Protein AF-0000000087532680 (afdb_homodimer)

Nearest PDB structures (foldseek):
  4xc7-assembly1_B  TM=7.697E-01  e=3.958E-23  Cupriavidus metallidurans CH34
  4xc7-assembly1_A  TM=7.937E-01  e=1.768E-22  Cupriavidus metallidurans CH34
  4xc6-assembly1_A  TM=7.905E-01  e=1.170E-22  Cupriavidus metallidurans CH34
  4xc8-assembly1_B  TM=7.622E-01  e=3.120E-22  Cupriavidus metallidurans CH34
  4xc8-assembly1_A  TM=7.630E-01  e=3.643E-22  Cupriavidus metallidurans CH34

Radius of gyration: 33.27 Å; Cα contacts (8 Å, |Δi|>4): 2710; chains: 2; bounding box: 94×98×77 Å

Foldseek 3Di:
DVVVVVVCVVVVVVVPDDDDDPVVVQVVVCVVVVRDGQQNVWDADLLRDTAGPDFDPVLFDPPQVPDADCFPLRLLEVHNAFPPPFLAFEEAEAFAAALLVLLVVFVVLVVVPGQAYEFAEAPLPPPPPPPLLRTGYYAWALVSLLSNCPPPQQLRGAYEAEDDAQQLLVCLSNLLSLVVHPNSQNHRYAAEYEVLLNCQAPQFGLFAPLVSLVQVLLVLVVCVVSVHFHAHYEQELQLLVLLFADLLLSLLLSLLSLLVSQVSNVVVPDDLLNSLSNYAYEYEFFQDQLLSLLSLSLSSNLQLVSSVVVPDDRSSSRHQYEYEHHPQLADQFPLVVLLVRLLRRQLSCSLSRHRYYYGDFSNSVQHRHDPVSSVSRSVSNVCCCPPVVRRPDGNVVPPPRNSSSSSVVSSVSSVVVNVVCVVCVTSLSCQLVCVSVVNSVVSRVVLLQCPLLPVPDNDCAQFP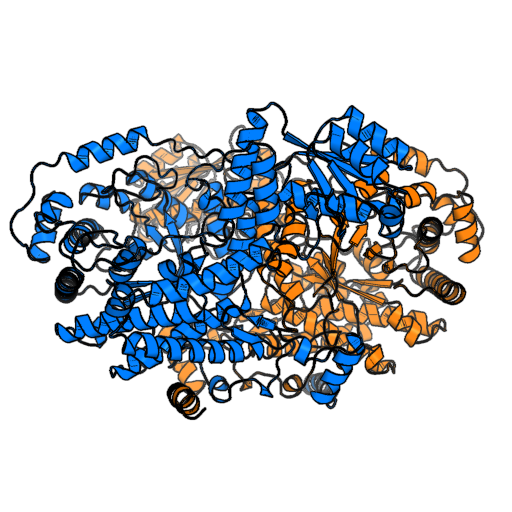NDLPIDRDDSDDPCVVVVVVVSVVQVPPPQADADDDRSVVSSVVSNVIDTSRNSCHPSSPRPDYRGGDHRHGDHSRVLLVLQLVLVVVVCVVVVAQEEEEEEEADCVFFVVLSVQVVRLQVSSVHHYDYYYDHHLVVRLVVLQVVLAAYEYTGHPVVVVVQDPVSLCSNCVSHVAYEYADDDDDPSHPYYHYSRDRSSVVNVVVCVSVVGDRPDD/DVVVVVVCVVVVVVPPDDDDDPVVVQVVVCVVVVRDGQQNVWDADLLRDTAGPDFDPVLFDPPQVPDADCFPLRLLEVHNAFPPPFLAFEEAEAFAAALLVLLVVFVVLVVVPGQAYEFAEFPLPPPPVPPLLRTGYYAWALVSLLSNCPPPQQLRGAYEAEDLAQQLLVCLSNLLSLVVHPNSQNHRYAAEYEVLLNCQAPQFGLFAPLVSLVQVLLVLVVCVVSVHFHAHYEQELQLLVLLFDDLLLSLLLSLLSLLVSQVSNVVVPDDLLNSLSNYAYEYEFFQDQLLSLLSLSLSSNLQLVSSVVVPDDRSSSRHQYEYEHHPQLADQFPLVVLLVRLLRRQLSCSLSRHRYYYGDFSNSVQHRHDPVSSVSRSVSNVCCCPVVVRRPDRNVCRPPSNSSSSSVVSSVSSVVVNVVCVVCVTSLSCQLVCVSVVNSVVSRVVLLQCPLLPVPDNDCAQFPNDLPTDRDDSDDPCVVVVVVVSVVQVPPPQADADDDRSVVSSVVSNVIDTSRNSCHPSSDRDDYRGGPHRHGDHSRVLLVLQLVLVVVVCVVVVAQEEEEEEEADCVFFVVLSVQVVRLQVSSVHHYDYDYDRHLVVRLVVLQVVLAAYEYTGHPVVVVVDDPVSLCSSCVSHVAYEYADDDDDPSHPYYDYSRDRSSVVNVVVCVSVVGDRPDD

Secondary structure (DSSP, 8-state):
--TTHHHHHHHHHHS-SPPPPHHHHHHHHHHHTTT--GGGG-EE-TTS-EE-SB--GGGS-SGGGG--TTSTT-TT-SSSS--SS-SSEEEEEP--SSHHHHHHHHHHHHHTT-SEEEE-B--TTS--SS-TT--SB---SHHHHHHHHTT--TTTSEEEEE--S-HHHHHHHHHHHHHTSTTGGG--SEEEB-HHHHHHHHS--SS-HHHHHHHHHHHHHHHHHHT-----EEEE-HHHHHTT--HHHHHHHHHHHHHHHHHHHHHTT--HHHHHHTEEEEEEE-S-HHHHHHHHHHHHHHHHHHHHHTT--GGGG---EEEEE-STT--SSSTTHHHHHHHHHHHHHHHTT-SEEE---TTTTTSSPPHHHHHHHHHHHHIIIIIS-TTSSBTTTTT-HHHHHHHHHHHHHHHHHHHHHHHTTSHHHHHHHTHHHHHHHHHHHHHHHHHHTTSS--BTTTBS--TTPPP-----TTHHHHHHHHHHHHT------S---HHHHHHHHHTT--HHHHHGGG--TTSS----------TTHHHHHHHHHHHHHHHHHT--EEEEEEES-HHHHHHHHHHHHHHHHTTT-EEEEEEESSHHHHHHHHHHH-S-EEEE--HHHHHH--HHHHHHHHHHHSSEEEES----TT--EEE-TTS-HHHHHHHHHHHTTPPP---/--TTHHHHHHHHTTS-S-PPPHHHHHHHHHHHTTT--GGGG-EE-TTS-EE-SB--GGGS-SGGGG--TTSTT-TT-SSSS--SS-SSEEEEEP--SSHHHHHHHHHHHHHTT-SEEEE-B--TTS--SS-TT--SB---SHHHHHHHHTT--TTTSEEEEE--S-HHHHHHHHHHHHHTSTTGGG--SEEEB-HHHHHHHHS--SS-HHHHHHHHHHHHHHHHHHT-----EEEE-HHHHHHT--HHHHHHHHHHHHHHHHHHHHHTT--HHHHHHTEEEEEEE-S-HHHHHHHHHHHHHHHHHHHHHTT--GGGG---EEEEE-STT--SSSTTHHHHHHHHHHHHHHHTT-SEEE---TTTTTSSPPHHHHHHHHHHHHIIIIIS-TTSSBTTTTT-HHHHHHHHHHHHHHHHHHHHHHHTTSHHHHHHHTHHHHHHHHHHHHHHHHHHTTSS--BTTTBS--TTPPP-----TTHHHHHHHHHHHHT------S---HHHHHHHHHTT--HHHHHGGG--TTSS----------TTHHHHHHHHHHHHHHHHHT--EEEEEEES-HHHHHHHHHHHHHHHHTTT-EEEEEEESSHHHHHHHHHHH-S-EEEE--HHHHHH--HHHHHHHHHHHSSEEEES----TT--EEE-TTS-HHHHHHHHHHHTTPPP---

Sequence (1358 aa):
MADNENHRQALSDICVFPAPSLEEWEEAVKKTLKGKTAAELHHVSEEGLDIKPLYTNKDRPAGLNTMLSGDFPYTRGSRAFQNQKKPWEIVQRTFERLPEKVNEEMKEGMKKGQDGSDIGINRGFQRQEKAVSATGVCVSSTQEASAVLEGIDVGKYTIALHAEGPVLPFFSIWISALRQNEGWKQFKGSITVDPLSELAETGSLATSLDTAMDQTVEILKWQDQEEMDFPVIRVSSETWHNNGADMAQELAALTASGVYYVNELLDRGVSLQKVLRSLVFHMPAGGRYFPEMAKLRAARLLWANAAKAFGAANEECRIELRGSTSKRTKTVYDPFNNMLRGSIEGFAAAAGGVDVLHIAPFDEVIQKPSSFASRIARNTQIILQEEAHIGKTMDAPGGSFYVETLTEELAEKAWTLFQEIEKEGGIASALASGFIQKQTEASREVRLKQIEERKKGIIGVNMYPNDKEKTISAGYDDEKEINKYNDQMHNSSKRRKEAVSFKEAVQLAEQGFSLWEIAGSDLSENEGLQVTAMPLVRDAERFENLRTEIEAYSAEKESLSLLVLGIGPLASCKPRMDFAAGFLKTGGYSIITIQADTIQEAEKSAEEHNIPVVLCGSDEQYKLLKEENLQAIKKNAGTLMLAGEDSRDIIDLCLNKKKNVYQSLAWLREKMGGKAYADMADNENHRQALSDICVFPAPSLEEWEEAVKKTLKGKTAAELHHVSEEGLDIKPLYTNKDRPAGLNTMLSGDFPYTRGSRAFQNQKKPWEIVQRTFERLPEKVNEEMKEGMKKGQDGSDIGINRGFQRQEKAVSATGVCVSSTQEASAVLEGIDVGKYTIALHAEGPVLPFFSIWISALRQNEGWKQFKGSITVDPLSELAETGSLATSLDTAMDQTVEILKWQDQEEMDFPVIRVSSETWHNNGADMAQELAALTASGVYYVNELLDRGVSLQKVLRSLVFHMPAGGRYFPEMAKLRAARLLWANAAKAFGAANEECRIELRGSTSKRTKTVYDPFNNMLRGSIEGFAAAAGGVDVLHIAPFDEVIQKPSSFASRIARNTQIILQEEAHIGKTMDAPGGSFYVETLTEELAEKAWTLFQEIEKEGGIASALASGFIQKQTEASREVRLKQIEERKKGIIGVNMYPNDKEKTISAGYDDEKEINKYNDQMHNSSKRRKEAVSFKEAVQLAEQGFSLWEIAGSDLSENEGLQVTAMPLVRDAERFENLRTEIEAYSAEKESLSLLVLGIGPLASCKPRMDFAAGFLKTGGYSIITIQADTIQEAEKSAEEHNIPVVLCGSDEQYKLLKEENLQAIKKNAGTLMLAGEDSRDIIDLCLNKKKNVYQSLAWLREKMGGKAYAD

Solvent-accessible surface area (backbone atoms only — not comparable to full-atom values): 69012 Å² total; per-residue (Å²): 116,72,74,61,52,55,57,51,42,56,54,52,61,60,50,65,55,85,46,72,52,71,67,55,45,37,49,48,27,14,62,73,50,75,65,44,46,54,75,70,53,40,42,70,45,93,74,66,45,81,40,55,37,64,62,42,63,86,59,34,60,77,60,62,63,46,61,46,39,39,30,72,50,21,51,53,18,56,41,54,51,59,58,93,81,45,51,48,39,42,30,43,69,45,53,42,50,44,37,62,53,34,24,49,52,47,52,54,41,43,75,64,70,32,43,29,33,29,52,33,60,29,59,67,78,60,78,64,83,73,58,79,65,70,42,10,26,57,68,49,31,21,68,45,41,30,43,36,47,58,93,54,55,39,46,74,30,36,42,36,37,59,58,74,67,58,60,61,31,53,51,18,20,49,50,40,20,38,67,72,39,95,34,41,88,48,48,61,31,32,54,20,38,37,68,67,50,44,26,39,38,66,13,44,37,50,47,35,71,67,55,46,49,53,47,48,50,46,48,54,52,48,27,60,74,69,68,50,86,54,26,45,32,42,42,53,24,46,47,46,44,23,37,28,28,41,69,31,54,24,46,13,51,34,48,35,49,46,50,48,54,47,51,57,41,43,76,70,67,47,54,67,70,60,50,52,59,23,45,33,35,35,42,55,22,51,58,37,43,64,61,39,22,18,49,48,21,19,46,36,35,51,42,17,52,56,40,38,73,77,64,46,53,66,84,59,33,54,64,54,38,32,31,30,39,43,71,29,79,43,42,70,56,59,30,71,55,28,49,54,49,34,48,48,10,44,46,23,35,54,61,29,51,32,46,30,40,26,48,59,31,37,43,45,84,56,23,67,57,46,74,66,32,45,48,50,25,53,46,50,55,49,40,39,43,52,50,31,41,56,50,62,37,47,40,48,62,46,58,6,17,43,41,48,31,48,18,50,54,43,37,51,52,9,49,54,49,28,50,52,32,48,73,53,65,24,51,71,43,19,39,55,73,36,53,52,58,50,55,22,48,53,46,29,51,54,51,49,50,33,37,32,37,54,76,38,45,43,78,26,43,76,33,71,43,62,89,79,68,73,81,77,78,66,70,75,91,54,57,70,62,49,50,57,53,50,54,61,62,68,62,61,80,64,62,34,76,68,92,69,54,59,73,54,39,26,52,42,14,67,72,60,44,36,36,61,26,61,39,24,63,60,63,44,76,73,81,38,76,61,34,76,53,37,50,78,49,43,74,46,48,67,54,51,52,48,20,52,40,41,44,55,46,28,67,71,66,76,59,55,53,36,35,40,39,21,39,32,56,61,88,61,8,42,66,42,39,52,48,47,48,54,57,44,38,34,38,49,48,43,77,44,80,46,77,17,71,40,73,68,50,39,37,51,51,31,53,73,66,48,35,33,34,32,41,10,38,39,76,71,50,56,70,68,56,46,69,68,54,52,48,57,28,28,68,41,16,76,41,30,30,32,40,42,86,75,88,57,78,81,50,73,43,61,48,50,81,83,40,47,51,52,61,52,47,52,50,49,37,48,73,71,66,46,70,78,71,78,131,117,73,73,61,53,56,57,51,41,57,54,52,61,60,50,65,55,86,48,70,50,70,67,54,45,38,50,48,28,15,62,73,51,75,65,43,45,53,75,69,52,39,42,71,44,93,74,66,44,83,39,54,37,65,62,43,64,86,59,33,60,76,60,62,64,47,60,44,40,40,30,72,50,22,48,53,18,55,41,56,52,59,59,94,81,45,52,47,40,41,30,41,68,47,52,42,50,45,36,63,53,34,24,49,52,48,54,54,41,43,75,64,71,33,43,28,32,29,52,33,61,30,60,66,78,60,77,63,84,74,58,79,67,70,42,11,26,58,67,49,31,20,68,44,39,31,44,36,47,58,93,54,56,38,46,76,30,35,41,35,39,59,56,78,63,59,59,60,30,53,50,18,21,48,50,39,20,39,68,72,39,95,33,41,88,47,48,59,31,32,54,21,37,34,66,68,48,44,25,39,37,64,13,45,36,51,47,34,70,65,56,47,52,53,47,47,51,46,51,53,52,48,27,60,74,68,69,50,86,52,26,46,34,42,42,53,24,47,48,45,45,22,36,28,28,40,68,30,54,25,47,13,51,33,47,35,47,46,50,50,54,46,52,58,40,43,77,70,68,47,53,68,69,59,48,52,60,24,46,34,35,35,41,56,21,50,59,37,42,63,62,40,22,17,49,48,22,20,47,35,35,52,42,18,54,55,39,39,73,77,65,48,52,66,84,60,33,55,63,57,38,32,30,30,39,45,70,28,80,44,45,71,56,58,29,72,55,29,48,54,49,36,49,48,10,43,46,23,36,55,59,29,51,30,48,29,40,25,48,59,31,37,42,47,83,57,24,68,57,47,73,65,33,46,48,52,26,53,46,50,54,48,39,40,44,53,50,31,43,55,51,62,38,47,40,50,61,47,57,6,16,43,41,47,29,48,18,50,52,42,35,51,52,9,49,54,50,29,51,53,33,47,73,54,64,24,49,71,42,20,39,55,72,36,54,53,58,52,54,22,47,53,48,28,50,54,52,49,50,32,38,34,37,55,76,38,46,44,78,26,44,75,33,73,44,64,90,80,68,73,80,75,78,68,69,75,91,55,56,70,61,49,50,55,53,48,54,61,61,69,63,62,79,62,62,34,76,69,92,68,53,61,70,54,40,26,51,41,16,67,72,59,42,35,34,61,26,62,40,24,62,60,63,41,79,72,81,38,76,62,33,78,52,36,51,79,50,43,74,48,46,68,54,51,52,48,19,50,39,42,44,54,46,27,66,70,64,76,59,54,53,34,35,39,38,21,40,33,57,60,87,63,9,42,65,41,40,52,49,46,50,55,58,44,39,32,38,49,49,42,76,43,80,46,76,18,72,41,72,68,50,38,38,49,53,30,54,72,65,48,35,31,33,31,39,10,39,40,74,71,51,57,71,67,55,45,71,69,55,51,48,56,27,29,69,41,15,74,41,31,29,32,40,45,86,76,87,56,79,81,49,72,43,60,47,49,83,84,40,47,50,50,61,53,47,52,49,50,38,48,72,72,66,47,68,79,72,78,131

Organism: NCBI:txid342944

pLDDT: mean 86.63, std 14.29, range [24.33, 98.5]

Structure (mmCIF, N/CA/C/O backbone):
data_AF-0000000087532680-model_v1
#
loop_
_entity.id
_entity.type
_entity.pdbx_description
1 polymer 'methylmalonyl-CoA mutase'
#
loop_
_atom_site.group_PDB
_atom_site.id
_atom_site.type_symbol
_atom_site.label_atom_id
_atom_site.label_alt_id
_atom_site.label_comp_id
_atom_site.label_asym_id
_atom_site.label_entity_id
_atom_site.label_seq_id
_atom_site.pdbx_PDB_ins_code
_atom_site.Cartn_x
_atom_site.Cartn_y
_atom_site.Cartn_z
_atom_site.occupancy
_atom_site.B_iso_or_equiv
_atom_site.auth_seq_id
_atom_site.auth_comp_id
_atom_site.auth_asym_id
_atom_site.auth_atom_id
_atom_site.pdbx_PDB_model_num
ATOM 1 N N . MET A 1 1 ? -19.609 -27.047 26.078 1 25.09 1 MET A N 1
ATOM 2 C CA . MET A 1 1 ? -18.562 -26.594 27 1 25.09 1 MET A CA 1
ATOM 3 C C . MET A 1 1 ? -17.406 -27.578 27.047 1 25.09 1 MET A C 1
ATOM 5 O O . MET A 1 1 ? -16.25 -27.172 27.141 1 25.09 1 MET A O 1
ATOM 9 N N . ALA A 1 2 ? -17.812 -28.859 27.25 1 30.81 2 ALA A N 1
ATOM 10 C CA . ALA A 1 2 ? -16.859 -29.938 27.422 1 30.81 2 ALA A CA 1
ATOM 11 C C . ALA A 1 2 ? -16.094 -30.188 26.125 1 30.81 2 ALA A C 1
ATOM 13 O O . ALA A 1 2 ? -14.891 -30.469 26.141 1 30.81 2 ALA A O 1
ATOM 14 N N . ASP A 1 3 ? -16.859 -30.141 25.094 1 29.33 3 ASP A N 1
ATOM 15 C CA . ASP A 1 3 ? -16.344 -30.5 23.766 1 29.33 3 ASP A CA 1
ATOM 16 C C . ASP A 1 3 ? -15.492 -29.391 23.172 1 29.33 3 ASP A C 1
ATOM 18 O O . ASP A 1 3 ? -14.898 -29.547 22.109 1 29.33 3 ASP A O 1
ATOM 22 N N . ASN A 1 4 ? -15.617 -28.25 23.609 1 32.22 4 ASN A N 1
ATOM 23 C CA . ASN A 1 4 ? -14.789 -27.094 23.281 1 32.22 4 ASN A CA 1
ATOM 24 C C . ASN A 1 4 ? -13.383 -27.234 23.859 1 32.22 4 ASN A C 1
ATOM 26 O O . ASN A 1 4 ? -12.469 -26.531 23.438 1 32.22 4 ASN A O 1
ATOM 30 N N . GLU A 1 5 ? -13.227 -27.906 24.969 1 35.22 5 GLU A N 1
ATOM 31 C CA . GLU A 1 5 ? -11.969 -28.125 25.672 1 35.22 5 GLU A CA 1
ATOM 32 C C . GLU A 1 5 ? -11.047 -29.062 24.891 1 35.22 5 GLU A C 1
ATOM 34 O O . GLU A 1 5 ? -9.82 -28.891 24.922 1 35.22 5 GLU A O 1
ATOM 39 N N . ASN A 1 6 ? -11.602 -30.047 24.281 1 35.38 6 ASN A N 1
ATOM 40 C CA . ASN A 1 6 ? -10.805 -31.047 23.562 1 35.38 6 ASN A CA 1
ATOM 41 C C . ASN A 1 6 ? -10.219 -30.484 22.281 1 35.38 6 ASN A C 1
ATOM 43 O O . ASN A 1 6 ? -9.195 -30.969 21.797 1 35.38 6 ASN A O 1
ATOM 47 N N . HIS A 1 7 ? -10.891 -29.656 21.734 1 34.62 7 HIS A N 1
ATOM 48 C CA . HIS A 1 7 ? -10.406 -29.078 20.484 1 34.62 7 HIS A CA 1
ATOM 49 C C . HIS A 1 7 ? -9.234 -28.141 20.734 1 34.62 7 HIS A C 1
ATOM 51 O O . HIS A 1 7 ? -8.328 -28.031 19.906 1 34.62 7 HIS A O 1
ATOM 57 N N . ARG A 1 8 ? -9.266 -27.375 21.766 1 41.22 8 ARG A N 1
ATOM 58 C CA . ARG A 1 8 ? -8.094 -26.594 22.125 1 41.22 8 ARG A CA 1
ATOM 59 C C . ARG A 1 8 ? -6.922 -27.5 22.5 1 41.22 8 ARG A C 1
ATOM 61 O O . ARG A 1 8 ? -5.766 -27.078 22.469 1 41.22 8 ARG A O 1
ATOM 68 N N . GLN A 1 9 ? -7.25 -28.594 22.969 1 40.31 9 GLN A N 1
ATOM 69 C CA . GLN A 1 9 ? -6.227 -29.562 23.344 1 40.31 9 GLN A CA 1
ATOM 70 C C . GLN A 1 9 ? -5.496 -30.094 22.109 1 40.31 9 GLN A C 1
ATOM 72 O O . GLN A 1 9 ? -4.285 -30.312 22.141 1 40.31 9 GLN A O 1
ATOM 77 N N . ALA A 1 10 ? -6.215 -30.344 21.094 1 41.06 10 ALA A N 1
ATOM 78 C CA . ALA A 1 10 ? -5.523 -30.938 19.953 1 41.06 10 ALA A CA 1
ATOM 79 C C . ALA A 1 10 ? -4.539 -29.938 19.344 1 41.06 10 ALA A C 1
ATOM 81 O O . ALA A 1 10 ? -3.404 -30.297 19.016 1 41.06 10 ALA A O 1
ATOM 82 N N . LEU A 1 11 ? -4.938 -28.75 19.141 1 45.62 11 LEU A N 1
ATOM 83 C CA . LEU A 1 11 ? -3.953 -27.766 18.688 1 45.62 11 LEU A CA 1
ATOM 84 C C . LEU A 1 11 ? -2.959 -27.438 19.797 1 45.62 11 LEU A C 1
ATOM 86 O O . LEU A 1 11 ? -1.777 -27.219 19.516 1 45.62 11 LEU A O 1
ATOM 90 N N . SER A 1 12 ? -3.479 -27.219 21.047 1 47.31 12 SER A N 1
ATOM 91 C CA . SER A 1 12 ? -2.561 -26.984 22.156 1 47.31 12 SER A CA 1
ATOM 92 C C . SER A 1 12 ? -1.492 -28.062 22.234 1 47.31 12 SER A C 1
ATOM 94 O O . SER A 1 12 ? -0.333 -27.781 22.531 1 47.31 12 SER A O 1
ATOM 96 N N . ASP A 1 13 ? -1.898 -29.266 22.109 1 44.34 13 ASP A N 1
ATOM 97 C CA . ASP A 1 13 ? -0.928 -30.359 22.125 1 44.34 13 ASP A CA 1
ATOM 98 C C . ASP A 1 13 ? 0.024 -30.25 20.938 1 44.34 13 ASP A C 1
ATOM 100 O O . ASP A 1 13 ? 1.095 -30.859 20.938 1 44.34 13 ASP A O 1
ATOM 104 N N . ILE A 1 14 ? -0.43 -29.719 19.953 1 44.78 14 ILE A N 1
ATOM 105 C CA . ILE A 1 14 ? 0.312 -29.547 18.703 1 44.78 14 ILE A CA 1
ATOM 106 C C . ILE A 1 14 ? 1.397 -28.5 18.891 1 44.78 14 ILE A C 1
ATOM 108 O O . ILE A 1 14 ? 2.48 -28.609 18.312 1 44.78 14 ILE A O 1
ATOM 112 N N . CYS A 1 15 ? 1.1 -27.516 19.688 1 46.78 15 CYS A N 1
ATOM 113 C CA . CYS A 1 15 ? 2.053 -26.422 19.875 1 46.78 15 CYS A CA 1
ATOM 114 C C . CYS A 1 15 ? 3.148 -26.828 20.859 1 46.78 15 CYS A C 1
ATOM 116 O O . CYS A 1 15 ? 4.039 -26.031 21.156 1 46.78 15 CYS A O 1
ATOM 118 N N . VAL A 1 16 ? 3.012 -28.031 21.406 1 44.69 16 VAL A N 1
ATOM 119 C CA . VAL A 1 16 ? 3.916 -28.344 22.5 1 44.69 16 VAL A CA 1
ATOM 120 C C . VAL A 1 16 ? 5.176 -29.016 21.969 1 44.69 16 VAL A C 1
ATOM 122 O O . VAL A 1 16 ? 5.559 -30.094 22.438 1 44.69 16 VAL A O 1
ATOM 125 N N . PHE A 1 17 ? 5.465 -28.719 20.766 1 50.12 17 PHE A N 1
ATOM 126 C CA . PHE A 1 17 ? 6.734 -29.312 20.375 1 50.12 17 PHE A CA 1
ATOM 127 C C . PHE A 1 17 ? 7.906 -28.438 20.812 1 50.12 17 PHE A C 1
ATOM 129 O O . PHE A 1 17 ? 7.781 -27.219 20.875 1 50.12 17 PHE A O 1
ATOM 136 N N . PRO A 1 18 ? 8.93 -29.156 21.344 1 53.34 18 PRO A N 1
ATOM 137 C CA . PRO A 1 18 ? 10.094 -28.344 21.719 1 53.34 18 PRO A CA 1
ATOM 138 C C . PRO A 1 18 ? 10.68 -27.562 20.531 1 53.34 18 PRO A C 1
ATOM 140 O O . PRO A 1 18 ? 10.867 -28.125 19.453 1 53.34 18 PRO A O 1
ATOM 143 N N . ALA A 1 19 ? 10.633 -26.312 20.609 1 58.75 19 ALA A N 1
ATOM 144 C CA . ALA A 1 19 ? 11.234 -25.438 19.609 1 58.75 19 ALA A CA 1
ATOM 145 C C . ALA A 1 19 ? 12.742 -25.656 19.531 1 58.75 19 ALA A C 1
ATOM 147 O O . ALA A 1 19 ? 13.406 -25.844 20.547 1 58.75 19 ALA A O 1
ATOM 148 N N . PRO A 1 20 ? 13.273 -25.844 18.281 1 67.38 20 PRO A N 1
ATOM 149 C CA . PRO A 1 20 ? 14.734 -25.875 18.188 1 67.38 20 PRO A CA 1
ATOM 150 C C . PRO A 1 20 ? 15.391 -24.641 18.828 1 67.38 20 PRO A C 1
ATOM 152 O O . PRO A 1 20 ? 14.75 -23.609 18.969 1 67.38 20 PRO A O 1
ATOM 155 N N . SER A 1 21 ? 16.594 -24.875 19.359 1 72 21 SER A N 1
ATOM 156 C CA . SER A 1 21 ? 17.375 -23.75 19.891 1 72 21 SER A CA 1
ATOM 157 C C . SER A 1 21 ? 17.844 -22.828 18.781 1 72 21 SER A C 1
ATOM 159 O O . SER A 1 21 ? 17.828 -23.203 17.609 1 72 21 SER A O 1
ATOM 161 N N . LEU A 1 22 ? 18.047 -21.625 19.094 1 76.12 22 LEU A N 1
ATOM 162 C CA . LEU A 1 22 ? 18.562 -20.641 18.141 1 76.12 22 LEU A CA 1
ATOM 163 C C . LEU A 1 22 ? 19.812 -21.172 17.438 1 76.12 22 LEU A C 1
ATOM 165 O O . LEU A 1 22 ? 20.031 -20.891 16.266 1 76.12 22 LEU A O 1
ATOM 169 N N . GLU A 1 23 ? 20.578 -21.938 18.172 1 74.12 23 GLU A N 1
ATOM 170 C CA . GLU A 1 23 ? 21.797 -22.531 17.594 1 74.12 23 GLU A CA 1
ATOM 171 C C . GLU A 1 23 ? 21.453 -23.531 16.5 1 74.12 23 GLU A C 1
ATOM 173 O O . GLU A 1 23 ? 22.125 -23.562 15.461 1 74.12 23 GLU A O 1
ATOM 178 N N . GLU A 1 24 ? 20.438 -24.266 16.781 1 75.12 24 GLU A N 1
ATOM 179 C CA . GLU A 1 24 ? 19.984 -25.219 15.773 1 75.12 24 GLU A CA 1
ATOM 180 C C . GLU A 1 24 ? 19.453 -24.5 14.531 1 75.12 24 GLU A C 1
ATOM 182 O O . GLU A 1 24 ? 19.656 -24.953 13.406 1 75.12 24 GLU A O 1
ATOM 187 N N . TRP A 1 25 ? 18.859 -23.484 14.844 1 77.88 25 TRP A N 1
ATOM 188 C CA . TRP A 1 25 ? 18.344 -22.688 13.742 1 77.88 25 TRP A CA 1
ATOM 189 C C . TRP A 1 25 ? 19.484 -22.109 12.906 1 77.88 25 TRP A C 1
ATOM 191 O O . TRP A 1 25 ? 19.438 -22.125 11.68 1 77.88 25 TRP A O 1
ATOM 201 N N . GLU A 1 26 ? 20.469 -21.594 13.547 1 78.81 26 GLU A N 1
ATOM 202 C CA . GLU A 1 26 ? 21.625 -21.031 12.859 1 78.81 26 GLU A CA 1
ATOM 203 C C . GLU A 1 26 ? 22.312 -22.078 11.992 1 78.81 26 GLU A C 1
ATOM 205 O O . GLU A 1 26 ? 22.812 -21.766 10.906 1 78.81 26 GLU A O 1
ATOM 210 N N . GLU A 1 27 ? 22.266 -23.281 12.508 1 76.38 27 GLU A N 1
ATOM 211 C CA . GLU A 1 27 ? 22.844 -24.375 11.742 1 76.38 27 GLU A CA 1
ATOM 212 C C . GLU A 1 27 ? 22 -24.688 10.5 1 76.38 27 GLU A C 1
ATOM 214 O O . GLU A 1 27 ? 22.531 -25 9.438 1 76.38 27 GLU A O 1
ATOM 219 N N . ALA A 1 28 ? 20.75 -24.625 10.695 1 77.5 28 ALA A N 1
ATOM 220 C CA . ALA A 1 28 ? 19.844 -24.859 9.57 1 77.5 28 ALA A CA 1
ATOM 221 C C . ALA A 1 28 ? 20.016 -23.766 8.508 1 77.5 28 ALA A C 1
ATOM 223 O O . ALA A 1 28 ? 19.969 -24.047 7.309 1 77.5 28 ALA A O 1
ATOM 224 N N . VAL A 1 29 ? 20.25 -22.609 8.953 1 76.81 29 VAL A N 1
ATOM 225 C CA . VAL A 1 29 ? 20.484 -21.484 8.055 1 76.81 29 VAL A CA 1
ATOM 226 C C . VAL A 1 29 ? 21.781 -21.703 7.281 1 76.81 29 VAL A C 1
ATOM 228 O O . VAL A 1 29 ? 21.828 -21.484 6.066 1 76.81 29 VAL A O 1
ATOM 231 N N . LYS A 1 30 ? 22.766 -22.172 8 1 75.44 30 LYS A N 1
ATOM 232 C CA . LYS A 1 30 ? 24.062 -22.438 7.383 1 75.44 30 LYS A CA 1
ATOM 233 C C . LYS A 1 30 ? 23.938 -23.484 6.285 1 75.44 30 LYS A C 1
ATOM 235 O O . LYS A 1 30 ? 24.578 -23.375 5.238 1 75.44 30 LYS A O 1
ATOM 240 N N . LYS A 1 31 ? 23.094 -24.438 6.566 1 72.62 31 LYS A N 1
ATOM 241 C CA . LYS A 1 31 ? 22.875 -25.5 5.594 1 72.62 31 LYS A CA 1
ATOM 242 C C . LYS A 1 31 ? 22.125 -24.984 4.367 1 72.62 31 LYS A C 1
ATOM 244 O O . LYS A 1 31 ? 22.469 -25.344 3.234 1 72.62 31 LYS A O 1
ATOM 249 N N . THR A 1 32 ? 21.156 -24.125 4.684 1 70.88 32 THR A N 1
ATOM 250 C CA . THR A 1 32 ? 20.328 -23.594 3.602 1 70.88 32 THR A CA 1
ATOM 251 C C . THR A 1 32 ? 21.141 -22.656 2.717 1 70.88 32 THR A C 1
ATOM 253 O O . THR A 1 32 ? 20.953 -22.625 1.499 1 70.88 32 THR A O 1
ATOM 256 N N . LEU A 1 33 ? 22.031 -21.953 3.326 1 70.69 33 LEU A N 1
ATOM 257 C CA . LEU A 1 33 ? 22.781 -20.953 2.588 1 70.69 33 LEU A CA 1
ATOM 258 C C . LEU A 1 33 ? 24.156 -21.484 2.182 1 70.69 33 LEU A C 1
ATOM 260 O O . LEU A 1 33 ? 25.078 -20.703 1.91 1 70.69 33 LEU A O 1
ATOM 264 N N . LYS A 1 34 ? 24.266 -22.703 2.207 1 69.25 34 LYS A N 1
ATOM 265 C CA . LYS A 1 34 ? 25.469 -23.375 1.729 1 69.25 34 LYS A CA 1
ATOM 266 C C . LYS A 1 34 ? 26.719 -22.844 2.443 1 69.25 34 LYS A C 1
ATOM 268 O O . LYS A 1 34 ? 27.703 -22.484 1.799 1 69.25 34 LYS A O 1
ATOM 273 N N . GLY A 1 35 ? 26.547 -22.656 3.812 1 69.56 35 GLY A N 1
ATOM 274 C CA . GLY A 1 35 ? 27.734 -22.359 4.609 1 69.56 35 GLY A CA 1
ATOM 275 C C . GLY A 1 35 ? 27.734 -20.953 5.188 1 69.56 35 GLY A C 1
ATOM 276 O O . GLY A 1 35 ? 28.516 -20.656 6.082 1 69.56 35 GLY A O 1
ATOM 277 N N . LYS A 1 36 ? 26.922 -20.156 4.672 1 72.56 36 LYS A N 1
ATOM 278 C CA . LYS A 1 36 ? 26.875 -18.828 5.258 1 72.56 36 LYS A CA 1
ATOM 279 C C . LYS A 1 36 ? 26.172 -18.844 6.609 1 72.56 36 LYS A C 1
ATOM 281 O O . LYS A 1 36 ? 25.188 -19.562 6.797 1 72.56 36 LYS A O 1
ATOM 286 N N . THR A 1 37 ? 26.859 -18.203 7.566 1 73.88 37 THR A N 1
ATOM 287 C CA . THR A 1 37 ? 26.297 -18.156 8.914 1 73.88 37 THR A CA 1
ATOM 288 C C . THR A 1 37 ? 25.203 -17.109 9.023 1 73.88 37 THR A C 1
ATOM 290 O O . THR A 1 37 ? 25.125 -16.203 8.18 1 73.88 37 THR A O 1
ATOM 293 N N . ALA A 1 38 ? 24.375 -17.266 9.977 1 74.25 38 ALA A N 1
ATOM 294 C CA . ALA A 1 38 ? 23.312 -16.281 10.258 1 74.25 38 ALA A CA 1
ATOM 295 C C . ALA A 1 38 ? 23.906 -14.891 10.477 1 74.25 38 ALA A C 1
ATOM 297 O O . ALA A 1 38 ? 23.281 -13.891 10.109 1 74.25 38 ALA A O 1
ATOM 298 N N . ALA A 1 39 ? 25.031 -14.875 10.992 1 73.19 39 ALA A N 1
ATOM 299 C CA . ALA A 1 39 ? 25.688 -13.602 11.258 1 73.19 39 ALA A CA 1
ATOM 300 C C . ALA A 1 39 ? 26.047 -12.891 9.953 1 73.19 39 ALA A C 1
ATOM 302 O O . ALA A 1 39 ? 26.047 -11.656 9.891 1 73.19 39 ALA A O 1
ATOM 303 N N . GLU A 1 40 ? 26.25 -13.719 8.977 1 74.44 40 GLU A N 1
ATOM 304 C CA . GLU A 1 40 ? 26.609 -13.156 7.68 1 74.44 40 GLU A CA 1
ATOM 305 C C . GLU A 1 40 ? 25.391 -12.57 6.973 1 74.44 40 GLU A C 1
ATOM 307 O O . GLU A 1 40 ? 25.531 -11.805 6.012 1 74.44 40 GLU A O 1
ATOM 312 N N . LEU A 1 41 ? 24.344 -12.914 7.562 1 78.25 41 LEU A N 1
ATOM 313 C CA . LEU A 1 41 ? 23.125 -12.438 6.941 1 78.25 41 LEU A CA 1
ATOM 314 C C . LEU A 1 41 ? 22.656 -11.125 7.574 1 78.25 41 LEU A C 1
ATOM 316 O O . LEU A 1 41 ? 21.688 -10.516 7.125 1 78.25 41 LEU A O 1
ATOM 320 N N . HIS A 1 42 ? 23.453 -10.781 8.555 1 80.5 42 HIS A N 1
ATOM 321 C CA . HIS A 1 42 ? 23.156 -9.477 9.141 1 80.5 42 HIS A CA 1
ATOM 322 C C . HIS A 1 42 ? 23.359 -8.359 8.125 1 80.5 42 HIS A C 1
ATOM 324 O O . HIS A 1 42 ? 24.25 -8.445 7.27 1 80.5 42 HIS A O 1
ATOM 330 N N . HIS A 1 43 ? 22.531 -7.469 8.156 1 83.06 43 HIS A N 1
ATOM 331 C CA . HIS A 1 43 ? 22.766 -6.281 7.344 1 83.06 43 HIS A CA 1
ATOM 332 C C . HIS A 1 43 ? 22.766 -5.02 8.195 1 83.06 43 HIS A C 1
ATOM 334 O O . HIS A 1 43 ? 22.078 -4.957 9.219 1 83.06 43 HIS A O 1
ATOM 340 N N . VAL A 1 44 ? 23.609 -4.145 7.77 1 87.94 44 VAL A N 1
ATOM 341 C CA . VAL A 1 44 ? 23.734 -2.896 8.508 1 87.94 44 VAL A CA 1
ATOM 342 C C . VAL A 1 44 ? 22.781 -1.852 7.938 1 87.94 44 VAL A C 1
ATOM 344 O O . VAL A 1 44 ? 22.781 -1.604 6.727 1 87.94 44 VAL A O 1
ATOM 347 N N . SER A 1 45 ? 21.984 -1.374 8.812 1 89.62 45 SER A N 1
ATOM 348 C CA . SER A 1 45 ? 21.047 -0.349 8.367 1 89.62 45 SER A CA 1
ATOM 349 C C . SER A 1 45 ? 21.75 0.973 8.102 1 89.62 45 SER A C 1
ATOM 351 O O . SER A 1 45 ? 22.953 1.112 8.383 1 89.62 45 SER A O 1
ATOM 353 N N . GLU A 1 46 ? 21.016 1.92 7.574 1 89 46 GLU A N 1
ATOM 354 C CA . GLU A 1 46 ? 21.547 3.254 7.301 1 89 46 GLU A CA 1
ATOM 355 C C . GLU A 1 46 ? 21.984 3.943 8.594 1 89 46 GLU A C 1
ATOM 357 O O . GLU A 1 46 ? 22.875 4.797 8.57 1 89 46 GLU A O 1
ATOM 362 N N . GLU A 1 47 ? 21.391 3.578 9.68 1 92.19 47 GLU A N 1
ATOM 363 C CA . GLU A 1 47 ? 21.703 4.152 10.984 1 92.19 47 GLU A CA 1
ATOM 364 C C . GLU A 1 47 ? 22.891 3.453 11.625 1 92.19 47 GLU A C 1
ATOM 366 O O . GLU A 1 47 ? 23.344 3.836 12.711 1 92.19 47 GLU A O 1
ATOM 371 N N . GLY A 1 48 ? 23.359 2.436 10.961 1 91.38 48 GLY A N 1
ATOM 372 C CA . GLY A 1 48 ? 24.469 1.679 11.508 1 91.38 48 GLY A CA 1
ATOM 373 C C . GLY A 1 48 ? 24.047 0.595 12.477 1 91.38 48 GLY A C 1
ATOM 374 O O . GLY A 1 48 ? 24.844 0.1 13.266 1 91.38 48 GLY A O 1
ATOM 375 N N . LEU A 1 49 ? 22.812 0.254 12.477 1 92.62 49 LEU A N 1
ATOM 376 C CA . LEU A 1 49 ? 22.312 -0.811 13.336 1 92.62 49 LEU A CA 1
ATOM 377 C C . LEU A 1 49 ? 22.516 -2.176 12.688 1 92.62 49 LEU A C 1
ATOM 379 O O . LEU A 1 49 ? 22.344 -2.32 11.469 1 92.62 49 LEU A O 1
ATOM 383 N N . ASP A 1 50 ? 22.875 -3.09 13.492 1 91.62 50 ASP A N 1
ATOM 384 C CA . ASP A 1 50 ? 23.016 -4.465 13.023 1 91.62 50 ASP A CA 1
ATOM 385 C C . ASP A 1 50 ? 21.672 -5.188 13.023 1 91.62 50 ASP A C 1
ATOM 387 O O . ASP A 1 50 ? 21.203 -5.637 14.07 1 91.62 50 ASP A O 1
ATOM 391 N N . ILE A 1 51 ? 21.125 -5.383 11.883 1 91.5 51 ILE A N 1
ATOM 392 C CA . ILE A 1 51 ? 19.812 -5.988 11.742 1 91.5 51 ILE A CA 1
ATOM 393 C C . ILE A 1 51 ? 19.953 -7.492 11.523 1 91.5 51 ILE A C 1
ATOM 395 O O . ILE A 1 51 ? 20.625 -7.934 10.594 1 91.5 51 ILE A O 1
ATOM 399 N N . LYS A 1 52 ? 19.297 -8.242 12.289 1 89.5 52 LYS A N 1
ATOM 400 C CA . LYS A 1 52 ? 19.375 -9.703 12.234 1 89.5 52 LYS A CA 1
ATOM 401 C C . LYS A 1 52 ? 18.406 -10.258 11.195 1 89.5 52 LYS A C 1
ATOM 403 O O . LYS A 1 52 ? 17.391 -9.625 10.883 1 89.5 52 LYS A O 1
ATOM 408 N N . PRO A 1 53 ? 18.719 -11.43 10.672 1 86.88 53 PRO A N 1
ATOM 409 C CA . PRO A 1 53 ? 17.781 -12.086 9.75 1 86.88 53 PRO A CA 1
ATOM 410 C C . PRO A 1 53 ? 16.531 -12.617 10.445 1 86.88 53 PRO A C 1
ATOM 412 O O . PRO A 1 53 ? 15.492 -12.789 9.805 1 86.88 53 PRO A O 1
ATOM 415 N N . LEU A 1 54 ? 16.641 -12.867 11.734 1 89.12 54 LEU A N 1
ATOM 416 C CA . LEU A 1 54 ? 15.508 -13.336 12.531 1 89.12 54 LEU A CA 1
ATOM 417 C C . LEU A 1 54 ? 15.609 -12.82 13.969 1 89.12 54 LEU A C 1
ATOM 419 O O . LEU A 1 54 ? 16.688 -12.852 14.57 1 89.12 54 LEU A O 1
ATOM 423 N N . TYR A 1 55 ? 14.492 -12.297 14.391 1 90.25 55 TYR A N 1
ATOM 424 C CA . TYR A 1 55 ? 14.406 -11.852 15.773 1 90.25 55 TYR A CA 1
ATOM 425 C C . TYR A 1 55 ? 13.516 -12.773 16.594 1 90.25 55 TYR A C 1
ATOM 427 O O . TYR A 1 55 ? 12.547 -13.344 16.078 1 90.25 55 TYR A O 1
ATOM 435 N N . THR A 1 56 ? 13.859 -12.938 17.875 1 88.94 56 THR A N 1
ATOM 436 C CA . THR A 1 56 ? 13.125 -13.789 18.797 1 88.94 56 THR A CA 1
ATOM 437 C C . THR A 1 56 ? 12.82 -13.055 20.109 1 88.94 56 THR A C 1
ATOM 439 O O . THR A 1 56 ? 13.172 -11.883 20.25 1 88.94 56 THR A O 1
ATOM 442 N N . ASN A 1 57 ? 12.148 -13.766 20.969 1 84.19 57 ASN A N 1
ATOM 443 C CA . ASN A 1 57 ? 11.789 -13.195 22.25 1 84.19 57 ASN A CA 1
ATOM 444 C C . ASN A 1 57 ? 13.031 -12.773 23.047 1 84.19 57 ASN A C 1
ATOM 446 O O . ASN A 1 57 ? 12.961 -11.859 23.875 1 84.19 57 ASN A O 1
ATOM 450 N N . LYS A 1 58 ? 14.117 -13.352 22.812 1 83.88 58 LYS A N 1
ATOM 451 C CA . LYS A 1 58 ? 15.359 -13.047 23.516 1 83.88 58 LYS A CA 1
ATOM 452 C C . LYS A 1 58 ? 15.867 -11.656 23.156 1 83.88 58 LYS A C 1
ATOM 454 O O . LYS A 1 58 ? 16.609 -11.039 23.938 1 83.88 58 LYS A O 1
ATOM 459 N N . ASP A 1 59 ? 15.445 -11.188 22 1 86.56 59 ASP A N 1
ATOM 460 C CA . ASP A 1 59 ? 15.914 -9.891 21.516 1 86.56 59 ASP A CA 1
ATOM 461 C C . ASP A 1 59 ? 15.078 -8.758 22.094 1 86.56 59 ASP A C 1
ATOM 463 O O . ASP A 1 59 ? 15.523 -7.609 22.141 1 86.56 59 ASP A O 1
ATOM 467 N N . ARG A 1 60 ? 13.93 -9.117 22.484 1 82.5 60 ARG A N 1
ATOM 468 C CA . ARG A 1 60 ? 12.961 -8.102 22.891 1 82.5 60 ARG A CA 1
ATOM 469 C C . ARG A 1 60 ? 13.383 -7.438 24.203 1 82.5 60 ARG A C 1
ATOM 471 O O . ARG A 1 60 ? 13.789 -8.117 25.141 1 82.5 60 ARG A O 1
ATOM 478 N N . PRO A 1 61 ? 13.211 -6.125 24.141 1 78.62 61 PRO A N 1
ATOM 479 C CA . PRO A 1 61 ? 13.5 -5.434 25.406 1 78.62 61 PRO A CA 1
ATOM 480 C C . PRO A 1 61 ? 12.523 -5.805 26.516 1 78.62 61 PRO A C 1
ATOM 482 O O . PRO A 1 61 ? 11.32 -5.965 26.266 1 78.62 61 PRO A O 1
ATOM 485 N N . ALA A 1 62 ? 12.938 -6.09 27.703 1 65.06 62 ALA A N 1
ATOM 486 C CA . ALA A 1 62 ? 12.141 -6.547 28.844 1 65.06 62 ALA A CA 1
ATOM 487 C C . ALA A 1 62 ? 11.07 -5.52 29.203 1 65.06 62 ALA A C 1
ATOM 489 O O . ALA A 1 62 ? 9.922 -5.879 29.469 1 65.06 62 ALA A O 1
ATOM 490 N N . GLY A 1 63 ? 11.297 -4.289 29.312 1 63.06 63 GLY A N 1
ATOM 491 C CA . GLY A 1 63 ? 10.391 -3.279 29.844 1 63.06 63 GLY A CA 1
ATOM 492 C C . GLY A 1 63 ? 9.258 -2.938 28.906 1 63.06 63 GLY A C 1
ATOM 493 O O . GLY A 1 63 ? 8.234 -2.387 29.328 1 63.06 63 GLY A O 1
ATOM 494 N N . LEU A 1 64 ? 9.297 -3.312 27.781 1 62.12 64 LEU A N 1
ATOM 495 C CA . LEU A 1 64 ? 8.328 -2.865 26.781 1 62.12 64 LEU A CA 1
ATOM 496 C C . LEU A 1 64 ? 7.047 -3.686 26.859 1 62.12 64 LEU A C 1
ATOM 498 O O . LEU A 1 64 ? 5.98 -3.219 26.453 1 62.12 64 LEU A O 1
ATOM 502 N N . ASN A 1 65 ? 7.105 -4.789 27.438 1 58.97 65 ASN A N 1
ATOM 503 C CA . ASN A 1 65 ? 5.992 -5.734 27.484 1 58.97 65 ASN A CA 1
ATOM 504 C C . ASN A 1 65 ? 4.844 -5.211 28.344 1 58.97 65 ASN A C 1
ATOM 506 O O . ASN A 1 65 ? 3.715 -5.695 28.234 1 58.97 65 ASN A O 1
ATOM 510 N N . THR A 1 66 ? 5.145 -4.207 29 1 64 66 THR A N 1
ATOM 511 C CA . THR A 1 66 ? 4.129 -3.799 29.969 1 64 66 THR A CA 1
ATOM 512 C C . THR A 1 66 ? 3.518 -2.457 29.562 1 64 66 THR A C 1
ATOM 514 O O . THR A 1 66 ? 2.623 -1.95 30.25 1 64 66 THR A O 1
ATOM 517 N N . MET A 1 67 ? 3.857 -2.045 28.562 1 76.69 67 MET A N 1
ATOM 518 C CA . MET A 1 67 ? 3.379 -0.721 28.172 1 76.69 67 MET A CA 1
ATOM 519 C C . MET A 1 67 ? 1.995 -0.806 27.531 1 76.69 67 MET A C 1
ATOM 521 O O . MET A 1 67 ? 1.676 -1.789 26.859 1 76.69 67 MET A O 1
ATOM 525 N N . LEU A 1 68 ? 1.163 0.188 27.938 1 78.5 68 LEU A N 1
ATOM 526 C CA . LEU A 1 68 ? -0.171 0.295 27.359 1 78.5 68 LEU A CA 1
ATOM 527 C C . LEU A 1 68 ? -0.298 1.56 26.516 1 78.5 68 LEU A C 1
ATOM 529 O O . LEU A 1 68 ? 0.449 2.52 26.719 1 78.5 68 LEU A O 1
ATOM 533 N N . SER A 1 69 ? -1.173 1.493 25.609 1 81 69 SER A N 1
ATOM 534 C CA . SER A 1 69 ? -1.442 2.697 24.828 1 81 69 SER A CA 1
ATOM 535 C C . SER A 1 69 ? -2.018 3.805 25.703 1 81 69 SER A C 1
ATOM 537 O O . SER A 1 69 ? -2.855 3.547 26.578 1 81 69 SER A O 1
ATOM 539 N N . GLY A 1 70 ? -1.563 4.992 25.469 1 84.06 70 GLY A N 1
ATOM 540 C CA . GLY A 1 70 ? -2.068 6.133 26.219 1 84.06 70 GLY A CA 1
ATOM 541 C C . GLY A 1 70 ? -1.388 6.32 27.562 1 84.06 70 GLY A C 1
ATOM 542 O O . GLY A 1 70 ? -1.771 7.195 28.328 1 84.06 70 GLY A O 1
ATOM 543 N N . ASP A 1 71 ? -0.397 5.5 27.734 1 85.06 71 ASP A N 1
ATOM 544 C CA . ASP A 1 71 ? 0.331 5.613 29 1 85.06 71 ASP A CA 1
ATOM 545 C C . ASP A 1 71 ? 1.8 5.953 28.75 1 85.06 71 ASP A C 1
ATOM 547 O O . ASP A 1 71 ? 2.367 5.574 27.719 1 85.06 71 ASP A O 1
ATOM 551 N N . PHE A 1 72 ? 2.277 6.703 29.781 1 87.25 72 PHE A N 1
ATOM 552 C CA . PHE A 1 72 ? 3.697 7.031 29.734 1 87.25 72 PHE A CA 1
ATOM 553 C C . PHE A 1 72 ? 4.535 5.77 29.562 1 87.25 72 PHE A C 1
ATOM 555 O O . PHE A 1 72 ? 4.301 4.762 30.234 1 87.25 72 PHE A O 1
ATOM 562 N N . PRO A 1 73 ? 5.469 5.703 28.594 1 89.44 73 PRO A N 1
ATOM 563 C CA . PRO A 1 73 ? 6.02 6.816 27.828 1 89.44 73 PRO A CA 1
ATOM 564 C C . PRO A 1 73 ? 5.398 6.941 26.438 1 89.44 73 PRO A C 1
ATOM 566 O O . PRO A 1 73 ? 6.051 7.41 25.5 1 89.44 73 PRO A O 1
ATOM 569 N N . TYR A 1 74 ? 4.211 6.332 26.234 1 90.06 74 TYR A N 1
ATOM 570 C CA . TYR A 1 74 ? 3.342 6.527 25.078 1 90.06 74 TYR A CA 1
ATOM 571 C C . TYR A 1 74 ? 3.922 5.855 23.844 1 90.06 74 TYR A C 1
ATOM 573 O O . TYR A 1 74 ? 3.584 6.223 22.719 1 90.06 74 TYR A O 1
ATOM 581 N N . THR A 1 75 ? 4.793 4.891 24.078 1 89.25 75 THR A N 1
ATOM 582 C CA . THR A 1 75 ? 5.418 4.156 22.984 1 89.25 75 THR A CA 1
ATOM 583 C C . THR A 1 75 ? 4.363 3.482 22.109 1 89.25 75 THR A C 1
ATOM 585 O O . THR A 1 75 ? 4.52 3.398 20.891 1 89.25 75 THR A O 1
ATOM 588 N N . ARG A 1 76 ? 3.287 3.039 22.75 1 89.94 76 ARG A N 1
ATOM 589 C CA . ARG A 1 76 ? 2.279 2.27 22.016 1 89.94 76 ARG A CA 1
ATOM 590 C C . ARG A 1 76 ? 1.167 3.176 21.5 1 89.94 76 ARG A C 1
ATOM 592 O O . ARG A 1 76 ? 0.172 2.693 20.953 1 89.94 76 ARG A O 1
ATOM 599 N N . GLY A 1 77 ? 1.265 4.465 21.781 1 88.44 77 GLY A N 1
ATOM 600 C CA . GLY A 1 77 ? 0.277 5.422 21.312 1 88.44 77 GLY A CA 1
ATOM 601 C C . GLY A 1 77 ? 0.034 6.555 22.297 1 88.44 77 GLY A C 1
ATOM 602 O O . GLY A 1 77 ? 0.124 6.363 23.5 1 88.44 77 GLY A O 1
ATOM 603 N N . SER A 1 78 ? -0.363 7.609 21.781 1 86.56 78 SER A N 1
ATOM 604 C CA . SER A 1 78 ? -0.522 8.812 22.594 1 86.56 78 SER A CA 1
ATOM 605 C C . SER A 1 78 ? -1.821 8.773 23.391 1 86.56 78 SER A C 1
ATOM 607 O O . SER A 1 78 ? -1.942 9.43 24.422 1 86.56 78 SER A O 1
ATOM 609 N N . ARG A 1 79 ? -2.754 7.984 22.906 1 81.88 79 ARG A N 1
ATOM 610 C CA . ARG A 1 79 ? -4.055 7.91 23.562 1 81.88 79 ARG A CA 1
ATOM 611 C C . ARG A 1 79 ? -4.406 6.473 23.922 1 81.88 79 ARG A C 1
ATOM 613 O O . ARG A 1 79 ? -3.902 5.531 23.297 1 81.88 79 ARG A O 1
ATOM 620 N N . ALA A 1 80 ? -5.137 6.406 25.047 1 74.81 80 ALA A N 1
ATOM 621 C CA . ALA A 1 80 ? -5.574 5.066 25.438 1 74.81 80 ALA A CA 1
ATOM 622 C C . ALA A 1 80 ? -6.332 4.395 24.281 1 74.81 80 ALA A C 1
ATOM 624 O O . ALA A 1 80 ? -6.113 3.215 24 1 74.81 80 ALA A O 1
ATOM 625 N N . PHE A 1 81 ? -7.117 5.027 23.781 1 69.62 81 PHE A N 1
ATOM 626 C CA . PHE A 1 81 ? -7.832 4.566 22.594 1 69.62 81 PHE A CA 1
ATOM 627 C C . PHE A 1 81 ? -8.102 5.723 21.641 1 69.62 81 PHE A C 1
ATOM 629 O O . PHE A 1 81 ? -8.289 6.863 22.078 1 69.62 81 PHE A O 1
ATOM 636 N N . GLN A 1 82 ? -7.711 5.34 20.469 1 59.06 82 GLN A N 1
ATOM 637 C CA . GLN A 1 82 ? -7.98 6.383 19.484 1 59.06 82 GLN A CA 1
ATOM 638 C C . GLN A 1 82 ? -9.445 6.809 19.516 1 59.06 82 GLN A C 1
ATOM 640 O O . GLN A 1 82 ? -10.312 6.051 19.969 1 59.06 82 GLN A O 1
ATOM 645 N N . ASN A 1 83 ? -9.703 8.102 19.359 1 53.62 83 ASN A N 1
ATOM 646 C CA . ASN A 1 83 ? -11.023 8.711 19.453 1 53.62 83 ASN A CA 1
ATOM 647 C C . ASN A 1 83 ? -12.102 7.797 18.891 1 53.62 83 ASN A C 1
ATOM 649 O O . ASN A 1 83 ? -11.805 6.871 18.125 1 53.62 83 ASN A O 1
ATOM 653 N N . GLN A 1 84 ? -13.281 7.789 19.516 1 50.09 84 GLN A N 1
ATOM 654 C CA . GLN A 1 84 ? -14.5 7.051 19.203 1 50.09 84 GLN A CA 1
ATOM 655 C C . GLN A 1 84 ? -14.664 6.863 17.688 1 50.09 84 GLN A C 1
ATOM 657 O O . GLN A 1 84 ? -15.219 5.859 17.234 1 50.09 84 GLN A O 1
ATOM 662 N N . LYS A 1 85 ? -14.031 7.812 16.953 1 60.03 85 LYS A N 1
ATOM 663 C CA . LYS A 1 85 ? -14.633 7.777 15.617 1 60.03 85 LYS A CA 1
ATOM 664 C C . LYS A 1 85 ? -13.594 7.398 14.562 1 60.03 85 LYS A C 1
ATOM 666 O O . LYS A 1 85 ? -13.898 6.637 13.641 1 60.03 85 LYS A O 1
ATOM 671 N N . LYS A 1 86 ? -12.281 7.914 14.742 1 78.56 86 LYS A N 1
ATOM 672 C CA . LYS A 1 86 ? -11.344 7.598 13.672 1 78.56 86 LYS A CA 1
ATOM 673 C C . LYS A 1 86 ? -9.961 7.289 14.227 1 78.56 86 LYS A C 1
ATOM 675 O O . LYS A 1 86 ? -9.516 7.918 15.188 1 78.56 86 LYS A O 1
ATOM 680 N N . PRO A 1 87 ? -9.336 6.363 13.688 1 87.19 87 PRO A N 1
ATOM 681 C CA . PRO A 1 87 ? -7.988 6.008 14.125 1 87.19 87 PRO A CA 1
ATOM 682 C C . PRO A 1 87 ? -6.988 7.148 13.938 1 87.19 87 PRO A C 1
ATOM 684 O O . PRO A 1 87 ? -6.102 7.34 14.773 1 87.19 87 PRO A O 1
ATOM 687 N N . TRP A 1 88 ? -7.098 7.902 12.914 1 93.88 88 TRP A N 1
ATOM 688 C CA . TRP A 1 88 ? -6.371 9.141 12.664 1 93.88 88 TRP A CA 1
ATOM 689 C C . TRP A 1 88 ? -7.211 10.109 11.836 1 93.88 88 TRP A C 1
ATOM 691 O O . TRP A 1 88 ? -8.227 9.719 11.258 1 93.88 88 TRP A O 1
ATOM 701 N N . GLU A 1 89 ? -6.84 11.344 11.844 1 95.19 89 GLU A N 1
ATOM 702 C CA . GLU A 1 89 ? -7.543 12.328 11.023 1 95.19 89 GLU A CA 1
ATOM 703 C C . GLU A 1 89 ? -6.918 12.438 9.641 1 95.19 89 GLU A C 1
ATOM 705 O O . GLU A 1 89 ? -5.695 12.539 9.508 1 95.19 89 GLU A O 1
ATOM 710 N N . ILE A 1 90 ? -7.762 12.391 8.68 1 97.06 90 ILE A N 1
ATOM 711 C CA . ILE A 1 90 ? -7.332 12.586 7.297 1 97.06 90 ILE A CA 1
ATOM 712 C C . ILE A 1 90 ? -7.262 14.086 6.988 1 97.06 90 ILE A C 1
ATOM 714 O O . ILE A 1 90 ? -8.281 14.719 6.734 1 97.06 90 ILE A O 1
ATOM 718 N N . VAL A 1 91 ? -6.09 14.594 7.043 1 97.06 91 VAL A N 1
ATOM 719 C CA . VAL A 1 91 ? -5.852 16.016 6.77 1 97.06 91 VAL A CA 1
ATOM 720 C C . VAL A 1 91 ? -4.91 16.156 5.578 1 97.06 91 VAL A C 1
ATOM 722 O O . VAL A 1 91 ? -3.713 15.875 5.688 1 97.06 91 VAL A O 1
ATOM 725 N N . GLN A 1 92 ? -5.445 16.625 4.496 1 97.38 92 GLN A N 1
ATOM 726 C CA . GLN A 1 92 ? -4.676 16.703 3.26 1 97.38 92 GLN A CA 1
ATOM 727 C C . GLN A 1 92 ? -4.238 18.141 2.984 1 97.38 92 GLN A C 1
ATOM 729 O O . GLN A 1 92 ? -4.988 19.094 3.238 1 97.38 92 GLN A O 1
ATOM 734 N N . ARG A 1 93 ? -3.08 18.234 2.477 1 95.25 93 ARG A N 1
ATOM 735 C CA . ARG A 1 93 ? -2.547 19.531 2.109 1 95.25 93 ARG A CA 1
ATOM 736 C C . ARG A 1 93 ? -3.223 20.062 0.85 1 95.25 93 ARG A C 1
ATOM 738 O O . ARG A 1 93 ? -3.496 19.312 -0.083 1 95.25 93 ARG A O 1
ATOM 745 N N . THR A 1 94 ? -3.422 21.391 0.819 1 94.75 94 THR A N 1
ATOM 746 C CA . THR A 1 94 ? -3.93 22.047 -0.379 1 94.75 94 THR A CA 1
ATOM 747 C C . THR A 1 94 ? -2.781 22.516 -1.265 1 94.75 94 THR A C 1
ATOM 749 O O . THR A 1 94 ? -1.681 22.781 -0.775 1 94.75 94 THR A O 1
ATOM 752 N N . PHE A 1 95 ? -3.074 22.672 -2.557 1 90.69 95 PHE A N 1
ATOM 753 C CA . PHE A 1 95 ? -2.004 23 -3.494 1 90.69 95 PHE A CA 1
ATOM 754 C C . PHE A 1 95 ? -2.398 24.172 -4.379 1 90.69 95 PHE A C 1
ATOM 756 O O . PHE A 1 95 ? -1.556 24.734 -5.082 1 90.69 95 PHE A O 1
ATOM 763 N N . GLU A 1 96 ? -3.633 24.578 -4.293 1 89.44 96 GLU A N 1
ATOM 764 C CA . GLU A 1 96 ? -4.082 25.719 -5.09 1 89.44 96 GLU A CA 1
ATOM 765 C C . GLU A 1 96 ? -3.432 27.016 -4.613 1 89.44 96 GLU A C 1
ATOM 767 O O . GLU A 1 96 ? -2.973 27.094 -3.473 1 89.44 96 GLU A O 1
ATOM 772 N N . ARG A 1 97 ? -3.459 28.031 -5.488 1 85.44 97 ARG A N 1
ATOM 773 C CA . ARG A 1 97 ? -2.668 29.234 -5.211 1 85.44 97 ARG A CA 1
ATOM 774 C C . ARG A 1 97 ? -3.566 30.438 -4.941 1 85.44 97 ARG A C 1
ATOM 776 O O . ARG A 1 97 ? -3.111 31.453 -4.418 1 85.44 97 ARG A O 1
ATOM 783 N N . LEU A 1 98 ? -4.801 30.344 -5.324 1 86.75 98 LEU A N 1
ATOM 784 C CA . LEU A 1 98 ? -5.75 31.422 -5.09 1 86.75 98 LEU A CA 1
ATOM 785 C C . LEU A 1 98 ? -6.668 31.094 -3.914 1 86.75 98 LEU A C 1
ATOM 787 O O . LEU A 1 98 ? -7.09 29.953 -3.75 1 86.75 98 LEU A O 1
ATOM 791 N N . PRO A 1 99 ? -6.984 32.125 -3.084 1 90.81 99 PRO A N 1
ATOM 792 C CA . PRO A 1 99 ? -7.777 31.859 -1.876 1 90.81 99 PRO A CA 1
ATOM 793 C C . PRO A 1 99 ? -9.086 31.141 -2.168 1 90.81 99 PRO A C 1
ATOM 795 O O . PRO A 1 99 ? -9.422 30.172 -1.488 1 90.81 99 PRO A O 1
ATOM 798 N N . GLU A 1 100 ? -9.789 31.594 -3.211 1 92.5 100 GLU A N 1
ATOM 799 C CA . GLU A 1 100 ? -11.086 31 -3.521 1 92.5 100 GLU A CA 1
ATOM 800 C C . GLU A 1 100 ? -10.93 29.562 -4.008 1 92.5 100 GLU A C 1
ATOM 802 O O . GLU A 1 100 ? -11.773 28.703 -3.719 1 92.5 100 GLU A O 1
ATOM 807 N N . LYS A 1 101 ? -9.867 29.328 -4.738 1 91.62 101 LYS A N 1
ATOM 808 C CA . LYS A 1 101 ? -9.625 27.969 -5.246 1 91.62 101 LYS A CA 1
ATOM 809 C C . LYS A 1 101 ? -9.219 27.031 -4.117 1 91.62 101 LYS A C 1
ATOM 811 O O . LYS A 1 101 ? -9.562 25.844 -4.137 1 91.62 101 LYS A O 1
ATOM 816 N N . VAL A 1 102 ? -8.445 27.547 -3.207 1 94.38 102 VAL A N 1
ATOM 817 C CA . VAL A 1 102 ? -8.086 26.75 -2.035 1 94.38 102 VAL A CA 1
ATOM 818 C C . VAL A 1 102 ? -9.352 26.375 -1.257 1 94.38 102 VAL A C 1
ATOM 820 O O . VAL A 1 102 ? -9.5 25.234 -0.819 1 94.38 102 VAL A O 1
ATOM 823 N N . ASN A 1 103 ? -10.203 27.406 -1.063 1 96.5 103 ASN A N 1
ATOM 824 C CA . ASN A 1 103 ? -11.469 27.156 -0.38 1 96.5 103 ASN A CA 1
ATOM 825 C C . ASN A 1 103 ? -12.266 26.047 -1.056 1 96.5 103 ASN A C 1
ATOM 827 O O . ASN A 1 103 ? -12.789 25.156 -0.385 1 96.5 103 ASN A O 1
ATOM 831 N N . GLU A 1 104 ? -12.328 26.094 -2.355 1 95.12 104 GLU A N 1
ATOM 832 C CA . GLU A 1 104 ? -13.031 25.078 -3.117 1 95.12 104 GLU A CA 1
ATOM 833 C C . GLU A 1 104 ? -12.375 23.703 -2.939 1 95.12 104 GLU A C 1
ATOM 835 O O . GLU A 1 104 ? -13.07 22.703 -2.793 1 95.12 104 GLU A O 1
ATOM 840 N N . GLU A 1 105 ? -11.125 23.719 -3.006 1 95.31 105 GLU A N 1
ATOM 841 C CA . GLU A 1 105 ? -10.359 22.484 -2.818 1 95.31 105 GLU A CA 1
ATOM 842 C C . GLU A 1 105 ? -10.641 21.875 -1.453 1 95.31 105 GLU A C 1
ATOM 844 O O . GLU A 1 105 ? -10.828 20.656 -1.347 1 95.31 105 GLU A O 1
ATOM 849 N N . MET A 1 106 ? -10.664 22.672 -0.459 1 96.69 106 MET A N 1
ATOM 850 C CA . MET A 1 106 ? -10.922 22.203 0.899 1 96.69 106 MET A CA 1
ATOM 851 C C . MET A 1 106 ? -12.328 21.625 1.021 1 96.69 106 MET A C 1
ATOM 853 O O . MET A 1 106 ? -12.508 20.531 1.562 1 96.69 106 MET A O 1
ATOM 857 N N . LYS A 1 107 ? -13.289 22.359 0.529 1 93.19 107 LYS A N 1
ATOM 858 C CA . LYS A 1 107 ? -14.68 21.922 0.611 1 93.19 107 LYS A CA 1
ATOM 859 C C . LYS A 1 107 ? -14.883 20.609 -0.127 1 93.19 107 LYS A C 1
ATOM 861 O O . LYS A 1 107 ? -15.578 19.719 0.364 1 93.19 107 LYS A O 1
ATOM 866 N N . GLU A 1 108 ? -14.289 20.5 -1.204 1 91.69 108 GLU A N 1
ATOM 867 C CA . GLU A 1 108 ? -14.398 19.266 -1.979 1 91.69 108 GLU A CA 1
ATOM 868 C C . GLU A 1 108 ? -13.797 18.078 -1.223 1 91.69 108 GLU A C 1
ATOM 870 O O . GLU A 1 108 ? -14.367 16.984 -1.206 1 91.69 108 GLU A O 1
ATOM 875 N N . GLY A 1 109 ? -12.641 18.312 -0.672 1 93.81 109 GLY A N 1
ATOM 876 C CA . GLY A 1 109 ? -12.016 17.266 0.113 1 93.81 109 GLY A CA 1
ATOM 877 C C . GLY A 1 109 ? -12.852 16.844 1.308 1 93.81 109 GLY A C 1
ATOM 878 O O . GLY A 1 109 ? -12.984 15.641 1.582 1 93.81 109 GLY A O 1
ATOM 879 N N . MET A 1 110 ? -13.391 17.766 1.955 1 92.81 110 MET A N 1
ATOM 880 C CA . MET A 1 110 ? -14.18 17.484 3.152 1 92.81 110 MET A CA 1
ATOM 881 C C . MET A 1 110 ? -15.453 16.719 2.803 1 92.81 110 MET A C 1
ATOM 883 O O . MET A 1 110 ? -15.867 15.828 3.539 1 92.81 110 MET A O 1
ATOM 887 N N . LYS A 1 111 ? -15.992 17.031 1.663 1 87.38 111 LYS A N 1
ATOM 888 C CA . LYS A 1 111 ? -17.172 16.328 1.171 1 87.38 111 LYS A CA 1
ATOM 889 C C . LYS A 1 111 ? -16.844 14.867 0.852 1 87.38 111 LYS A C 1
ATOM 891 O O . LYS A 1 111 ? -17.719 14.008 0.895 1 87.38 111 LYS A O 1
ATOM 896 N N . LYS A 1 112 ? -15.609 14.68 0.669 1 90.06 112 LYS A N 1
ATOM 897 C CA . LYS A 1 112 ? -15.227 13.352 0.183 1 90.06 112 LYS A CA 1
ATOM 898 C C . LYS A 1 112 ? -14.43 12.594 1.24 1 90.06 112 LYS A C 1
ATOM 900 O O . LYS A 1 112 ? -13.609 11.734 0.909 1 90.06 112 LYS A O 1
ATOM 905 N N . GLY A 1 113 ? -14.562 12.977 2.436 1 89.94 113 GLY A N 1
ATOM 906 C CA . GLY A 1 113 ? -14.109 12.094 3.504 1 89.94 113 GLY A CA 1
ATOM 907 C C . GLY A 1 113 ? -12.961 12.672 4.305 1 89.94 113 GLY A C 1
ATOM 908 O O . GLY A 1 113 ? -12.523 12.07 5.289 1 89.94 113 GLY A O 1
ATOM 909 N N . GLN A 1 114 ? -12.492 13.875 3.967 1 94.88 114 GLN A N 1
ATOM 910 C CA . GLN A 1 114 ? -11.445 14.516 4.758 1 94.88 114 GLN A CA 1
ATOM 911 C C . GLN A 1 114 ? -12 15.047 6.074 1 94.88 114 GLN A C 1
ATOM 913 O O . GLN A 1 114 ? -13.141 15.5 6.137 1 94.88 114 GLN A O 1
ATOM 918 N N . ASP A 1 115 ? -11.094 14.945 7.043 1 95.06 115 ASP A N 1
ATOM 919 C CA . ASP A 1 115 ? -11.445 15.492 8.352 1 95.06 115 ASP A CA 1
ATOM 920 C C . ASP A 1 115 ? -10.938 16.922 8.508 1 95.06 115 ASP A C 1
ATOM 922 O O . ASP A 1 115 ? -11.273 17.609 9.477 1 95.06 115 ASP A O 1
ATOM 926 N N . GLY A 1 116 ? -10.18 17.297 7.602 1 96.25 116 GLY A N 1
ATOM 927 C CA . GLY A 1 116 ? -9.625 18.641 7.625 1 96.25 116 GLY A CA 1
ATOM 928 C C . GLY A 1 116 ? -8.641 18.906 6.504 1 96.25 116 GLY A C 1
ATOM 929 O O . GLY A 1 116 ? -8.602 18.156 5.52 1 96.25 116 GLY A O 1
ATOM 930 N N . SER A 1 117 ? -7.926 20.078 6.598 1 96.81 117 SER A N 1
ATOM 931 C CA . SER A 1 117 ? -6.98 20.469 5.559 1 96.81 117 SER A CA 1
ATOM 932 C C . SER A 1 117 ? -5.75 21.141 6.16 1 96.81 117 SER A C 1
ATOM 934 O O . SER A 1 117 ? -5.852 21.859 7.156 1 96.81 117 SER A O 1
ATOM 936 N N . ASP A 1 118 ? -4.633 20.766 5.602 1 95.88 118 ASP A N 1
ATOM 937 C CA . ASP A 1 118 ? -3.387 21.484 5.809 1 95.88 118 ASP A CA 1
ATOM 938 C C . ASP A 1 118 ? -3.162 22.516 4.695 1 95.88 118 ASP A C 1
ATOM 940 O O . ASP A 1 118 ? -2.816 22.156 3.57 1 95.88 118 ASP A O 1
ATOM 944 N N . ILE A 1 119 ? -3.33 23.781 5.02 1 93.69 119 ILE A N 1
ATOM 945 C CA . ILE A 1 119 ? -3.314 24.812 3.996 1 93.69 119 ILE A CA 1
ATOM 946 C C . ILE A 1 119 ? -1.874 25.125 3.586 1 93.69 119 ILE A C 1
ATOM 948 O O . ILE A 1 119 ? -1.094 25.641 4.379 1 93.69 119 ILE A O 1
ATOM 952 N N . GLY A 1 120 ? -1.581 24.734 2.361 1 88.69 120 GLY A N 1
ATOM 953 C CA . GLY A 1 120 ? -0.277 25.094 1.824 1 88.69 120 GLY A CA 1
ATOM 954 C C . GLY A 1 120 ? -0.106 26.578 1.615 1 88.69 120 GLY A C 1
ATOM 955 O O . GLY A 1 120 ? -0.944 27.234 0.982 1 88.69 120 GLY A O 1
ATOM 956 N N . ILE A 1 121 ? 0.979 27.125 2.246 1 83.88 121 ILE A N 1
ATOM 957 C CA . ILE A 1 121 ? 1.23 28.562 2.17 1 83.88 121 ILE A CA 1
ATOM 958 C C . ILE A 1 121 ? 2.455 28.828 1.299 1 83.88 121 ILE A C 1
ATOM 960 O O . ILE A 1 121 ? 3.445 28.094 1.37 1 83.88 121 ILE A O 1
ATOM 964 N N . ASN A 1 122 ? 2.256 29.703 0.286 1 73.81 122 ASN A N 1
ATOM 965 C CA . ASN A 1 122 ? 3.373 30.156 -0.531 1 73.81 122 ASN A CA 1
ATOM 966 C C . ASN A 1 122 ? 3.902 31.5 -0.048 1 73.81 122 ASN A C 1
ATOM 968 O O . ASN A 1 122 ? 3.139 32.469 0.087 1 73.81 122 ASN A O 1
ATOM 972 N N . ARG A 1 123 ? 5.188 31.5 0.201 1 57.97 123 ARG A N 1
ATOM 973 C CA . ARG A 1 123 ? 5.793 32.719 0.745 1 57.97 123 ARG A CA 1
ATOM 974 C C . ARG A 1 123 ? 5.852 33.812 -0.306 1 57.97 123 ARG A C 1
ATOM 976 O O . ARG A 1 123 ? 6.613 33.719 -1.271 1 57.97 123 ARG A O 1
ATOM 983 N N . GLY A 1 124 ? 4.879 34.031 -1.075 1 51.56 124 GLY A N 1
ATOM 984 C CA . GLY A 1 124 ? 4.902 35.125 -2.047 1 51.56 124 GLY A CA 1
ATOM 985 C C . GLY A 1 124 ? 6.172 35.938 -1.987 1 51.56 124 GLY A C 1
ATOM 986 O O . GLY A 1 124 ? 6.328 36.906 -2.744 1 51.56 124 GLY A O 1
ATOM 987 N N . PHE A 1 125 ? 6.809 36 -0.782 1 44.44 125 PHE A N 1
ATOM 988 C CA . PHE A 1 125 ? 7.824 37.031 -0.642 1 44.44 125 PHE A CA 1
ATOM 989 C C . PHE A 1 125 ? 8.867 36.906 -1.745 1 44.44 125 PHE A C 1
ATOM 991 O O . PHE A 1 125 ? 9.453 37.906 -2.16 1 44.44 125 PHE A O 1
ATOM 998 N N . GLN A 1 126 ? 9.305 35.781 -1.973 1 41.94 126 GLN A N 1
ATOM 999 C CA . GLN A 1 126 ? 10.352 35.781 -2.994 1 41.94 126 GLN A CA 1
ATOM 1000 C C . GLN A 1 126 ? 9.781 35.438 -4.363 1 41.94 126 GLN A C 1
ATOM 1002 O O . GLN A 1 126 ? 9.055 34.438 -4.5 1 41.94 126 GLN A O 1
ATOM 1007 N N . ARG A 1 127 ? 9.414 36.531 -5.109 1 38.94 127 ARG A N 1
ATOM 1008 C CA . ARG A 1 127 ? 9.172 36.344 -6.535 1 38.94 127 ARG A CA 1
ATOM 1009 C C . ARG A 1 127 ? 9.844 35.062 -7.027 1 38.94 127 ARG A C 1
ATOM 1011 O O . ARG A 1 127 ? 11.047 35.062 -7.305 1 38.94 127 ARG A O 1
ATOM 1018 N N . GLN A 1 128 ? 9.711 34.094 -6.484 1 40.72 128 GLN A N 1
ATOM 1019 C CA . GLN A 1 128 ? 10.445 33 -7.098 1 40.72 128 GLN A CA 1
ATOM 1020 C C . GLN A 1 128 ? 9.914 32.688 -8.5 1 40.72 128 GLN A C 1
ATOM 1022 O O . GLN A 1 128 ? 8.734 32.375 -8.664 1 40.72 128 GLN A O 1
ATOM 1027 N N . GLU A 1 129 ? 10.383 33.469 -9.461 1 40.28 129 GLU A N 1
ATOM 1028 C CA . GLU A 1 129 ? 10.117 33.25 -10.883 1 40.28 129 GLU A CA 1
ATOM 1029 C C . GLU A 1 129 ? 9.836 31.797 -11.188 1 40.28 129 GLU A C 1
ATOM 1031 O O . GLU A 1 129 ? 9 31.484 -12.039 1 40.28 129 GLU A O 1
ATOM 1036 N N . LYS A 1 130 ? 10.805 30.953 -11.117 1 40.22 130 LYS A N 1
ATOM 1037 C CA . LYS A 1 130 ? 10.914 29.672 -11.812 1 40.22 130 LYS A CA 1
ATOM 1038 C C . LYS A 1 130 ? 10.273 28.547 -11 1 40.22 130 LYS A C 1
ATOM 1040 O O . LYS A 1 130 ? 10.359 27.375 -11.383 1 40.22 130 LYS A O 1
ATOM 1045 N N . ALA A 1 131 ? 9.914 28.734 -9.75 1 42.31 131 ALA A N 1
ATOM 1046 C CA . ALA A 1 131 ? 9.781 27.391 -9.203 1 42.31 131 ALA A CA 1
ATOM 1047 C C . ALA A 1 131 ? 8.43 26.781 -9.562 1 42.31 131 ALA A C 1
ATOM 1049 O O . ALA A 1 131 ? 7.387 27.281 -9.141 1 42.31 131 ALA A O 1
ATOM 1050 N N . VAL A 1 132 ? 8.203 26.328 -10.797 1 39.44 132 VAL A N 1
ATOM 1051 C CA . VAL A 1 132 ? 7.164 25.438 -11.312 1 39.44 132 VAL A CA 1
ATOM 1052 C C . VAL A 1 132 ? 6.324 24.906 -10.156 1 39.44 132 VAL A C 1
ATOM 1054 O O . VAL A 1 132 ? 5.109 24.719 -10.289 1 39.44 132 VAL A O 1
ATOM 1057 N N . SER A 1 133 ? 6.965 24.469 -9.086 1 49.56 133 SER A N 1
ATOM 1058 C CA . SER A 1 133 ? 6.375 23.625 -8.062 1 49.56 133 SER A CA 1
ATOM 1059 C C . SER A 1 133 ? 5.828 24.438 -6.902 1 49.56 133 SER A C 1
ATOM 1061 O O . SER A 1 133 ? 5.453 23.891 -5.863 1 49.56 133 SER A O 1
ATOM 1063 N N . ALA A 1 134 ? 5.762 25.797 -7.203 1 61.12 134 ALA A N 1
ATOM 1064 C CA . ALA A 1 134 ? 5.367 26.562 -6.027 1 61.12 134 ALA A CA 1
ATOM 1065 C C . ALA A 1 134 ? 3.869 26.422 -5.762 1 61.12 134 ALA A C 1
ATOM 1067 O O . ALA A 1 134 ? 3.047 26.922 -6.535 1 61.12 134 ALA A O 1
ATOM 1068 N N . THR A 1 135 ? 3.5 25.516 -5.113 1 75 135 THR A N 1
ATOM 1069 C CA . THR A 1 135 ? 2.127 25.281 -4.68 1 75 135 THR A CA 1
ATOM 1070 C C . THR A 1 135 ? 1.859 25.953 -3.336 1 75 135 THR A C 1
ATOM 1072 O O . THR A 1 135 ? 2.781 26.469 -2.697 1 75 135 THR A O 1
ATOM 1075 N N . GLY A 1 136 ? 0.609 26.266 -3.125 1 83.5 136 GLY A N 1
ATOM 1076 C CA . GLY A 1 136 ? 0.162 26.875 -1.884 1 83.5 136 GLY A CA 1
ATOM 1077 C C . GLY A 1 136 ? -0.415 28.266 -2.074 1 83.5 136 GLY A C 1
ATOM 1078 O O . GLY A 1 136 ? -0.025 28.984 -2.996 1 83.5 136 GLY A O 1
ATOM 1079 N N . VAL A 1 137 ? -1.185 28.797 -1.232 1 86 137 VAL A N 1
ATOM 1080 C CA . VAL A 1 137 ? -1.916 30.047 -1.35 1 86 137 VAL A CA 1
ATOM 1081 C C . VAL A 1 137 ? -1.061 31.188 -0.813 1 86 137 VAL A C 1
ATOM 1083 O O . VAL A 1 137 ? -0.314 31.016 0.153 1 86 137 VAL A O 1
ATOM 1086 N N . CYS A 1 138 ? -1.163 32.281 -1.467 1 79 138 CYS A N 1
ATOM 1087 C CA . CYS A 1 138 ? -0.565 33.5 -0.972 1 79 138 CYS A CA 1
ATOM 1088 C C . CYS A 1 138 ? -1.607 34.375 -0.284 1 79 138 CYS A C 1
ATOM 1090 O O . CYS A 1 138 ? -2.574 34.812 -0.914 1 79 138 CYS A O 1
ATOM 1092 N N . VAL A 1 139 ? -1.481 34.594 1.022 1 84 139 VAL A N 1
ATOM 1093 C CA . VAL A 1 139 ? -2.416 35.375 1.804 1 84 139 VAL A CA 1
ATOM 1094 C C . VAL A 1 139 ? -1.682 36.562 2.439 1 84 139 VAL A C 1
ATOM 1096 O O . VAL A 1 139 ? -0.681 36.375 3.137 1 84 139 VAL A O 1
ATOM 1099 N N . SER A 1 140 ? -2.152 37.781 2.154 1 82.75 140 SER A N 1
ATOM 1100 C CA . SER A 1 140 ? -1.498 38.969 2.725 1 82.75 140 SER A CA 1
ATOM 1101 C C . SER A 1 140 ? -2.486 39.812 3.506 1 82.75 140 SER A C 1
ATOM 1103 O O . SER A 1 140 ? -2.104 40.844 4.102 1 82.75 140 SER A O 1
ATOM 1105 N N . SER A 1 141 ? -3.723 39.406 3.484 1 88 141 SER A N 1
ATOM 1106 C CA . SER A 1 141 ? -4.73 40.219 4.168 1 88 141 SER A CA 1
ATOM 1107 C C . SER A 1 141 ? -5.789 39.344 4.824 1 88 141 SER A C 1
ATOM 1109 O O . SER A 1 141 ? -5.926 38.156 4.484 1 88 141 SER A O 1
ATOM 1111 N N . THR A 1 142 ? -6.492 40.031 5.715 1 93.38 142 THR A N 1
ATOM 1112 C CA . THR A 1 142 ? -7.598 39.344 6.383 1 93.38 142 THR A CA 1
ATOM 1113 C C . THR A 1 142 ? -8.664 38.938 5.375 1 93.38 142 THR A C 1
ATOM 1115 O O . THR A 1 142 ? -9.266 37.844 5.504 1 93.38 142 THR A O 1
ATOM 1118 N N . GLN A 1 143 ? -8.914 39.75 4.395 1 92.31 143 GLN A N 1
ATOM 1119 C CA . GLN A 1 143 ? -9.93 39.469 3.387 1 92.31 143 GLN A CA 1
ATOM 1120 C C . GLN A 1 143 ? -9.602 38.156 2.645 1 92.31 143 GLN A C 1
ATOM 1122 O O . GLN A 1 143 ? -10.477 37.312 2.439 1 92.31 143 GLN A O 1
ATOM 1127 N N . GLU A 1 144 ? -8.398 38.062 2.26 1 91 144 GLU A N 1
ATOM 1128 C CA . GLU A 1 144 ? -7.977 36.844 1.535 1 91 144 GLU A CA 1
ATOM 1129 C C . GLU A 1 144 ? -8.039 35.625 2.424 1 91 144 GLU A C 1
ATOM 1131 O O . GLU A 1 144 ? -8.492 34.562 1.986 1 91 144 GLU A O 1
ATOM 1136 N N . ALA A 1 145 ? -7.555 35.75 3.605 1 94.12 145 ALA A N 1
ATOM 1137 C CA . ALA A 1 145 ? -7.605 34.625 4.547 1 94.12 145 ALA A CA 1
ATOM 1138 C C . ALA A 1 145 ? -9.047 34.219 4.828 1 94.12 145 ALA A C 1
ATOM 1140 O O . ALA A 1 145 ? -9.336 33.031 4.949 1 94.12 145 ALA A O 1
ATOM 1141 N N . SER A 1 146 ? -9.906 35.188 4.969 1 95.38 146 SER A N 1
ATOM 1142 C CA . SER A 1 146 ? -11.32 34.938 5.191 1 95.38 146 SER A CA 1
ATOM 1143 C C . SER A 1 146 ? -11.938 34.188 4.004 1 95.38 146 SER A C 1
ATOM 1145 O O . SER A 1 146 ? -12.82 33.344 4.176 1 95.38 146 SER A O 1
ATOM 1147 N N . ALA A 1 147 ? -11.461 34.562 2.836 1 94.75 147 ALA A N 1
ATOM 1148 C CA . ALA A 1 147 ? -11.945 33.906 1.634 1 94.75 147 ALA A CA 1
ATOM 1149 C C . ALA A 1 147 ? -11.578 32.406 1.646 1 94.75 147 ALA A C 1
ATOM 1151 O O . ALA A 1 147 ? -12.352 31.578 1.189 1 94.75 147 ALA A O 1
ATOM 1152 N N . VAL A 1 148 ? -10.43 32.062 2.137 1 95.62 148 VAL A N 1
ATOM 1153 C CA . VAL A 1 148 ? -9.969 30.672 2.236 1 95.62 148 VAL A CA 1
ATOM 1154 C C . VAL A 1 148 ? -10.883 29.891 3.182 1 95.62 148 VAL A C 1
ATOM 1156 O O . VAL A 1 148 ? -11.203 28.719 2.926 1 95.62 148 VAL A O 1
ATOM 1159 N N . LEU A 1 149 ? -11.383 30.516 4.23 1 95.81 149 LEU A N 1
ATOM 1160 C CA . LEU A 1 149 ? -12.102 29.828 5.297 1 95.81 149 LEU A CA 1
ATOM 1161 C C . LEU A 1 149 ? -13.609 29.969 5.109 1 95.81 149 LEU A C 1
ATOM 1163 O O . LEU A 1 149 ? -14.391 29.422 5.898 1 95.81 149 LEU A O 1
ATOM 1167 N N . GLU A 1 150 ? -13.977 30.641 4.082 1 93.69 150 GLU A N 1
ATOM 1168 C CA . GLU A 1 150 ? -15.391 30.953 3.889 1 93.69 150 GLU A CA 1
ATOM 1169 C C . GLU A 1 150 ? -16.25 29.688 3.863 1 93.69 150 GLU A C 1
ATOM 1171 O O . GLU A 1 150 ? -15.977 28.766 3.086 1 93.69 150 GLU A O 1
ATOM 1176 N N . GLY A 1 151 ? -17.203 29.625 4.738 1 88.75 151 GLY A N 1
ATOM 1177 C CA . GLY A 1 151 ? -18.172 28.547 4.734 1 88.75 151 GLY A CA 1
ATOM 1178 C C . GLY A 1 151 ? -17.641 27.281 5.383 1 88.75 151 GLY A C 1
ATOM 1179 O O . GLY A 1 151 ? -18.312 26.234 5.363 1 88.75 151 GLY A O 1
ATOM 1180 N N . ILE A 1 152 ? -16.5 27.25 5.941 1 92.25 152 ILE A N 1
ATOM 1181 C CA . ILE A 1 152 ? -15.906 26.078 6.57 1 92.25 152 ILE A CA 1
ATOM 1182 C C . ILE A 1 152 ? -16.094 26.156 8.086 1 92.25 152 ILE A C 1
ATOM 1184 O O . ILE A 1 152 ? -15.734 27.156 8.711 1 92.25 152 ILE A O 1
ATOM 1188 N N . ASP A 1 153 ? -16.688 25.156 8.625 1 90.06 153 ASP A N 1
ATOM 1189 C CA . ASP A 1 153 ? -16.828 25.078 10.078 1 90.06 153 ASP A CA 1
ATOM 1190 C C . ASP A 1 153 ? -15.5 24.703 10.734 1 90.06 153 ASP A C 1
ATOM 1192 O O . ASP A 1 153 ? -15.172 23.516 10.859 1 90.06 153 ASP A O 1
ATOM 1196 N N . VAL A 1 154 ? -14.805 25.672 11.305 1 93 154 VAL A N 1
ATOM 1197 C CA . VAL A 1 154 ? -13.453 25.484 11.828 1 93 154 VAL A CA 1
ATOM 1198 C C . VAL A 1 154 ? -13.516 24.766 13.172 1 93 154 VAL A C 1
ATOM 1200 O O . VAL A 1 154 ? -12.484 24.375 13.727 1 93 154 VAL A O 1
ATOM 1203 N N . GLY A 1 155 ? -14.672 24.578 13.711 1 88.94 155 GLY A N 1
ATOM 1204 C CA . GLY A 1 155 ? -14.867 23.766 14.906 1 88.94 155 GLY A CA 1
ATOM 1205 C C . GLY A 1 155 ? -15.047 22.297 14.617 1 88.94 155 GLY A C 1
ATOM 1206 O O . GLY A 1 155 ? -14.859 21.453 15.5 1 88.94 155 GLY A O 1
ATOM 1207 N N . LYS A 1 156 ? -15.367 22.047 13.422 1 87.44 156 LYS A N 1
ATOM 1208 C CA . LYS A 1 156 ? -15.641 20.672 13.023 1 87.44 156 LYS A CA 1
ATOM 1209 C C . LYS A 1 156 ? -14.461 20.078 12.258 1 87.44 156 LYS A C 1
ATOM 1211 O O . LYS A 1 156 ? -14.094 18.922 12.477 1 87.44 156 LYS A O 1
ATOM 1216 N N . TYR A 1 157 ? -13.914 20.828 11.391 1 92.69 157 TYR A N 1
ATOM 1217 C CA . TYR A 1 157 ? -12.82 20.359 10.539 1 92.69 157 TYR A CA 1
ATOM 1218 C C . TYR A 1 157 ? -11.477 20.844 11.062 1 92.69 157 TYR A C 1
ATOM 1220 O O . TYR A 1 157 ? -11.344 22 11.484 1 92.69 157 TYR A O 1
ATOM 1228 N N . THR A 1 158 ? -10.523 19.953 11.039 1 94.38 158 THR A N 1
ATOM 1229 C CA . THR A 1 158 ? -9.172 20.297 11.477 1 94.38 158 THR A CA 1
ATOM 1230 C C . THR A 1 158 ? -8.469 21.141 10.422 1 94.38 158 THR A C 1
ATOM 1232 O O . THR A 1 158 ? -8.195 20.672 9.312 1 94.38 158 THR A O 1
ATOM 1235 N N . ILE A 1 159 ? -8.18 22.391 10.758 1 95.38 159 ILE A N 1
ATOM 1236 C CA . ILE A 1 159 ? -7.453 23.281 9.859 1 95.38 159 ILE A CA 1
ATOM 1237 C C . ILE A 1 159 ? -6.035 23.5 10.383 1 95.38 159 ILE A C 1
ATOM 1239 O O . ILE A 1 159 ? -5.848 23.953 11.516 1 95.38 159 ILE A O 1
ATOM 1243 N N . ALA A 1 160 ? -5.094 23.109 9.602 1 95.56 160 ALA A N 1
ATOM 1244 C CA . ALA A 1 160 ? -3.695 23.312 9.977 1 95.56 160 ALA A CA 1
ATOM 1245 C C . ALA A 1 160 ? -3.041 24.375 9.102 1 95.56 160 ALA A C 1
ATOM 1247 O O . ALA A 1 160 ? -3.189 24.359 7.875 1 95.56 160 ALA A O 1
ATOM 1248 N N . LEU A 1 161 ? -2.422 25.312 9.773 1 93 161 LEU A N 1
ATOM 1249 C CA . LEU A 1 161 ? -1.673 26.391 9.133 1 93 161 LEU A CA 1
ATOM 1250 C C . LEU A 1 161 ? -0.232 26.422 9.625 1 93 161 LEU A C 1
ATOM 1252 O O . LEU A 1 161 ? 0.014 26.344 10.836 1 93 161 LEU A O 1
ATOM 1256 N N . HIS A 1 162 ? 0.653 26.438 8.711 1 88.12 162 HIS A N 1
ATOM 1257 C CA . HIS A 1 162 ? 2.062 26.547 9.07 1 88.12 162 HIS A CA 1
ATOM 1258 C C . HIS A 1 162 ? 2.705 27.766 8.422 1 88.12 162 HIS A C 1
ATOM 1260 O O . HIS A 1 162 ? 2.721 27.891 7.199 1 88.12 162 HIS A O 1
ATOM 1266 N N . ALA A 1 163 ? 3.088 28.656 9.289 1 75.06 163 ALA A N 1
ATOM 1267 C CA . ALA A 1 163 ? 3.627 29.938 8.852 1 75.06 163 ALA A CA 1
ATOM 1268 C C . ALA A 1 163 ? 5.035 29.781 8.281 1 75.06 163 ALA A C 1
ATOM 1270 O O . ALA A 1 163 ? 5.82 28.969 8.781 1 75.06 163 ALA A O 1
ATOM 1271 N N . GLU A 1 164 ? 5.109 30.391 7.004 1 67.56 164 GLU A N 1
ATOM 1272 C CA . GLU A 1 164 ? 6.461 30.609 6.488 1 67.56 164 GLU A CA 1
ATOM 1273 C C . GLU A 1 164 ? 6.793 32.094 6.438 1 67.56 164 GLU A C 1
ATOM 1275 O O . GLU A 1 164 ? 6.133 32.875 5.734 1 67.56 164 GLU A O 1
ATOM 1280 N N . GLY A 1 165 ? 7.23 32.812 7.516 1 66 165 GLY A N 1
ATOM 1281 C CA . GLY A 1 165 ? 7.508 34.25 7.551 1 66 165 GLY A CA 1
ATOM 1282 C C . GLY A 1 165 ? 7.434 34.844 8.945 1 66 165 GLY A C 1
ATOM 1283 O O . GLY A 1 165 ? 7.562 34.125 9.938 1 66 165 GLY A O 1
ATOM 1284 N N . PRO A 1 166 ? 7.234 36.125 8.805 1 74.62 166 PRO A N 1
ATOM 1285 C CA . PRO A 1 166 ? 7.199 36.75 10.117 1 74.62 166 PRO A CA 1
ATOM 1286 C C . PRO A 1 166 ? 6.02 36.312 10.977 1 74.62 166 PRO A C 1
ATOM 1288 O O . PRO A 1 166 ? 4.883 36.281 10.5 1 74.62 166 PRO A O 1
ATOM 1291 N N . VAL A 1 167 ? 6.242 36 12.164 1 82.69 167 VAL A N 1
ATOM 1292 C CA . VAL A 1 167 ? 5.336 35.281 13.07 1 82.69 167 VAL A CA 1
ATOM 1293 C C . VAL A 1 167 ? 4.125 36.156 13.375 1 82.69 167 VAL A C 1
ATOM 1295 O O . VAL A 1 167 ? 2.982 35.781 13.125 1 82.69 167 VAL A O 1
ATOM 1298 N N . LEU A 1 168 ? 4.371 37.406 13.734 1 85.94 168 LEU A N 1
ATOM 1299 C CA . LEU A 1 168 ? 3.32 38.281 14.25 1 85.94 168 LEU A CA 1
ATOM 1300 C C . LEU A 1 168 ? 2.307 38.625 13.164 1 85.94 168 LEU A C 1
ATOM 1302 O O . LEU A 1 168 ? 1.102 38.469 13.359 1 85.94 168 LEU A O 1
ATOM 1306 N N . PRO A 1 169 ? 2.779 39.062 11.953 1 86.81 169 PRO A N 1
ATOM 1307 C CA . PRO A 1 169 ? 1.798 39.406 10.914 1 86.81 169 PRO A CA 1
ATOM 1308 C C . PRO A 1 169 ? 1 38.188 10.453 1 86.81 169 PRO A C 1
ATOM 1310 O O . PRO A 1 169 ? -0.198 38.281 10.18 1 86.81 169 PRO A O 1
ATOM 1313 N N . PHE A 1 170 ? 1.657 37.094 10.375 1 88.56 170 PHE A N 1
ATOM 1314 C CA . PHE A 1 170 ? 0.998 35.875 9.93 1 88.56 170 PHE A CA 1
ATOM 1315 C C . PHE A 1 170 ? -0.139 35.5 10.867 1 88.56 170 PHE A C 1
ATOM 1317 O O . PHE A 1 170 ? -1.277 35.312 10.43 1 88.56 170 PHE A O 1
ATOM 1324 N N . PHE A 1 171 ? 0.13 35.406 12.109 1 92.56 171 PHE A N 1
ATOM 1325 C CA . PHE A 1 171 ? -0.869 35.031 13.102 1 92.56 171 PHE A CA 1
ATOM 1326 C C . PHE A 1 171 ? -1.999 36.062 13.141 1 92.56 171 PHE A C 1
ATOM 1328 O O . PHE A 1 171 ? -3.172 35.688 13.242 1 92.56 171 PHE A O 1
ATOM 1335 N N . SER A 1 172 ? -1.615 37.375 13.086 1 93 172 SER A N 1
ATOM 1336 C CA . SER A 1 172 ? -2.617 38.438 13.203 1 93 172 SER A CA 1
ATOM 1337 C C . SER A 1 172 ? -3.654 38.344 12.094 1 93 172 SER A C 1
ATOM 1339 O O . SER A 1 172 ? -4.855 38.469 12.344 1 93 172 SER A O 1
ATOM 1341 N N . ILE A 1 173 ? -3.172 38.031 10.914 1 91.94 173 ILE A N 1
ATOM 1342 C CA . ILE A 1 173 ? -4.055 37.969 9.758 1 91.94 173 ILE A CA 1
ATOM 1343 C C . ILE A 1 173 ? -4.984 36.75 9.891 1 91.94 173 ILE A C 1
ATOM 1345 O O . ILE A 1 173 ? -6.195 36.875 9.703 1 91.94 173 ILE A O 1
ATOM 1349 N N . TRP A 1 174 ? -4.453 35.656 10.203 1 93.19 174 TRP A N 1
ATOM 1350 C CA . TRP A 1 174 ? -5.238 34.406 10.234 1 93.19 174 TRP A CA 1
ATOM 1351 C C . TRP A 1 174 ? -6.18 34.406 11.438 1 93.19 174 TRP A C 1
ATOM 1353 O O . TRP A 1 174 ? -7.289 33.875 11.352 1 93.19 174 TRP A O 1
ATOM 1363 N N . ILE A 1 175 ? -5.766 34.938 12.562 1 93.62 175 ILE A N 1
ATOM 1364 C CA . ILE A 1 175 ? -6.648 35.031 13.719 1 93.62 175 ILE A CA 1
ATOM 1365 C C . ILE A 1 175 ? -7.809 35.969 13.398 1 93.62 175 ILE A C 1
ATOM 1367 O O . ILE A 1 175 ? -8.953 35.688 13.75 1 93.62 175 ILE A O 1
ATOM 1371 N N . SER A 1 176 ? -7.461 37.156 12.758 1 94.94 176 SER A N 1
ATOM 1372 C CA . SER A 1 176 ? -8.508 38.062 12.336 1 94.94 176 SER A CA 1
ATOM 1373 C C . SER A 1 176 ? -9.531 37.375 11.445 1 94.94 176 SER A C 1
ATOM 1375 O O . SER A 1 176 ? -10.734 37.594 11.609 1 94.94 176 SER A O 1
ATOM 1377 N N . ALA A 1 177 ? -9.039 36.594 10.523 1 95 177 ALA A N 1
ATOM 1378 C CA . ALA A 1 177 ? -9.922 35.844 9.633 1 95 177 ALA A CA 1
ATOM 1379 C C . ALA A 1 177 ? -10.742 34.812 10.406 1 95 177 ALA A C 1
ATOM 1381 O O . ALA A 1 177 ? -11.938 34.625 10.156 1 95 177 ALA A O 1
ATOM 1382 N N . LEU A 1 178 ? -10.141 34.094 11.336 1 93.81 178 LEU A N 1
ATOM 1383 C CA . LEU A 1 178 ? -10.797 33.062 12.148 1 93.81 178 LEU A CA 1
ATOM 1384 C C . LEU A 1 178 ? -11.945 33.656 12.953 1 93.81 178 LEU A C 1
ATOM 1386 O O . LEU A 1 178 ? -13 33.062 13.094 1 93.81 178 LEU A O 1
ATOM 1390 N N . ARG A 1 179 ? -11.711 34.844 13.469 1 92.31 179 ARG A N 1
ATOM 1391 C CA . ARG A 1 179 ? -12.703 35.5 14.312 1 92.31 179 ARG A CA 1
ATOM 1392 C C . ARG A 1 179 ? -13.953 35.844 13.516 1 92.31 179 ARG A C 1
ATOM 1394 O O . ARG A 1 179 ? -15.031 36.031 14.086 1 92.31 179 ARG A O 1
ATOM 1401 N N . GLN A 1 180 ? -13.773 35.938 12.25 1 91.31 180 GLN A N 1
ATOM 1402 C CA . GLN A 1 180 ? -14.914 36.219 11.383 1 91.31 180 GLN A CA 1
ATOM 1403 C C . GLN A 1 180 ? -15.703 34.938 11.078 1 91.31 180 GLN A C 1
ATOM 1405 O O . GLN A 1 180 ? -16.812 35 10.539 1 91.31 180 GLN A O 1
ATOM 1410 N N . ASN A 1 181 ? -15.203 33.844 11.461 1 88.56 181 ASN A N 1
ATOM 1411 C CA . ASN A 1 181 ? -15.852 32.562 11.258 1 88.56 181 ASN A CA 1
ATOM 1412 C C . ASN A 1 181 ? -16.75 32.188 12.438 1 88.56 181 ASN A C 1
ATOM 1414 O O . ASN A 1 181 ? -16.391 32.406 13.594 1 88.56 181 ASN A O 1
ATOM 1418 N N . GLU A 1 182 ? -18.031 31.75 12.312 1 78.38 182 GLU A N 1
ATOM 1419 C CA . GLU A 1 182 ? -19.016 31.469 13.352 1 78.38 182 GLU A CA 1
ATOM 1420 C C . GLU A 1 182 ? -18.484 30.453 14.359 1 78.38 182 GLU A C 1
ATOM 1422 O O . GLU A 1 182 ? -18.812 30.531 15.547 1 78.38 182 GLU A O 1
ATOM 1427 N N . GLY A 1 183 ? -17.594 29.609 14.086 1 80.19 183 GLY A N 1
ATOM 1428 C CA . GLY A 1 183 ? -17.125 28.547 14.969 1 80.19 183 GLY A CA 1
ATOM 1429 C C . GLY A 1 183 ? -15.688 28.766 15.445 1 80.19 183 GLY A C 1
ATOM 1430 O O . GLY A 1 183 ? -15.039 27.828 15.898 1 80.19 183 GLY A O 1
ATOM 1431 N N . TRP A 1 184 ? -15.258 30.062 15.555 1 87.69 184 TRP A N 1
ATOM 1432 C CA . TRP A 1 184 ? -13.828 30.266 15.773 1 87.69 184 TRP A CA 1
ATOM 1433 C C . TRP A 1 184 ? -13.438 29.938 17.203 1 87.69 184 TRP A C 1
ATOM 1435 O O . TRP A 1 184 ? -12.305 29.516 17.469 1 87.69 184 TRP A O 1
ATOM 1445 N N . LYS A 1 185 ? -14.352 29.938 18.234 1 86.88 185 LYS A N 1
ATOM 1446 C CA . LYS A 1 185 ? -14.047 29.625 19.625 1 86.88 185 LYS A CA 1
ATOM 1447 C C . LYS A 1 185 ? -13.828 28.125 19.812 1 86.88 185 LYS A C 1
ATOM 1449 O O . LYS A 1 185 ? -13.211 27.703 20.781 1 86.88 185 LYS A O 1
ATOM 1454 N N . GLN A 1 186 ? -14.305 27.406 18.844 1 88.81 186 GLN A N 1
ATOM 1455 C CA . GLN A 1 186 ? -14.148 25.953 18.891 1 88.81 186 GLN A CA 1
ATOM 1456 C C . GLN A 1 186 ? -13.07 25.484 17.922 1 88.81 186 GLN A C 1
ATOM 1458 O O . GLN A 1 186 ? -13.062 24.328 17.516 1 88.81 186 GLN A O 1
ATOM 1463 N N . PHE A 1 187 ? -12.234 26.406 17.609 1 92.31 187 PHE A N 1
ATOM 1464 C CA . PHE A 1 187 ? -11.203 26.094 16.625 1 92.31 187 PHE A CA 1
ATOM 1465 C C . PHE A 1 187 ? -10.383 24.891 17.062 1 92.31 187 PHE A C 1
ATOM 1467 O O . PHE A 1 187 ? -9.852 24.859 18.172 1 92.31 187 PHE A O 1
ATOM 1474 N N . LYS A 1 188 ? -10.266 23.75 16.219 1 83.12 188 LYS A N 1
ATOM 1475 C CA . LYS A 1 188 ? -9.602 22.469 16.5 1 83.12 188 LYS A CA 1
ATOM 1476 C C . LYS A 1 188 ? -8.266 22.375 15.758 1 83.12 188 LYS A C 1
ATOM 1478 O O . LYS A 1 188 ? -7.512 21.422 15.945 1 83.12 188 LYS A O 1
ATOM 1483 N N . GLY A 1 189 ? -7.922 23.281 15.094 1 91.88 189 GLY A N 1
ATOM 1484 C CA . GLY A 1 189 ? -6.738 23.172 14.25 1 91.88 189 GLY A CA 1
ATOM 1485 C C . GLY A 1 189 ? -5.492 23.75 14.898 1 91.88 189 GLY A C 1
ATOM 1486 O O . GLY A 1 189 ? -5.301 23.625 16.109 1 91.88 189 GLY A O 1
ATOM 1487 N N . SER A 1 190 ? -4.57 24.109 14.086 1 95.38 190 SER A N 1
ATOM 1488 C CA . SER A 1 190 ? -3.309 24.672 14.547 1 95.38 190 SER A CA 1
ATOM 1489 C C . SER A 1 190 ? -2.844 25.797 13.633 1 95.38 190 SER A C 1
ATOM 1491 O O . SER A 1 190 ? -3.102 25.781 12.43 1 95.38 190 SER A O 1
ATOM 1493 N N . ILE A 1 191 ? -2.309 26.766 14.203 1 95.19 191 ILE A N 1
ATOM 1494 C CA . ILE A 1 191 ? -1.535 27.812 13.539 1 95.19 191 ILE A CA 1
ATOM 1495 C C . ILE A 1 191 ? -0.12 27.844 14.109 1 95.19 191 ILE A C 1
ATOM 1497 O O . ILE A 1 191 ? 0.085 28.266 15.25 1 95.19 191 ILE A O 1
ATOM 1501 N N . THR A 1 192 ? 0.768 27.359 13.273 1 95.44 192 THR A N 1
ATOM 1502 C CA . THR A 1 192 ? 2.064 27.109 13.891 1 95.44 192 THR A CA 1
ATOM 1503 C C . THR A 1 192 ? 3.184 27.781 13.102 1 95.44 192 THR A C 1
ATOM 1505 O O . THR A 1 192 ? 2.992 28.156 11.945 1 95.44 192 THR A O 1
ATOM 1508 N N . VAL A 1 193 ? 4.254 27.969 13.758 1 91.5 193 VAL A N 1
ATOM 1509 C CA . VAL A 1 193 ? 5.52 28.391 13.172 1 91.5 193 VAL A CA 1
ATOM 1510 C C . VAL A 1 193 ? 6.617 27.391 13.562 1 91.5 193 VAL A C 1
ATOM 1512 O O . VAL A 1 193 ? 6.488 26.672 14.555 1 91.5 193 VAL A O 1
ATOM 1515 N N . ASP A 1 194 ? 7.578 27.297 12.766 1 92.88 194 ASP A N 1
ATOM 1516 C CA . ASP A 1 194 ? 8.766 26.5 13.039 1 92.88 194 ASP A CA 1
ATOM 1517 C C . ASP A 1 194 ? 10.031 27.219 12.586 1 92.88 194 ASP A C 1
ATOM 1519 O O . ASP A 1 194 ? 10.641 26.844 11.578 1 92.88 194 ASP A O 1
ATOM 1523 N N . PRO A 1 195 ? 10.398 28.203 13.383 1 91 195 PRO A N 1
ATOM 1524 C CA . PRO A 1 195 ? 11.531 29.016 12.953 1 91 195 PRO A CA 1
ATOM 1525 C C . PRO A 1 195 ? 12.82 28.219 12.789 1 91 195 PRO A C 1
ATOM 1527 O O . PRO A 1 195 ? 13.648 28.531 11.938 1 91 195 PRO A O 1
ATOM 1530 N N . LEU A 1 196 ? 13.008 27.188 13.586 1 93.06 196 LEU A N 1
ATOM 1531 C CA . LEU A 1 196 ? 14.227 26.375 13.484 1 93.06 196 LEU A CA 1
ATOM 1532 C C . LEU A 1 196 ? 14.281 25.656 12.141 1 93.06 196 LEU A C 1
ATOM 1534 O O . LEU A 1 196 ? 15.328 25.625 11.492 1 93.06 196 LEU A O 1
ATOM 1538 N N . SER A 1 197 ? 13.219 25.016 11.797 1 92.19 197 SER A N 1
ATOM 1539 C CA . SER A 1 197 ? 13.172 24.312 10.523 1 92.19 197 SER A CA 1
ATOM 1540 C C . SER A 1 197 ? 13.344 25.281 9.352 1 92.19 197 SER A C 1
ATOM 1542 O O . SER A 1 197 ? 13.992 24.938 8.359 1 92.19 197 SER A O 1
ATOM 1544 N N . GLU A 1 198 ? 12.711 26.438 9.461 1 89.56 198 GLU A N 1
ATOM 1545 C CA . GLU A 1 198 ? 12.859 27.438 8.414 1 89.56 198 GLU A CA 1
ATOM 1546 C C . GLU A 1 198 ? 14.312 27.891 8.281 1 89.56 198 GLU A C 1
ATOM 1548 O O . GLU A 1 198 ? 14.828 28.047 7.172 1 89.56 198 GLU A O 1
ATOM 1553 N N . LEU A 1 199 ? 14.898 28.141 9.406 1 91.44 199 LEU A N 1
ATOM 1554 C CA . LEU A 1 199 ? 16.312 28.516 9.414 1 91.44 199 LEU A CA 1
ATOM 1555 C C . LEU A 1 199 ? 17.156 27.438 8.742 1 91.44 199 LEU A C 1
ATOM 1557 O O . LEU A 1 199 ? 18.016 27.75 7.918 1 91.44 199 LEU A O 1
ATOM 1561 N N . ALA A 1 200 ? 16.922 26.219 9.109 1 94.88 200 ALA A N 1
ATOM 1562 C CA . ALA A 1 200 ? 17.688 25.109 8.547 1 94.88 200 ALA A CA 1
ATOM 1563 C C . ALA A 1 200 ? 17.453 24.984 7.043 1 94.88 200 ALA A C 1
ATOM 1565 O O . ALA A 1 200 ? 18.391 24.719 6.281 1 94.88 200 ALA A O 1
ATOM 1566 N N . GLU A 1 201 ? 16.266 25.172 6.598 1 91.69 201 GLU A N 1
ATOM 1567 C CA . GLU A 1 201 ? 15.898 24.969 5.199 1 91.69 201 GLU A CA 1
ATOM 1568 C C . GLU A 1 201 ? 16.453 26.094 4.32 1 91.69 201 GLU A C 1
ATOM 1570 O O . GLU A 1 201 ? 16.922 25.828 3.209 1 91.69 201 GLU A O 1
ATOM 1575 N N . THR A 1 202 ? 16.375 27.344 4.812 1 88.31 202 THR A N 1
ATOM 1576 C CA . THR A 1 202 ? 16.656 28.484 3.953 1 88.31 202 THR A CA 1
ATOM 1577 C C . THR A 1 202 ? 18.031 29.078 4.266 1 88.31 202 THR A C 1
ATOM 1579 O O . THR A 1 202 ? 18.594 29.828 3.461 1 88.31 202 THR A O 1
ATOM 1582 N N . GLY A 1 203 ? 18.516 28.828 5.445 1 91 203 GLY A N 1
ATOM 1583 C CA . GLY A 1 203 ? 19.812 29.344 5.859 1 91 203 GLY A CA 1
ATOM 1584 C C . GLY A 1 203 ? 19.719 30.656 6.617 1 91 203 GLY A C 1
ATOM 1585 O O . GLY A 1 203 ? 20.688 31.094 7.254 1 91 203 GLY A O 1
ATOM 1586 N N . SER A 1 204 ? 18.516 31.266 6.551 1 87.5 204 SER A N 1
ATOM 1587 C CA . SER A 1 204 ? 18.297 32.531 7.25 1 87.5 204 SER A CA 1
ATOM 1588 C C . SER A 1 204 ? 16.828 32.719 7.562 1 87.5 204 SER A C 1
ATOM 1590 O O . SER A 1 204 ? 15.961 32.031 7.012 1 87.5 204 SER A O 1
ATOM 1592 N N . LEU A 1 205 ? 16.547 33.594 8.508 1 83.56 205 LEU A N 1
ATOM 1593 C CA . LEU A 1 205 ? 15.188 33.938 8.898 1 83.56 205 LEU A CA 1
ATOM 1594 C C . LEU A 1 205 ? 14.898 35.438 8.641 1 83.56 205 LEU A C 1
ATOM 1596 O O . LEU A 1 205 ? 15.812 36.25 8.703 1 83.56 205 LEU A O 1
ATOM 1600 N N . ALA A 1 206 ? 13.711 35.656 8.305 1 73.88 206 ALA A N 1
ATOM 1601 C CA . ALA A 1 206 ? 13.289 37.062 8.164 1 73.88 206 ALA A CA 1
ATOM 1602 C C . ALA A 1 206 ? 13.305 37.781 9.516 1 73.88 206 ALA A C 1
ATOM 1604 O O . ALA A 1 206 ? 13.508 39 9.578 1 73.88 206 ALA A O 1
ATOM 1605 N N . THR A 1 207 ? 13.062 37 10.516 1 77.19 207 THR A N 1
ATOM 1606 C CA . THR A 1 207 ? 13.094 37.469 11.898 1 77.19 207 THR A CA 1
ATOM 1607 C C . THR A 1 207 ? 14.016 36.594 12.742 1 77.19 207 THR A C 1
ATOM 1609 O O . THR A 1 207 ? 14.031 35.375 12.586 1 77.19 207 THR A O 1
ATOM 1612 N N . SER A 1 208 ? 14.766 37.344 13.633 1 84.44 208 SER A N 1
ATOM 1613 C CA . SER A 1 208 ? 15.688 36.562 14.453 1 84.44 208 SER A CA 1
ATOM 1614 C C . SER A 1 208 ? 14.953 35.5 15.266 1 84.44 208 SER A C 1
ATOM 1616 O O . SER A 1 208 ? 13.758 35.656 15.547 1 84.44 208 SER A O 1
ATOM 1618 N N . LEU A 1 209 ? 15.641 34.5 15.695 1 89.56 209 LEU A N 1
ATOM 1619 C CA . LEU A 1 209 ? 15.07 33.438 16.531 1 89.56 209 LEU A CA 1
ATOM 1620 C C . LEU A 1 209 ? 14.523 34.031 17.828 1 89.56 209 LEU A C 1
ATOM 1622 O O . LEU A 1 209 ? 13.445 33.625 18.297 1 89.56 209 LEU A O 1
ATOM 1626 N N . ASP A 1 210 ? 15.266 34.969 18.344 1 88.94 210 ASP A N 1
ATOM 1627 C CA . ASP A 1 210 ? 14.852 35.594 19.609 1 88.94 210 ASP A CA 1
ATOM 1628 C C . ASP A 1 210 ? 13.547 36.375 19.422 1 88.94 210 ASP A C 1
ATOM 1630 O O . ASP A 1 210 ? 12.633 36.25 20.25 1 88.94 210 ASP A O 1
ATOM 1634 N N . THR A 1 211 ? 13.547 37.125 18.391 1 86.31 211 THR A N 1
ATOM 1635 C CA . THR A 1 211 ? 12.336 37.906 18.125 1 86.31 211 THR A CA 1
ATOM 1636 C C . THR A 1 211 ? 11.148 36.969 17.875 1 86.31 211 THR A C 1
ATOM 1638 O O . THR A 1 211 ? 10.039 37.25 18.344 1 86.31 211 THR A O 1
ATOM 1641 N N . ALA A 1 212 ? 11.391 35.906 17.109 1 88.81 212 ALA A N 1
ATOM 1642 C CA . ALA A 1 212 ? 10.328 34.969 16.828 1 88.81 212 ALA A CA 1
ATOM 1643 C C . ALA A 1 212 ? 9.789 34.344 18.125 1 88.81 212 ALA A C 1
ATOM 1645 O O . ALA A 1 212 ? 8.578 34.156 18.266 1 88.81 212 ALA A O 1
ATOM 1646 N N . MET A 1 213 ? 10.625 34.031 19.062 1 92.31 213 MET A N 1
ATOM 1647 C CA . MET A 1 213 ? 10.203 33.438 20.328 1 92.31 213 MET A CA 1
ATOM 1648 C C . MET A 1 213 ? 9.453 34.469 21.172 1 92.31 213 MET A C 1
ATOM 1650 O O . MET A 1 213 ? 8.469 34.125 21.828 1 92.31 213 MET A O 1
ATOM 1654 N N . ASP A 1 214 ? 9.969 35.719 21.156 1 91.62 214 ASP A N 1
ATOM 1655 C CA . ASP A 1 214 ? 9.266 36.781 21.891 1 91.62 214 ASP A CA 1
ATOM 1656 C C . ASP A 1 214 ? 7.84 36.969 21.375 1 91.62 214 ASP A C 1
ATOM 1658 O O . ASP A 1 214 ? 6.902 37.094 22.156 1 91.62 214 ASP A O 1
ATOM 1662 N N . GLN A 1 215 ? 7.781 37 20.047 1 89.94 215 GLN A N 1
ATOM 1663 C CA . GLN A 1 215 ? 6.473 37.125 19.422 1 89.94 215 GLN A CA 1
ATOM 1664 C C . GLN A 1 215 ? 5.574 35.938 19.75 1 89.94 215 GLN A C 1
ATOM 1666 O O . GLN A 1 215 ? 4.363 36.094 19.922 1 89.94 215 GLN A O 1
ATOM 1671 N N . THR A 1 216 ? 6.137 34.75 19.812 1 93.31 216 THR A N 1
ATOM 1672 C CA . THR A 1 216 ? 5.391 33.562 20.172 1 93.31 216 THR A CA 1
ATOM 1673 C C . THR A 1 216 ? 4.816 33.656 21.578 1 93.31 216 THR A C 1
ATOM 1675 O O . THR A 1 216 ? 3.678 33.25 21.828 1 93.31 216 THR A O 1
ATOM 1678 N N . VAL A 1 217 ? 5.59 34.188 22.484 1 94.69 217 VAL A N 1
ATOM 1679 C CA . VAL A 1 217 ? 5.133 34.375 23.859 1 94.69 217 VAL A CA 1
ATOM 1680 C C . VAL A 1 217 ? 3.928 35.312 23.875 1 94.69 217 VAL A C 1
ATOM 1682 O O . VAL A 1 217 ? 2.971 35.094 24.625 1 94.69 217 VAL A O 1
ATOM 1685 N N . GLU A 1 218 ? 4.012 36.375 23.062 1 93.06 218 GLU A N 1
ATOM 1686 C CA . GLU A 1 218 ? 2.893 37.312 22.984 1 93.06 218 GLU A CA 1
ATOM 1687 C C . GLU A 1 218 ? 1.628 36.594 22.5 1 93.06 218 GLU A C 1
ATOM 1689 O O . GLU A 1 218 ? 0.529 36.906 22.969 1 93.06 218 GLU A O 1
ATOM 1694 N N . ILE A 1 219 ? 1.778 35.75 21.594 1 94.44 219 ILE A N 1
ATOM 1695 C CA . ILE A 1 219 ? 0.652 35 21.047 1 94.44 219 ILE A CA 1
ATOM 1696 C C . ILE A 1 219 ? 0.068 34.094 22.125 1 94.44 219 ILE A C 1
ATOM 1698 O O . ILE A 1 219 ? -1.152 34 22.266 1 94.44 219 ILE A O 1
ATOM 1702 N N . LEU A 1 220 ? 0.885 33.406 22.891 1 95.5 220 LEU A N 1
ATOM 1703 C CA . LEU A 1 220 ? 0.434 32.531 23.953 1 95.5 220 LEU A CA 1
ATOM 1704 C C . LEU A 1 220 ? -0.314 33.281 25.031 1 95.5 220 LEU A C 1
ATOM 1706 O O . LEU A 1 220 ? -1.317 32.812 25.562 1 95.5 220 LEU A O 1
ATOM 1710 N N . LYS A 1 221 ? 0.192 34.5 25.328 1 93.38 221 LYS A N 1
ATOM 1711 C CA . LYS A 1 221 ? -0.5 35.344 26.281 1 93.38 221 LYS A CA 1
ATOM 1712 C C . LYS A 1 221 ? -1.888 35.75 25.781 1 93.38 221 LYS A C 1
ATOM 1714 O O . LYS A 1 221 ? -2.855 35.75 26.547 1 93.38 221 LYS A O 1
ATOM 1719 N N . TRP A 1 222 ? -1.838 36.094 24.547 1 92.62 222 TRP A N 1
ATOM 1720 C CA . TRP A 1 222 ? -3.113 36.438 23.922 1 92.62 222 TRP A CA 1
ATOM 1721 C C . TRP A 1 222 ? -4.078 35.25 23.984 1 92.62 222 TRP A C 1
ATOM 1723 O O . TRP A 1 222 ? -5.273 35.438 24.234 1 92.62 222 TRP A O 1
ATOM 1733 N N . GLN A 1 223 ? -3.672 34 23.703 1 92.69 223 GLN A N 1
ATOM 1734 C CA . GLN A 1 223 ? -4.488 32.812 23.766 1 92.69 223 GLN A CA 1
ATOM 1735 C C . GLN A 1 223 ? -5.125 32.625 25.156 1 92.69 223 GLN A C 1
ATOM 1737 O O . GLN A 1 223 ? -6.293 32.25 25.266 1 92.69 223 GLN A O 1
ATOM 1742 N N . ASP A 1 224 ? -4.359 32.906 26.141 1 92 224 ASP A N 1
ATOM 1743 C CA . ASP A 1 224 ? -4.871 32.812 27.5 1 92 224 ASP A CA 1
ATOM 1744 C C . ASP A 1 224 ? -6.008 33.781 27.734 1 92 224 ASP A C 1
ATOM 1746 O O . ASP A 1 224 ? -7.012 33.469 28.375 1 92 224 ASP A O 1
ATOM 1750 N N . GLN A 1 225 ? -5.777 34.938 27.219 1 90.81 225 GLN A N 1
ATOM 1751 C CA . GLN A 1 225 ? -6.773 35.969 27.406 1 90.81 225 GLN A CA 1
ATOM 1752 C C . GLN A 1 225 ? -8.07 35.656 26.672 1 90.81 225 GLN A C 1
ATOM 1754 O O . GLN A 1 225 ? -9.164 35.938 27.172 1 90.81 225 GLN A O 1
ATOM 1759 N N . GLU A 1 226 ? -7.918 35.062 25.5 1 89.25 226 GLU A N 1
ATOM 1760 C CA . GLU A 1 226 ? -9.07 34.75 24.672 1 89.25 226 GLU A CA 1
ATOM 1761 C C . GLU A 1 226 ? -9.602 33.344 24.953 1 89.25 226 GLU A C 1
ATOM 1763 O O . GLU A 1 226 ? -10.578 32.906 24.344 1 89.25 226 GLU A O 1
ATOM 1768 N N . GLU A 1 227 ? -8.953 32.594 25.828 1 89.81 227 GLU A N 1
ATOM 1769 C CA . GLU A 1 227 ? -9.32 31.25 26.203 1 89.81 227 GLU A CA 1
ATOM 1770 C C . GLU A 1 227 ? -9.305 30.312 24.984 1 89.81 227 GLU A C 1
ATOM 1772 O O . GLU A 1 227 ? -10.266 29.594 24.734 1 89.81 227 GLU A O 1
ATOM 1777 N N . MET A 1 228 ? -8.375 30.516 24.219 1 89.12 228 MET A N 1
ATOM 1778 C CA . MET A 1 228 ? -8.102 29.625 23.094 1 89.12 228 MET A CA 1
ATOM 1779 C C . MET A 1 228 ? -6.926 28.703 23.406 1 89.12 228 MET A C 1
ATOM 1781 O O . MET A 1 228 ? -6.098 29.016 24.266 1 89.12 228 MET A O 1
ATOM 1785 N N . ASP A 1 229 ? -6.973 27.469 22.812 1 89.25 229 ASP A N 1
ATOM 1786 C CA . ASP A 1 229 ? -5.926 26.484 23.109 1 89.25 229 ASP A CA 1
ATOM 1787 C C . ASP A 1 229 ? -5.555 25.688 21.875 1 89.25 229 ASP A C 1
ATOM 1789 O O . ASP A 1 229 ? -6.051 24.562 21.688 1 89.25 229 ASP A O 1
ATOM 1793 N N . PHE A 1 230 ? -4.809 26.234 20.984 1 93.81 230 PHE A N 1
ATOM 1794 C CA . PHE A 1 230 ? -4.305 25.516 19.828 1 93.81 230 PHE A CA 1
ATOM 1795 C C . PHE A 1 230 ? -2.783 25.609 19.75 1 93.81 230 PHE A C 1
ATOM 1797 O O . PHE A 1 230 ? -2.188 26.562 20.266 1 93.81 230 PHE A O 1
ATOM 1804 N N . PRO A 1 231 ? -2.109 24.609 19.125 1 96.06 231 PRO A N 1
ATOM 1805 C CA . PRO A 1 231 ? -0.649 24.641 19 1 96.06 231 PRO A CA 1
ATOM 1806 C C . PRO A 1 231 ? -0.146 25.828 18.188 1 96.06 231 PRO A C 1
ATOM 1808 O O . PRO A 1 231 ? -0.763 26.203 17.188 1 96.06 231 PRO A O 1
ATOM 1811 N N . VAL A 1 232 ? 0.988 26.375 18.625 1 95.75 232 VAL A N 1
ATOM 1812 C CA . VAL A 1 232 ? 1.516 27.547 17.938 1 95.75 232 VAL A CA 1
ATOM 1813 C C . VAL A 1 232 ? 2.924 27.266 17.438 1 95.75 232 VAL A C 1
ATOM 1815 O O . VAL A 1 232 ? 3.484 28.047 16.656 1 95.75 232 VAL A O 1
ATOM 1818 N N . ILE A 1 233 ? 3.459 26.109 17.844 1 96.31 233 ILE A N 1
ATOM 1819 C CA . ILE A 1 233 ? 4.785 25.719 17.375 1 96.31 233 ILE A CA 1
ATOM 1820 C C . ILE A 1 233 ? 4.727 24.312 16.766 1 96.31 233 ILE A C 1
ATOM 1822 O O . ILE A 1 233 ? 4.188 23.391 17.375 1 96.31 233 ILE A O 1
ATOM 1826 N N . ARG A 1 234 ? 5.199 24.188 15.633 1 96.31 234 ARG A N 1
ATOM 1827 C CA . ARG A 1 234 ? 5.371 22.875 15 1 96.31 234 ARG A CA 1
ATOM 1828 C C . ARG A 1 234 ? 6.82 22.422 15.086 1 96.31 234 ARG A C 1
ATOM 1830 O O . ARG A 1 234 ? 7.734 23.141 14.695 1 96.31 234 ARG A O 1
ATOM 1837 N N . VAL A 1 235 ? 7.039 21.344 15.688 1 97.56 235 VAL A N 1
ATOM 1838 C CA . VAL A 1 235 ? 8.352 20.703 15.711 1 97.56 235 VAL A CA 1
ATOM 1839 C C . VAL A 1 235 ? 8.414 19.625 14.617 1 97.56 235 VAL A C 1
ATOM 1841 O O . VAL A 1 235 ? 7.906 18.516 14.805 1 97.56 235 VAL A O 1
ATOM 1844 N N . SER A 1 236 ? 9.047 19.953 13.555 1 96.38 236 SER A N 1
ATOM 1845 C CA . SER A 1 236 ? 9.008 19.062 12.398 1 96.38 236 SER A CA 1
ATOM 1846 C C . SER A 1 236 ? 10.391 18.484 12.094 1 96.38 236 SER A C 1
ATOM 1848 O O . SER A 1 236 ? 11.398 19.188 12.203 1 96.38 236 SER A O 1
ATOM 1850 N N . SER A 1 237 ? 10.391 17.234 11.703 1 97.25 237 SER A N 1
ATOM 1851 C CA . SER A 1 237 ? 11.633 16.609 11.273 1 97.25 237 SER A CA 1
ATOM 1852 C C . SER A 1 237 ? 11.766 16.625 9.75 1 97.25 237 SER A C 1
ATOM 1854 O O . SER A 1 237 ? 12.727 16.094 9.203 1 97.25 237 SER A O 1
ATOM 1856 N N . GLU A 1 238 ? 10.828 17.203 9.07 1 95.94 238 GLU A N 1
ATOM 1857 C CA . GLU A 1 238 ? 10.734 17.109 7.621 1 95.94 238 GLU A CA 1
ATOM 1858 C C . GLU A 1 238 ? 11.984 17.672 6.953 1 95.94 238 GLU A C 1
ATOM 1860 O O . GLU A 1 238 ? 12.5 17.094 5.992 1 95.94 238 GLU A O 1
ATOM 1865 N N . THR A 1 239 ? 12.469 18.828 7.461 1 95.38 239 THR A N 1
ATOM 1866 C CA . THR A 1 239 ? 13.641 19.469 6.871 1 95.38 239 THR A CA 1
ATOM 1867 C C . THR A 1 239 ? 14.852 18.531 6.934 1 95.38 239 THR A C 1
ATOM 1869 O O . THR A 1 239 ? 15.586 18.406 5.953 1 95.38 239 THR A O 1
ATOM 1872 N N . TRP A 1 240 ? 15.055 17.922 8.062 1 97.12 240 TRP A N 1
ATOM 1873 C CA . TRP A 1 240 ? 16.188 17 8.234 1 97.12 240 TRP A CA 1
ATOM 1874 C C . TRP A 1 240 ? 16.016 15.758 7.367 1 97.12 240 TRP A C 1
ATOM 1876 O O . TRP A 1 240 ? 16.953 15.328 6.711 1 97.12 240 TRP A O 1
ATOM 1886 N N . HIS A 1 241 ? 14.828 15.227 7.375 1 97.5 241 HIS A N 1
ATOM 1887 C CA . HIS A 1 241 ? 14.5 14.078 6.539 1 97.5 241 HIS A CA 1
ATOM 1888 C C . HIS A 1 241 ? 14.758 14.375 5.066 1 97.5 241 HIS A C 1
ATOM 1890 O O . HIS A 1 241 ? 15.414 13.586 4.375 1 97.5 241 HIS A O 1
ATOM 1896 N N . ASN A 1 242 ? 14.273 15.5 4.602 1 96.62 242 ASN A N 1
ATOM 1897 C CA . ASN A 1 242 ? 14.359 15.891 3.199 1 96.62 242 ASN A CA 1
ATOM 1898 C C . ASN A 1 242 ? 15.812 16.094 2.768 1 96.62 242 ASN A C 1
ATOM 1900 O O . ASN A 1 242 ? 16.156 15.891 1.601 1 96.62 242 ASN A O 1
ATOM 1904 N N . ASN A 1 243 ? 16.594 16.5 3.711 1 97.44 243 ASN A N 1
ATOM 1905 C CA . ASN A 1 243 ? 18 16.781 3.373 1 97.44 243 ASN A CA 1
ATOM 1906 C C . ASN A 1 243 ? 18.859 15.523 3.488 1 97.44 243 ASN A C 1
ATOM 1908 O O . ASN A 1 243 ? 20.047 15.555 3.188 1 97.44 243 ASN A O 1
ATOM 1912 N N . GLY A 1 244 ? 18.281 14.43 3.975 1 96.5 244 GLY A N 1
ATOM 1913 C CA . GLY A 1 244 ? 18.984 13.156 3.873 1 96.5 244 GLY A CA 1
ATOM 1914 C C . GLY A 1 244 ? 19.375 12.578 5.223 1 96.5 244 GLY A C 1
ATOM 1915 O O . GLY A 1 244 ? 20.125 11.609 5.293 1 96.5 244 GLY A O 1
ATOM 1916 N N . ALA A 1 245 ? 18.844 13.062 6.297 1 97.75 245 ALA A N 1
ATOM 1917 C CA . ALA A 1 245 ? 19.125 12.492 7.613 1 97.75 245 ALA A CA 1
ATOM 1918 C C . ALA A 1 245 ? 18.625 11.055 7.707 1 97.75 245 ALA A C 1
ATOM 1920 O O . ALA A 1 245 ? 17.562 10.727 7.16 1 97.75 245 ALA A O 1
ATOM 1921 N N . ASP A 1 246 ? 19.438 10.211 8.359 1 97.06 246 ASP A N 1
ATOM 1922 C CA . ASP A 1 246 ? 18.891 8.898 8.664 1 97.06 246 ASP A CA 1
ATOM 1923 C C . ASP A 1 246 ? 17.875 8.984 9.805 1 97.06 246 ASP A C 1
ATOM 1925 O O . ASP A 1 246 ? 17.594 10.07 10.32 1 97.06 246 ASP A O 1
ATOM 1929 N N . MET A 1 247 ? 17.312 7.91 10.219 1 97.75 247 MET A N 1
ATOM 1930 C CA . MET A 1 247 ? 16.188 7.938 11.156 1 97.75 247 MET A CA 1
ATOM 1931 C C . MET A 1 247 ? 16.656 8.367 12.547 1 97.75 247 MET A C 1
ATOM 1933 O O . MET A 1 247 ? 15.938 9.062 13.258 1 97.75 247 MET A O 1
ATOM 1937 N N . ALA A 1 248 ? 17.828 7.918 12.961 1 97.88 248 ALA A N 1
ATOM 1938 C CA . ALA A 1 248 ? 18.359 8.312 14.273 1 97.88 248 ALA A CA 1
ATOM 1939 C C . ALA A 1 248 ? 18.672 9.805 14.312 1 97.88 248 ALA A C 1
ATOM 1941 O O . ALA A 1 248 ? 18.375 10.477 15.305 1 97.88 248 ALA A O 1
ATOM 1942 N N . GLN A 1 249 ? 19.25 10.281 13.281 1 98.38 249 GLN A N 1
ATOM 1943 C CA . GLN A 1 249 ? 19.562 11.703 13.164 1 98.38 249 GLN A CA 1
ATOM 1944 C C . GLN A 1 249 ? 18.281 12.539 13.172 1 98.38 249 GLN A C 1
ATOM 1946 O O . GLN A 1 249 ? 18.219 13.586 13.82 1 98.38 249 GLN A O 1
ATOM 1951 N N . GLU A 1 250 ? 17.359 12.078 12.398 1 98.12 250 GLU A N 1
ATOM 1952 C CA . GLU A 1 250 ? 16.062 12.75 12.328 1 98.12 250 GLU A CA 1
ATOM 1953 C C . GLU A 1 250 ? 15.422 12.844 13.711 1 98.12 250 GLU A C 1
ATOM 1955 O O . GLU A 1 250 ? 14.961 13.914 14.109 1 98.12 250 GLU A O 1
ATOM 1960 N N . LEU A 1 251 ? 15.391 11.75 14.422 1 98.5 251 LEU A N 1
ATOM 1961 C CA . LEU A 1 251 ? 14.812 11.68 15.758 1 98.5 251 LEU A CA 1
ATOM 1962 C C . LEU A 1 251 ? 15.57 12.586 16.734 1 98.5 251 LEU A C 1
ATOM 1964 O O . LEU A 1 251 ? 14.961 13.266 17.547 1 98.5 251 LEU A O 1
ATOM 1968 N N . ALA A 1 252 ? 16.844 12.562 16.656 1 98.31 252 ALA A N 1
ATOM 1969 C CA . ALA A 1 252 ? 17.688 13.383 17.531 1 98.31 252 ALA A CA 1
ATOM 1970 C C . ALA A 1 252 ? 17.406 14.867 17.297 1 98.31 252 ALA A C 1
ATOM 1972 O O . ALA A 1 252 ? 17.25 15.633 18.25 1 98.31 252 ALA A O 1
ATOM 1973 N N . ALA A 1 253 ? 17.359 15.234 16.016 1 98.31 253 ALA A N 1
ATOM 1974 C CA . ALA A 1 253 ? 17.141 16.641 15.68 1 98.31 253 ALA A CA 1
ATOM 1975 C C . ALA A 1 253 ? 15.734 17.078 16.094 1 98.31 253 ALA A C 1
ATOM 1977 O O . ALA A 1 253 ? 15.547 18.219 16.547 1 98.31 253 ALA A O 1
ATOM 1978 N N . LEU A 1 254 ? 14.781 16.203 15.891 1 98.25 254 LEU A N 1
ATOM 1979 C CA . LEU A 1 254 ? 13.422 16.484 16.328 1 98.25 254 LEU A CA 1
ATOM 1980 C C . LEU A 1 254 ? 13.375 16.719 17.828 1 98.25 254 LEU A C 1
ATOM 1982 O O . LEU A 1 254 ? 12.766 17.703 18.297 1 98.25 254 LEU A O 1
ATOM 1986 N N . THR A 1 255 ? 13.984 15.859 18.594 1 98.06 255 THR A N 1
ATOM 1987 C CA . THR A 1 255 ? 14 15.961 20.047 1 98.06 255 THR A CA 1
ATOM 1988 C C . THR A 1 255 ? 14.711 17.234 20.484 1 98.06 255 THR A C 1
ATOM 1990 O O . THR A 1 255 ? 14.219 17.969 21.344 1 98.06 255 THR A O 1
ATOM 1993 N N . ALA A 1 256 ? 15.789 17.5 19.859 1 98.12 256 ALA A N 1
ATOM 1994 C CA . ALA A 1 256 ? 16.562 18.688 20.188 1 98.12 256 ALA A CA 1
ATOM 1995 C C . ALA A 1 256 ? 15.766 19.953 19.875 1 98.12 256 ALA A C 1
ATOM 1997 O O . ALA A 1 256 ? 15.844 20.953 20.609 1 98.12 256 ALA A O 1
ATOM 1998 N N . SER A 1 257 ? 15.086 19.938 18.766 1 98.06 257 SER A N 1
ATOM 1999 C CA . SER A 1 257 ? 14.25 21.078 18.391 1 98.06 257 SER A CA 1
ATOM 2000 C C . SER A 1 257 ? 13.156 21.328 19.422 1 98.06 257 SER A C 1
ATOM 2002 O O . SER A 1 257 ? 12.914 22.469 19.828 1 98.06 257 SER A O 1
ATOM 2004 N N . GLY A 1 258 ? 12.508 20.25 19.812 1 97.94 258 GLY A N 1
ATOM 2005 C CA . GLY A 1 258 ? 11.508 20.391 20.859 1 97.94 258 GLY A CA 1
ATOM 2006 C C . GLY A 1 258 ? 12.07 20.969 22.141 1 97.94 258 GLY A C 1
ATOM 2007 O O . GLY A 1 258 ? 11.469 21.859 22.734 1 97.94 258 GLY A O 1
ATOM 2008 N N . VAL A 1 259 ? 13.195 20.484 22.531 1 97.69 259 VAL A N 1
ATOM 2009 C CA . VAL A 1 259 ? 13.844 20.922 23.766 1 97.69 259 VAL A CA 1
ATOM 2010 C C . VAL A 1 259 ? 14.211 22.406 23.641 1 97.69 259 VAL A C 1
ATOM 2012 O O . VAL A 1 259 ? 14.07 23.172 24.609 1 97.69 259 VAL A O 1
ATOM 2015 N N . TYR A 1 260 ? 14.672 22.797 22.516 1 97.5 260 TYR A N 1
ATOM 2016 C CA . TYR A 1 260 ? 14.992 24.203 22.281 1 97.5 260 TYR A CA 1
ATOM 2017 C C . TYR A 1 260 ? 13.773 25.094 22.531 1 97.5 260 TYR A C 1
ATOM 2019 O O . TYR A 1 260 ? 13.867 26.094 23.234 1 97.5 260 TYR A O 1
ATOM 2027 N N . TYR A 1 261 ? 12.664 24.781 21.938 1 97.56 261 TYR A N 1
ATOM 2028 C CA . TYR A 1 261 ? 11.461 25.594 22.078 1 97.56 261 TYR A CA 1
ATOM 2029 C C . TYR A 1 261 ? 10.992 25.609 23.531 1 97.56 261 TYR A C 1
ATOM 2031 O O . TYR A 1 261 ? 10.547 26.656 24.031 1 97.56 261 TYR A O 1
ATOM 2039 N N . VAL A 1 262 ? 11.109 24.438 24.25 1 97.38 262 VAL A N 1
ATOM 2040 C CA . VAL A 1 262 ? 10.719 24.391 25.656 1 97.38 262 VAL A CA 1
ATOM 2041 C C . VAL A 1 262 ? 11.602 25.344 26.469 1 97.38 262 VAL A C 1
ATOM 2043 O O . VAL A 1 262 ? 11.102 26.172 27.234 1 97.38 262 VAL A O 1
ATOM 2046 N N . ASN A 1 263 ? 12.875 25.25 26.297 1 97 263 ASN A N 1
ATOM 2047 C CA . ASN A 1 263 ? 13.805 26.094 27.031 1 97 263 ASN A CA 1
ATOM 2048 C C . ASN A 1 263 ? 13.531 27.578 26.766 1 97 263 ASN A C 1
ATOM 2050 O O . ASN A 1 263 ? 13.469 28.375 27.703 1 97 263 ASN A O 1
ATOM 2054 N N . GLU A 1 264 ? 13.406 27.969 25.531 1 96.5 264 GLU A N 1
ATOM 2055 C CA . GLU A 1 264 ? 13.219 29.359 25.156 1 96.5 264 GLU A CA 1
ATOM 2056 C C . GLU A 1 264 ? 11.938 29.922 25.75 1 96.5 264 GLU A C 1
ATOM 2058 O O . GLU A 1 264 ? 11.914 31.078 26.203 1 96.5 264 GLU A O 1
ATOM 2063 N N . LEU A 1 265 ? 10.906 29.172 25.719 1 97.38 265 LEU A N 1
ATOM 2064 C CA . LEU A 1 265 ? 9.625 29.656 26.219 1 97.38 265 LEU A CA 1
ATOM 2065 C C . LEU A 1 265 ? 9.617 29.688 27.75 1 97.38 265 LEU A C 1
ATOM 2067 O O . LEU A 1 265 ? 9.07 30.609 28.359 1 97.38 265 LEU A O 1
ATOM 2071 N N . LEU A 1 266 ? 10.266 28.656 28.375 1 97 266 LEU A N 1
ATOM 2072 C CA . LEU A 1 266 ? 10.391 28.656 29.828 1 97 266 LEU A CA 1
ATOM 2073 C C . LEU A 1 266 ? 11.195 29.859 30.297 1 97 266 LEU A C 1
ATOM 2075 O O . LEU A 1 266 ? 10.812 30.531 31.266 1 97 266 LEU A O 1
ATOM 2079 N N . ASP A 1 267 ? 12.234 30.141 29.641 1 96.69 267 ASP A N 1
ATOM 2080 C CA . ASP A 1 267 ? 13.102 31.266 29.984 1 96.69 267 ASP A CA 1
ATOM 2081 C C . ASP A 1 267 ? 12.344 32.594 29.891 1 96.69 267 ASP A C 1
ATOM 2083 O O . ASP A 1 267 ? 12.711 33.562 30.547 1 96.69 267 ASP A O 1
ATOM 2087 N N . ARG A 1 268 ? 11.305 32.625 29.172 1 96.75 268 ARG A N 1
ATOM 2088 C CA . ARG A 1 268 ? 10.531 33.812 28.953 1 96.75 268 ARG A CA 1
ATOM 2089 C C . ARG A 1 268 ? 9.273 33.844 29.812 1 96.75 268 ARG A C 1
ATOM 2091 O O . ARG A 1 268 ? 8.383 34.656 29.609 1 96.75 268 ARG A O 1
ATOM 2098 N N . GLY A 1 269 ? 9.164 32.844 30.656 1 96.06 269 GLY A N 1
ATOM 2099 C CA . GLY A 1 269 ? 8.172 32.875 31.719 1 96.06 269 GLY A CA 1
ATOM 2100 C C . GLY A 1 269 ? 6.91 32.125 31.391 1 96.06 269 GLY A C 1
ATOM 2101 O O . GLY A 1 269 ? 5.922 32.188 32.125 1 96.06 269 GLY A O 1
ATOM 2102 N N . VAL A 1 270 ? 6.832 31.375 30.344 1 97.38 270 VAL A N 1
ATOM 2103 C CA . VAL A 1 270 ? 5.676 30.531 30.016 1 97.38 270 VAL A CA 1
ATOM 2104 C C . VAL A 1 270 ? 5.695 29.281 30.875 1 97.38 270 VAL A C 1
ATOM 2106 O O . VAL A 1 270 ? 6.754 28.688 31.109 1 97.38 270 VAL A O 1
ATOM 2109 N N . SER A 1 271 ? 4.539 28.844 31.422 1 96.56 271 SER A N 1
ATOM 2110 C CA . SER A 1 271 ? 4.48 27.625 32.25 1 96.56 271 SER A CA 1
ATOM 2111 C C . SER A 1 271 ? 4.777 26.391 31.406 1 96.56 271 SER A C 1
ATOM 2113 O O . SER A 1 271 ? 4.5 26.359 30.203 1 96.56 271 SER A O 1
ATOM 2115 N N . LEU A 1 272 ? 5.344 25.391 32 1 96.5 272 LEU A N 1
ATOM 2116 C CA . LEU A 1 272 ? 5.699 24.172 31.312 1 96.5 272 LEU A CA 1
ATOM 2117 C C . LEU A 1 272 ? 4.477 23.531 30.656 1 96.5 272 LEU A C 1
ATOM 2119 O O . LEU A 1 272 ? 4.547 23.078 29.516 1 96.5 272 LEU A O 1
ATOM 2123 N N . GLN A 1 273 ? 3.367 23.5 31.359 1 95.88 273 GLN A N 1
ATOM 2124 C CA . GLN A 1 273 ? 2.133 22.922 30.844 1 95.88 273 GLN A CA 1
ATOM 2125 C C . GLN A 1 273 ? 1.697 23.641 29.562 1 95.88 273 GLN A C 1
ATOM 2127 O O . GLN A 1 273 ? 1.327 23 28.578 1 95.88 273 GLN A O 1
ATOM 2132 N N . LYS A 1 274 ? 1.74 24.938 29.625 1 96.06 274 LYS A N 1
ATOM 2133 C CA . LYS A 1 274 ? 1.349 25.734 28.469 1 96.06 274 LYS A CA 1
ATOM 2134 C C . LYS A 1 274 ? 2.309 25.516 27.297 1 96.06 274 LYS A C 1
ATOM 2136 O O . LYS A 1 274 ? 1.883 25.438 26.141 1 96.06 274 LYS A O 1
ATOM 2141 N N . VAL A 1 275 ? 3.584 25.406 27.594 1 97.06 275 VAL A N 1
ATOM 2142 C CA . VAL A 1 275 ? 4.582 25.172 26.562 1 97.06 275 VAL A CA 1
ATOM 2143 C C . VAL A 1 275 ? 4.305 23.844 25.859 1 97.06 275 VAL A C 1
ATOM 2145 O O . VAL A 1 275 ? 4.254 23.781 24.641 1 97.06 275 VAL A O 1
ATOM 2148 N N . LEU A 1 276 ? 4.094 22.797 26.641 1 97 276 LEU A N 1
ATOM 2149 C CA . LEU A 1 276 ? 3.918 21.469 26.094 1 97 276 LEU A CA 1
ATOM 2150 C C . LEU A 1 276 ? 2.645 21.375 25.25 1 97 276 LEU A C 1
ATOM 2152 O O . LEU A 1 276 ? 2.619 20.703 24.219 1 97 276 LEU A O 1
ATOM 2156 N N . ARG A 1 277 ? 1.646 22.078 25.625 1 94.62 277 ARG A N 1
ATOM 2157 C CA . ARG A 1 277 ? 0.381 22.062 24.891 1 94.62 277 ARG A CA 1
ATOM 2158 C C . ARG A 1 277 ? 0.485 22.875 23.609 1 94.62 277 ARG A C 1
ATOM 2160 O O . ARG A 1 277 ? -0.334 22.719 22.703 1 94.62 277 ARG A O 1
ATOM 2167 N N . SER A 1 278 ? 1.48 23.75 23.547 1 96.12 278 SER A N 1
ATOM 2168 C CA . SER A 1 278 ? 1.632 24.625 22.391 1 96.12 278 SER A CA 1
ATOM 2169 C C . SER A 1 278 ? 2.426 23.953 21.281 1 96.12 278 SER A C 1
ATOM 2171 O O . SER A 1 278 ? 2.572 24.516 20.188 1 96.12 278 SER A O 1
ATOM 2173 N N . LEU A 1 279 ? 2.875 22.703 21.547 1 97.12 279 LEU A N 1
ATOM 2174 C CA . LEU A 1 279 ? 3.732 22.016 20.578 1 97.12 279 LEU A CA 1
ATOM 2175 C C . LEU A 1 279 ? 2.947 20.953 19.812 1 97.12 279 LEU A C 1
ATOM 2177 O O . LEU A 1 279 ? 2.09 20.281 20.375 1 97.12 279 LEU A O 1
ATOM 2181 N N . VAL A 1 280 ? 3.178 20.859 18.562 1 96.75 280 VAL A N 1
ATOM 2182 C CA . VAL A 1 280 ? 2.742 19.734 17.719 1 96.75 280 VAL A CA 1
ATOM 2183 C C . VAL A 1 280 ? 3.932 19.188 16.938 1 96.75 280 VAL A C 1
ATOM 2185 O O . VAL A 1 280 ? 4.801 19.938 16.5 1 96.75 280 VAL A O 1
ATOM 2188 N N . PHE A 1 281 ? 4.004 17.891 16.844 1 97.88 281 PHE A N 1
ATOM 2189 C CA . PHE A 1 281 ? 5.148 17.25 16.203 1 97.88 281 PHE A CA 1
ATOM 2190 C C . PHE A 1 281 ? 4.773 16.719 14.828 1 97.88 281 PHE A C 1
ATOM 2192 O O . PHE A 1 281 ? 3.648 16.25 14.625 1 97.88 281 PHE A O 1
ATOM 2199 N N . HIS A 1 282 ? 5.641 16.844 13.914 1 97.62 282 HIS A N 1
ATOM 2200 C CA . HIS A 1 282 ? 5.406 16.359 12.562 1 97.62 282 HIS A CA 1
ATOM 2201 C C . HIS A 1 282 ? 6.586 15.539 12.055 1 97.62 282 HIS A C 1
ATOM 2203 O O . HIS A 1 282 ? 7.742 15.945 12.211 1 97.62 282 HIS A O 1
ATOM 2209 N N . MET A 1 283 ? 6.305 14.383 11.492 1 98 283 MET A N 1
ATOM 2210 C CA . MET A 1 283 ? 7.348 13.539 10.922 1 98 283 MET A CA 1
ATOM 2211 C C . MET A 1 283 ? 6.887 12.914 9.609 1 98 283 MET A C 1
ATOM 2213 O O . MET A 1 283 ? 5.773 12.398 9.516 1 98 283 MET A O 1
ATOM 2217 N N . PRO A 1 284 ? 7.762 12.922 8.594 1 97.75 284 PRO A N 1
ATOM 2218 C CA . PRO A 1 284 ? 7.461 12.172 7.371 1 97.75 284 PRO A CA 1
ATOM 2219 C C . PRO A 1 284 ? 7.805 10.688 7.492 1 97.75 284 PRO A C 1
ATOM 2221 O O . PRO A 1 284 ? 8.711 10.32 8.242 1 97.75 284 PRO A O 1
ATOM 2224 N N . ALA A 1 285 ? 7.07 9.875 6.82 1 97.25 285 ALA A N 1
ATOM 2225 C CA . ALA A 1 285 ? 7.352 8.445 6.742 1 97.25 285 ALA A CA 1
ATOM 2226 C C . ALA A 1 285 ? 7.941 8.07 5.383 1 97.25 285 ALA A C 1
ATOM 2228 O O . ALA A 1 285 ? 7.359 8.391 4.344 1 97.25 285 ALA A O 1
ATOM 2229 N N . GLY A 1 286 ? 9.07 7.367 5.418 1 94.31 286 GLY A N 1
ATOM 2230 C CA . GLY A 1 286 ? 9.719 6.91 4.203 1 94.31 286 GLY A CA 1
ATOM 2231 C C . GLY A 1 286 ? 9.312 5.508 3.793 1 94.31 286 GLY A C 1
ATOM 2232 O O . GLY A 1 286 ? 8.25 5.023 4.195 1 94.31 286 GLY A O 1
ATOM 2233 N N . GLY A 1 287 ? 10.133 4.898 2.977 1 90 287 GLY A N 1
ATOM 2234 C CA . GLY A 1 287 ? 9.719 3.703 2.262 1 90 287 GLY A CA 1
ATOM 2235 C C . GLY A 1 287 ? 10.055 2.422 3 1 90 287 GLY A C 1
ATOM 2236 O O . GLY A 1 287 ? 9.664 1.332 2.57 1 90 287 GLY A O 1
ATOM 2237 N N . ARG A 1 288 ? 10.68 2.48 4.18 1 89.12 288 ARG A N 1
ATOM 2238 C CA . ARG A 1 288 ? 11.008 1.258 4.902 1 89.12 288 ARG A CA 1
ATOM 2239 C C . ARG A 1 288 ? 9.922 0.911 5.918 1 89.12 288 ARG A C 1
ATOM 2241 O O . ARG A 1 288 ? 9.938 1.416 7.043 1 89.12 288 ARG A O 1
ATOM 2248 N N . TYR A 1 289 ? 9.047 0.077 5.719 1 87.62 289 TYR A N 1
ATOM 2249 C CA . TYR A 1 289 ? 7.785 -0.213 6.391 1 87.62 289 TYR A CA 1
ATOM 2250 C C . TYR A 1 289 ? 7.98 -0.315 7.898 1 87.62 289 TYR A C 1
ATOM 2252 O O . TYR A 1 289 ? 7.695 0.634 8.633 1 87.62 289 TYR A O 1
ATOM 2260 N N . PHE A 1 290 ? 8.648 -1.329 8.359 1 90.94 290 PHE A N 1
ATOM 2261 C CA . PHE A 1 290 ? 8.719 -1.635 9.781 1 90.94 290 PHE A CA 1
ATOM 2262 C C . PHE A 1 290 ? 9.633 -0.655 10.5 1 90.94 290 PHE A C 1
ATOM 2264 O O . PHE A 1 290 ? 9.289 -0.15 11.57 1 90.94 290 PHE A O 1
ATOM 2271 N N . PRO A 1 291 ? 10.703 -0.249 9.844 1 95.25 291 PRO A N 1
ATOM 2272 C CA . PRO A 1 291 ? 11.539 0.761 10.5 1 95.25 291 PRO A CA 1
ATOM 2273 C C . PRO A 1 291 ? 10.812 2.084 10.711 1 95.25 291 PRO A C 1
ATOM 2275 O O . PRO A 1 291 ? 11.039 2.768 11.711 1 95.25 291 PRO A O 1
ATOM 2278 N N . GLU A 1 292 ? 9.977 2.443 9.789 1 96.62 292 GLU A N 1
ATOM 2279 C CA . GLU A 1 292 ? 9.227 3.689 9.945 1 96.62 292 GLU A CA 1
ATOM 2280 C C . GLU A 1 292 ? 8.266 3.617 11.125 1 96.62 292 GLU A C 1
ATOM 2282 O O . GLU A 1 292 ? 8.055 4.613 11.82 1 96.62 292 GLU A O 1
ATOM 2287 N N . MET A 1 293 ? 7.66 2.479 11.352 1 95.19 293 MET A N 1
ATOM 2288 C CA . MET A 1 293 ? 6.812 2.285 12.523 1 95.19 293 MET A CA 1
ATOM 2289 C C . MET A 1 293 ? 7.613 2.447 13.812 1 95.19 293 MET A C 1
ATOM 2291 O O . MET A 1 293 ? 7.18 3.133 14.734 1 95.19 293 MET A O 1
ATOM 2295 N N . ALA A 1 294 ? 8.75 1.804 13.789 1 96.12 294 ALA A N 1
ATOM 2296 C CA . ALA A 1 294 ? 9.633 1.881 14.953 1 96.12 294 ALA A CA 1
ATOM 2297 C C . ALA A 1 294 ? 10.07 3.318 15.211 1 96.12 294 ALA A C 1
ATOM 2299 O O . ALA A 1 294 ? 10.18 3.742 16.375 1 96.12 294 ALA A O 1
ATOM 2300 N N . LYS A 1 295 ? 10.328 4.02 14.164 1 97.69 295 LYS A N 1
ATOM 2301 C CA . LYS A 1 295 ? 10.758 5.414 14.258 1 97.69 295 LYS A CA 1
ATOM 2302 C C . LYS A 1 295 ? 9.703 6.266 14.961 1 97.69 295 LYS A C 1
ATOM 2304 O O . LYS A 1 295 ? 10.031 7.062 15.844 1 97.69 295 LYS A O 1
ATOM 2309 N N . LEU A 1 296 ? 8.453 6.102 14.617 1 97.44 296 LEU A N 1
ATOM 2310 C CA . LEU A 1 296 ? 7.375 6.883 15.203 1 97.44 296 LEU A CA 1
ATOM 2311 C C . LEU A 1 296 ? 7.164 6.512 16.672 1 97.44 296 LEU A C 1
ATOM 2313 O O . LEU A 1 296 ? 6.891 7.383 17.5 1 97.44 296 LEU A O 1
ATOM 2317 N N . ARG A 1 297 ? 7.328 5.258 16.984 1 95 297 ARG A N 1
ATOM 2318 C CA . ARG A 1 297 ? 7.281 4.797 18.375 1 95 297 ARG A CA 1
ATOM 2319 C C . ARG A 1 297 ? 8.43 5.383 19.172 1 95 297 ARG A C 1
ATOM 2321 O O . ARG A 1 297 ? 8.234 5.855 20.297 1 95 297 ARG A O 1
ATOM 2328 N N . ALA A 1 298 ? 9.547 5.379 18.578 1 95.94 298 ALA A N 1
ATOM 2329 C CA . ALA A 1 298 ? 10.734 5.922 19.234 1 95.94 298 ALA A CA 1
ATOM 2330 C C . ALA A 1 298 ? 10.586 7.422 19.484 1 95.94 298 ALA A C 1
ATOM 2332 O O . ALA A 1 298 ? 11.078 7.945 20.484 1 95.94 298 ALA A O 1
ATOM 2333 N N . ALA A 1 299 ? 9.953 8.094 18.531 1 97.56 299 ALA A N 1
ATOM 2334 C CA . ALA A 1 299 ? 9.734 9.531 18.688 1 97.56 299 ALA A CA 1
ATOM 2335 C C . ALA A 1 299 ? 8.945 9.836 19.953 1 97.56 299 ALA A C 1
ATOM 2337 O O . ALA A 1 299 ? 9.305 10.75 20.719 1 97.56 299 ALA A O 1
ATOM 2338 N N . ARG A 1 300 ? 7.883 9.125 20.219 1 95.44 300 ARG A N 1
ATOM 2339 C CA . ARG A 1 300 ? 7.07 9.328 21.422 1 95.44 300 ARG A CA 1
ATOM 2340 C C . ARG A 1 300 ? 7.863 8.992 22.672 1 95.44 300 ARG A C 1
ATOM 2342 O O . ARG A 1 300 ? 7.797 9.727 23.672 1 95.44 300 ARG A O 1
ATOM 2349 N N . LEU A 1 301 ? 8.617 7.941 22.578 1 92.62 301 LEU A N 1
ATOM 2350 C CA . LEU A 1 301 ? 9.438 7.516 23.703 1 92.62 301 LEU A CA 1
ATOM 2351 C C . LEU A 1 301 ? 10.469 8.578 24.047 1 92.62 301 LEU A C 1
ATOM 2353 O O . LEU A 1 301 ? 10.625 8.938 25.219 1 92.62 301 LEU A O 1
ATOM 2357 N N . LEU A 1 302 ? 11.156 9.047 23.047 1 95.38 302 LEU A N 1
ATOM 2358 C CA . LEU A 1 302 ? 12.211 10.039 23.25 1 95.38 302 LEU A CA 1
ATOM 2359 C C . LEU A 1 302 ? 11.641 11.336 23.812 1 95.38 302 LEU A C 1
ATOM 2361 O O . LEU A 1 302 ? 12.18 11.891 24.781 1 95.38 302 LEU A O 1
ATOM 2365 N N . TRP A 1 303 ? 10.586 11.773 23.25 1 96.38 303 TRP A N 1
ATOM 2366 C CA . TRP A 1 303 ? 10.016 13.039 23.703 1 96.38 303 TRP A CA 1
ATOM 2367 C C . TRP A 1 303 ? 9.5 12.922 25.141 1 96.38 303 TRP A C 1
ATOM 2369 O O . TRP A 1 303 ? 9.656 13.844 25.938 1 96.38 303 TRP A O 1
ATOM 2379 N N . ALA A 1 304 ? 8.797 11.859 25.422 1 93.44 304 ALA A N 1
ATOM 2380 C CA . ALA A 1 304 ? 8.289 11.648 26.781 1 93.44 304 ALA A CA 1
ATOM 2381 C C . ALA A 1 304 ? 9.406 11.773 27.812 1 93.44 304 ALA A C 1
ATOM 2383 O O . ALA A 1 304 ? 9.227 12.391 28.859 1 93.44 304 ALA A O 1
ATOM 2384 N N . ASN A 1 305 ? 10.477 11.219 27.469 1 91.56 305 ASN A N 1
ATOM 2385 C CA . ASN A 1 305 ? 11.617 11.289 28.391 1 91.56 305 ASN A CA 1
ATOM 2386 C C . ASN A 1 305 ? 12.188 12.703 28.453 1 91.56 305 ASN A C 1
ATOM 2388 O O . ASN A 1 305 ? 12.586 13.156 29.531 1 91.56 305 ASN A O 1
ATOM 2392 N N . ALA A 1 306 ? 12.281 13.344 27.375 1 94.31 306 ALA A N 1
ATOM 2393 C CA . ALA A 1 306 ? 12.766 14.719 27.359 1 94.31 306 ALA A CA 1
ATOM 2394 C C . ALA A 1 306 ? 11.844 15.633 28.156 1 94.31 306 ALA A C 1
ATOM 2396 O O . ALA A 1 306 ? 12.32 16.438 28.969 1 94.31 306 ALA A O 1
ATOM 2397 N N . ALA A 1 307 ? 10.555 15.508 27.953 1 94.69 307 ALA A N 1
ATOM 2398 C CA . ALA A 1 307 ? 9.578 16.312 28.672 1 94.69 307 ALA A CA 1
ATOM 2399 C C . ALA A 1 307 ? 9.633 16.047 30.172 1 94.69 307 ALA A C 1
ATOM 2401 O O . ALA A 1 307 ? 9.516 16.969 30.984 1 94.69 307 ALA A O 1
ATOM 2402 N N . LYS A 1 308 ? 9.797 14.812 30.5 1 91.5 308 LYS A N 1
ATOM 2403 C CA . LYS A 1 308 ? 9.883 14.422 31.906 1 91.5 308 LYS A CA 1
ATOM 2404 C C . LYS A 1 308 ? 11.07 15.086 32.594 1 91.5 308 LYS A C 1
ATOM 2406 O O . LYS A 1 308 ? 11 15.453 33.75 1 91.5 308 LYS A O 1
ATOM 2411 N N . ALA A 1 309 ? 12.117 15.219 31.859 1 91 309 ALA A N 1
ATOM 2412 C CA . ALA A 1 309 ? 13.328 15.836 32.406 1 91 309 ALA A CA 1
ATOM 2413 C C . ALA A 1 309 ? 13.086 17.297 32.75 1 91 309 ALA A C 1
ATOM 2415 O O . ALA A 1 309 ? 13.766 17.859 33.625 1 91 309 ALA A O 1
ATOM 2416 N N . PHE A 1 310 ? 12.117 17.922 32.188 1 94.19 310 PHE A N 1
ATOM 2417 C CA . PHE A 1 310 ? 11.766 19.312 32.5 1 94.19 310 PHE A CA 1
ATOM 2418 C C . PHE A 1 310 ? 10.844 19.375 33.719 1 94.19 310 PHE A C 1
ATOM 2420 O O . PHE A 1 310 ? 10.523 20.453 34.188 1 94.19 310 PHE A O 1
ATOM 2427 N N . GLY A 1 311 ? 10.359 18.156 34.094 1 91.94 311 GLY A N 1
ATOM 2428 C CA . GLY A 1 311 ? 9.477 18.109 35.25 1 91.94 311 GLY A CA 1
ATOM 2429 C C . GLY A 1 311 ? 8.023 17.906 34.906 1 91.94 311 GLY A C 1
ATOM 2430 O O . GLY A 1 311 ? 7.137 18.078 35.75 1 91.94 311 GLY A O 1
ATOM 2431 N N . ALA A 1 312 ? 7.734 17.531 33.719 1 94.38 312 ALA A N 1
ATOM 2432 C CA . ALA A 1 312 ? 6.359 17.328 33.281 1 94.38 312 ALA A CA 1
ATOM 2433 C C . ALA A 1 312 ? 5.73 16.125 33.969 1 94.38 312 ALA A C 1
ATOM 2435 O O . ALA A 1 312 ? 6.406 15.125 34.219 1 94.38 312 ALA A O 1
ATOM 2436 N N . ALA A 1 313 ? 4.438 16.219 34.25 1 92.94 313 ALA A N 1
ATOM 2437 C CA . ALA A 1 313 ? 3.684 15.055 34.688 1 92.94 313 ALA A CA 1
ATOM 2438 C C . ALA A 1 313 ? 3.516 14.047 33.562 1 92.94 313 ALA A C 1
ATOM 2440 O O . ALA A 1 313 ? 3.596 14.406 32.375 1 92.94 313 ALA A O 1
ATOM 2441 N N . ASN A 1 314 ? 3.312 12.789 33.938 1 87.56 314 ASN A N 1
ATOM 2442 C CA . ASN A 1 314 ? 3.199 11.727 32.938 1 87.56 314 ASN A CA 1
ATOM 2443 C C . ASN A 1 314 ? 2.156 12.062 31.875 1 87.56 314 ASN A C 1
ATOM 2445 O O . ASN A 1 314 ? 2.387 11.852 30.688 1 87.56 314 ASN A O 1
ATOM 2449 N N . GLU A 1 315 ? 1.089 12.633 32.25 1 88.06 315 GLU A N 1
ATOM 2450 C CA . GLU A 1 315 ? -0.025 12.914 31.359 1 88.06 315 GLU A CA 1
ATOM 2451 C C . GLU A 1 315 ? 0.303 14.078 30.422 1 88.06 315 GLU A C 1
ATOM 2453 O O . GLU A 1 315 ? -0.311 14.219 29.359 1 88.06 315 GLU A O 1
ATOM 2458 N N . GLU A 1 316 ? 1.282 14.852 30.844 1 92.06 316 GLU A N 1
ATOM 2459 C CA . GLU A 1 316 ? 1.648 16.031 30.062 1 92.06 316 GLU A CA 1
ATOM 2460 C C . GLU A 1 316 ? 2.678 15.688 28.984 1 92.06 316 GLU A C 1
ATOM 2462 O O . GLU A 1 316 ? 2.934 16.484 28.078 1 92.06 316 GLU A O 1
ATOM 2467 N N . CYS A 1 317 ? 3.232 14.461 29.016 1 92.31 317 CYS A N 1
ATOM 2468 C CA . CYS A 1 317 ? 4.324 14.078 28.141 1 92.31 317 CYS A CA 1
ATOM 2469 C C . CYS A 1 317 ? 3.795 13.586 26.797 1 92.31 317 CYS A C 1
ATOM 2471 O O . CYS A 1 317 ? 4.57 13.336 25.875 1 92.31 317 CYS A O 1
ATOM 2473 N N . ARG A 1 318 ? 2.494 13.586 26.656 1 90.06 318 ARG A N 1
ATOM 2474 C CA . ARG A 1 318 ? 1.889 13.109 25.422 1 90.06 318 ARG A CA 1
ATOM 2475 C C . ARG A 1 318 ? 2.07 14.117 24.297 1 90.06 318 ARG A C 1
ATOM 2477 O O . ARG A 1 318 ? 2.016 15.328 24.531 1 90.06 318 ARG A O 1
ATOM 2484 N N . ILE A 1 319 ? 2.266 13.562 23.078 1 91.25 319 ILE A N 1
ATOM 2485 C CA . ILE A 1 319 ? 2.371 14.492 21.953 1 91.25 319 ILE A CA 1
ATOM 2486 C C . ILE A 1 319 ? 1.335 14.133 20.891 1 91.25 319 ILE A C 1
ATOM 2488 O O . ILE A 1 319 ? 0.903 12.977 20.797 1 91.25 319 ILE A O 1
ATOM 2492 N N . GLU A 1 320 ? 0.871 15.156 20.188 1 93.19 320 GLU A N 1
ATOM 2493 C CA . GLU A 1 320 ? 0.207 14.945 18.891 1 93.19 320 GLU A CA 1
ATOM 2494 C C . GLU A 1 320 ? 1.223 14.766 17.766 1 93.19 320 GLU A C 1
ATOM 2496 O O . GLU A 1 320 ? 2.057 15.641 17.547 1 93.19 320 GLU A O 1
ATOM 2501 N N . LEU A 1 321 ? 1.184 13.641 17.203 1 95.81 321 LEU A N 1
ATOM 2502 C CA . LEU A 1 321 ? 2.129 13.32 16.141 1 95.81 321 LEU A CA 1
ATOM 2503 C C . LEU A 1 321 ? 1.441 13.336 14.781 1 95.81 321 LEU A C 1
ATOM 2505 O O . LEU A 1 321 ? 0.556 12.516 14.523 1 95.81 321 LEU A O 1
ATOM 2509 N N . ARG A 1 322 ? 1.828 14.289 13.992 1 96.81 322 ARG A N 1
ATOM 2510 C CA . ARG A 1 322 ? 1.326 14.391 12.625 1 96.81 322 ARG A CA 1
ATOM 2511 C C . ARG A 1 322 ? 2.301 13.758 11.633 1 96.81 322 ARG A C 1
ATOM 2513 O O . ARG A 1 322 ? 3.516 13.906 11.773 1 96.81 322 ARG A O 1
ATOM 2520 N N . GLY A 1 323 ? 1.722 12.984 10.727 1 97.06 323 GLY A N 1
ATOM 2521 C CA . GLY A 1 323 ? 2.547 12.312 9.734 1 97.06 323 GLY A CA 1
ATOM 2522 C C . GLY A 1 323 ? 2.277 12.781 8.32 1 97.06 323 GLY A C 1
ATOM 2523 O O . GLY A 1 323 ? 1.215 13.336 8.031 1 97.06 323 GLY A O 1
ATOM 2524 N N . SER A 1 324 ? 3.232 12.625 7.434 1 97.44 324 SER A N 1
ATOM 2525 C CA . SER A 1 324 ? 3.121 12.797 5.988 1 97.44 324 SER A CA 1
ATOM 2526 C C . SER A 1 324 ? 3.99 11.789 5.242 1 97.44 324 SER A C 1
ATOM 2528 O O . SER A 1 324 ? 4.848 11.133 5.84 1 97.44 324 SER A O 1
ATOM 2530 N N . THR A 1 325 ? 3.725 11.594 3.994 1 97.56 325 THR A N 1
ATOM 2531 C CA . THR A 1 325 ? 4.609 10.766 3.182 1 97.56 325 THR A CA 1
ATOM 2532 C C . THR A 1 325 ? 5.852 11.555 2.768 1 97.56 325 THR A C 1
ATOM 2534 O O . THR A 1 325 ? 5.855 12.789 2.812 1 97.56 325 THR A O 1
ATOM 2537 N N . SER A 1 326 ? 6.867 10.883 2.385 1 97 326 SER A N 1
ATOM 2538 C CA . SER A 1 326 ? 8.188 11.453 2.131 1 97 326 SER A CA 1
ATOM 2539 C C . SER A 1 326 ? 8.258 12.094 0.748 1 97 326 SER A C 1
ATOM 2541 O O . SER A 1 326 ? 7.832 11.492 -0.242 1 97 326 SER A O 1
ATOM 2543 N N . LYS A 1 327 ? 8.789 13.273 0.674 1 95.44 327 LYS A N 1
ATOM 2544 C CA . LYS A 1 327 ? 9.109 13.891 -0.61 1 95.44 327 LYS A CA 1
ATOM 2545 C C . LYS A 1 327 ? 10.406 13.336 -1.182 1 95.44 327 LYS A C 1
ATOM 2547 O O . LYS A 1 327 ? 10.57 13.258 -2.4 1 95.44 327 LYS A O 1
ATOM 2552 N N . ARG A 1 328 ? 11.242 12.953 -0.344 1 96 328 ARG A N 1
ATOM 2553 C CA . ARG A 1 328 ? 12.578 12.484 -0.717 1 96 328 ARG A CA 1
ATOM 2554 C C . ARG A 1 328 ? 12.5 11.234 -1.583 1 96 328 ARG A C 1
ATOM 2556 O O . ARG A 1 328 ? 13.32 11.047 -2.488 1 96 328 ARG A O 1
ATOM 2563 N N . THR A 1 329 ? 11.539 10.406 -1.4 1 96.44 329 THR A N 1
ATOM 2564 C CA . THR A 1 329 ? 11.453 9.102 -2.039 1 96.44 329 THR A CA 1
ATOM 2565 C C . THR A 1 329 ? 10.688 9.188 -3.355 1 96.44 329 THR A C 1
ATOM 2567 O O . THR A 1 329 ? 10.578 8.195 -4.082 1 96.44 329 THR A O 1
ATOM 2570 N N . LYS A 1 330 ? 10.125 10.297 -3.705 1 96.56 330 LYS A N 1
ATOM 2571 C CA . LYS A 1 330 ? 9.266 10.414 -4.883 1 96.56 330 LYS A CA 1
ATOM 2572 C C . LYS A 1 330 ? 10.094 10.664 -6.141 1 96.56 330 LYS A C 1
ATOM 2574 O O . LYS A 1 330 ? 11.211 11.172 -6.062 1 96.56 330 LYS A O 1
ATOM 2579 N N . THR A 1 331 ? 9.594 10.266 -7.254 1 95.19 331 THR A N 1
ATOM 2580 C CA . THR A 1 331 ? 10.312 10.328 -8.523 1 95.19 331 THR A CA 1
ATOM 2581 C C . THR A 1 331 ? 9.539 11.148 -9.547 1 95.19 331 THR A C 1
ATOM 2583 O O . THR A 1 331 ? 8.305 11.195 -9.508 1 95.19 331 THR A O 1
ATOM 2586 N N . VAL A 1 332 ? 10.273 11.758 -10.414 1 92.5 332 VAL A N 1
ATOM 2587 C CA . VAL A 1 332 ? 9.68 12.484 -11.523 1 92.5 332 VAL A CA 1
ATOM 2588 C C . VAL A 1 332 ? 9.32 11.508 -12.641 1 92.5 332 VAL A C 1
ATOM 2590 O O . VAL A 1 332 ? 8.25 11.617 -13.258 1 92.5 332 VAL A O 1
ATOM 2593 N N . TYR A 1 333 ? 10.281 10.547 -12.859 1 92.44 333 TYR A N 1
ATOM 2594 C CA . TYR A 1 333 ? 10.031 9.516 -13.867 1 92.44 333 TYR A CA 1
ATOM 2595 C C . TYR A 1 333 ? 9.219 8.367 -13.281 1 92.44 333 TYR A C 1
ATOM 2597 O O . TYR A 1 333 ? 9.398 8.008 -12.109 1 92.44 333 TYR A O 1
ATOM 2605 N N . ASP A 1 334 ? 8.32 7.797 -14.109 1 92.62 334 ASP A N 1
ATOM 2606 C CA . ASP A 1 334 ? 7.438 6.711 -13.703 1 92.62 334 ASP A CA 1
ATOM 2607 C C . ASP A 1 334 ? 6.66 7.074 -12.438 1 92.62 334 ASP A C 1
ATOM 2609 O O . ASP A 1 334 ? 6.688 6.332 -11.453 1 92.62 334 ASP A O 1
ATOM 2613 N N . PRO A 1 335 ? 5.93 8.164 -12.492 1 92.25 335 PRO A N 1
ATOM 2614 C CA . PRO A 1 335 ? 5.344 8.734 -11.273 1 92.25 335 PRO A CA 1
ATOM 2615 C C . PRO A 1 335 ? 4.25 7.852 -10.68 1 92.25 335 PRO A C 1
ATOM 2617 O O . PRO A 1 335 ? 3.92 7.988 -9.492 1 92.25 335 PRO A O 1
ATOM 2620 N N . PHE A 1 336 ? 3.625 6.945 -11.422 1 92.62 336 PHE A N 1
ATOM 2621 C CA . PHE A 1 336 ? 2.584 6.078 -10.883 1 92.62 336 PHE A CA 1
ATOM 2622 C C . PHE A 1 336 ? 3.146 5.16 -9.812 1 92.62 336 PHE A C 1
ATOM 2624 O O . PHE A 1 336 ? 2.41 4.695 -8.938 1 92.62 336 PHE A O 1
ATOM 2631 N N . ASN A 1 337 ? 4.473 4.926 -9.891 1 95.12 337 ASN A N 1
ATOM 2632 C CA . ASN A 1 337 ? 5.113 4.188 -8.812 1 95.12 337 ASN A CA 1
ATOM 2633 C C . ASN A 1 337 ? 4.996 4.926 -7.48 1 95.12 337 ASN A C 1
ATOM 2635 O O . ASN A 1 337 ? 5.035 4.305 -6.414 1 95.12 337 ASN A O 1
ATOM 2639 N N . ASN A 1 338 ? 4.828 6.27 -7.578 1 96.38 338 ASN A N 1
ATOM 2640 C CA . ASN A 1 338 ? 4.684 7.062 -6.359 1 96.38 338 ASN A CA 1
ATOM 2641 C C . ASN A 1 338 ? 3.379 6.746 -5.637 1 96.38 338 ASN A C 1
ATOM 2643 O O . ASN A 1 338 ? 3.275 6.945 -4.422 1 96.38 338 ASN A O 1
ATOM 2647 N N . MET A 1 339 ? 2.346 6.301 -6.379 1 95 339 MET A N 1
ATOM 2648 C CA . MET A 1 339 ? 1.101 5.875 -5.75 1 95 339 MET A CA 1
ATOM 2649 C C . MET A 1 339 ? 1.335 4.676 -4.836 1 95 339 MET A C 1
ATOM 2651 O O . MET A 1 339 ? 0.774 4.605 -3.74 1 95 339 MET A O 1
ATOM 2655 N N . LEU A 1 340 ? 2.168 3.818 -5.355 1 95 340 LEU A N 1
ATOM 2656 C CA . LEU A 1 340 ? 2.498 2.625 -4.582 1 95 340 LEU A CA 1
ATOM 2657 C C . LEU A 1 340 ? 3.35 2.982 -3.369 1 95 340 LEU A C 1
ATOM 2659 O O . LEU A 1 340 ? 3.072 2.531 -2.254 1 95 340 LEU A O 1
ATOM 2663 N N . ARG A 1 341 ? 4.316 3.875 -3.582 1 96.44 341 ARG A N 1
ATOM 2664 C CA . ARG A 1 341 ? 5.168 4.34 -2.49 1 96.44 341 ARG A CA 1
ATOM 2665 C C . ARG A 1 341 ? 4.344 5.043 -1.417 1 96.44 341 ARG A C 1
ATOM 2667 O O . ARG A 1 341 ? 4.512 4.777 -0.225 1 96.44 341 ARG A O 1
ATOM 2674 N N . GLY A 1 342 ? 3.471 5.918 -1.909 1 95.56 342 GLY A N 1
ATOM 2675 C CA . GLY A 1 342 ? 2.615 6.641 -0.981 1 95.56 342 GLY A CA 1
ATOM 2676 C C . GLY A 1 342 ? 1.729 5.73 -0.155 1 95.56 342 GLY A C 1
ATOM 2677 O O . GLY A 1 342 ? 1.504 5.98 1.031 1 95.56 342 GLY A O 1
ATOM 2678 N N . SER A 1 343 ? 1.21 4.699 -0.753 1 93.94 343 SER A N 1
ATOM 2679 C CA . SER A 1 343 ? 0.366 3.742 -0.043 1 93.94 343 SER A CA 1
ATOM 2680 C C . SER A 1 343 ? 1.143 3.033 1.062 1 93.94 343 SER A C 1
ATOM 2682 O O . SER A 1 343 ? 0.641 2.873 2.176 1 93.94 343 SER A O 1
ATOM 2684 N N . ILE A 1 344 ? 2.354 2.725 0.749 1 90.94 344 ILE A N 1
ATOM 2685 C CA . ILE A 1 344 ? 3.236 2.029 1.681 1 90.94 344 ILE A CA 1
ATOM 2686 C C . ILE A 1 344 ? 3.598 2.957 2.838 1 90.94 344 ILE A C 1
ATOM 2688 O O . ILE A 1 344 ? 3.498 2.57 4.004 1 90.94 344 ILE A O 1
ATOM 2692 N N . GLU A 1 345 ? 3.951 4.098 2.49 1 96.44 345 GLU A N 1
ATOM 2693 C CA . GLU A 1 345 ? 4.352 5.09 3.484 1 96.44 345 GLU A CA 1
ATOM 2694 C C . GLU A 1 345 ? 3.172 5.484 4.371 1 96.44 345 GLU A C 1
ATOM 2696 O O . GLU A 1 345 ? 3.324 5.629 5.586 1 96.44 345 GLU A O 1
ATOM 2701 N N . GLY A 1 346 ? 2.018 5.676 3.719 1 96.44 346 GLY A N 1
ATOM 2702 C CA . GLY A 1 346 ? 0.816 5.988 4.477 1 96.44 346 GLY A CA 1
ATOM 2703 C C . GLY A 1 346 ? 0.437 4.906 5.465 1 96.44 346 GLY A C 1
ATOM 2704 O O . GLY A 1 346 ? 0.078 5.199 6.609 1 96.44 346 GLY A O 1
ATOM 2705 N N . PHE A 1 347 ? 0.592 3.707 5.078 1 94.19 347 PHE A N 1
ATOM 2706 C CA . PHE A 1 347 ? 0.311 2.586 5.969 1 94.19 347 PHE A CA 1
ATOM 2707 C C . PHE A 1 347 ? 1.277 2.574 7.148 1 94.19 347 PHE A C 1
ATOM 2709 O O . PHE A 1 347 ? 0.865 2.379 8.289 1 94.19 347 PHE A O 1
ATOM 2716 N N . ALA A 1 348 ? 2.557 2.689 6.871 1 94.81 348 ALA A N 1
ATOM 2717 C CA . ALA A 1 348 ? 3.561 2.678 7.934 1 94.81 348 ALA A CA 1
ATOM 2718 C C . ALA A 1 348 ? 3.279 3.766 8.961 1 94.81 348 ALA A C 1
ATOM 2720 O O . ALA A 1 348 ? 3.393 3.529 10.172 1 94.81 348 ALA A O 1
ATOM 2721 N N . ALA A 1 349 ? 2.91 4.918 8.461 1 96.94 349 ALA A N 1
ATOM 2722 C CA . ALA A 1 349 ? 2.6 6.031 9.352 1 96.94 349 ALA A CA 1
ATOM 2723 C C . ALA A 1 349 ? 1.381 5.719 10.219 1 96.94 349 ALA A C 1
ATOM 2725 O O . ALA A 1 349 ? 1.402 5.93 11.43 1 96.94 349 ALA A O 1
ATOM 2726 N N . ALA A 1 350 ? 0.344 5.195 9.578 1 94.88 350 ALA A N 1
ATOM 2727 C CA . ALA A 1 350 ? -0.89 4.855 10.289 1 94.88 350 ALA A CA 1
ATOM 2728 C C . ALA A 1 350 ? -0.649 3.764 11.32 1 94.88 350 ALA A C 1
ATOM 2730 O O . ALA A 1 350 ? -1.075 3.887 12.477 1 94.88 350 ALA A O 1
ATOM 2731 N N . ALA A 1 351 ? 0.064 2.76 10.898 1 93.56 351 ALA A N 1
ATOM 2732 C CA . ALA A 1 351 ? 0.349 1.643 11.797 1 93.56 351 ALA A CA 1
ATOM 2733 C C . ALA A 1 351 ? 1.289 2.068 12.922 1 93.56 351 ALA A C 1
ATOM 2735 O O . ALA A 1 351 ? 1.286 1.473 14 1 93.56 351 ALA A O 1
ATOM 2736 N N . GLY A 1 352 ? 2.127 3.084 12.641 1 93.88 352 GLY A N 1
ATOM 2737 C CA . GLY A 1 352 ? 3.025 3.613 13.656 1 93.88 352 GLY A CA 1
ATOM 2738 C C . GLY A 1 352 ? 2.324 4.5 14.672 1 93.88 352 GLY A C 1
ATOM 2739 O O . GLY A 1 352 ? 2.934 4.934 15.648 1 93.88 352 GLY A O 1
ATOM 2740 N N . GLY A 1 353 ? 1.061 4.867 14.391 1 93.31 353 GLY A N 1
ATOM 2741 C CA . GLY A 1 353 ? 0.23 5.512 15.398 1 93.31 353 GLY A CA 1
ATOM 2742 C C . GLY A 1 353 ? 0.229 7.027 15.281 1 93.31 353 GLY A C 1
ATOM 2743 O O . GLY A 1 353 ? 0.236 7.73 16.297 1 93.31 353 GLY A O 1
ATOM 2744 N N . VAL A 1 354 ? 0.229 7.574 14.109 1 95.56 354 VAL A N 1
ATOM 2745 C CA . VAL A 1 354 ? 0.116 9.023 13.969 1 95.56 354 VAL A CA 1
ATOM 2746 C C . VAL A 1 354 ? -1.316 9.461 14.266 1 95.56 354 VAL A C 1
ATOM 2748 O O . VAL A 1 354 ? -2.254 8.672 14.133 1 95.56 354 VAL A O 1
ATOM 2751 N N . ASP A 1 355 ? -1.493 10.695 14.641 1 93.75 355 ASP A N 1
ATOM 2752 C CA . ASP A 1 355 ? -2.805 11.25 14.953 1 93.75 355 ASP A CA 1
ATOM 2753 C C . ASP A 1 355 ? -3.445 11.891 13.727 1 93.75 355 ASP A C 1
ATOM 2755 O O . ASP A 1 355 ? -4.672 11.945 13.617 1 93.75 355 ASP A O 1
ATOM 2759 N N . VAL A 1 356 ? -2.646 12.461 12.938 1 95.56 356 VAL A N 1
ATOM 2760 C CA . VAL A 1 356 ? -3.025 13.141 11.703 1 95.56 356 VAL A CA 1
ATOM 2761 C C . VAL A 1 356 ? -2.113 12.688 10.562 1 95.56 356 VAL A C 1
ATOM 2763 O O . VAL A 1 356 ? -0.922 12.445 10.773 1 95.56 356 VAL A O 1
ATOM 2766 N N . LEU A 1 357 ? -2.674 12.5 9.383 1 97.69 357 LEU A N 1
ATOM 2767 C CA . LEU A 1 357 ? -1.846 11.992 8.297 1 97.69 357 LEU A CA 1
ATOM 2768 C C . LEU A 1 357 ? -2.164 12.703 6.984 1 97.69 357 LEU A C 1
ATOM 2770 O O . LEU A 1 357 ? -3.332 12.93 6.668 1 97.69 357 LEU A O 1
ATOM 2774 N N . HIS A 1 358 ? -1.125 13.148 6.32 1 97.75 358 HIS A N 1
ATOM 2775 C CA . HIS A 1 358 ? -1.187 13.625 4.941 1 97.75 358 HIS A CA 1
ATOM 2776 C C . HIS A 1 358 ? -0.473 12.672 3.994 1 97.75 358 HIS A C 1
ATOM 2778 O O . HIS A 1 358 ? 0.697 12.344 4.203 1 97.75 358 HIS A O 1
ATOM 2784 N N . ILE A 1 359 ? -1.172 12.195 2.984 1 97.81 359 ILE A N 1
ATOM 2785 C CA . ILE A 1 359 ? -0.542 11.438 1.91 1 97.81 359 ILE A CA 1
ATOM 2786 C C . ILE A 1 359 ? -0.415 12.312 0.665 1 97.81 359 ILE A C 1
ATOM 2788 O O . ILE A 1 359 ? -1.415 12.812 0.145 1 97.81 359 ILE A O 1
ATOM 2792 N N . ALA A 1 360 ? 0.736 12.438 0.203 1 96.25 360 ALA A N 1
ATOM 2793 C CA . ALA A 1 360 ? 1.013 13.312 -0.933 1 96.25 360 ALA A CA 1
ATOM 2794 C C . ALA A 1 360 ? 0.462 12.727 -2.229 1 96.25 360 ALA A C 1
ATOM 2796 O O . ALA A 1 360 ? 0.541 11.516 -2.449 1 96.25 360 ALA A O 1
ATOM 2797 N N . PRO A 1 361 ? -0.097 13.648 -3.064 1 95.5 361 PRO A N 1
ATOM 2798 C CA . PRO A 1 361 ? -0.428 13.18 -4.41 1 95.5 361 PRO A CA 1
ATOM 2799 C C . PRO A 1 361 ? 0.792 12.68 -5.176 1 95.5 361 PRO A C 1
ATOM 2801 O O . PRO A 1 361 ? 1.885 13.234 -5.043 1 95.5 361 PRO A O 1
ATOM 2804 N N . PHE A 1 362 ? 0.593 11.695 -6.082 1 94.5 362 PHE A N 1
ATOM 2805 C CA . PHE A 1 362 ? 1.707 10.984 -6.695 1 94.5 362 PHE A CA 1
ATOM 2806 C C . PHE A 1 362 ? 2.455 11.891 -7.672 1 94.5 362 PHE A C 1
ATOM 2808 O O . PHE A 1 362 ? 3.592 11.602 -8.047 1 94.5 362 PHE A O 1
ATOM 2815 N N . ASP A 1 363 ? 1.892 13.016 -8.117 1 91.19 363 ASP A N 1
ATOM 2816 C CA . ASP A 1 363 ? 2.512 13.875 -9.117 1 91.19 363 ASP A CA 1
ATOM 2817 C C . ASP A 1 363 ? 3.002 15.18 -8.5 1 91.19 363 ASP A C 1
ATOM 2819 O O . ASP A 1 363 ? 3.307 16.141 -9.219 1 91.19 363 ASP A O 1
ATOM 2823 N N . GLU A 1 364 ? 3.1 15.219 -7.234 1 89.25 364 GLU A N 1
ATOM 2824 C CA . GLU A 1 364 ? 3.424 16.453 -6.523 1 89.25 364 GLU A CA 1
ATOM 2825 C C . GLU A 1 364 ? 4.797 16.984 -6.93 1 89.25 364 GLU A C 1
ATOM 2827 O O . GLU A 1 364 ? 5.008 18.188 -6.984 1 89.25 364 GLU A O 1
ATOM 2832 N N . VAL A 1 365 ? 5.746 16.109 -7.23 1 87.19 365 VAL A N 1
ATOM 2833 C CA . VAL A 1 365 ? 7.113 16.547 -7.492 1 87.19 365 VAL A CA 1
ATOM 2834 C C . VAL A 1 365 ? 7.254 16.938 -8.961 1 87.19 365 VAL A C 1
ATOM 2836 O O . VAL A 1 365 ? 8.297 17.453 -9.375 1 87.19 365 VAL A O 1
ATOM 2839 N N . ILE A 1 366 ? 6.289 16.688 -9.711 1 85.69 366 ILE A N 1
ATOM 2840 C CA . ILE A 1 366 ? 6.344 16.953 -11.148 1 85.69 366 ILE A CA 1
ATOM 2841 C C . ILE A 1 366 ? 5.633 18.266 -11.461 1 85.69 366 ILE A C 1
ATOM 2843 O O . ILE A 1 366 ? 6.113 19.047 -12.273 1 85.69 366 ILE A O 1
ATOM 2847 N N . GLN A 1 367 ? 4.461 18.406 -10.812 1 84.12 367 GLN A N 1
ATOM 2848 C CA . GLN A 1 367 ? 3.578 19.531 -11.094 1 84.12 367 GLN A CA 1
ATOM 2849 C C . GLN A 1 367 ? 2.637 19.797 -9.922 1 84.12 367 GLN A C 1
ATOM 2851 O O . GLN A 1 367 ? 2.689 19.109 -8.906 1 84.12 367 GLN A O 1
ATOM 2856 N N . LYS A 1 368 ? 1.868 20.922 -10.117 1 85.62 368 LYS A N 1
ATOM 2857 C CA . LYS A 1 368 ? 0.746 21.062 -9.188 1 85.62 368 LYS A CA 1
ATOM 2858 C C . LYS A 1 368 ? -0.171 19.844 -9.258 1 85.62 368 LYS A C 1
ATOM 2860 O O . LYS A 1 368 ? -0.644 19.469 -10.328 1 85.62 368 LYS A O 1
ATOM 2865 N N . PRO A 1 369 ? -0.404 19.266 -8.203 1 90 369 PRO A N 1
ATOM 2866 C CA . PRO A 1 369 ? -1.169 18.016 -8.219 1 90 369 PRO A CA 1
ATOM 2867 C C . PRO A 1 369 ? -2.525 18.172 -8.898 1 90 369 PRO A C 1
ATOM 2869 O O . PRO A 1 369 ? -3.217 19.172 -8.703 1 90 369 PRO A O 1
ATOM 2872 N N . SER A 1 370 ? -2.85 17.219 -9.703 1 88.12 370 SER A N 1
ATOM 2873 C CA . SER A 1 370 ? -4.156 17.156 -10.352 1 88.12 370 SER A CA 1
ATOM 2874 C C . SER A 1 370 ? -5.246 16.75 -9.367 1 88.12 370 SER A C 1
ATOM 2876 O O . SER A 1 370 ? -4.949 16.203 -8.297 1 88.12 370 SER A O 1
ATOM 2878 N N . SER A 1 371 ? -6.473 17.047 -9.766 1 88.62 371 SER A N 1
ATOM 2879 C CA . SER A 1 371 ? -7.602 16.609 -8.953 1 88.62 371 SER A CA 1
ATOM 2880 C C . SER A 1 371 ? -7.629 15.086 -8.82 1 88.62 371 SER A C 1
ATOM 2882 O O . SER A 1 371 ? -8.039 14.555 -7.789 1 88.62 371 SER A O 1
ATOM 2884 N N . PHE A 1 372 ? -7.16 14.438 -9.867 1 90.94 372 PHE A N 1
ATOM 2885 C CA . PHE A 1 372 ? -7.082 12.977 -9.844 1 90.94 372 PHE A CA 1
ATOM 2886 C C . PHE A 1 372 ? -6.082 12.508 -8.797 1 90.94 372 PHE A C 1
ATOM 2888 O O . PHE A 1 372 ? -6.391 11.633 -7.988 1 90.94 372 PHE A O 1
ATOM 2895 N N . ALA A 1 373 ? -4.938 13.086 -8.844 1 93.5 373 ALA A N 1
ATOM 2896 C CA . ALA A 1 373 ? -3.879 12.695 -7.91 1 93.5 373 ALA A CA 1
ATOM 2897 C C . ALA A 1 373 ? -4.289 12.969 -6.469 1 93.5 373 ALA A C 1
ATOM 2899 O O . ALA A 1 373 ? -4.051 12.148 -5.578 1 93.5 373 ALA A O 1
ATOM 2900 N N . SER A 1 374 ? -4.91 14.109 -6.238 1 94.12 374 SER A N 1
ATOM 2901 C CA . SER A 1 374 ? -5.375 14.469 -4.898 1 94.12 374 SER A CA 1
ATOM 2902 C C . SER A 1 374 ? -6.441 13.492 -4.41 1 94.12 374 SER A C 1
ATOM 2904 O O . SER A 1 374 ? -6.453 13.117 -3.236 1 94.12 374 SER A O 1
ATOM 2906 N N . ARG A 1 375 ? -7.32 13.141 -5.246 1 94.12 375 ARG A N 1
ATOM 2907 C CA . ARG A 1 375 ? -8.375 12.188 -4.898 1 94.12 375 ARG A CA 1
ATOM 2908 C C . ARG A 1 375 ? -7.781 10.828 -4.535 1 94.12 375 ARG A C 1
ATOM 2910 O O . ARG A 1 375 ? -8.195 10.211 -3.553 1 94.12 375 ARG A O 1
ATOM 2917 N N . ILE A 1 376 ? -6.84 10.344 -5.316 1 95 376 ILE A N 1
ATOM 2918 C CA . ILE A 1 376 ? -6.215 9.055 -5.062 1 95 376 ILE A CA 1
ATOM 2919 C C . ILE A 1 376 ? -5.512 9.07 -3.709 1 95 376 ILE A C 1
ATOM 2921 O O . ILE A 1 376 ? -5.57 8.102 -2.957 1 95 376 ILE A O 1
ATOM 2925 N N . ALA A 1 377 ? -4.859 10.164 -3.469 1 97 377 ALA A N 1
ATOM 2926 C CA . ALA A 1 377 ? -4.184 10.297 -2.18 1 97 377 ALA A CA 1
ATOM 2927 C C . ALA A 1 377 ? -5.176 10.203 -1.026 1 97 377 ALA A C 1
ATOM 2929 O O . ALA A 1 377 ? -4.945 9.484 -0.055 1 97 377 ALA A O 1
ATOM 2930 N N . ARG A 1 378 ? -6.242 10.883 -1.091 1 96.5 378 ARG A N 1
ATOM 2931 C CA . ARG A 1 378 ? -7.289 10.844 -0.072 1 96.5 378 ARG A CA 1
ATOM 2932 C C . ARG A 1 378 ? -7.898 9.453 0.035 1 96.5 378 ARG A C 1
ATOM 2934 O O . ARG A 1 378 ? -8.078 8.93 1.138 1 96.5 378 ARG A O 1
ATOM 2941 N N . ASN A 1 379 ? -8.195 8.844 -1.107 1 96.31 379 ASN A N 1
ATOM 2942 C CA . ASN A 1 379 ? -8.781 7.512 -1.127 1 96.31 379 ASN A CA 1
ATOM 2943 C C . ASN A 1 379 ? -7.879 6.488 -0.443 1 96.31 379 ASN A C 1
ATOM 2945 O O . ASN A 1 379 ? -8.367 5.555 0.197 1 96.31 379 ASN A O 1
ATOM 2949 N N . THR A 1 380 ? -6.617 6.652 -0.673 1 96.75 380 THR A N 1
ATOM 2950 C CA . THR A 1 380 ? -5.676 5.73 -0.044 1 96.75 380 THR A CA 1
ATOM 2951 C C . THR A 1 380 ? -5.883 5.699 1.468 1 96.75 380 THR A C 1
ATOM 2953 O O . THR A 1 380 ? -5.93 4.625 2.07 1 96.75 380 THR A O 1
ATOM 2956 N N . GLN A 1 381 ? -6.066 6.824 2.074 1 96.75 381 GLN A N 1
ATOM 2957 C CA . GLN A 1 381 ? -6.254 6.891 3.52 1 96.75 381 GLN A CA 1
ATOM 2958 C C . GLN A 1 381 ? -7.598 6.297 3.926 1 96.75 381 GLN A C 1
ATOM 2960 O O . GLN A 1 381 ? -7.695 5.594 4.934 1 96.75 381 GLN A O 1
ATOM 2965 N N . ILE A 1 382 ? -8.602 6.609 3.145 1 96.5 382 ILE A N 1
ATOM 2966 C CA . ILE A 1 382 ? -9.93 6.105 3.479 1 96.5 382 ILE A CA 1
ATOM 2967 C C . ILE A 1 382 ? -9.961 4.586 3.342 1 96.5 382 ILE A C 1
ATOM 2969 O O . ILE A 1 382 ? -10.586 3.895 4.148 1 96.5 382 ILE A O 1
ATOM 2973 N N . ILE A 1 383 ? -9.297 4.047 2.344 1 96.31 383 ILE A N 1
ATOM 2974 C CA . ILE A 1 383 ? -9.203 2.602 2.162 1 96.31 383 ILE A CA 1
ATOM 2975 C C . ILE A 1 383 ? -8.484 1.977 3.357 1 96.31 383 ILE A C 1
ATOM 2977 O O . ILE A 1 383 ? -8.914 0.937 3.867 1 96.31 383 ILE A O 1
ATOM 2981 N N . LEU A 1 384 ? -7.461 2.578 3.828 1 95.56 384 LEU A N 1
ATOM 2982 C CA . LEU A 1 384 ? -6.738 2.076 4.992 1 95.56 384 LEU A CA 1
ATOM 2983 C C . LEU A 1 384 ? -7.641 2.037 6.219 1 95.56 384 LEU A C 1
ATOM 2985 O O . LEU A 1 384 ? -7.562 1.104 7.023 1 95.56 384 LEU A O 1
ATOM 2989 N N . GLN A 1 385 ? -8.555 3.025 6.32 1 93.44 385 GLN A N 1
ATOM 2990 C CA . GLN A 1 385 ? -9.438 3.1 7.484 1 93.44 385 GLN A CA 1
ATOM 2991 C C . GLN A 1 385 ? -10.641 2.178 7.32 1 93.44 385 GLN A C 1
ATOM 2993 O O . GLN A 1 385 ? -10.93 1.365 8.203 1 93.44 385 GLN A O 1
ATOM 2998 N N . GLU A 1 386 ? -11.289 2.242 6.129 1 92.25 386 GLU A N 1
ATOM 2999 C CA . GLU A 1 386 ? -12.633 1.699 5.977 1 92.25 386 GLU A CA 1
ATOM 3000 C C . GLU A 1 386 ? -12.602 0.283 5.41 1 92.25 386 GLU A C 1
ATOM 3002 O O . GLU A 1 386 ? -13.531 -0.499 5.617 1 92.25 386 GLU A O 1
ATOM 3007 N N . GLU A 1 387 ? -11.578 -0.004 4.68 1 93.5 387 GLU A N 1
ATOM 3008 C CA . GLU A 1 387 ? -11.5 -1.334 4.082 1 93.5 387 GLU A CA 1
ATOM 3009 C C . GLU A 1 387 ? -10.484 -2.207 4.805 1 93.5 387 GLU A C 1
ATOM 3011 O O . GLU A 1 387 ? -10.766 -3.359 5.137 1 93.5 387 GLU A O 1
ATOM 3016 N N . ALA A 1 388 ? -9.32 -1.642 5.051 1 90.94 388 ALA A N 1
ATOM 3017 C CA . ALA A 1 388 ? -8.266 -2.4 5.711 1 90.94 388 ALA A CA 1
ATOM 3018 C C . ALA A 1 388 ? -8.445 -2.391 7.227 1 90.94 388 ALA A C 1
ATOM 3020 O O . ALA A 1 388 ? -7.852 -3.207 7.934 1 90.94 388 ALA A O 1
ATOM 3021 N N . HIS A 1 389 ? -9.156 -1.389 7.797 1 88.31 389 HIS A N 1
ATOM 3022 C CA . HIS A 1 389 ? -9.523 -1.258 9.203 1 88.31 389 HIS A CA 1
ATOM 3023 C C . HIS A 1 389 ? -8.297 -1.101 10.086 1 88.31 389 HIS A C 1
ATOM 3025 O O . HIS A 1 389 ? -8.227 -1.682 11.172 1 88.31 389 HIS A O 1
ATOM 3031 N N . ILE A 1 390 ? -7.355 -0.395 9.5 1 90.19 390 ILE A N 1
ATOM 3032 C CA . ILE A 1 390 ? -6.215 -0.032 10.336 1 90.19 390 ILE A CA 1
ATOM 3033 C C . ILE A 1 390 ? -6.676 0.852 11.492 1 90.19 390 ILE A C 1
ATOM 3035 O O . ILE A 1 390 ? -7.461 1.78 11.289 1 90.19 390 ILE A O 1
ATOM 3039 N N . GLY A 1 391 ? -6.355 0.551 12.656 1 85.25 391 GLY A N 1
ATOM 3040 C CA . GLY A 1 391 ? -6.664 1.387 13.805 1 85.25 391 GLY A CA 1
ATOM 3041 C C . GLY A 1 391 ? -7.781 0.826 14.672 1 85.25 391 GLY A C 1
ATOM 3042 O O . GLY A 1 391 ? -8.031 1.319 15.773 1 85.25 391 GLY A O 1
ATOM 3043 N N . LYS A 1 392 ? -8.516 -0.165 14.141 1 84.31 392 LYS A N 1
ATOM 3044 C CA . LYS A 1 392 ? -9.523 -0.802 14.984 1 84.31 392 LYS A CA 1
ATOM 3045 C C . LYS A 1 392 ? -8.883 -1.462 16.203 1 84.31 392 LYS A C 1
ATOM 3047 O O . LYS A 1 392 ? -9.523 -1.617 17.234 1 84.31 392 LYS A O 1
ATOM 3052 N N . THR A 1 393 ? -7.777 -1.993 16.016 1 88.5 393 THR A N 1
ATOM 3053 C CA . THR A 1 393 ? -6.922 -2.455 17.109 1 88.5 393 THR A CA 1
ATOM 3054 C C . THR A 1 393 ? -5.719 -1.532 17.266 1 88.5 393 THR A C 1
ATOM 3056 O O . THR A 1 393 ? -4.965 -1.303 16.312 1 88.5 393 THR A O 1
ATOM 3059 N N . MET A 1 394 ? -5.605 -1.038 18.484 1 89 394 MET A N 1
ATOM 3060 C CA . MET A 1 394 ? -4.52 -0.098 18.75 1 89 394 MET A CA 1
ATOM 3061 C C . MET A 1 394 ? -3.17 -0.808 18.719 1 89 394 MET A C 1
ATOM 3063 O O . MET A 1 394 ? -3.041 -1.921 19.234 1 89 394 MET A O 1
ATOM 3067 N N . ASP A 1 395 ? -2.184 -0.161 18.062 1 90.62 395 ASP A N 1
ATOM 3068 C CA . ASP A 1 395 ? -0.795 -0.614 18.078 1 90.62 395 ASP A CA 1
ATOM 3069 C C . ASP A 1 395 ? -0.695 -2.084 17.672 1 90.62 395 ASP A C 1
ATOM 3071 O O . ASP A 1 395 ? -0.104 -2.891 18.391 1 90.62 395 ASP A O 1
ATOM 3075 N N . ALA A 1 396 ? -1.232 -2.391 16.578 1 91.62 396 ALA A N 1
ATOM 3076 C CA . ALA A 1 396 ? -1.261 -3.76 16.062 1 91.62 396 ALA A CA 1
ATOM 3077 C C . ALA A 1 396 ? 0.149 -4.336 15.961 1 91.62 396 ALA A C 1
ATOM 3079 O O . ALA A 1 396 ? 0.369 -5.512 16.266 1 91.62 396 ALA A O 1
ATOM 3080 N N . PRO A 1 397 ? 1.197 -3.557 15.602 1 91.5 397 PRO A N 1
ATOM 3081 C CA . PRO A 1 397 ? 2.547 -4.121 15.516 1 91.5 397 PRO A CA 1
ATOM 3082 C C . PRO A 1 397 ? 3.182 -4.352 16.891 1 91.5 397 PRO A C 1
ATOM 3084 O O . PRO A 1 397 ? 4.207 -5.031 16.984 1 91.5 397 PRO A O 1
ATOM 3087 N N . GLY A 1 398 ? 2.609 -3.785 17.906 1 91.31 398 GLY A N 1
ATOM 3088 C CA . GLY A 1 398 ? 3.186 -3.906 19.234 1 91.31 398 GLY A CA 1
ATOM 3089 C C . GLY A 1 398 ? 3.406 -5.344 19.656 1 91.31 398 GLY A C 1
ATOM 3090 O O . GLY A 1 398 ? 2.561 -6.207 19.422 1 91.31 398 GLY A O 1
ATOM 3091 N N . GLY A 1 399 ? 4.562 -5.621 20.219 1 90.81 399 GLY A N 1
ATOM 3092 C CA . GLY A 1 399 ? 4.934 -6.953 20.672 1 90.81 399 GLY A CA 1
ATOM 3093 C C . GLY A 1 399 ? 5.844 -7.68 19.703 1 90.81 399 GLY A C 1
ATOM 3094 O O . GLY A 1 399 ? 6.5 -8.656 20.062 1 90.81 399 GLY A O 1
ATOM 3095 N N . SER A 1 400 ? 5.895 -7.273 18.406 1 92.5 400 SER A N 1
ATOM 3096 C CA . SER A 1 400 ? 6.785 -7.871 17.406 1 92.5 400 SER A CA 1
ATOM 3097 C C . SER A 1 400 ? 8.234 -7.852 17.891 1 92.5 400 SER A C 1
ATOM 3099 O O . SER A 1 400 ? 8.719 -6.828 18.375 1 92.5 400 SER A O 1
ATOM 3101 N N . PHE A 1 401 ? 8.938 -8.938 17.719 1 91.62 401 PHE A N 1
ATOM 3102 C CA . PHE A 1 401 ? 10.32 -9.039 18.156 1 91.62 401 PHE A CA 1
ATOM 3103 C C . PHE A 1 401 ? 11.195 -8.031 17.422 1 91.62 401 PHE A C 1
ATOM 3105 O O . PHE A 1 401 ? 12.039 -7.367 18.031 1 91.62 401 PHE A O 1
ATOM 3112 N N . TYR A 1 402 ? 10.945 -7.945 16.203 1 92.94 402 TYR A N 1
ATOM 3113 C CA . TYR A 1 402 ? 11.719 -7.055 15.344 1 92.94 402 TYR A CA 1
ATOM 3114 C C . TYR A 1 402 ? 11.398 -5.594 15.648 1 92.94 402 TYR A C 1
ATOM 3116 O O . TYR A 1 402 ? 12.305 -4.797 15.914 1 92.94 402 TYR A O 1
ATOM 3124 N N . VAL A 1 403 ? 10.141 -5.172 15.672 1 93.56 403 VAL A N 1
ATOM 3125 C CA . VAL A 1 403 ? 9.711 -3.783 15.82 1 93.56 403 VAL A CA 1
ATOM 3126 C C . VAL A 1 403 ? 10.117 -3.26 17.203 1 93.56 403 VAL A C 1
ATOM 3128 O O . VAL A 1 403 ? 10.617 -2.141 17.312 1 93.56 403 VAL A O 1
ATOM 3131 N N . GLU A 1 404 ? 9.914 -4.062 18.219 1 93.5 404 GLU A N 1
ATOM 3132 C CA . GLU A 1 404 ? 10.273 -3.645 19.562 1 93.5 404 GLU A CA 1
ATOM 3133 C C . GLU A 1 404 ? 11.773 -3.424 19.703 1 93.5 404 GLU A C 1
ATOM 3135 O O . GLU A 1 404 ? 12.211 -2.438 20.297 1 93.5 404 GLU A O 1
ATOM 3140 N N . THR A 1 405 ? 12.5 -4.375 19.156 1 93.25 405 THR A N 1
ATOM 3141 C CA . THR A 1 405 ? 13.953 -4.266 19.219 1 93.25 405 THR A CA 1
ATOM 3142 C C . THR A 1 405 ? 14.438 -3.037 18.453 1 93.25 405 THR A C 1
ATOM 3144 O O . THR A 1 405 ? 15.266 -2.273 18.953 1 93.25 405 THR A O 1
ATOM 3147 N N . LEU A 1 406 ? 13.961 -2.871 17.312 1 94.56 406 LEU A N 1
ATOM 3148 C CA . LEU A 1 406 ? 14.359 -1.741 16.484 1 94.56 406 LEU A CA 1
ATOM 3149 C C . LEU A 1 406 ? 13.969 -0.42 17.141 1 94.56 406 LEU A C 1
ATOM 3151 O O . LEU A 1 406 ? 14.703 0.569 17.031 1 94.56 406 LEU A O 1
ATOM 3155 N N . THR A 1 407 ? 12.758 -0.34 17.734 1 94.38 407 THR A N 1
ATOM 3156 C CA . THR A 1 407 ? 12.312 0.86 18.438 1 94.38 407 THR A CA 1
ATOM 3157 C C . THR A 1 407 ? 13.32 1.257 19.516 1 94.38 407 THR A C 1
ATOM 3159 O O . THR A 1 407 ? 13.727 2.42 19.594 1 94.38 407 THR A O 1
ATOM 3162 N N . GLU A 1 408 ? 13.742 0.32 20.25 1 92.5 408 GLU A N 1
ATOM 3163 C CA . GLU A 1 408 ? 14.68 0.585 21.328 1 92.5 408 GLU A CA 1
ATOM 3164 C C . GLU A 1 408 ? 16.047 0.998 20.781 1 92.5 408 GLU A C 1
ATOM 3166 O O . GLU A 1 408 ? 16.656 1.943 21.281 1 92.5 408 GLU A O 1
ATOM 3171 N N . GLU A 1 409 ? 16.516 0.248 19.844 1 93.56 409 GLU A N 1
ATOM 3172 C CA . GLU A 1 409 ? 17.844 0.526 19.281 1 93.56 409 GLU A CA 1
ATOM 3173 C C . GLU A 1 409 ? 17.875 1.897 18.609 1 93.56 409 GLU A C 1
ATOM 3175 O O . GLU A 1 409 ? 18.859 2.637 18.766 1 93.56 409 GLU A O 1
ATOM 3180 N N . LEU A 1 410 ? 16.859 2.244 17.891 1 95.31 410 LEU A N 1
ATOM 3181 C CA . LEU A 1 410 ? 16.766 3.559 17.266 1 95.31 410 LEU A CA 1
ATOM 3182 C C . LEU A 1 410 ? 16.719 4.66 18.312 1 95.31 410 LEU A C 1
ATOM 3184 O O . LEU A 1 410 ? 17.359 5.703 18.172 1 95.31 410 LEU A O 1
ATOM 3188 N N . ALA A 1 411 ? 15.922 4.441 19.344 1 94.62 411 ALA A N 1
ATOM 3189 C CA . ALA A 1 411 ? 15.789 5.43 20.406 1 94.62 411 ALA A CA 1
ATOM 3190 C C . ALA A 1 411 ? 17.125 5.66 21.109 1 94.62 411 ALA A C 1
ATOM 3192 O O . ALA A 1 411 ? 17.484 6.801 21.406 1 94.62 411 ALA A O 1
ATOM 3193 N N . GLU A 1 412 ? 17.828 4.578 21.328 1 93.75 412 GLU A N 1
ATOM 3194 C CA . GLU A 1 412 ? 19.125 4.688 21.984 1 93.75 412 GLU A CA 1
ATOM 3195 C C . GLU A 1 412 ? 20.109 5.473 21.141 1 93.75 412 GLU A C 1
ATOM 3197 O O . GLU A 1 412 ? 20.812 6.359 21.641 1 93.75 412 GLU A O 1
ATOM 3202 N N . LYS A 1 413 ? 20.156 5.098 19.953 1 95.75 413 LYS A N 1
ATOM 3203 C CA . LYS A 1 413 ? 21.062 5.793 19.031 1 95.75 413 LYS A CA 1
ATOM 3204 C C . LYS A 1 413 ? 20.688 7.266 18.906 1 95.75 413 LYS A C 1
ATOM 3206 O O . LYS A 1 413 ? 21.547 8.141 18.906 1 95.75 413 LYS A O 1
ATOM 3211 N N . ALA A 1 414 ? 19.453 7.559 18.75 1 97.5 414 ALA A N 1
ATOM 3212 C CA . ALA A 1 414 ? 18.953 8.93 18.641 1 97.5 414 ALA A CA 1
ATOM 3213 C C . ALA A 1 414 ? 19.25 9.727 19.906 1 97.5 414 ALA A C 1
ATOM 3215 O O . ALA A 1 414 ? 19.609 10.906 19.828 1 97.5 414 ALA A O 1
ATOM 3216 N N . TRP A 1 415 ? 19.062 9.133 21.031 1 95.31 415 TRP A N 1
ATOM 3217 C CA . TRP A 1 415 ? 19.328 9.797 22.297 1 95.31 415 TRP A CA 1
ATOM 3218 C C . TRP A 1 415 ? 20.797 10.195 22.406 1 95.31 415 TRP A C 1
ATOM 3220 O O . TRP A 1 415 ? 21.125 11.297 22.859 1 95.31 415 TRP A O 1
ATOM 3230 N N . THR A 1 416 ? 21.625 9.289 21.984 1 95.44 416 THR A N 1
ATOM 3231 C CA . THR A 1 416 ? 23.062 9.57 21.984 1 95.44 416 THR A CA 1
ATOM 3232 C C . THR A 1 416 ? 23.375 10.773 21.094 1 95.44 416 THR A C 1
ATOM 3234 O O . THR A 1 416 ? 24.109 11.672 21.484 1 95.44 416 THR A O 1
ATOM 3237 N N . LEU A 1 417 ? 22.812 10.773 19.969 1 96.56 417 LEU A N 1
ATOM 3238 C CA . LEU A 1 417 ? 23.016 11.883 19.047 1 96.56 417 LEU A CA 1
ATOM 3239 C C . LEU A 1 417 ? 22.422 13.172 19.594 1 96.56 417 LEU A C 1
ATOM 3241 O O . LEU A 1 417 ? 22.984 14.25 19.422 1 96.56 417 LEU A O 1
ATOM 3245 N N . PHE A 1 418 ? 21.297 13.109 20.234 1 97.06 418 PHE A N 1
ATOM 3246 C CA . PHE A 1 418 ? 20.672 14.242 20.891 1 97.06 418 PHE A CA 1
ATOM 3247 C C . PHE A 1 418 ? 21.594 14.852 21.922 1 97.06 418 PHE A C 1
ATOM 3249 O O . PHE A 1 418 ? 21.75 16.078 21.984 1 97.06 418 PHE A O 1
ATOM 3256 N N . GLN A 1 419 ? 22.203 14 22.672 1 95.38 419 GLN A N 1
ATOM 3257 C CA . GLN A 1 419 ? 23.141 14.477 23.688 1 95.38 419 GLN A CA 1
ATOM 3258 C C . GLN A 1 419 ? 24.328 15.18 23.047 1 95.38 419 GLN A C 1
ATOM 3260 O O . GLN A 1 419 ? 24.828 16.172 23.578 1 95.38 419 GLN A O 1
ATOM 3265 N N . GLU A 1 420 ? 24.75 14.695 21.969 1 95.88 420 GLU A N 1
ATOM 3266 C CA . GLU A 1 420 ? 25.844 15.352 21.234 1 95.88 420 GLU A CA 1
ATOM 3267 C C . GLU A 1 420 ? 25.422 16.75 20.766 1 95.88 420 GLU A C 1
ATOM 3269 O O . GLU A 1 420 ? 26.219 17.688 20.828 1 95.88 420 GLU A O 1
ATOM 3274 N N . ILE A 1 421 ? 24.219 16.844 20.297 1 97.12 421 ILE A N 1
ATOM 3275 C CA . ILE A 1 421 ? 23.688 18.125 19.875 1 97.12 421 ILE A CA 1
ATOM 3276 C C . ILE A 1 421 ? 23.656 19.094 21.062 1 97.12 421 ILE A C 1
ATOM 3278 O O . ILE A 1 421 ? 24.047 20.25 20.938 1 97.12 421 ILE A O 1
ATOM 3282 N N . GLU A 1 422 ? 23.219 18.578 22.188 1 95.19 422 GLU A N 1
ATOM 3283 C CA . GLU A 1 422 ? 23.172 19.406 23.391 1 95.19 422 GLU A CA 1
ATOM 3284 C C . GLU A 1 422 ? 24.562 19.844 23.828 1 95.19 422 GLU A C 1
ATOM 3286 O O . GLU A 1 422 ? 24.734 20.969 24.312 1 95.19 422 GLU A O 1
ATOM 3291 N N . LYS A 1 423 ? 25.5 18.984 23.641 1 94.81 423 LYS A N 1
ATOM 3292 C CA . LYS A 1 423 ? 26.891 19.328 23.984 1 94.81 423 LYS A CA 1
ATOM 3293 C C . LYS A 1 423 ? 27.422 20.438 23.094 1 94.81 423 LYS A C 1
ATOM 3295 O O . LYS A 1 423 ? 28.281 21.203 23.5 1 94.81 423 LYS A O 1
ATOM 3300 N N . GLU A 1 424 ? 26.891 20.531 21.906 1 95.62 424 GLU A N 1
ATOM 3301 C CA . GLU A 1 424 ? 27.266 21.594 20.984 1 95.62 424 GLU A CA 1
ATOM 3302 C C . GLU A 1 424 ? 26.609 22.922 21.391 1 95.62 424 GLU A C 1
ATOM 3304 O O . GLU A 1 424 ? 26.859 23.953 20.766 1 95.62 424 GLU A O 1
ATOM 3309 N N . GLY A 1 425 ? 25.797 22.875 22.406 1 93.88 425 GLY A N 1
ATOM 3310 C CA . GLY A 1 425 ? 25.109 24.078 22.844 1 93.88 425 GLY A CA 1
ATOM 3311 C C . GLY A 1 425 ? 23.641 24.125 22.438 1 93.88 425 GLY A C 1
ATOM 3312 O O . GLY A 1 425 ? 23.016 25.188 22.453 1 93.88 425 GLY A O 1
ATOM 3313 N N . GLY A 1 426 ? 23.188 23 21.969 1 96.25 426 GLY A N 1
ATOM 3314 C CA . GLY A 1 426 ? 21.812 22.938 21.516 1 96.25 426 GLY A CA 1
ATOM 3315 C C . GLY A 1 426 ? 21.688 22.969 20 1 96.25 426 GLY A C 1
ATOM 3316 O O . GLY A 1 426 ? 22.672 23.156 19.297 1 96.25 426 GLY A O 1
ATOM 3317 N N . ILE A 1 427 ? 20.484 22.797 19.5 1 97.75 427 ILE A N 1
ATOM 3318 C CA . ILE A 1 427 ? 20.25 22.578 18.078 1 97.75 427 ILE A CA 1
ATOM 3319 C C . ILE A 1 427 ? 20.594 23.859 17.312 1 97.75 427 ILE A C 1
ATOM 3321 O O . ILE A 1 427 ? 21.125 23.797 16.203 1 97.75 427 ILE A O 1
ATOM 3325 N N . ALA A 1 428 ? 20.219 25.078 17.844 1 95.88 428 ALA A N 1
ATOM 3326 C CA . ALA A 1 428 ? 20.531 26.328 17.156 1 95.88 428 ALA A CA 1
ATOM 3327 C C . ALA A 1 428 ? 22.047 26.5 16.984 1 95.88 428 ALA A C 1
ATOM 3329 O O . ALA A 1 428 ? 22.516 26.859 15.906 1 95.88 428 ALA A O 1
ATOM 3330 N N . SER A 1 429 ? 22.766 26.234 18.047 1 96 429 SER A N 1
ATOM 3331 C CA . SER A 1 429 ? 24.219 26.297 18 1 96 429 SER A CA 1
ATOM 3332 C C . SER A 1 429 ? 24.797 25.234 17.078 1 96 429 SER A C 1
ATOM 3334 O O . SER A 1 429 ? 25.781 25.484 16.375 1 96 429 SER A O 1
ATOM 3336 N N . ALA A 1 430 ? 24.219 24.047 17.141 1 97.69 430 ALA A N 1
ATOM 3337 C CA . ALA A 1 430 ? 24.672 22.953 16.297 1 97.69 430 ALA A CA 1
ATOM 3338 C C . ALA A 1 430 ? 24.469 23.281 14.812 1 97.69 430 ALA A C 1
ATOM 3340 O O . ALA A 1 430 ? 25.281 22.906 13.969 1 97.69 430 ALA A O 1
ATOM 3341 N N . LEU A 1 431 ? 23.391 23.984 14.469 1 97.5 431 LEU A N 1
ATOM 3342 C CA . LEU A 1 431 ? 23.156 24.438 13.102 1 97.5 431 LEU A CA 1
ATOM 3343 C C . LEU A 1 431 ? 24.188 25.5 12.703 1 97.5 431 LEU A C 1
ATOM 3345 O O . LEU A 1 431 ? 24.703 25.469 11.586 1 97.5 431 LEU A O 1
ATOM 3349 N N . ALA A 1 432 ? 24.469 26.391 13.609 1 95.88 432 ALA A N 1
ATOM 3350 C CA . ALA A 1 432 ? 25.406 27.469 13.344 1 95.88 432 ALA A CA 1
ATOM 3351 C C . ALA A 1 432 ? 26.812 26.938 13.078 1 95.88 432 ALA A C 1
ATOM 3353 O O . ALA A 1 432 ? 27.516 27.453 12.219 1 95.88 432 ALA A O 1
ATOM 3354 N N . SER A 1 433 ? 27.188 25.906 13.781 1 96.75 433 SER A N 1
ATOM 3355 C CA . SER A 1 433 ? 28.531 25.344 13.648 1 96.75 433 SER A CA 1
ATOM 3356 C C . SER A 1 433 ? 28.625 24.438 12.438 1 96.75 433 SER A C 1
ATOM 3358 O O . SER A 1 433 ? 29.719 24.062 12.016 1 96.75 433 SER A O 1
ATOM 3360 N N . GLY A 1 434 ? 27.453 24.062 11.945 1 97.25 434 GLY A N 1
ATOM 3361 C CA . GLY A 1 434 ? 27.438 23.156 10.805 1 97.25 434 GLY A CA 1
ATOM 3362 C C . GLY A 1 434 ? 27.438 21.688 11.211 1 97.25 434 GLY A C 1
ATOM 3363 O O . GLY A 1 434 ? 27.547 20.797 10.359 1 97.25 434 GLY A O 1
ATOM 3364 N N . PHE A 1 435 ? 27.328 21.469 12.469 1 97.44 435 PHE A N 1
ATOM 3365 C CA . PHE A 1 435 ? 27.406 20.109 13 1 97.44 435 PHE A CA 1
ATOM 3366 C C . PHE A 1 435 ? 26.312 19.234 12.391 1 97.44 435 PHE A C 1
ATOM 3368 O O . PHE A 1 435 ? 26.594 18.141 11.906 1 97.44 435 PHE A O 1
ATOM 3375 N N . ILE A 1 436 ? 25.094 19.688 12.383 1 97.38 436 ILE A N 1
ATOM 3376 C CA . ILE A 1 436 ? 23.953 18.938 11.867 1 97.38 436 ILE A CA 1
ATOM 3377 C C . ILE A 1 436 ? 24.094 18.719 10.367 1 97.38 436 ILE A C 1
ATOM 3379 O O . ILE A 1 436 ? 23.875 17.625 9.867 1 97.38 436 ILE A O 1
ATOM 3383 N N . GLN A 1 437 ? 24.453 19.797 9.688 1 97.75 437 GLN A N 1
ATOM 3384 C CA . GLN A 1 437 ? 24.625 19.734 8.234 1 97.75 437 GLN A CA 1
ATOM 3385 C C . GLN A 1 437 ? 25.656 18.688 7.844 1 97.75 437 GLN A C 1
ATOM 3387 O O . GLN A 1 437 ? 25.438 17.906 6.918 1 97.75 437 GLN A O 1
ATOM 3392 N N . LYS A 1 438 ? 26.703 18.672 8.586 1 97.31 438 LYS A N 1
ATOM 3393 C CA . LYS A 1 438 ? 27.781 17.734 8.289 1 97.31 438 LYS A CA 1
ATOM 3394 C C . LYS A 1 438 ? 27.328 16.297 8.5 1 97.31 438 LYS A C 1
ATOM 3396 O O . LYS A 1 438 ? 27.625 15.422 7.688 1 97.31 438 LYS A O 1
ATOM 3401 N N . GLN A 1 439 ? 26.656 16.047 9.547 1 96 439 GLN A N 1
ATOM 3402 C CA . GLN A 1 439 ? 26.172 14.703 9.852 1 96 439 GLN A CA 1
ATOM 3403 C C . GLN A 1 439 ? 25.172 14.234 8.805 1 96 439 GLN A C 1
ATOM 3405 O O . GLN A 1 439 ? 25.234 13.094 8.344 1 96 439 GLN A O 1
ATOM 3410 N N . THR A 1 440 ? 24.281 15.086 8.469 1 97 440 THR A N 1
ATOM 3411 C CA . THR A 1 440 ? 23.25 14.742 7.5 1 97 440 THR A CA 1
ATOM 3412 C C . THR A 1 440 ? 23.844 14.523 6.117 1 97 440 THR A C 1
ATOM 3414 O O . THR A 1 440 ? 23.453 13.602 5.395 1 97 440 THR A O 1
ATOM 3417 N N . GLU A 1 441 ? 24.781 15.367 5.746 1 96.94 441 GLU A N 1
ATOM 3418 C CA . GLU A 1 441 ? 25.469 15.234 4.461 1 96.94 441 GLU A CA 1
ATOM 3419 C C . GLU A 1 441 ? 26.203 13.906 4.355 1 96.94 441 GLU A C 1
ATOM 3421 O O . GLU A 1 441 ? 26.203 13.266 3.303 1 96.94 441 GLU A O 1
ATOM 3426 N N . ALA A 1 442 ? 26.828 13.531 5.402 1 96.44 442 ALA A N 1
ATOM 3427 C CA . ALA A 1 442 ? 27.562 12.266 5.41 1 96.44 442 ALA A CA 1
ATOM 3428 C C . ALA A 1 442 ? 26.625 11.094 5.168 1 96.44 442 ALA A C 1
ATOM 3430 O O . ALA A 1 442 ? 26.922 10.195 4.375 1 96.44 442 ALA A O 1
ATOM 3431 N N . SER A 1 443 ? 25.531 11.078 5.852 1 96.12 443 SER A N 1
ATOM 3432 C CA . SER A 1 443 ? 24.531 10.023 5.684 1 96.12 443 SER A CA 1
ATOM 3433 C C . SER A 1 443 ? 23.938 10.047 4.281 1 96.12 443 SER A C 1
ATOM 3435 O O . SER A 1 443 ? 23.719 9 3.672 1 96.12 443 SER A O 1
ATOM 3437 N N . ARG A 1 444 ? 23.594 11.18 3.787 1 96.81 444 ARG A N 1
ATOM 3438 C CA . ARG A 1 444 ? 23.016 11.344 2.455 1 96.81 444 ARG A CA 1
ATOM 3439 C C . ARG A 1 444 ? 23.953 10.82 1.381 1 96.81 444 ARG A C 1
ATOM 3441 O O . ARG A 1 444 ? 23.531 10.109 0.468 1 96.81 444 ARG A O 1
ATOM 3448 N N . GLU A 1 445 ? 25.234 11.133 1.503 1 96.62 445 GLU A N 1
ATOM 3449 C CA . GLU A 1 445 ? 26.203 10.734 0.492 1 96.62 445 GLU A CA 1
ATOM 3450 C C . GLU A 1 445 ? 26.375 9.219 0.456 1 96.62 445 GLU A C 1
ATOM 3452 O O . GLU A 1 445 ? 26.562 8.633 -0.615 1 96.62 445 GLU A O 1
ATOM 3457 N N . VAL A 1 446 ? 26.375 8.656 1.604 1 95.94 446 VAL A N 1
ATOM 3458 C CA . VAL A 1 446 ? 26.453 7.195 1.656 1 95.94 446 VAL A CA 1
ATOM 3459 C C . VAL A 1 446 ? 25.266 6.586 0.937 1 95.94 446 VAL A C 1
ATOM 3461 O O . VAL A 1 446 ? 25.406 5.656 0.139 1 95.94 446 VAL A O 1
ATOM 3464 N N . ARG A 1 447 ? 24.109 7.059 1.183 1 95.88 447 ARG A N 1
ATOM 3465 C CA . ARG A 1 447 ? 22.875 6.566 0.559 1 95.88 447 ARG A CA 1
ATOM 3466 C C . ARG A 1 447 ? 22.906 6.789 -0.949 1 95.88 447 ARG A C 1
ATOM 3468 O O . ARG A 1 447 ? 22.562 5.891 -1.721 1 95.88 447 ARG A O 1
ATOM 3475 N N . LEU A 1 448 ? 23.266 7.992 -1.342 1 96.94 448 LEU A N 1
ATOM 3476 C CA . LEU A 1 448 ? 23.297 8.32 -2.764 1 96.94 448 LEU A CA 1
ATOM 3477 C C . LEU A 1 448 ? 24.312 7.441 -3.502 1 96.94 448 LEU A C 1
ATOM 3479 O O . LEU A 1 448 ? 24.062 7.023 -4.633 1 96.94 448 LEU A O 1
ATOM 3483 N N . LYS A 1 449 ? 25.391 7.18 -2.855 1 96.06 449 LYS A N 1
ATOM 3484 C CA . LYS A 1 449 ? 26.391 6.297 -3.463 1 96.06 449 LYS A CA 1
ATOM 3485 C C . LYS A 1 449 ? 25.812 4.895 -3.668 1 96.06 449 LYS A C 1
ATOM 3487 O O . LYS A 1 449 ? 26.047 4.273 -4.707 1 96.06 449 LYS A O 1
ATOM 3492 N N . GLN A 1 450 ? 25.125 4.418 -2.711 1 95.44 450 GLN A N 1
ATOM 3493 C CA . GLN A 1 450 ? 24.484 3.111 -2.834 1 95.44 450 GLN A CA 1
ATOM 3494 C C . GLN A 1 450 ? 23.469 3.1 -3.969 1 95.44 450 GLN A C 1
ATOM 3496 O O . GLN A 1 450 ? 23.312 2.09 -4.656 1 95.44 450 GLN A O 1
ATOM 3501 N N . ILE A 1 451 ? 22.766 4.16 -4.129 1 96.56 451 ILE A N 1
ATOM 3502 C CA . ILE A 1 451 ? 21.797 4.289 -5.211 1 96.56 451 ILE A CA 1
ATOM 3503 C C . ILE A 1 451 ? 22.516 4.312 -6.555 1 96.56 451 ILE A C 1
ATOM 3505 O O . ILE A 1 451 ? 22.109 3.633 -7.5 1 96.56 451 ILE A O 1
ATOM 3509 N N . GLU A 1 452 ? 23.656 5.012 -6.598 1 96.62 452 GLU A N 1
ATOM 3510 C CA . GLU A 1 452 ? 24.438 5.102 -7.82 1 96.62 452 GLU A CA 1
ATOM 3511 C C . GLU A 1 452 ? 24.984 3.734 -8.234 1 96.62 452 GLU A C 1
ATOM 3513 O O . GLU A 1 452 ? 25.094 3.438 -9.422 1 96.62 452 GLU A O 1
ATOM 3518 N N . GLU A 1 453 ? 25.219 2.967 -7.242 1 95.12 453 GLU A N 1
ATOM 3519 C CA . GLU A 1 453 ? 25.781 1.643 -7.488 1 95.12 453 GLU A CA 1
ATOM 3520 C C . GLU A 1 453 ? 24.672 0.584 -7.566 1 95.12 453 GLU A C 1
ATOM 3522 O O . GLU A 1 453 ? 24.969 -0.609 -7.68 1 95.12 453 GLU A O 1
ATOM 3527 N N . ARG A 1 454 ? 23.422 0.947 -7.371 1 93.62 454 ARG A N 1
ATOM 3528 C CA . ARG A 1 454 ? 22.234 0.099 -7.461 1 93.62 454 ARG A CA 1
ATOM 3529 C C . ARG A 1 454 ? 22.203 -0.928 -6.332 1 93.62 454 ARG A C 1
ATOM 3531 O O . ARG A 1 454 ? 21.578 -1.979 -6.457 1 93.62 454 ARG A O 1
ATOM 3538 N N . LYS A 1 455 ? 23.016 -0.623 -5.336 1 92.38 455 LYS A N 1
ATOM 3539 C CA . LYS A 1 455 ? 22.828 -1.395 -4.109 1 92.38 455 LYS A CA 1
ATOM 3540 C C . LYS A 1 455 ? 21.484 -1.086 -3.465 1 92.38 455 LYS A C 1
ATOM 3542 O O . LYS A 1 455 ? 20.922 -1.926 -2.758 1 92.38 455 LYS A O 1
ATOM 3547 N N . LYS A 1 456 ? 21.047 0.113 -3.703 1 93.25 456 LYS A N 1
ATOM 3548 C CA . LYS A 1 456 ? 19.688 0.539 -3.416 1 93.25 456 LYS A CA 1
ATOM 3549 C C . LYS A 1 456 ? 18.938 0.891 -4.699 1 93.25 456 LYS A C 1
ATOM 3551 O O . LYS A 1 456 ? 19.359 1.769 -5.449 1 93.25 456 LYS A O 1
ATOM 3556 N N . GLY A 1 457 ? 17.875 0.178 -4.863 1 94.12 457 GLY A N 1
ATOM 3557 C CA . GLY A 1 457 ? 17.125 0.391 -6.094 1 94.12 457 GLY A CA 1
ATOM 3558 C C . GLY A 1 457 ? 16.016 1.409 -5.949 1 94.12 457 GLY A C 1
ATOM 3559 O O . GLY A 1 457 ? 15.367 1.483 -4.898 1 94.12 457 GLY A O 1
ATOM 3560 N N . ILE A 1 458 ? 15.812 2.215 -6.918 1 97.06 458 ILE A N 1
ATOM 3561 C CA . ILE A 1 458 ? 14.633 3.051 -7.113 1 97.06 458 ILE A CA 1
ATOM 3562 C C . ILE A 1 458 ? 13.914 2.643 -8.398 1 97.06 458 ILE A C 1
ATOM 3564 O O . ILE A 1 458 ? 14.289 3.084 -9.492 1 97.06 458 ILE A O 1
ATOM 3568 N N . ILE A 1 459 ? 12.891 1.918 -8.258 1 96.5 459 ILE A N 1
ATOM 3569 C CA . ILE A 1 459 ? 12.219 1.28 -9.383 1 96.5 459 ILE A CA 1
ATOM 3570 C C . ILE A 1 459 ? 11.617 2.348 -10.297 1 96.5 459 ILE A C 1
ATOM 3572 O O . ILE A 1 459 ? 10.922 3.254 -9.828 1 96.5 459 ILE A O 1
ATOM 3576 N N . GLY A 1 460 ? 11.859 2.223 -11.555 1 94.75 460 GLY A N 1
ATOM 3577 C CA . GLY A 1 460 ? 11.422 3.176 -12.555 1 94.75 460 GLY A CA 1
ATOM 3578 C C . GLY A 1 460 ? 12.461 4.23 -12.875 1 94.75 460 GLY A C 1
ATOM 3579 O O . GLY A 1 460 ? 12.289 5.02 -13.812 1 94.75 460 GLY A O 1
ATOM 3580 N N . VAL A 1 461 ? 13.57 4.227 -12.023 1 95.19 461 VAL A N 1
ATOM 3581 C CA . VAL A 1 461 ? 14.578 5.262 -12.219 1 95.19 461 VAL A CA 1
ATOM 3582 C C . VAL A 1 461 ? 15.945 4.617 -12.422 1 95.19 461 VAL A C 1
ATOM 3584 O O . VAL A 1 461 ? 16.344 4.332 -13.555 1 95.19 461 VAL A O 1
ATOM 3587 N N . ASN A 1 462 ? 16.547 4.09 -11.336 1 95.25 462 ASN A N 1
ATOM 3588 C CA . ASN A 1 462 ? 17.859 3.494 -11.516 1 95.25 462 ASN A CA 1
ATOM 3589 C C . ASN A 1 462 ? 17.781 1.997 -11.797 1 95.25 462 ASN A C 1
ATOM 3591 O O . ASN A 1 462 ? 18.766 1.37 -12.18 1 95.25 462 ASN A O 1
ATOM 3595 N N . MET A 1 463 ? 16.578 1.476 -11.562 1 93.62 463 MET A N 1
ATOM 3596 C CA . MET A 1 463 ? 16.281 0.094 -11.938 1 93.62 463 MET A CA 1
ATOM 3597 C C . MET A 1 463 ? 14.953 0.003 -12.688 1 93.62 463 MET A C 1
ATOM 3599 O O . MET A 1 463 ? 13.961 0.595 -12.273 1 93.62 463 MET A O 1
ATOM 3603 N N . TYR A 1 464 ? 14.953 -0.696 -13.781 1 91.56 464 TYR A N 1
ATOM 3604 C CA . TYR A 1 464 ? 13.789 -0.979 -14.609 1 91.56 464 TYR A CA 1
ATOM 3605 C C . TYR A 1 464 ? 13.094 0.311 -15.039 1 91.56 464 TYR A C 1
ATOM 3607 O O . TYR A 1 464 ? 11.898 0.485 -14.812 1 91.56 464 TYR A O 1
ATOM 3615 N N . PRO A 1 465 ? 13.82 1.125 -15.672 1 91 465 PRO A N 1
ATOM 3616 C CA . PRO A 1 465 ? 13.219 2.363 -16.172 1 91 465 PRO A CA 1
ATOM 3617 C C . PRO A 1 465 ? 12.148 2.115 -17.234 1 91 465 PRO A C 1
ATOM 3619 O O . PRO A 1 465 ? 12.18 1.09 -17.922 1 91 465 PRO A O 1
ATOM 3622 N N . ASN A 1 466 ? 11.156 3.029 -17.281 1 86.31 466 ASN A N 1
ATOM 3623 C CA . ASN A 1 466 ? 10.133 2.98 -18.328 1 86.31 466 ASN A CA 1
ATOM 3624 C C . ASN A 1 466 ? 10.617 3.641 -19.609 1 86.31 466 ASN A C 1
ATOM 3626 O O . ASN A 1 466 ? 10.781 4.859 -19.672 1 86.31 466 ASN A O 1
ATOM 3630 N N . ASP A 1 467 ? 10.727 2.891 -20.656 1 75.5 467 ASP A N 1
ATOM 3631 C CA . ASP A 1 467 ? 11.258 3.387 -21.922 1 75.5 467 ASP A CA 1
ATOM 3632 C C . ASP A 1 467 ? 10.203 4.184 -22.688 1 75.5 467 ASP A C 1
ATOM 3634 O O . ASP A 1 467 ? 10.523 4.926 -23.625 1 75.5 467 ASP A O 1
ATOM 3638 N N . LYS A 1 468 ? 8.961 3.986 -22.234 1 74.75 468 LYS A N 1
ATOM 3639 C CA . LYS A 1 468 ? 7.883 4.648 -22.969 1 74.75 468 LYS A CA 1
ATOM 3640 C C . LYS A 1 468 ? 7.301 5.805 -22.156 1 74.75 468 LYS A C 1
ATOM 3642 O O . LYS A 1 468 ? 6.16 6.215 -22.375 1 74.75 468 LYS A O 1
ATOM 3647 N N . GLU A 1 469 ? 8.172 6.277 -21.297 1 77.94 469 GLU A N 1
ATOM 3648 C CA . GLU A 1 469 ? 7.711 7.297 -20.344 1 77.94 469 GLU A CA 1
ATOM 3649 C C . GLU A 1 469 ? 7.34 8.586 -21.078 1 77.94 469 GLU A C 1
ATOM 3651 O O . GLU A 1 469 ? 8.055 9.031 -21.969 1 77.94 469 GLU A O 1
ATOM 3656 N N . LYS A 1 470 ? 5.957 9.016 -20.891 1 67.5 470 LYS A N 1
ATOM 3657 C CA . LYS A 1 470 ? 5.602 10.359 -21.344 1 67.5 470 LYS A CA 1
ATOM 3658 C C . LYS A 1 470 ? 5.684 11.375 -20.219 1 67.5 470 LYS A C 1
ATOM 3660 O O . LYS A 1 470 ? 5.188 11.117 -19.109 1 67.5 470 LYS A O 1
ATOM 3665 N N . THR A 1 471 ? 6.613 12.328 -20.406 1 61.88 471 THR A N 1
ATOM 3666 C CA . THR A 1 471 ? 6.738 13.297 -19.312 1 61.88 471 THR A CA 1
ATOM 3667 C C . THR A 1 471 ? 5.441 14.086 -19.156 1 61.88 471 THR A C 1
ATOM 3669 O O . THR A 1 471 ? 4.82 14.492 -20.141 1 61.88 471 THR A O 1
ATOM 3672 N N . ILE A 1 472 ? 4.914 14.008 -17.953 1 61 472 ILE A N 1
ATOM 3673 C CA . ILE A 1 472 ? 3.744 14.805 -17.609 1 61 472 ILE A CA 1
ATOM 3674 C C . ILE A 1 472 ? 4.113 16.281 -17.594 1 61 472 ILE A C 1
ATOM 3676 O O . ILE A 1 472 ? 5.184 16.656 -17.094 1 61 472 ILE A O 1
ATOM 3680 N N . SER A 1 473 ? 3.645 17.047 -18.594 1 58.09 473 SER A N 1
ATOM 3681 C CA . SER A 1 473 ? 3.959 18.469 -18.734 1 58.09 473 SER A CA 1
ATOM 3682 C C . SER A 1 473 ? 3.633 19.234 -17.453 1 58.09 473 SER A C 1
ATOM 3684 O O . SER A 1 473 ? 2.578 19.031 -16.859 1 58.09 473 SER A O 1
ATOM 3686 N N . ALA A 1 474 ? 4.762 19.922 -17.109 1 58.06 474 ALA A N 1
ATOM 3687 C CA . ALA A 1 474 ? 4.762 20.859 -15.977 1 58.06 474 ALA A CA 1
ATOM 3688 C C . ALA A 1 474 ? 4.086 22.172 -16.359 1 58.06 474 ALA A C 1
ATOM 3690 O O . ALA A 1 474 ? 4.379 22.75 -17.406 1 58.06 474 ALA A O 1
ATOM 3691 N N . GLY A 1 475 ? 2.621 22.297 -16.328 1 58.34 475 GLY A N 1
ATOM 3692 C CA . GLY A 1 475 ? 2.125 23.641 -16.547 1 58.34 475 GLY A CA 1
ATOM 3693 C C . GLY A 1 475 ? 1.135 24.109 -15.5 1 58.34 475 GLY A C 1
ATOM 3694 O O . GLY A 1 475 ? 0.467 23.281 -14.867 1 58.34 475 GLY A O 1
ATOM 3695 N N . TYR A 1 476 ? 1.5 25.375 -15.078 1 62.16 476 TYR A N 1
ATOM 3696 C CA . TYR A 1 476 ? 0.493 26 -14.227 1 62.16 476 TYR A CA 1
ATOM 3697 C C . TYR A 1 476 ? -0.433 26.891 -15.047 1 62.16 476 TYR A C 1
ATOM 3699 O O . TYR A 1 476 ? 0.029 27.75 -15.805 1 62.16 476 TYR A O 1
ATOM 3707 N N . ASP A 1 477 ? -1.699 26.641 -15.055 1 62.59 477 ASP A N 1
ATOM 3708 C CA . ASP A 1 477 ? -2.674 27.391 -15.828 1 62.59 477 ASP A CA 1
ATOM 3709 C C . ASP A 1 477 ? -2.973 28.734 -15.164 1 62.59 477 ASP A C 1
ATOM 3711 O O . ASP A 1 477 ? -3.59 29.609 -15.773 1 62.59 477 ASP A O 1
ATOM 3715 N N . ASP A 1 478 ? -2.506 29.031 -13.984 1 69.19 478 ASP A N 1
ATOM 3716 C CA . ASP A 1 478 ? -2.996 30.203 -13.266 1 69.19 478 ASP A CA 1
ATOM 3717 C C . ASP A 1 478 ? -1.896 31.25 -13.102 1 69.19 478 ASP A C 1
ATOM 3719 O O . ASP A 1 478 ? -1.969 32.094 -12.219 1 69.19 478 ASP A O 1
ATOM 3723 N N . GLU A 1 479 ? -0.914 31.234 -13.898 1 69.62 479 GLU A N 1
ATOM 3724 C CA . GLU A 1 479 ? 0.231 32.125 -13.742 1 69.62 479 GLU A CA 1
ATOM 3725 C C . GLU A 1 479 ? -0.19 33.594 -13.844 1 69.62 479 GLU A C 1
ATOM 3727 O O . GLU A 1 479 ? 0.294 34.438 -13.094 1 69.62 479 GLU A O 1
ATOM 3732 N N . LYS A 1 480 ? -1.043 33.844 -14.836 1 69.25 480 LYS A N 1
ATOM 3733 C CA . LYS A 1 480 ? -1.484 35.219 -15.031 1 69.25 480 LYS A CA 1
ATOM 3734 C C . LYS A 1 480 ? -2.217 35.75 -13.797 1 69.25 480 LYS A C 1
ATOM 3736 O O . LYS A 1 480 ? -1.988 36.875 -13.367 1 69.25 480 LYS A O 1
ATOM 3741 N N . GLU A 1 481 ? -3.045 35 -13.266 1 72.25 481 GLU A N 1
ATOM 3742 C CA . GLU A 1 481 ? -3.816 35.375 -12.094 1 72.25 481 GLU A CA 1
ATOM 3743 C C . GLU A 1 481 ? -2.914 35.562 -10.875 1 72.25 481 GLU A C 1
ATOM 3745 O O . GLU A 1 481 ? -3.109 36.5 -10.086 1 72.25 481 GLU A O 1
ATOM 3750 N N . ILE A 1 482 ? -1.887 34.875 -10.781 1 72.38 482 ILE A N 1
ATOM 3751 C CA . ILE A 1 482 ? -0.974 34.906 -9.641 1 72.38 482 ILE A CA 1
ATOM 3752 C C . ILE A 1 482 ? -0.13 36.156 -9.703 1 72.38 482 ILE A C 1
ATOM 3754 O O . ILE A 1 482 ? 0.158 36.781 -8.664 1 72.38 482 ILE A O 1
ATOM 3758 N N . ASN A 1 483 ? 0.203 36.469 -10.828 1 69.25 483 ASN A N 1
ATOM 3759 C CA . ASN A 1 483 ? 1 37.688 -10.984 1 69.25 483 ASN A CA 1
ATOM 3760 C C . ASN A 1 483 ? 0.212 38.906 -10.578 1 69.25 483 ASN A C 1
ATOM 3762 O O . ASN A 1 483 ? 0.758 39.844 -9.953 1 69.25 483 ASN A O 1
ATOM 3766 N N . LYS A 1 484 ? -0.989 38.906 -10.977 1 67.88 484 LYS A N 1
ATOM 3767 C CA . LYS A 1 484 ? -1.849 40.031 -10.586 1 67.88 484 LYS A CA 1
ATOM 3768 C C . LYS A 1 484 ? -1.965 40.125 -9.07 1 67.88 484 LYS A C 1
ATOM 3770 O O . LYS A 1 484 ? -1.925 41.219 -8.508 1 67.88 484 LYS A O 1
ATOM 3775 N N . TYR A 1 485 ? -2.076 39.062 -8.445 1 66.62 485 TYR A N 1
ATOM 3776 C CA . TYR A 1 485 ? -2.174 38.969 -6.992 1 66.62 485 TYR A CA 1
ATOM 3777 C C . TYR A 1 485 ? -0.902 39.5 -6.332 1 66.62 485 TYR A C 1
ATOM 3779 O O . TYR A 1 485 ? -0.964 40.281 -5.383 1 66.62 485 TYR A O 1
ATOM 3787 N N . ASN A 1 486 ? 0.238 39.125 -6.863 1 65.56 486 ASN A N 1
ATOM 3788 C CA . ASN A 1 486 ? 1.53 39.562 -6.324 1 65.56 486 ASN A CA 1
ATOM 3789 C C . ASN A 1 486 ? 1.746 41.062 -6.461 1 65.56 486 ASN A C 1
ATOM 3791 O O . ASN A 1 486 ? 2.283 41.688 -5.555 1 65.56 486 ASN A O 1
ATOM 3795 N N . ASP A 1 487 ? 1.382 41.5 -7.57 1 64.44 487 ASP A N 1
ATOM 3796 C CA . ASP A 1 487 ? 1.539 42.938 -7.816 1 64.44 487 ASP A CA 1
ATOM 3797 C C . ASP A 1 487 ? 0.73 43.75 -6.812 1 64.44 487 ASP A C 1
ATOM 3799 O O . ASP A 1 487 ? 1.198 44.781 -6.328 1 64.44 487 ASP A O 1
ATOM 3803 N N . GLN A 1 488 ? -0.389 43.312 -6.516 1 62.25 488 GLN A N 1
ATOM 3804 C CA . GLN A 1 488 ? -1.266 44 -5.574 1 62.25 488 GLN A CA 1
ATOM 3805 C C . GLN A 1 488 ? -0.693 43.969 -4.16 1 62.25 488 GLN A C 1
ATOM 3807 O O . GLN A 1 488 ? -0.83 44.938 -3.404 1 62.25 488 GLN A O 1
ATOM 3812 N N . MET A 1 489 ? -0.027 42.938 -3.836 1 60.81 489 MET A N 1
ATOM 3813 C CA . MET A 1 489 ? 0.526 42.719 -2.502 1 60.81 489 MET A CA 1
ATOM 3814 C C . MET A 1 489 ? 1.738 43.594 -2.264 1 60.81 489 MET A C 1
ATOM 3816 O O . MET A 1 489 ? 1.898 44.156 -1.175 1 60.81 489 MET A O 1
ATOM 3820 N N . HIS A 1 490 ? 2.574 43.688 -3.264 1 58.19 490 HIS A N 1
ATOM 3821 C CA . HIS A 1 490 ? 3.836 44.375 -3.076 1 58.19 490 HIS A CA 1
ATOM 3822 C C . HIS A 1 490 ? 3.641 45.906 -3.15 1 58.19 490 HIS A C 1
ATOM 3824 O O . HIS A 1 490 ? 4.465 46.656 -2.645 1 58.19 490 HIS A O 1
ATOM 3830 N N . ASN A 1 491 ? 2.633 46.25 -3.799 1 54.19 491 ASN A N 1
ATOM 3831 C CA . ASN A 1 491 ? 2.469 47.688 -3.977 1 54.19 491 ASN A CA 1
ATOM 3832 C C . ASN A 1 491 ? 1.932 48.344 -2.713 1 54.19 491 ASN A C 1
ATOM 3834 O O . ASN A 1 491 ? 1.644 49.531 -2.709 1 54.19 491 ASN A O 1
ATOM 3838 N N . SER A 1 492 ? 1.747 47.594 -1.637 1 53.53 492 SER A N 1
ATOM 3839 C CA . SER A 1 492 ? 1.192 48.312 -0.504 1 53.53 492 SER A CA 1
ATOM 3840 C C . SER A 1 492 ? 2.26 49.156 0.183 1 53.53 492 SER A C 1
ATOM 3842 O O . SER A 1 492 ? 3.297 48.656 0.6 1 53.53 492 SER A O 1
ATOM 3844 N N . SER A 1 493 ? 2.426 50.469 -0.141 1 52.44 493 SER A N 1
ATOM 3845 C CA . SER A 1 493 ? 3.305 51.562 0.278 1 52.44 493 SER A CA 1
ATOM 3846 C C . SER A 1 493 ? 3.24 51.781 1.786 1 52.44 493 SER A C 1
ATOM 3848 O O . SER A 1 493 ? 4.039 52.531 2.346 1 52.44 493 SER A O 1
ATOM 3850 N N . LYS A 1 494 ? 2.369 51.25 2.537 1 57.47 494 LYS A N 1
ATOM 3851 C CA . LYS A 1 494 ? 2.193 51.688 3.916 1 57.47 494 LYS A CA 1
ATOM 3852 C C . LYS A 1 494 ? 2.887 50.75 4.895 1 57.47 494 LYS A C 1
ATOM 3854 O O . LYS A 1 494 ? 2.322 49.719 5.281 1 57.47 494 LYS A O 1
ATOM 3859 N N . ARG A 1 495 ? 4.309 50.812 5.059 1 62.75 495 ARG A N 1
ATOM 3860 C CA . ARG A 1 495 ? 5 50 6.051 1 62.75 495 ARG A CA 1
ATOM 3861 C C . ARG A 1 495 ? 5.055 50.688 7.402 1 62.75 495 ARG A C 1
ATOM 3863 O O . ARG A 1 495 ? 5.41 51.875 7.484 1 62.75 495 ARG A O 1
ATOM 3870 N N . ARG A 1 496 ? 4.57 49.938 8.383 1 66.06 496 ARG A N 1
ATOM 3871 C CA . ARG A 1 496 ? 4.617 50.469 9.75 1 66.06 496 ARG A CA 1
ATOM 3872 C C . ARG A 1 496 ? 6.047 50.5 10.273 1 66.06 496 ARG A C 1
ATOM 3874 O O . ARG A 1 496 ? 6.828 49.562 10.016 1 66.06 496 ARG A O 1
ATOM 3881 N N . LYS A 1 497 ? 6.395 51.531 10.992 1 61.66 497 LYS A N 1
ATOM 3882 C CA . LYS A 1 497 ? 7.742 51.688 11.523 1 61.66 497 LYS A CA 1
ATOM 3883 C C . LYS A 1 497 ? 7.809 51.25 12.984 1 61.66 497 LYS A C 1
ATOM 3885 O O . LYS A 1 497 ? 8.859 50.812 13.461 1 61.66 497 LYS A O 1
ATOM 3890 N N . GLU A 1 498 ? 6.766 51.281 13.711 1 65.5 498 GLU A N 1
ATOM 3891 C CA . GLU A 1 498 ? 6.82 51 15.141 1 65.5 498 GLU A CA 1
ATOM 3892 C C . GLU A 1 498 ? 6.43 49.562 15.445 1 65.5 498 GLU A C 1
ATOM 3894 O O . GLU A 1 498 ? 5.652 48.969 14.703 1 65.5 498 GLU A O 1
ATOM 3899 N N . ALA A 1 499 ? 7.141 49.031 16.594 1 71.12 499 ALA A N 1
ATOM 3900 C CA . ALA A 1 499 ? 6.758 47.719 17.094 1 71.12 499 ALA A CA 1
ATOM 3901 C C . ALA A 1 499 ? 5.34 47.75 17.656 1 71.12 499 ALA A C 1
ATOM 3903 O O . ALA A 1 499 ? 4.91 48.75 18.25 1 71.12 499 ALA A O 1
ATOM 3904 N N . VAL A 1 500 ? 4.625 46.719 17.312 1 81.69 500 VAL A N 1
ATOM 3905 C CA . VAL A 1 500 ? 3.258 46.625 17.812 1 81.69 500 VAL A CA 1
ATOM 3906 C C . VAL A 1 500 ? 3.08 45.344 18.609 1 81.69 500 VAL A C 1
ATOM 3908 O O . VAL A 1 500 ? 3.773 44.344 18.359 1 81.69 500 VAL A O 1
ATOM 3911 N N . SER A 1 501 ? 2.209 45.438 19.625 1 85.31 501 SER A N 1
ATOM 3912 C CA . SER A 1 501 ? 1.809 44.219 20.344 1 85.31 501 SER A CA 1
ATOM 3913 C C . SER A 1 501 ? 0.965 43.312 19.469 1 85.31 501 SER A C 1
ATOM 3915 O O . SER A 1 501 ? 0.472 43.719 18.422 1 85.31 501 SER A O 1
ATOM 3917 N N . PHE A 1 502 ? 0.861 42.125 19.922 1 90.81 502 PHE A N 1
ATOM 3918 C CA . PHE A 1 502 ? 0.064 41.156 19.156 1 90.81 502 PHE A CA 1
ATOM 3919 C C . PHE A 1 502 ? -1.394 41.625 19.094 1 90.81 502 PHE A C 1
ATOM 3921 O O . PHE A 1 502 ? -2.033 41.5 18.047 1 90.81 502 PHE A O 1
ATOM 3928 N N . LYS A 1 503 ? -1.907 42.062 20.203 1 89.56 503 LYS A N 1
ATOM 3929 C CA . LYS A 1 503 ? -3.285 42.562 20.25 1 89.56 503 LYS A CA 1
ATOM 3930 C C . LYS A 1 503 ? -3.496 43.688 19.25 1 89.56 503 LYS A C 1
ATOM 3932 O O . LYS A 1 503 ? -4.504 43.719 18.547 1 89.56 503 LYS A O 1
ATOM 3937 N N . GLU A 1 504 ? -2.553 44.562 19.188 1 9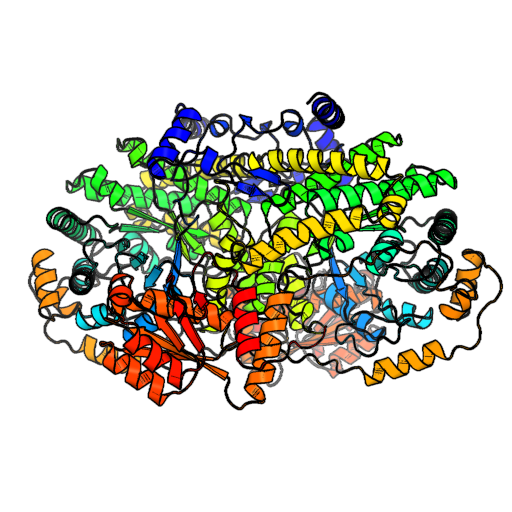0.31 504 GLU A N 1
ATOM 3938 C CA . GLU A 1 504 ? -2.617 45.688 18.25 1 90.31 504 GLU A CA 1
ATOM 3939 C C . GLU A 1 504 ? -2.5 45.188 16.812 1 90.31 504 GLU A C 1
ATOM 3941 O O . GLU A 1 504 ? -3.158 45.719 15.906 1 90.31 504 GLU A O 1
ATOM 3946 N N . ALA A 1 505 ? -1.641 44.281 16.656 1 91.81 505 ALA A N 1
ATOM 3947 C CA . ALA A 1 505 ? -1.46 43.719 15.312 1 91.81 505 ALA A CA 1
ATOM 3948 C C . ALA A 1 505 ? -2.756 43.094 14.805 1 91.81 505 ALA A C 1
ATOM 3950 O O . ALA A 1 505 ? -3.092 43.219 13.625 1 91.81 505 ALA A O 1
ATOM 3951 N N . VAL A 1 506 ? -3.467 42.344 15.648 1 93.25 506 VAL A N 1
ATOM 3952 C CA . VAL A 1 506 ? -4.742 41.75 15.273 1 93.25 506 VAL A CA 1
ATOM 3953 C C . VAL A 1 506 ? -5.742 42.844 14.906 1 93.25 506 VAL A C 1
ATOM 3955 O O . VAL A 1 506 ? -6.488 42.719 13.93 1 93.25 506 VAL A O 1
ATOM 3958 N N . GLN A 1 507 ? -5.719 43.938 15.656 1 92.75 507 GLN A N 1
ATOM 3959 C CA . GLN A 1 507 ? -6.609 45.062 15.375 1 92.75 507 GLN A CA 1
ATOM 3960 C C . GLN A 1 507 ? -6.285 45.688 14.031 1 92.75 507 GLN A C 1
ATOM 3962 O O . GLN A 1 507 ? -7.188 46.062 13.273 1 92.75 507 GLN A O 1
ATOM 3967 N N . LEU A 1 508 ? -5.039 45.844 13.797 1 91.88 508 LEU A N 1
ATOM 3968 C CA . LEU A 1 508 ? -4.617 46.375 12.516 1 91.88 508 LEU A CA 1
ATOM 3969 C C . LEU A 1 508 ? -5.066 45.469 11.367 1 91.88 508 LEU A C 1
ATOM 3971 O O . LEU A 1 508 ? -5.531 45.969 10.336 1 91.88 508 LEU A O 1
ATOM 3975 N N . ALA A 1 509 ? -4.914 44.188 11.555 1 93.5 509 ALA A N 1
ATOM 3976 C CA . ALA A 1 509 ? -5.367 43.219 10.555 1 93.5 509 ALA A CA 1
ATOM 3977 C C . ALA A 1 509 ? -6.871 43.344 10.312 1 93.5 509 ALA A C 1
ATOM 3979 O O . ALA A 1 509 ? -7.328 43.312 9.164 1 93.5 509 ALA A O 1
ATOM 3980 N N . GLU A 1 510 ? -7.617 43.5 11.352 1 93.81 510 GLU A N 1
ATOM 3981 C CA . GLU A 1 510 ? -9.07 43.656 11.258 1 93.81 510 GLU A CA 1
ATOM 3982 C C . GLU A 1 510 ? -9.453 44.906 10.508 1 93.81 510 GLU A C 1
ATOM 3984 O O . GLU A 1 510 ? -10.508 44.969 9.867 1 93.81 510 GLU A O 1
ATOM 3989 N N . GLN A 1 511 ? -8.531 45.906 10.562 1 91.69 511 GLN A N 1
ATOM 3990 C CA . GLN A 1 511 ? -8.773 47.156 9.891 1 91.69 511 GLN A CA 1
ATOM 3991 C C . GLN A 1 511 ? -8.352 47.125 8.43 1 91.69 511 GLN A C 1
ATOM 3993 O O . GLN A 1 511 ? -8.523 48.094 7.684 1 91.69 511 GLN A O 1
ATOM 3998 N N . GLY A 1 512 ? -7.719 46.031 8.055 1 88.25 512 GLY A N 1
ATOM 3999 C CA . GLY A 1 512 ? -7.449 45.844 6.641 1 88.25 512 GLY A CA 1
ATOM 4000 C C . GLY A 1 512 ? -5.984 46 6.285 1 88.25 512 GLY A C 1
ATOM 4001 O O . GLY A 1 512 ? -5.617 45.969 5.109 1 88.25 512 GLY A O 1
ATOM 4002 N N . PHE A 1 513 ? -5.121 46.219 7.293 1 87.5 513 PHE A N 1
ATOM 4003 C CA . PHE A 1 513 ? -3.697 46.344 6.996 1 87.5 513 PHE A CA 1
ATOM 4004 C C . PHE A 1 513 ? -3.148 45 6.492 1 87.5 513 PHE A C 1
ATOM 4006 O O . PHE A 1 513 ? -3.541 43.938 6.977 1 87.5 513 PHE A O 1
ATOM 4013 N N . SER A 1 514 ? -2.26 45.125 5.531 1 83.75 514 SER A N 1
ATOM 4014 C CA . SER A 1 514 ? -1.652 43.906 4.949 1 83.75 514 SER A CA 1
ATOM 4015 C C . SER A 1 514 ? -0.562 43.344 5.855 1 83.75 514 SER A C 1
ATOM 4017 O O . SER A 1 514 ? -0.122 44.031 6.793 1 83.75 514 SER A O 1
ATOM 4019 N N . LEU A 1 515 ? -0.19 42.094 5.559 1 82.81 515 LEU A N 1
ATOM 4020 C CA . LEU A 1 515 ? 0.88 41.406 6.277 1 82.81 515 LEU A CA 1
ATOM 4021 C C . LEU A 1 515 ? 2.145 42.281 6.309 1 82.81 515 LEU A C 1
ATOM 4023 O O . LEU A 1 515 ? 2.787 42.406 7.355 1 82.81 515 LEU A O 1
ATOM 4027 N N . TRP A 1 516 ? 2.455 42.938 5.285 1 78.12 516 TRP A N 1
ATOM 4028 C CA . TRP A 1 516 ? 3.686 43.688 5.156 1 78.12 516 TRP A CA 1
ATOM 4029 C C . TRP A 1 516 ? 3.609 45 5.973 1 78.12 516 TRP A C 1
ATOM 4031 O O . TRP A 1 516 ? 4.613 45.438 6.523 1 78.12 516 TRP A O 1
ATOM 4041 N N . GLU A 1 517 ? 2.453 45.5 5.938 1 81.12 517 GLU A N 1
ATOM 4042 C CA . GLU A 1 517 ? 2.248 46.719 6.711 1 81.12 517 GLU A CA 1
ATOM 4043 C C . GLU A 1 517 ? 2.357 46.469 8.211 1 81.12 517 GLU A C 1
ATOM 4045 O O . GLU A 1 517 ? 2.893 47.281 8.953 1 81.12 517 GLU A O 1
ATOM 4050 N N . ILE A 1 518 ? 1.858 45.375 8.57 1 83.5 518 ILE A N 1
ATOM 4051 C CA . ILE A 1 518 ? 1.915 45 9.977 1 83.5 518 ILE A CA 1
ATOM 4052 C C . ILE A 1 518 ? 3.348 44.625 10.359 1 83.5 518 ILE A C 1
ATOM 4054 O O . ILE A 1 518 ? 3.82 45 11.445 1 83.5 518 ILE A O 1
ATOM 4058 N N . ALA A 1 519 ? 3.984 43.906 9.461 1 78.44 519 ALA A N 1
ATOM 4059 C CA . ALA A 1 519 ? 5.359 43.5 9.727 1 78.44 519 ALA A CA 1
ATOM 4060 C C . ALA A 1 519 ? 6.289 44.688 9.852 1 78.44 519 ALA A C 1
ATOM 4062 O O . ALA A 1 519 ? 7.234 44.656 10.641 1 78.44 519 ALA A O 1
ATOM 4063 N N . GLY A 1 520 ? 5.945 45.75 9.234 1 70.5 520 GLY A N 1
ATOM 4064 C CA . GLY A 1 520 ? 6.719 46.969 9.312 1 70.5 520 GLY A CA 1
ATOM 4065 C C . GLY A 1 520 ? 8.195 46.781 9.008 1 70.5 520 GLY A C 1
ATOM 4066 O O . GLY A 1 520 ? 8.547 46.031 8.086 1 70.5 520 GLY A O 1
ATOM 4067 N N . SER A 1 521 ? 9 47.5 9.828 1 59.44 521 SER A N 1
ATOM 4068 C CA . SER A 1 521 ? 10.445 47.5 9.68 1 59.44 521 SER A CA 1
ATOM 4069 C C . SER A 1 521 ? 11.078 46.25 10.281 1 59.44 521 SER A C 1
ATOM 4071 O O . SER A 1 521 ? 12.297 46.062 10.219 1 59.44 521 SER A O 1
ATOM 4073 N N . ASP A 1 522 ? 10.266 45.406 10.836 1 61.03 522 ASP A N 1
ATOM 4074 C CA . ASP A 1 522 ? 10.773 44.188 11.484 1 61.03 522 ASP A CA 1
ATOM 4075 C C . ASP A 1 522 ? 11.414 43.25 10.469 1 61.03 522 ASP A C 1
ATOM 4077 O O . ASP A 1 522 ? 12.219 42.375 10.828 1 61.03 522 ASP A O 1
ATOM 4081 N N . LEU A 1 523 ? 11.078 43.375 9.211 1 60.66 523 LEU A N 1
ATOM 4082 C CA . LEU A 1 523 ? 11.594 42.5 8.188 1 60.66 523 LEU A CA 1
ATOM 4083 C C . LEU A 1 523 ? 13.031 42.844 7.816 1 60.66 523 LEU A C 1
ATOM 4085 O O . LEU A 1 523 ? 13.273 43.906 7.215 1 60.66 523 LEU A O 1
ATOM 4089 N N . SER A 1 524 ? 13.938 42.906 8.742 1 56.19 524 SER A N 1
ATOM 4090 C CA . SER A 1 524 ? 15.312 43.156 8.312 1 56.19 524 SER A CA 1
ATOM 4091 C C . SER A 1 524 ? 16.016 41.875 7.922 1 56.19 524 SER A C 1
ATOM 4093 O O . SER A 1 524 ? 16.062 40.906 8.703 1 56.19 524 SER A O 1
ATOM 4095 N N . GLU A 1 525 ? 16.125 41.438 6.609 1 55.31 525 GLU A N 1
ATOM 4096 C CA . GLU A 1 525 ? 16.672 40.219 5.992 1 55.31 525 GLU A CA 1
ATOM 4097 C C . GLU A 1 525 ? 18.016 39.844 6.625 1 55.31 525 GLU A C 1
ATOM 4099 O O . GLU A 1 525 ? 18.344 38.656 6.703 1 55.31 525 GLU A O 1
ATOM 4104 N N . ASN A 1 526 ? 18.734 40.656 7.555 1 55.75 526 ASN A N 1
ATOM 4105 C CA . ASN A 1 526 ? 20.172 40.406 7.691 1 55.75 526 ASN A CA 1
ATOM 4106 C C . ASN A 1 526 ? 20.594 40.344 9.156 1 55.75 526 ASN A C 1
ATOM 4108 O O . ASN A 1 526 ? 21.781 40.188 9.461 1 55.75 526 ASN A O 1
ATOM 4112 N N . GLU A 1 527 ? 19.688 40.469 10.109 1 61.25 527 GLU A N 1
ATOM 4113 C CA . GLU A 1 527 ? 20.344 40.656 11.398 1 61.25 527 GLU A CA 1
ATOM 4114 C C . GLU A 1 527 ? 20.281 39.375 12.25 1 61.25 527 GLU A C 1
ATOM 4116 O O . GLU A 1 527 ? 20.859 39.344 13.344 1 61.25 527 GLU A O 1
ATOM 4121 N N . GLY A 1 528 ? 20 38.156 11.617 1 75.38 528 GLY A N 1
ATOM 4122 C CA . GLY A 1 528 ? 19.906 37.031 12.531 1 75.38 528 GLY A CA 1
ATOM 4123 C C . GLY A 1 528 ? 20.922 35.938 12.219 1 75.38 528 GLY A C 1
ATOM 4124 O O . GLY A 1 528 ? 21.891 36.188 11.492 1 75.38 528 GLY A O 1
ATOM 4125 N N . LEU A 1 529 ? 20.938 34.906 12.961 1 85 529 LEU A N 1
ATOM 4126 C CA . LEU A 1 529 ? 21.766 33.719 12.812 1 85 529 LEU A CA 1
ATOM 4127 C C . LEU A 1 529 ? 21.703 33.188 11.391 1 85 529 LEU A C 1
ATOM 4129 O O . LEU A 1 529 ? 20.609 33.062 10.828 1 85 529 LEU A O 1
ATOM 4133 N N . GLN A 1 530 ? 22.859 33.062 10.734 1 90.38 530 GLN A N 1
ATOM 4134 C CA . GLN A 1 530 ? 22.953 32.469 9.414 1 90.38 530 GLN A CA 1
ATOM 4135 C C . GLN A 1 530 ? 23.594 31.078 9.484 1 90.38 530 GLN A C 1
ATOM 4137 O O . GLN A 1 530 ? 24.531 30.859 10.258 1 90.38 530 GLN A O 1
ATOM 4142 N N . VAL A 1 531 ? 22.984 30.188 8.797 1 95.19 531 VAL A N 1
ATOM 4143 C CA . VAL A 1 531 ? 23.5 28.828 8.781 1 95.19 531 VAL A CA 1
ATOM 4144 C C . VAL A 1 531 ? 23.547 28.297 7.352 1 95.19 531 VAL A C 1
ATOM 4146 O O . VAL A 1 531 ? 23 28.922 6.438 1 95.19 531 VAL A O 1
ATOM 4149 N N . THR A 1 532 ? 24.328 27.219 7.086 1 96.25 532 THR A N 1
ATOM 4150 C CA . THR A 1 532 ? 24.281 26.547 5.789 1 96.25 532 THR A CA 1
ATOM 4151 C C . THR A 1 532 ? 22.906 25.906 5.57 1 96.25 532 THR A C 1
ATOM 4153 O O . THR A 1 532 ? 22.453 25.109 6.391 1 96.25 532 THR A O 1
ATOM 4156 N N . ALA A 1 533 ? 22.281 26.281 4.5 1 95.69 533 ALA A N 1
ATOM 4157 C CA . ALA A 1 533 ? 20.922 25.812 4.215 1 95.69 533 ALA A CA 1
ATOM 4158 C C . ALA A 1 533 ? 20.906 24.312 3.98 1 95.69 533 ALA A C 1
ATOM 4160 O O . ALA A 1 533 ? 21.891 23.734 3.49 1 95.69 533 ALA A O 1
ATOM 4161 N N . MET A 1 534 ? 19.859 23.672 4.359 1 96.75 534 MET A N 1
ATOM 4162 C CA . MET A 1 534 ? 19.609 22.25 4.156 1 96.75 534 MET A CA 1
ATOM 4163 C C . MET A 1 534 ? 18.391 22.031 3.254 1 96.75 534 MET A C 1
ATOM 4165 O O . MET A 1 534 ? 17.328 21.641 3.725 1 96.75 534 MET A O 1
ATOM 4169 N N . PRO A 1 535 ? 18.547 22.125 1.967 1 93.75 535 PRO A N 1
ATOM 4170 C CA . PRO A 1 535 ? 17.422 22 1.036 1 93.75 535 PRO A CA 1
ATOM 4171 C C . PRO A 1 535 ? 17.016 20.547 0.811 1 93.75 535 PRO A C 1
ATOM 4173 O O . PRO A 1 535 ? 17.734 19.625 1.198 1 93.75 535 PRO A O 1
ATOM 4176 N N . LEU A 1 536 ? 15.891 20.391 0.221 1 94.19 536 LEU A N 1
ATOM 4177 C CA . LEU A 1 536 ? 15.43 19.062 -0.192 1 94.19 536 LEU A CA 1
ATOM 4178 C C . LEU A 1 536 ? 16.375 18.453 -1.216 1 94.19 536 LEU A C 1
ATOM 4180 O O . LEU A 1 536 ? 16.781 19.109 -2.178 1 94.19 536 LEU A O 1
ATOM 4184 N N . VAL A 1 537 ? 16.766 17.234 -0.984 1 96.19 537 VAL A N 1
ATOM 4185 C CA . VAL A 1 537 ? 17.531 16.422 -1.934 1 96.19 537 VAL A CA 1
ATOM 4186 C C . VAL A 1 537 ? 16.812 15.094 -2.156 1 96.19 537 VAL A C 1
ATOM 4188 O O . VAL A 1 537 ? 16.906 14.188 -1.321 1 96.19 537 VAL A O 1
ATOM 4191 N N . ARG A 1 538 ? 16.188 14.953 -3.295 1 96.38 538 ARG A N 1
ATOM 4192 C CA . ARG A 1 538 ? 15.492 13.703 -3.582 1 96.38 538 ARG A CA 1
ATOM 4193 C C . ARG A 1 538 ? 16.484 12.602 -3.943 1 96.38 538 ARG A C 1
ATOM 4195 O O . ARG A 1 538 ? 17.484 12.859 -4.617 1 96.38 538 ARG A O 1
ATOM 4202 N N . ASP A 1 539 ? 16.156 11.43 -3.621 1 97.06 539 ASP A N 1
ATOM 4203 C CA . ASP A 1 539 ? 17.047 10.289 -3.834 1 97.06 539 ASP A CA 1
ATOM 4204 C C . ASP A 1 539 ? 17.266 10.031 -5.324 1 97.06 539 ASP A C 1
ATOM 4206 O O . ASP A 1 539 ? 18.359 9.625 -5.734 1 97.06 539 ASP A O 1
ATOM 4210 N N . ALA A 1 540 ? 16.266 10.297 -6.117 1 96.75 540 ALA A N 1
ATOM 4211 C CA . ALA A 1 540 ? 16.297 9.93 -7.531 1 96.75 540 ALA A CA 1
ATOM 4212 C C . ALA A 1 540 ? 16.859 11.07 -8.383 1 96.75 540 ALA A C 1
ATOM 4214 O O . ALA A 1 540 ? 17.109 10.891 -9.578 1 96.75 540 ALA A O 1
ATOM 4215 N N . GLU A 1 541 ? 17.078 12.18 -7.832 1 95.31 541 GLU A N 1
ATOM 4216 C CA . GLU A 1 541 ? 17.281 13.43 -8.562 1 95.31 541 GLU A CA 1
ATOM 4217 C C . GLU A 1 541 ? 18.484 13.336 -9.484 1 95.31 541 GLU A C 1
ATOM 4219 O O . GLU A 1 541 ? 18.453 13.812 -10.617 1 95.31 541 GLU A O 1
ATOM 4224 N N . ARG A 1 542 ? 19.578 12.75 -9.055 1 94.94 542 ARG A N 1
ATOM 4225 C CA . ARG A 1 542 ? 20.797 12.664 -9.859 1 94.94 542 ARG A CA 1
ATOM 4226 C C . ARG A 1 542 ? 20.547 11.883 -11.148 1 94.94 542 ARG A C 1
ATOM 4228 O O . ARG A 1 542 ? 20.922 12.336 -12.234 1 94.94 542 ARG A O 1
ATOM 4235 N N . PHE A 1 543 ? 19.938 10.727 -11.039 1 95.88 543 PHE A N 1
ATOM 4236 C CA . PHE A 1 543 ? 19.625 9.914 -12.211 1 95.88 543 PHE A CA 1
ATOM 4237 C C . PHE A 1 543 ? 18.625 10.633 -13.117 1 95.88 543 PHE A C 1
ATOM 4239 O O . PHE A 1 543 ? 18.75 10.578 -14.344 1 95.88 543 PHE A O 1
ATOM 4246 N N . GLU A 1 544 ? 17.656 11.281 -12.523 1 93.75 544 GLU A N 1
ATOM 4247 C CA . GLU A 1 544 ? 16.609 11.961 -13.297 1 93.75 544 GLU A CA 1
ATOM 4248 C C . GLU A 1 544 ? 17.188 13.133 -14.078 1 93.75 544 GLU A C 1
ATOM 4250 O O . GLU A 1 544 ? 16.812 13.359 -15.234 1 93.75 544 GLU A O 1
ATOM 4255 N N . ASN A 1 545 ? 18.047 13.898 -13.414 1 92.5 545 ASN A N 1
ATOM 4256 C CA . ASN A 1 545 ? 18.703 14.992 -14.109 1 92.5 545 ASN A CA 1
ATOM 4257 C C . ASN A 1 545 ? 19.547 14.492 -15.281 1 92.5 545 ASN A C 1
ATOM 4259 O O . ASN A 1 545 ? 19.516 15.078 -16.375 1 92.5 545 ASN A O 1
ATOM 4263 N N . LEU A 1 546 ? 20.281 13.43 -15.039 1 93.19 546 LEU A N 1
ATOM 4264 C CA . LEU A 1 546 ? 21.094 12.828 -16.094 1 93.19 546 LEU A CA 1
ATOM 4265 C C . LEU A 1 546 ? 20.219 12.398 -17.266 1 93.19 546 LEU A C 1
ATOM 4267 O O . LEU A 1 546 ? 20.562 12.664 -18.422 1 93.19 546 LEU A O 1
ATOM 4271 N N . ARG A 1 547 ? 19.203 11.703 -16.984 1 90.81 547 ARG A N 1
ATOM 4272 C CA . ARG A 1 547 ? 18.297 11.219 -18.031 1 90.81 547 ARG A CA 1
ATOM 4273 C C . ARG A 1 547 ? 17.703 12.383 -18.812 1 90.81 547 ARG A C 1
ATOM 4275 O O . ARG A 1 547 ? 17.594 12.32 -20.047 1 90.81 547 ARG A O 1
ATOM 4282 N N . THR A 1 548 ? 17.25 13.406 -18.109 1 88.12 548 THR A N 1
ATOM 4283 C 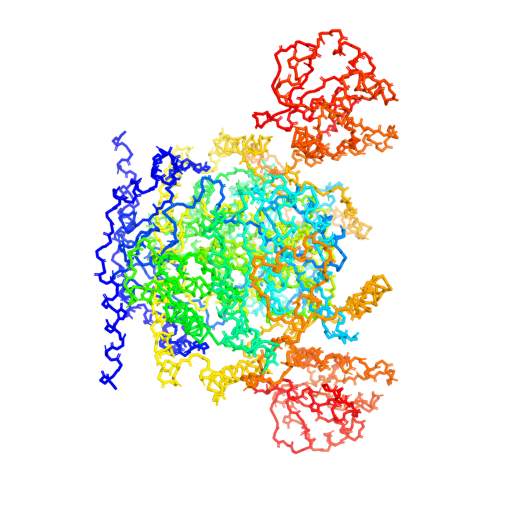CA . THR A 1 548 ? 16.672 14.578 -18.75 1 88.12 548 THR A CA 1
ATOM 4284 C C . THR A 1 548 ? 17.688 15.234 -19.688 1 88.12 548 THR A C 1
ATOM 4286 O O . THR A 1 548 ? 17.328 15.68 -20.781 1 88.12 548 THR A O 1
ATOM 4289 N N . GLU A 1 549 ? 18.891 15.289 -19.266 1 88.5 549 GLU A N 1
ATOM 4290 C CA . GLU A 1 549 ? 19.953 15.867 -20.078 1 88.5 549 GLU A CA 1
ATOM 4291 C C . GLU A 1 549 ? 20.203 15.047 -21.328 1 88.5 549 GLU A C 1
ATOM 4293 O O . GLU A 1 549 ? 20.344 15.609 -22.422 1 88.5 549 GLU A O 1
ATOM 4298 N N . ILE A 1 550 ? 20.266 13.82 -21.141 1 88.06 550 ILE A N 1
ATOM 4299 C CA . ILE A 1 550 ? 20.531 12.93 -22.25 1 88.06 550 ILE A CA 1
ATOM 4300 C C . ILE A 1 550 ? 19.375 12.977 -23.25 1 88.06 550 ILE A C 1
ATOM 4302 O O . ILE A 1 550 ? 19.578 13 -24.469 1 88.06 550 ILE A O 1
ATOM 4306 N N . GLU A 1 551 ? 18.203 12.969 -22.75 1 84 551 GLU A N 1
ATOM 4307 C CA . GLU A 1 551 ? 17.016 13.055 -23.609 1 84 551 GLU A CA 1
ATOM 4308 C C . GLU A 1 551 ? 17 14.367 -24.391 1 84 551 GLU A C 1
ATOM 4310 O O . GLU A 1 551 ? 16.641 14.398 -25.562 1 84 551 GLU A O 1
ATOM 4315 N N . ALA A 1 552 ? 17.344 15.43 -23.688 1 83 552 ALA A N 1
ATOM 4316 C CA . ALA A 1 552 ? 17.406 16.734 -24.359 1 83 552 ALA A CA 1
ATOM 4317 C C . ALA A 1 552 ? 18.469 16.719 -25.453 1 83 552 ALA A C 1
ATOM 4319 O O . ALA A 1 552 ? 18.25 17.266 -26.547 1 83 552 ALA A O 1
ATOM 4320 N N . TYR A 1 553 ? 19.547 16.141 -25.156 1 82.75 553 TYR A N 1
ATOM 4321 C CA . TYR A 1 553 ? 20.625 16.047 -26.125 1 82.75 553 TYR A CA 1
ATOM 4322 C C . TYR A 1 553 ? 20.234 15.172 -27.297 1 82.75 553 TYR A C 1
ATOM 4324 O O . TYR A 1 553 ? 20.562 15.484 -28.453 1 82.75 553 TYR A O 1
ATOM 4332 N N . SER A 1 554 ? 19.656 14.07 -27.047 1 81.62 554 SER A N 1
ATOM 4333 C CA . SER A 1 554 ? 19.203 13.156 -28.094 1 81.62 554 SER A CA 1
ATOM 4334 C C . SER A 1 554 ? 18.188 13.828 -29.016 1 81.62 554 SER A C 1
ATOM 4336 O O . SER A 1 554 ? 18.156 13.547 -30.219 1 81.62 554 SER A O 1
ATOM 4338 N N . ALA A 1 555 ? 17.359 14.625 -28.469 1 77.31 555 ALA A N 1
ATOM 4339 C CA . ALA A 1 555 ? 16.375 15.352 -29.266 1 77.31 555 ALA A CA 1
ATOM 4340 C C . ALA A 1 555 ? 17.062 16.344 -30.203 1 77.31 555 ALA A C 1
ATOM 4342 O O . ALA A 1 555 ? 16.578 16.594 -31.312 1 77.31 555 ALA A O 1
ATOM 4343 N N . GLU A 1 556 ? 18.172 16.906 -29.766 1 77.19 556 GLU A N 1
ATOM 4344 C CA . GLU A 1 556 ? 18.906 17.875 -30.562 1 77.19 556 GLU A CA 1
ATOM 4345 C C . GLU A 1 556 ? 19.703 17.203 -31.672 1 77.19 556 GLU A C 1
ATOM 4347 O O . GLU A 1 556 ? 19.75 17.719 -32.781 1 77.19 556 GLU A O 1
ATOM 4352 N N . LYS A 1 557 ? 20.391 16.188 -31.344 1 72.69 557 LYS A N 1
ATOM 4353 C CA . LYS A 1 557 ? 21.312 15.57 -32.281 1 72.69 557 LYS A CA 1
ATOM 4354 C C . LYS A 1 557 ? 20.625 14.461 -33.094 1 72.69 557 LYS A C 1
ATOM 4356 O O . LYS A 1 557 ? 21.234 13.844 -33.969 1 72.69 557 LYS A O 1
ATOM 4361 N N . GLU A 1 558 ? 19.391 14.414 -33.344 1 57.69 558 GLU A N 1
ATOM 4362 C CA . GLU A 1 558 ? 18.547 13.453 -34.062 1 57.69 558 GLU A CA 1
ATOM 4363 C C . GLU A 1 558 ? 18.969 12.023 -33.75 1 57.69 558 GLU A C 1
ATOM 4365 O O . GLU A 1 558 ? 18.688 11.102 -34.531 1 57.69 558 GLU A O 1
ATOM 4370 N N . SER A 1 559 ? 19.75 11.68 -32.75 1 60.56 559 SER A N 1
ATOM 4371 C CA . SER A 1 559 ? 19.734 10.273 -32.344 1 60.56 559 SER A CA 1
ATOM 4372 C C . SER A 1 559 ? 20.984 9.914 -31.578 1 60.56 559 SER A C 1
ATOM 4374 O O . SER A 1 559 ? 22.109 10.07 -32.062 1 60.56 559 SER A O 1
ATOM 4376 N N . LEU A 1 560 ? 21.062 9.875 -30.312 1 74.31 560 LEU A N 1
ATOM 4377 C CA . LEU A 1 560 ? 22.125 9.297 -29.5 1 74.31 560 LEU A CA 1
ATOM 4378 C C . LEU A 1 560 ? 21.828 7.832 -29.172 1 74.31 560 LEU A C 1
ATOM 4380 O O . LEU A 1 560 ? 21.094 7.531 -28.234 1 74.31 560 LEU A O 1
ATOM 4384 N N . SER A 1 561 ? 22.234 6.953 -30.188 1 86.44 561 SER A N 1
ATOM 4385 C CA . SER A 1 561 ? 22 5.531 -29.969 1 86.44 561 SER A CA 1
ATOM 4386 C C . SER A 1 561 ? 23.297 4.793 -29.672 1 86.44 561 SER A C 1
ATOM 4388 O O . SER A 1 561 ? 24.375 5.238 -30.078 1 86.44 561 SER A O 1
ATOM 4390 N N . LEU A 1 562 ? 23.172 3.848 -28.875 1 93.44 562 LEU A N 1
ATOM 4391 C CA . LEU A 1 562 ? 24.266 2.938 -28.578 1 93.44 562 LEU A CA 1
ATOM 4392 C C . LEU A 1 562 ? 23.984 1.542 -29.125 1 93.44 562 LEU A C 1
ATOM 4394 O O . LEU A 1 562 ? 22.828 1.104 -29.141 1 93.44 562 LEU A O 1
ATOM 4398 N N . LEU A 1 563 ? 25.016 0.958 -29.578 1 95.62 563 LEU A N 1
ATOM 4399 C CA . LEU A 1 563 ? 24.875 -0.388 -30.125 1 95.62 563 LEU A CA 1
ATOM 4400 C C . LEU A 1 563 ? 25.281 -1.436 -29.094 1 95.62 563 LEU A C 1
ATOM 4402 O O . LEU A 1 563 ? 26.422 -1.46 -28.641 1 95.62 563 LEU A O 1
ATOM 4406 N N . VAL A 1 564 ? 24.359 -2.182 -28.656 1 97.19 564 VAL A N 1
ATOM 4407 C CA . VAL A 1 564 ? 24.625 -3.371 -27.859 1 97.19 564 VAL A CA 1
ATOM 4408 C C . VAL A 1 564 ? 24.828 -4.574 -28.766 1 97.19 564 VAL A C 1
ATOM 4410 O O . VAL A 1 564 ? 23.875 -5.066 -29.375 1 97.19 564 VAL A O 1
ATOM 4413 N N . LEU A 1 565 ? 26.078 -5.027 -28.828 1 97 565 LEU A N 1
ATOM 4414 C CA . LEU A 1 565 ? 26.469 -6.02 -29.812 1 97 565 LEU A CA 1
ATOM 4415 C C . LEU A 1 565 ? 26.844 -7.336 -29.156 1 97 565 LEU A C 1
ATOM 4417 O O . LEU A 1 565 ? 27.906 -7.445 -28.531 1 97 565 LEU A O 1
ATOM 4421 N N . GLY A 1 566 ? 26 -8.32 -29.312 1 96.81 566 GLY A N 1
ATOM 4422 C CA . GLY A 1 566 ? 26.281 -9.656 -28.828 1 96.81 566 GLY A CA 1
ATOM 4423 C C . GLY A 1 566 ? 27.219 -10.445 -29.734 1 96.81 566 GLY A C 1
ATOM 4424 O O . GLY A 1 566 ? 27.078 -10.391 -30.969 1 96.81 566 GLY A O 1
ATOM 4425 N N . ILE A 1 567 ? 28.172 -11.078 -29.094 1 95.19 567 ILE A N 1
ATOM 4426 C CA . ILE A 1 567 ? 29.094 -11.906 -29.859 1 95.19 567 ILE A CA 1
ATOM 4427 C C . ILE A 1 567 ? 28.938 -13.367 -29.438 1 95.19 567 ILE A C 1
ATOM 4429 O O . ILE A 1 567 ? 29.156 -13.719 -28.266 1 95.19 567 ILE A O 1
ATOM 4433 N N . GLY A 1 568 ? 28.609 -14.188 -30.375 1 91.56 568 GLY A N 1
ATOM 4434 C CA . GLY A 1 568 ? 28.406 -15.602 -30.094 1 91.56 568 GLY A CA 1
ATOM 4435 C C . GLY A 1 568 ? 26.953 -16 -30.078 1 91.56 568 GLY A C 1
ATOM 4436 O O . GLY A 1 568 ? 26.078 -15.211 -30.469 1 91.56 568 GLY A O 1
ATOM 4437 N N . PRO A 1 569 ? 26.734 -17.234 -29.703 1 88.06 569 PRO A N 1
ATOM 4438 C CA . PRO A 1 569 ? 25.344 -17.703 -29.656 1 88.06 569 PRO A CA 1
ATOM 4439 C C . PRO A 1 569 ? 24.484 -16.859 -28.703 1 88.06 569 PRO A C 1
ATOM 4441 O O . PRO A 1 569 ? 24.953 -16.438 -27.641 1 88.06 569 PRO A O 1
ATOM 4444 N N . LEU A 1 570 ? 23.219 -16.719 -29.109 1 84.94 570 LEU A N 1
ATOM 4445 C CA . LEU A 1 570 ? 22.297 -15.836 -28.391 1 84.94 570 LEU A CA 1
ATOM 4446 C C . LEU A 1 570 ? 22.172 -16.25 -26.922 1 84.94 570 LEU A C 1
ATOM 4448 O O . LEU A 1 570 ? 22.172 -15.406 -26.031 1 84.94 570 LEU A O 1
ATOM 4452 N N . ALA A 1 571 ? 22.047 -17.516 -26.672 1 77.38 571 ALA A N 1
ATOM 4453 C CA . ALA A 1 571 ? 21.859 -18.031 -25.328 1 77.38 571 ALA A CA 1
ATOM 4454 C C . ALA A 1 571 ? 23.016 -17.625 -24.422 1 77.38 571 ALA A C 1
ATOM 4456 O O . ALA A 1 571 ? 22.812 -17.391 -23.219 1 77.38 571 ALA A O 1
ATOM 4457 N N . SER A 1 572 ? 24.172 -17.453 -25.047 1 83.88 572 SER A N 1
ATOM 4458 C CA . SER A 1 572 ? 25.375 -17.156 -24.266 1 83.88 572 SER A CA 1
ATOM 4459 C C . SER A 1 572 ? 25.531 -15.656 -24.031 1 83.88 572 SER A C 1
ATOM 4461 O O . SER A 1 572 ? 26.109 -15.234 -23.031 1 83.88 572 SER A O 1
ATOM 4463 N N . CYS A 1 573 ? 25.047 -14.914 -24.938 1 91.12 573 CYS A N 1
ATOM 4464 C CA . CYS A 1 573 ? 25.328 -13.484 -24.828 1 91.12 573 CYS A CA 1
ATOM 4465 C C . CYS A 1 573 ? 24.109 -12.719 -24.359 1 91.12 573 CYS A C 1
ATOM 4467 O O . CYS A 1 573 ? 24.219 -11.57 -23.922 1 91.12 573 CYS A O 1
ATOM 4469 N N . LYS A 1 574 ? 22.969 -13.336 -24.375 1 87.56 574 LYS A N 1
ATOM 4470 C CA . LYS A 1 574 ? 21.703 -12.656 -24.109 1 87.56 574 LYS A CA 1
ATOM 4471 C C . LYS A 1 574 ? 21.703 -12.031 -22.719 1 87.56 574 LYS A C 1
ATOM 4473 O O . LYS A 1 574 ? 21.312 -10.875 -22.547 1 87.56 574 LYS A O 1
ATOM 4478 N N . PRO A 1 575 ? 22.109 -12.773 -21.688 1 85.81 575 PRO A N 1
ATOM 4479 C CA . PRO A 1 575 ? 22.078 -12.188 -20.344 1 85.81 575 PRO A CA 1
ATOM 4480 C C . PRO A 1 575 ? 22.859 -10.883 -20.25 1 85.81 575 PRO A C 1
ATOM 4482 O O . PRO A 1 575 ? 22.391 -9.914 -19.641 1 85.81 575 PRO A O 1
ATOM 4485 N N . ARG A 1 576 ? 24.031 -10.891 -20.875 1 93.38 576 ARG A N 1
ATOM 4486 C CA . ARG A 1 576 ? 24.844 -9.68 -20.812 1 93.38 576 ARG A CA 1
ATOM 4487 C C . ARG A 1 576 ? 24.281 -8.586 -21.719 1 93.38 576 ARG A C 1
ATOM 4489 O O . ARG A 1 576 ? 24.422 -7.398 -21.422 1 93.38 576 ARG A O 1
ATOM 4496 N N . MET A 1 577 ? 23.703 -8.984 -22.828 1 93.69 577 MET A N 1
ATOM 4497 C CA . MET A 1 577 ? 23.031 -8.008 -23.672 1 93.69 577 MET A CA 1
ATOM 4498 C C . MET A 1 577 ? 21.906 -7.316 -22.906 1 93.69 577 MET A C 1
ATOM 4500 O O . MET A 1 577 ? 21.781 -6.09 -22.953 1 93.69 577 MET A O 1
ATOM 4504 N N . ASP A 1 578 ? 21.156 -8.125 -22.172 1 88.88 578 ASP A N 1
ATOM 4505 C CA . ASP A 1 578 ? 20.047 -7.59 -21.406 1 88.88 578 ASP A CA 1
ATOM 4506 C C . ASP A 1 578 ? 20.547 -6.691 -20.266 1 88.88 578 ASP A C 1
ATOM 4508 O O . ASP A 1 578 ? 19.953 -5.648 -19.984 1 88.88 578 ASP A O 1
ATOM 4512 N N . PHE A 1 579 ? 21.578 -7.121 -19.641 1 90.94 579 PHE A N 1
ATOM 4513 C CA . PHE A 1 579 ? 22.172 -6.332 -18.578 1 90.94 579 PHE A CA 1
ATOM 4514 C C . PHE A 1 579 ? 22.656 -4.984 -19.109 1 90.94 579 PHE A C 1
ATOM 4516 O O . PHE A 1 579 ? 22.359 -3.943 -18.516 1 90.94 579 PHE A O 1
ATOM 4523 N N . ALA A 1 580 ? 23.375 -5.02 -20.188 1 94.81 580 ALA A N 1
ATOM 4524 C CA . ALA A 1 580 ? 23.922 -3.799 -20.766 1 94.81 580 ALA A CA 1
ATOM 4525 C C . ALA A 1 580 ? 22.812 -2.852 -21.203 1 94.81 580 ALA A C 1
ATOM 4527 O O . ALA A 1 580 ? 22.875 -1.645 -20.953 1 94.81 580 ALA A O 1
ATOM 4528 N N . ALA A 1 581 ? 21.859 -3.396 -21.844 1 92 581 ALA A N 1
ATOM 4529 C CA . ALA A 1 581 ? 20.734 -2.58 -22.281 1 92 581 ALA A CA 1
ATOM 4530 C C . ALA A 1 581 ? 20.047 -1.903 -21.094 1 92 581 ALA A C 1
ATOM 4532 O O . ALA A 1 581 ? 19.75 -0.708 -21.141 1 92 581 ALA A O 1
ATOM 4533 N N . GLY A 1 582 ? 19.766 -2.703 -20.047 1 89.5 582 GLY A N 1
ATOM 4534 C CA . GLY A 1 582 ? 19.156 -2.154 -18.844 1 89.5 582 GLY A CA 1
ATOM 4535 C C . GLY A 1 582 ? 20 -1.086 -18.188 1 89.5 582 GLY A C 1
ATOM 4536 O O . GLY A 1 582 ? 19.484 -0.09 -17.688 1 89.5 582 GLY A O 1
ATOM 4537 N N . PHE A 1 583 ? 21.266 -1.381 -18.219 1 92.81 583 PHE A N 1
ATOM 4538 C CA . PHE A 1 583 ? 22.234 -0.442 -17.672 1 92.81 583 PHE A CA 1
ATOM 4539 C C . PHE A 1 583 ? 22.172 0.895 -18.391 1 92.81 583 PHE A C 1
ATOM 4541 O O . PHE A 1 583 ? 22.047 1.946 -17.766 1 92.81 583 PHE A O 1
ATOM 4548 N N . LEU A 1 584 ? 22.141 0.879 -19.672 1 93.31 584 LEU A N 1
ATOM 4549 C CA . LEU A 1 584 ? 22.219 2.078 -20.5 1 93.31 584 LEU A CA 1
ATOM 4550 C C . LEU A 1 584 ? 20.859 2.789 -20.531 1 93.31 584 LEU A C 1
ATOM 4552 O O . LEU A 1 584 ? 20.812 4.02 -20.578 1 93.31 584 LEU A O 1
ATOM 4556 N N . LYS A 1 585 ? 19.844 2.014 -20.516 1 90.44 585 LYS A N 1
ATOM 4557 C CA . LYS A 1 585 ? 18.5 2.59 -20.562 1 90.44 585 LYS A CA 1
ATOM 4558 C C . LYS A 1 585 ? 18.219 3.408 -19.297 1 90.44 585 LYS A C 1
ATOM 4560 O O . LYS A 1 585 ? 17.406 4.34 -19.328 1 90.44 585 LYS A O 1
ATOM 4565 N N . THR A 1 586 ? 18.875 3.115 -18.297 1 92.5 586 THR A N 1
ATOM 4566 C CA . THR A 1 586 ? 18.734 3.861 -17.062 1 92.5 586 THR A CA 1
ATOM 4567 C C . THR A 1 586 ? 19.141 5.32 -17.25 1 92.5 586 THR A C 1
ATOM 4569 O O . THR A 1 586 ? 18.594 6.215 -16.609 1 92.5 586 THR A O 1
ATOM 4572 N N . GLY A 1 587 ? 20.062 5.5 -18.156 1 91.06 587 GLY A N 1
ATOM 4573 C CA . GLY A 1 587 ? 20.5 6.855 -18.453 1 91.06 587 GLY A CA 1
ATOM 4574 C C . GLY A 1 587 ? 19.656 7.527 -19.531 1 91.06 587 GLY A C 1
ATOM 4575 O O . GLY A 1 587 ? 19.828 8.719 -19.797 1 91.06 587 GLY A O 1
ATOM 4576 N N . GLY A 1 588 ? 18.734 6.77 -20.094 1 88.75 588 GLY A N 1
ATOM 4577 C CA . GLY A 1 588 ? 17.875 7.32 -21.141 1 88.75 588 GLY A CA 1
ATOM 4578 C C . GLY A 1 588 ? 18.438 7.148 -22.531 1 88.75 588 GLY A C 1
ATOM 4579 O O . GLY A 1 588 ? 17.953 7.762 -23.484 1 88.75 588 GLY A O 1
ATOM 4580 N N . TYR A 1 589 ? 19.391 6.344 -22.703 1 90.44 589 TYR A N 1
ATOM 4581 C CA . TYR A 1 589 ? 20 6.141 -24.016 1 90.44 589 TYR A CA 1
ATOM 4582 C C . TYR A 1 589 ? 19.125 5.25 -24.891 1 90.44 589 TYR A C 1
ATOM 4584 O O . TYR A 1 589 ? 18.5 4.312 -24.391 1 90.44 589 TYR A O 1
ATOM 4592 N N . SER A 1 590 ? 19.109 5.547 -26.109 1 89.56 590 SER A N 1
ATOM 4593 C CA . SER A 1 590 ? 18.5 4.648 -27.078 1 89.56 590 SER A CA 1
ATOM 4594 C C . SER A 1 590 ? 19.438 3.508 -27.453 1 89.56 590 SER A C 1
ATOM 4596 O O . SER A 1 590 ? 20.641 3.723 -27.656 1 89.56 590 SER A O 1
ATOM 4598 N N . ILE A 1 591 ? 18.844 2.316 -27.562 1 92.19 591 ILE A N 1
ATOM 4599 C CA . ILE A 1 591 ? 19.703 1.151 -27.719 1 92.19 591 ILE A CA 1
ATOM 4600 C C . ILE A 1 591 ? 19.281 0.36 -28.969 1 92.19 591 ILE A C 1
ATOM 4602 O O . ILE A 1 591 ? 18.094 0.167 -29.219 1 92.19 591 ILE A O 1
ATOM 4606 N N . ILE A 1 592 ? 20.266 0.076 -29.703 1 93.25 592 ILE A N 1
ATOM 4607 C CA . ILE A 1 592 ? 20.109 -0.892 -30.797 1 93.25 592 ILE A CA 1
ATOM 4608 C C . ILE A 1 592 ? 20.781 -2.205 -30.406 1 93.25 592 ILE A C 1
ATOM 4610 O O . ILE A 1 592 ? 21.953 -2.213 -29.984 1 93.25 592 ILE A O 1
ATOM 4614 N N . THR A 1 593 ? 20.047 -3.271 -30.453 1 94.44 593 THR A N 1
ATOM 4615 C CA . THR A 1 593 ? 20.594 -4.566 -30.078 1 94.44 593 THR A CA 1
ATOM 4616 C C . THR A 1 593 ? 20.781 -5.461 -31.297 1 94.44 593 THR A C 1
ATOM 4618 O O . THR A 1 593 ? 19.859 -5.613 -32.094 1 94.44 593 THR A O 1
ATOM 4621 N N . ILE A 1 594 ? 22.016 -5.98 -31.438 1 95.44 594 ILE A N 1
ATOM 4622 C CA . ILE A 1 594 ? 22.344 -6.902 -32.531 1 95.44 594 ILE A CA 1
ATOM 4623 C C . ILE A 1 594 ? 23.125 -8.094 -31.969 1 95.44 594 ILE A C 1
ATOM 4625 O O . ILE A 1 594 ? 23.969 -7.93 -31.094 1 95.44 594 ILE A O 1
ATOM 4629 N N . GLN A 1 595 ? 22.797 -9.242 -32.406 1 95.19 595 GLN A N 1
ATOM 4630 C CA . GLN A 1 595 ? 23.562 -10.438 -32.062 1 95.19 595 GLN A CA 1
ATOM 4631 C C . GLN A 1 595 ? 24.328 -10.961 -33.281 1 95.19 595 GLN A C 1
ATOM 4633 O O . GLN A 1 595 ? 23.734 -11.172 -34.344 1 95.19 595 GLN A O 1
ATOM 4638 N N . ALA A 1 596 ? 25.609 -11.062 -33.125 1 95.5 596 ALA A N 1
ATOM 4639 C CA . ALA A 1 596 ? 26.469 -11.617 -34.188 1 95.5 596 ALA A CA 1
ATOM 4640 C C . ALA A 1 596 ? 27 -12.992 -33.781 1 95.5 596 ALA A C 1
ATOM 4642 O O . ALA A 1 596 ? 27.453 -13.188 -32.656 1 95.5 596 ALA A O 1
ATOM 4643 N N . ASP A 1 597 ? 27.016 -13.898 -34.688 1 92.56 597 ASP A N 1
ATOM 4644 C CA . ASP A 1 597 ? 27.469 -15.25 -34.375 1 92.56 597 ASP A CA 1
ATOM 4645 C C . ASP A 1 597 ? 28.984 -15.328 -34.344 1 92.56 597 ASP A C 1
ATOM 4647 O O . ASP A 1 597 ? 29.562 -16.141 -33.625 1 92.56 597 ASP A O 1
ATOM 4651 N N . THR A 1 598 ? 29.578 -14.461 -35.25 1 92.88 598 THR A N 1
ATOM 4652 C CA . THR A 1 598 ? 31.031 -14.5 -35.375 1 92.88 598 THR A CA 1
ATOM 4653 C C . THR A 1 598 ? 31.625 -13.125 -35.094 1 92.88 598 THR A C 1
ATOM 4655 O O . THR A 1 598 ? 30.922 -12.117 -35.156 1 92.88 598 THR A O 1
ATOM 4658 N N . ILE A 1 599 ? 32.906 -13.156 -34.812 1 93.56 599 ILE A N 1
ATOM 4659 C CA . ILE A 1 599 ? 33.656 -11.922 -34.562 1 93.56 599 ILE A CA 1
ATOM 4660 C C . ILE A 1 599 ? 33.656 -11.047 -35.812 1 93.56 599 ILE A C 1
ATOM 4662 O O . ILE A 1 599 ? 33.562 -9.82 -35.719 1 93.56 599 ILE A O 1
ATOM 4666 N N . GLN A 1 600 ? 33.75 -11.664 -36.938 1 93.5 600 GLN A N 1
ATOM 4667 C CA . GLN A 1 600 ? 33.75 -10.938 -38.219 1 93.5 600 GLN A CA 1
ATOM 4668 C C . GLN A 1 600 ? 32.438 -10.234 -38.469 1 93.5 600 GLN A C 1
ATOM 4670 O O . GLN A 1 600 ? 32.406 -9.094 -38.938 1 93.5 600 GLN A O 1
ATOM 4675 N N . GLU A 1 601 ? 31.438 -10.898 -38.094 1 95.69 601 GLU A N 1
ATOM 4676 C CA . GLU A 1 601 ? 30.109 -10.297 -38.219 1 95.69 601 GLU A CA 1
ATOM 4677 C C . GLU A 1 601 ? 29.953 -9.117 -37.281 1 95.69 601 GLU A C 1
ATOM 4679 O O . GLU A 1 601 ? 29.281 -8.133 -37.594 1 95.69 601 GLU A O 1
ATOM 4684 N N . ALA A 1 602 ? 30.484 -9.336 -36.156 1 95.06 602 ALA A N 1
ATOM 4685 C CA . ALA A 1 602 ? 30.438 -8.25 -35.188 1 95.06 602 ALA A CA 1
ATOM 4686 C C . ALA A 1 602 ? 31.188 -7.023 -35.688 1 95.06 602 ALA A C 1
ATOM 4688 O O . ALA A 1 602 ? 30.719 -5.895 -35.531 1 95.06 602 ALA A O 1
ATOM 4689 N N . GLU A 1 603 ? 32.344 -7.195 -36.25 1 95.25 603 GLU A N 1
ATOM 4690 C CA . GLU A 1 603 ? 33.094 -6.098 -36.844 1 95.25 603 GLU A CA 1
ATOM 4691 C C . GLU A 1 603 ? 32.312 -5.379 -37.938 1 95.25 603 GLU A C 1
ATOM 4693 O O . GLU A 1 603 ? 32.281 -4.148 -37.969 1 95.25 603 GLU A O 1
ATOM 4698 N N . LYS A 1 604 ? 31.656 -6.172 -38.688 1 95.25 604 LYS A N 1
ATOM 4699 C CA . LYS A 1 604 ? 30.859 -5.609 -39.781 1 95.25 604 LYS A CA 1
ATOM 4700 C C . LYS A 1 604 ? 29.688 -4.789 -39.219 1 95.25 604 LYS A C 1
ATOM 4702 O O . LYS A 1 604 ? 29.391 -3.709 -39.75 1 95.25 604 LYS A O 1
ATOM 4707 N N . SER A 1 605 ? 29.047 -5.328 -38.25 1 95.06 605 SER A N 1
ATOM 4708 C CA . SER A 1 605 ? 27.906 -4.633 -37.656 1 95.06 605 SER A CA 1
ATOM 4709 C C . SER A 1 605 ? 28.344 -3.305 -37.031 1 95.06 605 SER A C 1
ATOM 4711 O O . SER A 1 605 ? 27.625 -2.307 -37.125 1 95.06 605 SER A O 1
ATOM 4713 N N . ALA A 1 606 ? 29.438 -3.301 -36.344 1 94.75 606 ALA A N 1
ATOM 4714 C CA . ALA A 1 606 ? 29.969 -2.08 -35.75 1 94.75 606 ALA A CA 1
ATOM 4715 C C . ALA A 1 606 ? 30.297 -1.038 -36.812 1 94.75 606 ALA A C 1
ATOM 4717 O O . ALA A 1 606 ? 30.062 0.156 -36.625 1 94.75 606 ALA A O 1
ATOM 4718 N N . GLU A 1 607 ? 30.812 -1.512 -37.906 1 93.81 607 GLU A N 1
ATOM 4719 C CA . GLU A 1 607 ? 31.156 -0.622 -39 1 93.81 607 GLU A CA 1
ATOM 4720 C C . GLU A 1 607 ? 29.906 -0.016 -39.625 1 93.81 607 GLU A C 1
ATOM 4722 O O . GLU A 1 607 ? 29.875 1.171 -39.969 1 93.81 607 GLU A O 1
ATOM 4727 N N . GLU A 1 608 ? 28.938 -0.78 -39.75 1 93.62 608 GLU A N 1
ATOM 4728 C CA . GLU A 1 608 ? 27.719 -0.36 -40.438 1 93.62 608 GLU A CA 1
ATOM 4729 C C . GLU A 1 608 ? 26.969 0.693 -39.594 1 93.62 608 GLU A C 1
ATOM 4731 O O . GLU A 1 608 ? 26.391 1.624 -40.156 1 93.62 608 GLU A O 1
ATOM 4736 N N . HIS A 1 609 ? 26.969 0.596 -38.344 1 92 609 HIS A N 1
ATOM 4737 C CA . HIS A 1 609 ? 26.188 1.48 -37.5 1 92 609 HIS A CA 1
ATOM 4738 C C . HIS A 1 609 ? 26.984 2.713 -37.094 1 92 609 HIS A C 1
ATOM 4740 O O . HIS A 1 609 ? 26.406 3.791 -36.906 1 92 609 HIS A O 1
ATOM 4746 N N . ASN A 1 610 ? 28.328 2.607 -36.844 1 90.81 610 ASN A N 1
ATOM 4747 C CA . ASN A 1 610 ? 29.25 3.709 -36.594 1 90.81 610 ASN A CA 1
ATOM 4748 C C . ASN A 1 610 ? 28.828 4.527 -35.375 1 90.81 610 ASN A C 1
ATOM 4750 O O . ASN A 1 610 ? 28.766 5.754 -35.438 1 90.81 610 ASN A O 1
ATOM 4754 N N . ILE A 1 611 ? 28.344 3.895 -34.344 1 91.62 611 ILE A N 1
ATOM 4755 C CA . ILE A 1 611 ? 27.969 4.477 -33.062 1 91.62 611 ILE A CA 1
ATOM 4756 C C . ILE A 1 611 ? 28.688 3.73 -31.953 1 91.62 611 ILE A C 1
ATOM 4758 O O . ILE A 1 611 ? 29.219 2.639 -32.156 1 91.62 611 ILE A O 1
ATOM 4762 N N . PRO A 1 612 ? 28.75 4.32 -30.75 1 93.25 612 PRO A N 1
ATOM 4763 C CA . PRO A 1 612 ? 29.422 3.625 -29.641 1 93.25 612 PRO A CA 1
ATOM 4764 C C . PRO A 1 612 ? 28.875 2.219 -29.406 1 93.25 612 PRO A C 1
ATOM 4766 O O . PRO A 1 612 ? 27.656 1.999 -29.516 1 93.25 612 PRO A O 1
ATOM 4769 N N . VAL A 1 613 ? 29.797 1.343 -29 1 96 613 VAL A N 1
ATOM 4770 C CA . VAL A 1 613 ? 29.438 -0.072 -28.969 1 96 613 VAL A CA 1
ATOM 4771 C C . VAL A 1 613 ? 29.719 -0.639 -27.578 1 96 613 VAL A C 1
ATOM 4773 O O . VAL A 1 613 ? 30.719 -0.298 -26.953 1 96 613 VAL A O 1
ATOM 4776 N N . VAL A 1 614 ? 28.781 -1.449 -27.125 1 97.31 614 VAL A N 1
ATOM 4777 C CA . VAL A 1 614 ? 29 -2.312 -25.969 1 97.31 614 VAL A CA 1
ATOM 4778 C C . VAL A 1 614 ? 29.031 -3.771 -26.406 1 97.31 614 VAL A C 1
ATOM 4780 O O . VAL A 1 614 ? 28.031 -4.316 -26.875 1 97.31 614 VAL A O 1
ATOM 4783 N N . LEU A 1 615 ? 30.188 -4.355 -26.219 1 96.88 615 LEU A N 1
ATOM 4784 C CA . LEU A 1 615 ? 30.328 -5.762 -26.578 1 96.88 615 LEU A CA 1
ATOM 4785 C C . LEU A 1 615 ? 29.766 -6.66 -25.484 1 96.88 615 LEU A C 1
ATOM 4787 O O . LEU A 1 615 ? 30.031 -6.441 -24.297 1 96.88 615 LEU A O 1
ATOM 4791 N N . CYS A 1 616 ? 29 -7.625 -25.859 1 97.19 616 CYS A N 1
ATOM 4792 C CA . CYS A 1 616 ? 28.406 -8.57 -24.938 1 97.19 616 CYS A CA 1
ATOM 4793 C C . CYS A 1 616 ? 28.688 -10.008 -25.344 1 97.19 616 CYS A C 1
ATOM 4795 O O . CYS A 1 616 ? 28.203 -10.469 -26.391 1 97.19 616 CYS A O 1
ATOM 4797 N N . GLY A 1 617 ? 29.438 -10.711 -24.672 1 93.5 617 GLY A N 1
ATOM 4798 C CA . GLY A 1 617 ? 29.781 -12.109 -24.891 1 93.5 617 GLY A CA 1
ATOM 4799 C C . GLY A 1 617 ? 30.172 -12.836 -23.609 1 93.5 617 GLY A C 1
ATOM 4800 O O . GLY A 1 617 ? 30.25 -12.234 -22.547 1 93.5 617 GLY A O 1
ATOM 4801 N N . SER A 1 618 ? 30.312 -14.141 -23.703 1 91.12 618 SER A N 1
ATOM 4802 C CA . SER A 1 618 ? 30.828 -14.906 -22.578 1 91.12 618 SER A CA 1
ATOM 4803 C C . SER A 1 618 ? 32.312 -14.641 -22.344 1 91.12 618 SER A C 1
ATOM 4805 O O . SER A 1 618 ? 32.969 -14.07 -23.203 1 91.12 618 SER A O 1
ATOM 4807 N N . ASP A 1 619 ? 32.812 -15.055 -21.234 1 91 619 ASP A N 1
ATOM 4808 C CA . ASP A 1 619 ? 34.25 -14.898 -20.938 1 91 619 ASP A CA 1
ATOM 4809 C C . ASP A 1 619 ? 35.094 -15.625 -21.953 1 91 619 ASP A C 1
ATOM 4811 O O . ASP A 1 619 ? 36.188 -15.148 -22.312 1 91 619 ASP A O 1
ATOM 4815 N N . GLU A 1 620 ? 34.594 -16.719 -22.422 1 89.94 620 GLU A N 1
ATOM 4816 C CA . GLU A 1 620 ? 35.312 -17.5 -23.438 1 89.94 620 GLU A CA 1
ATOM 4817 C C . GLU A 1 620 ? 35.375 -16.75 -24.766 1 89.94 620 GLU A C 1
ATOM 4819 O O . GLU A 1 620 ? 36.406 -16.781 -25.438 1 89.94 620 GLU A O 1
ATOM 4824 N N . GLN A 1 621 ? 34.312 -16.094 -25.047 1 90.44 621 GLN A N 1
ATOM 4825 C CA . GLN A 1 621 ? 34.281 -15.32 -26.297 1 90.44 621 GLN A CA 1
ATOM 4826 C C . GLN A 1 621 ? 35.25 -14.133 -26.234 1 90.44 621 GLN A C 1
ATOM 4828 O O . GLN A 1 621 ? 35.875 -13.773 -27.234 1 90.44 621 GLN A O 1
ATOM 4833 N N . TYR A 1 622 ? 35.312 -13.492 -25.109 1 92.94 622 TYR A N 1
ATOM 4834 C CA . TYR A 1 622 ? 36.219 -12.336 -24.938 1 92.94 622 TYR A CA 1
ATOM 4835 C C . TYR A 1 622 ? 37.656 -12.727 -25.141 1 92.94 622 TYR A C 1
ATOM 4837 O O . TYR A 1 622 ? 38.469 -11.93 -25.625 1 92.94 622 TYR A O 1
ATOM 4845 N N . LYS A 1 623 ? 38 -13.984 -24.703 1 91.5 623 LYS A N 1
ATOM 4846 C CA . LYS A 1 623 ? 39.344 -14.484 -24.875 1 91.5 623 LYS A CA 1
ATOM 4847 C C . LYS A 1 623 ? 39.688 -14.672 -26.344 1 91.5 623 LYS A C 1
ATOM 4849 O O . LYS A 1 623 ? 40.844 -14.602 -26.734 1 91.5 623 LYS A O 1
ATOM 4854 N N . LEU A 1 624 ? 38.719 -14.867 -27.109 1 91.88 624 LEU A N 1
ATOM 4855 C CA . LEU A 1 624 ? 38.906 -15.102 -28.547 1 91.88 624 LEU A CA 1
ATOM 4856 C C . LEU A 1 624 ? 39.062 -13.789 -29.297 1 91.88 624 LEU A C 1
ATOM 4858 O O . LEU A 1 624 ? 39.562 -13.766 -30.422 1 91.88 624 LEU A O 1
ATOM 4862 N N . LEU A 1 625 ? 38.688 -12.734 -28.719 1 93.44 625 LEU A N 1
ATOM 4863 C CA . LEU A 1 625 ? 38.781 -11.414 -29.344 1 93.44 625 LEU A CA 1
ATOM 4864 C C . LEU A 1 625 ? 40.25 -10.93 -29.312 1 93.44 625 LEU A C 1
ATOM 4866 O O . LEU A 1 625 ? 40.75 -10.539 -28.266 1 93.44 625 LEU A O 1
ATOM 4870 N N . LYS A 1 626 ? 40.812 -10.836 -30.453 1 93.12 626 LYS A N 1
ATOM 4871 C CA . LYS A 1 626 ? 42.156 -10.32 -30.547 1 93.12 626 LYS A CA 1
ATOM 4872 C C . LYS A 1 626 ? 42.188 -8.789 -30.578 1 93.12 626 LYS A C 1
ATOM 4874 O O . LYS A 1 626 ? 41.125 -8.164 -30.797 1 93.12 626 LYS A O 1
ATOM 4879 N N . GLU A 1 627 ? 43.281 -8.266 -30.328 1 93.75 627 GLU A N 1
ATOM 4880 C CA . GLU A 1 627 ? 43.438 -6.812 -30.297 1 93.75 627 GLU A CA 1
ATOM 4881 C C . GLU A 1 627 ? 43.062 -6.191 -31.625 1 93.75 627 GLU A C 1
ATOM 4883 O O . GLU A 1 627 ? 42.5 -5.086 -31.672 1 93.75 627 GLU A O 1
ATOM 4888 N N . GLU A 1 628 ? 43.375 -6.902 -32.688 1 93.5 628 GLU A N 1
ATOM 4889 C CA . GLU A 1 628 ? 43.031 -6.414 -34.031 1 93.5 628 GLU A CA 1
ATOM 4890 C C . GLU A 1 628 ? 41.531 -6.301 -34.219 1 93.5 628 GLU A C 1
ATOM 4892 O O . GLU A 1 628 ? 41.062 -5.375 -34.875 1 93.5 628 GLU A O 1
ATOM 4897 N N . ASN A 1 629 ? 40.875 -7.227 -33.688 1 95.12 629 ASN A N 1
ATOM 4898 C CA . ASN A 1 629 ? 39.406 -7.195 -33.781 1 95.12 629 ASN A CA 1
ATOM 4899 C C . ASN A 1 629 ? 38.812 -6.004 -33.031 1 95.12 629 ASN A C 1
ATOM 4901 O O . ASN A 1 629 ? 37.938 -5.324 -33.531 1 95.12 629 ASN A O 1
ATOM 4905 N N . LEU A 1 630 ? 39.312 -5.809 -31.844 1 95.5 630 LEU A N 1
ATOM 4906 C CA . LEU A 1 630 ? 38.844 -4.711 -31 1 95.5 630 LEU A CA 1
ATOM 4907 C C . LEU A 1 630 ? 39.156 -3.365 -31.656 1 95.5 630 LEU A C 1
ATOM 4909 O O . LEU A 1 630 ? 38.344 -2.436 -31.578 1 95.5 630 LEU A O 1
ATOM 4913 N N . GLN A 1 631 ? 40.281 -3.268 -32.219 1 95.38 631 GLN A N 1
ATOM 4914 C CA . GLN A 1 631 ? 40.656 -2.039 -32.938 1 95.38 631 GLN A CA 1
ATOM 4915 C C . GLN A 1 631 ? 39.719 -1.766 -34.094 1 95.38 631 GLN A C 1
ATOM 4917 O O . GLN A 1 631 ? 39.344 -0.621 -34.344 1 95.38 631 GLN A O 1
ATOM 4922 N N . ALA A 1 632 ? 39.438 -2.781 -34.75 1 94.56 632 ALA A N 1
ATOM 4923 C CA . ALA A 1 632 ? 38.531 -2.643 -35.906 1 94.56 632 ALA A CA 1
ATOM 4924 C C . ALA A 1 632 ? 37.156 -2.148 -35.438 1 94.56 632 ALA A C 1
ATOM 4926 O O . ALA A 1 632 ? 36.562 -1.301 -36.094 1 94.56 632 ALA A O 1
ATOM 4927 N N . ILE A 1 633 ? 36.688 -2.643 -34.375 1 94.88 633 ILE A N 1
ATOM 4928 C CA . ILE A 1 633 ? 35.375 -2.279 -33.844 1 94.88 633 ILE A CA 1
ATOM 4929 C C . ILE A 1 633 ? 35.406 -0.855 -33.312 1 94.88 633 ILE A C 1
ATOM 4931 O O . ILE A 1 633 ? 34.531 -0.054 -33.562 1 94.88 633 ILE A O 1
ATOM 4935 N N . LYS A 1 634 ? 36.438 -0.565 -32.562 1 93.94 634 LYS A N 1
ATOM 4936 C CA . LYS A 1 634 ? 36.562 0.746 -31.922 1 93.94 634 LYS A CA 1
ATOM 4937 C C . LYS A 1 634 ? 36.719 1.848 -32.969 1 93.94 634 LYS A C 1
ATOM 4939 O O . LYS A 1 634 ? 36.219 2.961 -32.781 1 93.94 634 LYS A O 1
ATOM 4944 N N . LYS A 1 635 ? 37.438 1.553 -34 1 91.25 635 LYS A N 1
ATOM 4945 C CA . LYS A 1 635 ? 37.719 2.537 -35.031 1 91.25 635 LYS A CA 1
ATOM 4946 C C . LYS A 1 635 ? 36.438 3.191 -35.562 1 91.25 635 LYS A C 1
ATOM 4948 O O . LYS A 1 635 ? 36.406 4.41 -35.719 1 91.25 635 LYS A O 1
ATOM 4953 N N . ASN A 1 636 ? 35.469 2.469 -35.75 1 84.12 636 ASN A N 1
ATOM 4954 C CA . ASN A 1 636 ? 34.219 2.977 -36.281 1 84.12 636 ASN A CA 1
ATOM 4955 C C . ASN A 1 636 ? 33.281 3.432 -35.156 1 84.12 636 ASN A C 1
ATOM 4957 O O . ASN A 1 636 ? 32.438 4.332 -35.344 1 84.12 636 ASN A O 1
ATOM 4961 N N . ALA A 1 637 ? 33.344 2.883 -34 1 88.12 637 ALA A N 1
ATOM 4962 C CA . ALA A 1 637 ? 32.438 3.121 -32.906 1 88.12 637 ALA A CA 1
ATOM 4963 C C . ALA A 1 637 ? 32.844 4.359 -32.125 1 88.12 637 ALA A C 1
ATOM 4965 O O . ALA A 1 637 ? 32 5.016 -31.5 1 88.12 637 ALA A O 1
ATOM 4966 N N . GLY A 1 638 ? 34.156 4.762 -32.156 1 87.38 638 GLY A N 1
ATOM 4967 C CA . GLY A 1 638 ? 34.688 5.836 -31.344 1 87.38 638 GLY A CA 1
ATOM 4968 C C . GLY A 1 638 ? 34.875 5.445 -29.891 1 87.38 638 GLY A C 1
ATOM 4969 O O . GLY A 1 638 ? 35.938 5.664 -29.297 1 87.38 638 GLY A O 1
ATOM 4970 N N . THR A 1 639 ? 33.781 4.906 -29.312 1 92.88 639 THR A N 1
ATOM 4971 C CA . THR A 1 639 ? 33.812 4.426 -27.922 1 92.88 639 THR A CA 1
ATOM 4972 C C . THR A 1 639 ? 33.469 2.938 -27.875 1 92.88 639 THR A C 1
ATOM 4974 O O . THR A 1 639 ? 32.469 2.5 -28.422 1 92.88 639 THR A O 1
ATOM 4977 N N . LEU A 1 640 ? 34.344 2.232 -27.203 1 96.06 640 LEU A N 1
ATOM 4978 C CA . LEU A 1 640 ? 34.188 0.788 -27.094 1 96.06 640 LEU A CA 1
ATOM 4979 C C . LEU A 1 640 ? 34 0.378 -25.625 1 96.06 640 LEU A C 1
ATOM 4981 O O . LEU A 1 640 ? 34.906 0.574 -24.812 1 96.06 640 LEU A O 1
ATOM 4985 N N . MET A 1 641 ? 32.875 -0.194 -25.344 1 96.69 641 MET A N 1
ATOM 4986 C CA . MET A 1 641 ? 32.562 -0.689 -24 1 96.69 641 MET A CA 1
ATOM 4987 C C . MET A 1 641 ? 32.344 -2.199 -24.016 1 96.69 641 MET A C 1
ATOM 4989 O O . MET A 1 641 ? 32.219 -2.803 -25.078 1 96.69 641 MET A O 1
ATOM 4993 N N . LEU A 1 642 ? 32.438 -2.744 -22.859 1 96.62 642 LEU A N 1
ATOM 4994 C CA . LEU A 1 642 ? 32.281 -4.191 -22.75 1 96.62 642 LEU A CA 1
ATOM 4995 C C . LEU A 1 642 ? 31.484 -4.566 -21.5 1 96.62 642 LEU A C 1
ATOM 4997 O O . LEU A 1 642 ? 31.75 -4.051 -20.406 1 96.62 642 LEU A O 1
ATOM 5001 N N . ALA A 1 643 ? 30.438 -5.395 -21.641 1 96.62 643 ALA A N 1
ATOM 5002 C CA . ALA A 1 643 ? 29.703 -5.922 -20.5 1 96.62 643 ALA A CA 1
ATOM 5003 C C . ALA A 1 643 ? 30.469 -7.051 -19.812 1 96.62 643 ALA A C 1
ATOM 5005 O O . ALA A 1 643 ? 30.688 -8.109 -20.406 1 96.62 643 ALA A O 1
ATOM 5006 N N . GLY A 1 644 ? 30.859 -6.852 -18.703 1 94.25 644 GLY A N 1
ATOM 5007 C CA . GLY A 1 644 ? 31.719 -7.781 -17.984 1 94.25 644 GLY A CA 1
ATOM 5008 C C . GLY A 1 644 ? 33.031 -7.152 -17.531 1 94.25 644 GLY A C 1
ATOM 5009 O O . GLY A 1 644 ? 33.062 -5.98 -17.156 1 94.25 644 GLY A O 1
ATOM 5010 N N . GLU A 1 645 ? 34.062 -8.016 -17.469 1 91.81 645 GLU A N 1
ATOM 5011 C CA . GLU A 1 645 ? 35.375 -7.547 -17.031 1 91.81 645 GLU A CA 1
ATOM 5012 C C . GLU A 1 645 ? 36.438 -7.836 -18.078 1 91.81 645 GLU A C 1
ATOM 5014 O O . GLU A 1 645 ? 36.438 -8.898 -18.703 1 91.81 645 GLU A O 1
ATOM 5019 N N . ASP A 1 646 ? 37.125 -6.824 -18.375 1 89.81 646 ASP A N 1
ATOM 5020 C CA . ASP A 1 646 ? 38.281 -6.922 -19.281 1 89.81 646 ASP A CA 1
ATOM 5021 C C . ASP A 1 646 ? 39.344 -5.867 -18.953 1 89.81 646 ASP A C 1
ATOM 5023 O O . ASP A 1 646 ? 39 -4.703 -18.734 1 89.81 646 ASP A O 1
ATOM 5027 N N . SER A 1 647 ? 40.594 -6.297 -18.906 1 88 647 SER A N 1
ATOM 5028 C CA . SER A 1 647 ? 41.656 -5.418 -18.422 1 88 647 SER A CA 1
ATOM 5029 C C . SER A 1 647 ? 42.344 -4.742 -19.594 1 88 647 SER A C 1
ATOM 5031 O O . SER A 1 647 ? 43.25 -3.916 -19.391 1 88 647 SER A O 1
ATOM 5033 N N . ARG A 1 648 ? 41.938 -5.008 -20.812 1 91.81 648 ARG A N 1
ATOM 5034 C CA . ARG A 1 648 ? 42.656 -4.434 -21.953 1 91.81 648 ARG A CA 1
ATOM 5035 C C . ARG A 1 648 ? 42.375 -2.939 -22.078 1 91.81 648 ARG A C 1
ATOM 5037 O O . ARG A 1 648 ? 41.219 -2.5 -21.953 1 91.81 648 ARG A O 1
ATOM 5044 N N . ASP A 1 649 ? 43.312 -2.176 -22.391 1 92.12 649 ASP A N 1
ATOM 5045 C CA . ASP A 1 649 ? 43.281 -0.718 -22.422 1 92.12 649 ASP A CA 1
ATOM 5046 C C . ASP A 1 649 ? 42.375 -0.214 -23.547 1 92.12 649 ASP A C 1
ATOM 5048 O O . ASP A 1 649 ? 41.844 0.9 -23.469 1 92.12 649 ASP A O 1
ATOM 5052 N N . ILE A 1 650 ? 42.188 -0.938 -24.531 1 94.44 650 ILE A N 1
ATOM 5053 C CA . ILE A 1 650 ? 41.406 -0.522 -25.703 1 94.44 650 ILE A CA 1
ATOM 5054 C C . ILE A 1 650 ? 39.938 -0.412 -25.328 1 94.44 650 ILE A C 1
ATOM 5056 O O . ILE A 1 650 ? 39.188 0.276 -26 1 94.44 650 ILE A O 1
ATOM 5060 N N . ILE A 1 651 ? 39.562 -1.054 -24.297 1 95.69 651 ILE A N 1
ATOM 5061 C CA . ILE A 1 651 ? 38.188 -0.976 -23.812 1 95.69 651 ILE A CA 1
ATOM 5062 C C . ILE A 1 651 ? 38.031 0.278 -22.953 1 95.69 651 ILE A C 1
ATOM 5064 O O . ILE A 1 651 ? 38.719 0.44 -21.938 1 95.69 651 ILE A O 1
ATOM 5068 N N . ASP A 1 652 ? 37.125 1.105 -23.266 1 94.94 652 ASP A N 1
ATOM 5069 C CA . ASP A 1 652 ? 37 2.398 -22.609 1 94.94 652 ASP A CA 1
ATOM 5070 C C . ASP A 1 652 ? 36.281 2.256 -21.266 1 94.94 652 ASP A C 1
ATOM 5072 O O . ASP A 1 652 ? 36.5 3.037 -20.344 1 94.94 652 ASP A O 1
ATOM 5076 N N . LEU A 1 653 ? 35.281 1.357 -21.172 1 95.25 653 LEU A N 1
ATOM 5077 C CA . LEU A 1 653 ? 34.5 1.186 -19.984 1 95.25 653 LEU A CA 1
ATOM 5078 C C . LEU A 1 653 ? 33.906 -0.225 -19.906 1 95.25 653 LEU A C 1
ATOM 5080 O O . LEU A 1 653 ? 33.406 -0.738 -20.906 1 95.25 653 LEU A O 1
ATOM 5084 N N . CYS A 1 654 ? 34.062 -0.833 -18.828 1 95.94 654 CYS A N 1
ATOM 5085 C CA . CYS A 1 654 ? 33.438 -2.115 -18.562 1 95.94 654 CYS A CA 1
ATOM 5086 C C . CYS A 1 654 ? 32.125 -1.924 -17.781 1 95.94 654 CYS A C 1
ATOM 5088 O O . CYS A 1 654 ? 32.062 -1.119 -16.859 1 95.94 654 CYS A O 1
ATOM 5090 N N . LEU A 1 655 ? 31.078 -2.518 -18.234 1 95.38 655 LEU A N 1
ATOM 5091 C CA . LEU A 1 655 ? 29.797 -2.502 -17.531 1 95.38 655 LEU A CA 1
ATOM 5092 C C . LEU A 1 655 ? 29.625 -3.775 -16.703 1 95.38 655 LEU A C 1
ATOM 5094 O O . LEU A 1 655 ? 29.594 -4.875 -17.266 1 95.38 655 LEU A O 1
ATOM 5098 N N . ASN A 1 656 ? 29.578 -3.699 -15.477 1 92.88 656 ASN A N 1
ATOM 5099 C CA . ASN A 1 656 ? 29.328 -4.844 -14.609 1 92.88 656 ASN A CA 1
ATOM 5100 C C . ASN A 1 656 ? 28.641 -4.418 -13.305 1 92.88 656 ASN A C 1
ATOM 5102 O O . ASN A 1 656 ? 28.344 -3.238 -13.117 1 92.88 656 ASN A O 1
ATOM 5106 N N . LYS A 1 657 ? 28.328 -5.328 -12.414 1 88.19 657 LYS A N 1
ATOM 5107 C CA . LYS A 1 657 ? 27.516 -5.098 -11.234 1 88.19 657 LYS A CA 1
ATOM 5108 C C . LYS A 1 657 ? 28.281 -4.297 -10.18 1 88.19 657 LYS A C 1
ATOM 5110 O O . LYS A 1 657 ? 27.672 -3.711 -9.281 1 88.19 657 LYS A O 1
ATOM 5115 N N . LYS A 1 658 ? 29.562 -4.203 -10.328 1 89.31 658 LYS A N 1
ATOM 5116 C CA . LYS A 1 658 ? 30.375 -3.535 -9.312 1 89.31 658 LYS A CA 1
ATOM 5117 C C . LYS A 1 658 ? 30.594 -2.064 -9.664 1 89.31 658 LYS A C 1
ATOM 5119 O O . LYS A 1 658 ? 31.016 -1.275 -8.812 1 89.31 658 LYS A O 1
ATOM 5124 N N . LYS A 1 659 ? 30.203 -1.752 -10.836 1 90.44 659 LYS A N 1
ATOM 5125 C CA . LYS A 1 659 ? 30.453 -0.39 -11.297 1 90.44 659 LYS A CA 1
ATOM 5126 C C . LYS A 1 659 ? 29.406 0.578 -10.75 1 90.44 659 LYS A C 1
ATOM 5128 O O . LYS A 1 659 ? 28.281 0.175 -10.445 1 90.44 659 LYS A O 1
ATOM 5133 N N . ASN A 1 660 ? 29.891 1.77 -10.578 1 95.19 660 ASN A N 1
ATOM 5134 C CA . ASN A 1 660 ? 28.953 2.859 -10.312 1 95.19 660 ASN A CA 1
ATOM 5135 C C . ASN A 1 660 ? 28.172 3.242 -11.562 1 95.19 660 ASN A C 1
ATOM 5137 O O . ASN A 1 660 ? 28.719 3.854 -12.484 1 95.19 660 ASN A O 1
ATOM 5141 N N . VAL A 1 661 ? 27 2.889 -11.578 1 95.94 661 VAL A N 1
ATOM 5142 C CA . VAL A 1 661 ? 26.156 3.01 -12.766 1 95.94 661 VAL A CA 1
ATOM 5143 C C . VAL A 1 661 ? 26 4.48 -13.141 1 95.94 661 VAL A C 1
ATOM 5145 O O . VAL A 1 661 ? 26.141 4.852 -14.312 1 95.94 661 VAL A O 1
ATOM 5148 N N . TYR A 1 662 ? 25.719 5.348 -12.172 1 96.31 662 TYR A N 1
ATOM 5149 C CA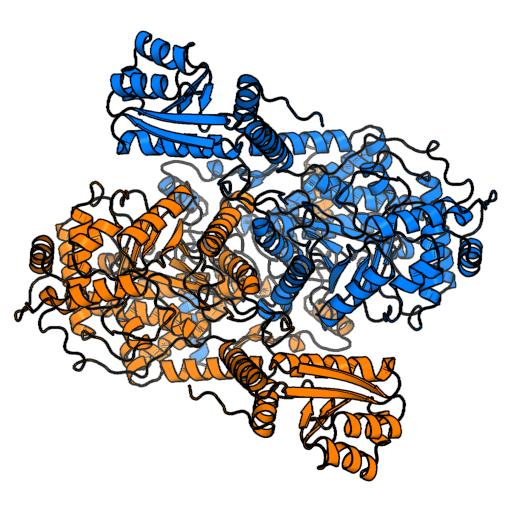 . TYR A 1 662 ? 25.531 6.773 -12.43 1 96.31 662 TYR A CA 1
ATOM 5150 C C . TYR A 1 662 ? 26.781 7.383 -13.039 1 96.31 662 TYR A C 1
ATOM 5152 O O . TYR A 1 662 ? 26.703 8.086 -14.055 1 96.31 662 TYR A O 1
ATOM 5160 N N . GLN A 1 663 ? 27.891 7.117 -12.445 1 95.56 663 GLN A N 1
ATOM 5161 C CA . GLN A 1 663 ? 29.141 7.688 -12.93 1 95.56 663 GLN A CA 1
ATOM 5162 C C . GLN A 1 663 ? 29.484 7.176 -14.328 1 95.56 663 GLN A C 1
ATOM 5164 O O . GLN A 1 663 ? 30 7.922 -15.156 1 95.56 663 GLN A O 1
ATOM 5169 N N . SER A 1 664 ? 29.219 5.906 -14.539 1 95.5 664 SER A N 1
ATOM 5170 C CA . SER A 1 664 ? 29.469 5.324 -15.852 1 95.5 664 SER A CA 1
ATOM 5171 C C . SER A 1 664 ? 28.609 5.992 -16.922 1 95.5 664 SER A C 1
ATOM 5173 O O . SER A 1 664 ? 29.094 6.309 -18.016 1 95.5 664 SER A O 1
ATOM 5175 N N . LEU A 1 665 ? 27.406 6.191 -16.609 1 94.69 665 LEU A N 1
ATOM 5176 C CA . LEU A 1 665 ? 26.484 6.812 -17.562 1 94.69 665 LEU A CA 1
ATOM 5177 C C . LEU A 1 665 ? 26.844 8.273 -17.797 1 94.69 665 LEU A C 1
ATOM 5179 O O . LEU A 1 665 ? 26.734 8.773 -18.922 1 94.69 665 LEU A O 1
ATOM 5183 N N . ALA A 1 666 ? 27.172 8.977 -16.703 1 93.88 666 ALA A N 1
ATOM 5184 C CA . ALA A 1 666 ? 27.594 10.367 -16.828 1 93.88 666 ALA A CA 1
ATOM 5185 C C . ALA A 1 666 ? 28.844 10.484 -17.688 1 93.88 666 ALA A C 1
ATOM 5187 O O . ALA A 1 666 ? 28.984 11.422 -18.469 1 93.88 666 ALA A O 1
ATOM 5188 N N . TRP A 1 667 ? 29.734 9.562 -17.484 1 93.69 667 TRP A N 1
ATOM 5189 C CA . TRP A 1 667 ? 30.953 9.516 -18.281 1 93.69 667 TRP A CA 1
ATOM 5190 C C . TRP A 1 667 ? 30.609 9.352 -19.766 1 93.69 667 TRP A C 1
ATOM 5192 O O . TRP A 1 667 ? 31.188 10.031 -20.625 1 93.69 667 TRP A O 1
ATOM 5202 N N . LEU A 1 668 ? 29.781 8.445 -20.031 1 92.31 668 LEU A N 1
ATOM 5203 C CA . LEU A 1 668 ? 29.359 8.195 -21.406 1 92.31 668 LEU A CA 1
ATOM 5204 C C . LEU A 1 668 ? 28.734 9.445 -22.016 1 92.31 668 LEU A C 1
ATOM 5206 O O . LEU A 1 668 ? 28.953 9.75 -23.188 1 92.31 668 LEU A O 1
ATOM 5210 N N . ARG A 1 669 ? 27.906 10.141 -21.281 1 89.75 669 ARG A N 1
ATOM 5211 C CA . ARG A 1 669 ? 27.297 11.383 -21.75 1 89.75 669 ARG A CA 1
ATOM 5212 C C . ARG A 1 669 ? 28.359 12.391 -22.156 1 89.75 669 ARG A C 1
ATOM 5214 O O . ARG A 1 669 ? 28.234 13.031 -23.203 1 89.75 669 ARG A O 1
ATOM 5221 N N . GLU A 1 670 ? 29.344 12.5 -21.328 1 88.94 670 GLU A N 1
ATOM 5222 C CA . GLU A 1 670 ? 30.422 13.43 -21.625 1 88.94 670 GLU A CA 1
ATOM 5223 C C . GLU A 1 670 ? 31.188 13.016 -22.891 1 88.94 670 GLU A C 1
ATOM 5225 O O . GLU A 1 670 ? 31.547 13.859 -23.703 1 88.94 670 GLU A O 1
ATOM 5230 N N . LYS A 1 671 ? 31.391 11.789 -23.016 1 87.56 671 LYS A N 1
ATOM 5231 C CA . LYS A 1 671 ? 32.125 11.258 -24.156 1 87.56 671 LYS A CA 1
ATOM 5232 C C . LYS A 1 671 ? 31.344 11.484 -25.453 1 87.56 671 LYS A C 1
ATOM 5234 O O . LYS A 1 671 ? 31.938 11.656 -26.516 1 87.56 671 LYS A O 1
ATOM 5239 N N . MET A 1 672 ? 30.141 11.422 -25.297 1 83.38 672 MET A N 1
ATOM 5240 C CA . MET A 1 672 ? 29.297 11.57 -26.484 1 83.38 672 MET A CA 1
ATOM 5241 C C . MET A 1 672 ? 29.031 13.047 -26.781 1 83.38 672 MET A C 1
ATOM 5243 O O . MET A 1 672 ? 28.297 13.375 -27.719 1 83.38 672 MET A O 1
ATOM 5247 N N . GLY A 1 673 ? 29.609 13.93 -25.969 1 74.19 673 GLY A N 1
ATOM 5248 C CA . GLY A 1 673 ? 29.516 15.352 -26.234 1 74.19 673 GLY A CA 1
ATOM 5249 C C . GLY A 1 673 ? 28.359 16.016 -25.5 1 74.19 673 GLY A C 1
ATOM 5250 O O . GLY A 1 673 ? 28.031 17.172 -25.781 1 74.19 673 GLY A O 1
ATOM 5251 N N . GLY A 1 674 ? 27.719 15.219 -24.719 1 66.06 674 GLY A N 1
ATOM 5252 C CA . GLY A 1 674 ? 26.641 15.82 -23.969 1 66.06 674 GLY A CA 1
ATOM 5253 C C . GLY A 1 674 ? 27.109 16.719 -22.844 1 66.06 674 GLY A C 1
ATOM 5254 O O . GLY A 1 674 ? 28.172 16.484 -22.266 1 66.06 674 GLY A O 1
ATOM 5255 N N . LYS A 1 675 ? 26.484 17.984 -22.75 1 59.91 675 LYS A N 1
ATOM 5256 C CA . LYS A 1 675 ? 26.844 18.938 -21.688 1 59.91 675 LYS A CA 1
ATOM 5257 C C . LYS A 1 675 ? 25.953 18.766 -20.469 1 59.91 675 LYS A C 1
ATOM 5259 O O . LYS A 1 675 ? 24.781 18.375 -20.594 1 59.91 675 LYS A O 1
ATOM 5264 N N . ALA A 1 676 ? 26.578 18.641 -19.219 1 56.03 676 ALA A N 1
ATOM 5265 C CA . ALA A 1 676 ? 25.812 18.656 -17.969 1 56.03 676 ALA A CA 1
ATOM 5266 C C . ALA A 1 676 ? 24.969 19.922 -17.859 1 56.03 676 ALA A C 1
ATOM 5268 O O . ALA A 1 676 ? 25.422 21 -18.234 1 56.03 676 ALA A O 1
ATOM 5269 N N . TYR A 1 677 ? 23.672 19.812 -17.828 1 48.06 677 TYR A N 1
ATOM 5270 C CA . TYR A 1 677 ? 22.922 21.031 -17.547 1 48.06 677 TYR A CA 1
ATOM 5271 C C . TYR A 1 677 ? 23.375 21.656 -16.234 1 48.06 677 TYR A C 1
ATOM 5273 O O . TYR A 1 677 ? 23.656 20.953 -15.273 1 48.06 677 TYR A O 1
ATOM 5281 N N . ALA A 1 678 ? 24.125 22.688 -16.344 1 35.44 678 ALA A N 1
ATOM 5282 C CA . ALA A 1 678 ? 24.438 23.469 -15.148 1 35.44 678 ALA A CA 1
ATOM 5283 C C . ALA A 1 678 ? 23.266 23.484 -14.172 1 35.44 678 ALA A C 1
ATOM 5285 O O . ALA A 1 678 ? 22.109 23.625 -14.586 1 35.44 678 ALA A O 1
ATOM 5286 N N . ASP A 1 679 ? 23.469 22.812 -12.773 1 35.97 679 ASP A N 1
ATOM 5287 C CA . ASP A 1 679 ? 22.594 23.078 -11.641 1 35.97 679 ASP A CA 1
ATOM 5288 C C . ASP A 1 679 ? 22.078 24.516 -11.688 1 35.97 679 ASP A C 1
ATOM 5290 O O . ASP A 1 679 ? 22.828 25.438 -12 1 35.97 679 ASP A O 1
ATOM 5294 N N . MET B 1 1 ? 33.781 2.305 25.844 1 24.33 1 MET B N 1
ATOM 5295 C CA . MET B 1 1 ? 33.156 1.147 26.453 1 24.33 1 MET B CA 1
ATOM 5296 C C . MET B 1 1 ? 32.312 1.563 27.656 1 24.33 1 MET B C 1
ATOM 5298 O O . MET B 1 1 ? 31.25 0.998 27.906 1 24.33 1 MET B O 1
ATOM 5302 N N . ALA B 1 2 ? 33 2.35 28.516 1 30.2 2 ALA B N 1
ATOM 5303 C CA . ALA B 1 2 ? 32.438 2.787 29.781 1 30.2 2 ALA B CA 1
ATOM 5304 C C . ALA B 1 2 ? 31.266 3.744 29.531 1 30.2 2 ALA B C 1
ATOM 5306 O O . ALA B 1 2 ? 30.25 3.693 30.25 1 30.2 2 ALA B O 1
ATOM 5307 N N . ASP B 1 3 ? 31.531 4.602 28.609 1 28.86 3 ASP B N 1
ATOM 5308 C CA . ASP B 1 3 ? 30.609 5.707 28.344 1 28.86 3 ASP B CA 1
ATOM 5309 C C . ASP B 1 3 ? 29.391 5.23 27.562 1 28.86 3 ASP B C 1
ATOM 5311 O O . ASP B 1 3 ? 28.453 6.004 27.328 1 28.86 3 ASP B O 1
ATOM 5315 N N . ASN B 1 4 ? 29.453 4.18 26.938 1 31.59 4 ASN B N 1
ATOM 5316 C CA . ASN B 1 4 ? 28.359 3.496 26.266 1 31.59 4 ASN B CA 1
ATOM 5317 C C . ASN B 1 4 ? 27.359 2.912 27.25 1 31.59 4 ASN B C 1
ATOM 5319 O O . ASN B 1 4 ? 26.219 2.59 26.891 1 31.59 4 ASN B O 1
ATOM 5323 N N . GLU B 1 5 ? 27.797 2.529 28.438 1 34.78 5 GLU B N 1
ATOM 5324 C CA . GLU B 1 5 ? 26.984 1.932 29.5 1 34.78 5 GLU B CA 1
ATOM 5325 C C . GLU B 1 5 ? 26.047 2.955 30.109 1 34.78 5 GLU B C 1
ATOM 5327 O O . GLU B 1 5 ? 24.922 2.611 30.516 1 34.78 5 GLU B O 1
ATOM 5332 N N . ASN B 1 6 ? 26.484 4.16 30.281 1 34.66 6 ASN B N 1
ATOM 5333 C CA . ASN B 1 6 ? 25.688 5.195 30.922 1 34.66 6 ASN B CA 1
ATOM 5334 C C . ASN B 1 6 ? 24.547 5.664 30.031 1 34.66 6 ASN B C 1
ATOM 5336 O O . ASN B 1 6 ? 23.531 6.18 30.516 1 34.66 6 ASN B O 1
ATOM 5340 N N . HIS B 1 7 ? 24.781 5.613 28.859 1 34 7 HIS B N 1
ATOM 5341 C CA . HIS B 1 7 ? 23.734 6.062 27.938 1 34 7 HIS B CA 1
ATOM 5342 C C . HIS B 1 7 ? 22.594 5.055 27.859 1 34 7 HIS B C 1
ATOM 5344 O O . HIS B 1 7 ? 21.438 5.43 27.625 1 34 7 HIS B O 1
ATOM 5350 N N . ARG B 1 8 ? 22.875 3.816 27.891 1 40.41 8 ARG B N 1
ATOM 5351 C CA . ARG B 1 8 ? 21.797 2.83 28 1 40.41 8 ARG B CA 1
ATOM 5352 C C . ARG B 1 8 ? 21.078 2.969 29.328 1 40.41 8 ARG B C 1
ATOM 5354 O O . ARG B 1 8 ? 19.953 2.486 29.484 1 40.41 8 ARG B O 1
ATOM 5361 N N . GLN B 1 9 ? 21.766 3.418 30.25 1 39.19 9 GLN B N 1
ATOM 5362 C CA . GLN B 1 9 ? 21.172 3.621 31.562 1 39.19 9 GLN B CA 1
ATOM 5363 C C . GLN B 1 9 ? 20.141 4.734 31.547 1 39.19 9 GLN B C 1
ATOM 5365 O O . GLN B 1 9 ? 19.109 4.648 32.219 1 39.19 9 GLN B O 1
ATOM 5370 N N . ALA B 1 10 ? 20.406 5.762 30.859 1 40.56 10 ALA B N 1
ATOM 5371 C CA . ALA B 1 10 ? 19.453 6.863 30.922 1 40.56 10 ALA B CA 1
ATOM 5372 C C . ALA B 1 10 ? 18.125 6.473 30.266 1 40.56 10 ALA B C 1
ATOM 5374 O O . ALA B 1 10 ? 17.062 6.754 30.812 1 40.56 10 ALA B O 1
ATOM 5375 N N . LEU B 1 11 ? 18.172 5.852 29.125 1 44.94 11 LEU B N 1
ATOM 5376 C CA . LEU B 1 11 ? 16.906 5.359 28.594 1 44.94 11 LEU B CA 1
ATOM 5377 C C . LEU B 1 11 ? 16.406 4.16 29.391 1 44.94 11 LEU B C 1
ATOM 5379 O O . LEU B 1 11 ? 15.195 3.986 29.562 1 44.94 11 LEU B O 1
ATOM 5383 N N . SER B 1 12 ? 17.312 3.209 29.719 1 46.84 12 SER B N 1
ATOM 5384 C CA . SER B 1 12 ? 16.906 2.082 30.547 1 46.84 12 SER B CA 1
ATOM 5385 C C . SER B 1 12 ? 16.188 2.555 31.797 1 46.84 12 SER B C 1
ATOM 5387 O O . SER B 1 12 ? 15.211 1.932 32.25 1 46.84 12 SER B O 1
ATOM 5389 N N . ASP B 1 13 ? 16.734 3.52 32.438 1 43.88 13 ASP B N 1
ATOM 5390 C CA . ASP B 1 13 ? 16.062 4.066 33.625 1 43.88 13 ASP B CA 1
ATOM 5391 C C . ASP B 1 13 ? 14.727 4.688 33.25 1 43.88 13 ASP B C 1
ATOM 5393 O O . ASP B 1 13 ? 13.883 4.93 34.125 1 43.88 13 ASP B O 1
ATOM 5397 N N . ILE B 1 14 ? 14.633 5.094 32.125 1 44.47 14 ILE B N 1
ATOM 5398 C CA . ILE B 1 14 ? 13.445 5.742 31.562 1 44.47 14 ILE B CA 1
ATOM 5399 C C . ILE B 1 14 ? 12.336 4.715 31.375 1 44.47 14 ILE B C 1
ATOM 5401 O O . ILE B 1 14 ? 11.156 5.023 31.562 1 44.47 14 ILE B O 1
ATOM 5405 N N . CYS B 1 15 ? 12.719 3.508 31.016 1 46.28 15 CYS B N 1
ATOM 5406 C CA . CYS B 1 15 ? 11.719 2.484 30.734 1 46.28 15 CYS B CA 1
ATOM 5407 C C . CYS B 1 15 ? 11.211 1.846 32.031 1 46.28 15 CYS B C 1
ATOM 5409 O O . CYS B 1 15 ? 10.383 0.936 31.984 1 46.28 15 CYS B O 1
ATOM 5411 N N . VAL B 1 16 ? 11.797 2.271 33.125 1 44.81 16 VAL B N 1
ATOM 5412 C CA . VAL B 1 16 ? 11.477 1.512 34.344 1 44.81 16 VAL B CA 1
ATOM 5413 C C . VAL B 1 16 ? 10.266 2.129 35.031 1 44.81 16 VAL B C 1
ATOM 5415 O O . VAL B 1 16 ? 10.375 2.658 36.125 1 44.81 16 VAL B O 1
ATOM 5418 N N . PHE B 1 17 ? 9.445 2.697 34.25 1 50.56 17 PHE B N 1
ATOM 5419 C CA . PHE B 1 17 ? 8.266 3.148 34.969 1 50.56 17 PHE B CA 1
ATOM 5420 C C . PHE B 1 17 ? 7.234 2.029 35.094 1 50.56 17 PHE B C 1
ATOM 5422 O O . PHE B 1 17 ? 7.141 1.179 34.188 1 50.56 17 PHE B O 1
ATOM 5429 N N . PRO B 1 18 ? 6.676 1.938 36.312 1 53.5 18 PRO B N 1
ATOM 5430 C CA . PRO B 1 18 ? 5.633 0.918 36.438 1 53.5 18 PRO B CA 1
ATOM 5431 C C . PRO B 1 18 ? 4.488 1.123 35.438 1 53.5 18 PRO B C 1
ATOM 5433 O O . PRO B 1 18 ? 3.977 2.236 35.281 1 53.5 18 PRO B O 1
ATOM 5436 N N . ALA B 1 19 ? 4.32 0.248 34.562 1 58.69 19 ALA B N 1
ATOM 5437 C CA . ALA B 1 19 ? 3.219 0.266 33.594 1 58.69 19 ALA B CA 1
ATOM 5438 C C . ALA B 1 19 ? 1.872 0.179 34.312 1 58.69 19 ALA B C 1
ATOM 5440 O O . ALA B 1 19 ? 1.728 -0.556 35.281 1 58.69 19 ALA B O 1
ATOM 5441 N N . PRO B 1 20 ? 0.929 1.104 33.938 1 67.62 20 PRO B N 1
ATOM 5442 C CA . PRO B 1 20 ? -0.414 0.92 34.5 1 67.62 20 PRO B CA 1
ATOM 5443 C C . PRO B 1 20 ? -0.977 -0.474 34.219 1 67.62 20 PRO B C 1
ATOM 5445 O O . PRO B 1 20 ? -0.536 -1.153 33.312 1 67.62 20 PRO B O 1
ATOM 5448 N N . SER B 1 21 ? -1.801 -0.934 35.156 1 72.25 21 SER B N 1
ATOM 5449 C CA . SER B 1 21 ? -2.49 -2.207 34.969 1 72.25 21 SER B CA 1
ATOM 5450 C C . SER B 1 21 ? -3.531 -2.109 33.875 1 72.25 21 SER B C 1
ATOM 5452 O O . SER B 1 21 ? -3.922 -1.011 33.469 1 72.25 21 SER B O 1
ATOM 5454 N N . LEU B 1 22 ? -3.818 -3.168 33.25 1 76.19 22 LEU B N 1
ATOM 5455 C CA . LEU B 1 22 ? -4.848 -3.238 32.219 1 76.19 22 LEU B CA 1
ATOM 5456 C C . LEU B 1 22 ? -6.152 -2.617 32.719 1 76.19 22 LEU B C 1
ATOM 5458 O O . LEU B 1 22 ? -6.879 -1.995 31.938 1 76.19 22 LEU B O 1
ATOM 5462 N N . GLU B 1 23 ? -6.406 -2.775 34 1 74.06 23 GLU B N 1
ATOM 5463 C CA . GLU B 1 23 ? -7.609 -2.203 34.594 1 74.06 23 GLU B CA 1
ATOM 5464 C C . GLU B 1 23 ? -7.57 -0.677 34.531 1 74.06 23 GLU B C 1
ATOM 5466 O O . GLU B 1 23 ? -8.586 -0.032 34.25 1 74.06 23 GLU B O 1
ATOM 5471 N N . GLU B 1 24 ? -6.398 -0.194 34.844 1 74.94 24 GLU B N 1
ATOM 5472 C CA . GLU B 1 24 ? -6.234 1.256 34.781 1 74.94 24 GLU B CA 1
ATOM 5473 C C . GLU B 1 24 ? -6.383 1.772 33.344 1 74.94 24 GLU B C 1
ATOM 5475 O O . GLU B 1 24 ? -6.941 2.85 33.125 1 74.94 24 GLU B O 1
ATOM 5480 N N . TRP B 1 25 ? -5.922 0.978 32.562 1 77.75 25 TRP B N 1
ATOM 5481 C CA . TRP B 1 25 ? -6.062 1.342 31.141 1 77.75 25 TRP B CA 1
ATOM 5482 C C . TRP B 1 25 ? -7.527 1.342 30.719 1 77.75 25 TRP B C 1
ATOM 5484 O O . TRP B 1 25 ? -7.973 2.246 30.016 1 77.75 25 TRP B O 1
ATOM 5494 N N . GLU B 1 26 ? -8.234 0.354 31.109 1 78.81 26 GLU B N 1
ATOM 5495 C CA . GLU B 1 26 ? -9.656 0.26 30.781 1 78.81 26 GLU B CA 1
ATOM 5496 C C . GLU B 1 26 ? -10.43 1.454 31.328 1 78.81 26 GLU B C 1
ATOM 5498 O O . GLU B 1 26 ? -11.375 1.938 30.703 1 78.81 26 GLU B O 1
ATOM 5503 N N . GLU B 1 27 ? -9.961 1.884 32.469 1 76.25 27 GLU B N 1
ATOM 5504 C CA . GLU B 1 27 ? -10.586 3.062 33.062 1 76.25 27 GLU B CA 1
ATOM 5505 C C . GLU B 1 27 ? -10.273 4.316 32.25 1 76.25 27 GLU B C 1
ATOM 5507 O O . GLU B 1 27 ? -11.133 5.191 32.094 1 76.25 27 GLU B O 1
ATOM 5512 N N . ALA B 1 28 ? -9.078 4.379 31.812 1 77.56 28 ALA B N 1
ATOM 5513 C CA . ALA B 1 28 ? -8.695 5.512 30.984 1 77.56 28 ALA B CA 1
ATOM 5514 C C . ALA B 1 28 ? -9.477 5.527 29.672 1 77.56 28 ALA B C 1
ATOM 5516 O O . ALA B 1 28 ? -9.859 6.59 29.188 1 77.56 28 ALA B O 1
ATOM 5517 N N . VAL B 1 29 ? -9.719 4.383 29.172 1 77 29 VAL B N 1
ATOM 5518 C CA . VAL B 1 29 ? -10.5 4.242 27.953 1 77 29 VAL B CA 1
ATOM 5519 C C . VAL B 1 29 ? -11.938 4.707 28.203 1 77 29 VAL B C 1
ATOM 5521 O O . VAL B 1 29 ? -12.516 5.418 27.375 1 77 29 VAL B O 1
ATOM 5524 N N . LYS B 1 30 ? -12.438 4.309 29.328 1 75.5 30 LYS B N 1
ATOM 5525 C CA . LYS B 1 30 ? -13.797 4.691 29.703 1 75.5 30 LYS B CA 1
ATOM 5526 C C . LYS B 1 30 ? -13.93 6.211 29.797 1 75.5 30 LYS B C 1
ATOM 5528 O O . LYS B 1 30 ? -14.945 6.777 29.391 1 75.5 30 LYS B O 1
ATOM 5533 N N . LYS B 1 31 ? -12.883 6.805 30.297 1 72.81 31 LYS B N 1
ATOM 5534 C CA . LYS B 1 31 ? -12.891 8.258 30.453 1 72.81 31 LYS B CA 1
ATOM 5535 C C . LYS B 1 31 ? -12.812 8.945 29.094 1 72.81 31 LYS B C 1
ATOM 5537 O O . LYS B 1 31 ? -13.508 9.938 28.844 1 72.81 31 LYS B O 1
ATOM 5542 N N . THR B 1 32 ? -11.969 8.328 28.25 1 71.12 32 THR B N 1
ATOM 5543 C CA . THR B 1 32 ? -11.766 8.914 26.922 1 71.12 32 THR B CA 1
ATOM 5544 C C . THR B 1 32 ? -13.023 8.781 26.078 1 71.12 32 THR B C 1
ATOM 5546 O O . THR B 1 32 ? -13.352 9.672 25.297 1 71.12 32 THR B O 1
ATOM 5549 N N . LEU B 1 33 ? -13.719 7.711 26.266 1 71.12 33 LEU B N 1
ATOM 5550 C CA . LEU B 1 33 ? -14.875 7.438 25.422 1 71.12 33 LEU B CA 1
ATOM 5551 C C . LEU B 1 33 ? -16.172 7.824 26.141 1 71.12 33 LEU B C 1
ATOM 5553 O O . LEU B 1 33 ? -17.25 7.324 25.797 1 71.12 33 LEU B O 1
ATOM 5557 N N . LYS B 1 34 ? -16.031 8.594 27.078 1 69.31 34 LYS B N 1
ATOM 5558 C CA . LYS B 1 34 ? -17.188 9.164 27.781 1 69.31 34 LYS B CA 1
ATOM 5559 C C . LYS B 1 34 ? -18.109 8.062 28.297 1 69.31 34 LYS B C 1
ATOM 5561 O O . LYS B 1 34 ? -19.312 8.109 28.078 1 69.31 34 LYS B O 1
ATOM 5566 N N . GLY B 1 35 ? -17.453 6.973 28.844 1 69.81 35 GLY B N 1
ATOM 5567 C CA . GLY B 1 35 ? -18.234 5.98 29.562 1 69.81 35 GLY B CA 1
ATOM 5568 C C . GLY B 1 35 ? -18.266 4.629 28.875 1 69.81 35 GLY B C 1
ATOM 5569 O O . GLY B 1 35 ? -18.672 3.631 29.469 1 69.81 35 GLY B O 1
ATOM 5570 N N . LYS B 1 36 ? -17.891 4.609 27.688 1 73.12 36 LYS B N 1
ATOM 5571 C CA . LYS B 1 36 ? -17.859 3.303 27.031 1 73.12 36 LYS B CA 1
ATOM 5572 C C . LYS B 1 36 ? -16.688 2.467 27.531 1 73.12 36 LYS B C 1
ATOM 5574 O O . LYS B 1 36 ? -15.594 2.994 27.766 1 73.12 36 LYS B O 1
ATOM 5579 N N . THR B 1 37 ? -17.031 1.214 27.891 1 73.44 37 THR B N 1
ATOM 5580 C CA . THR B 1 37 ? -16 0.322 28.406 1 73.44 37 THR B CA 1
ATOM 5581 C C . THR B 1 37 ? -15.18 -0.26 27.266 1 73.44 37 THR B C 1
ATOM 5583 O O . THR B 1 37 ? -15.609 -0.246 26.109 1 73.44 37 THR B O 1
ATOM 5586 N N . ALA B 1 38 ? -14.008 -0.68 27.578 1 74.06 38 ALA B N 1
ATOM 5587 C CA . ALA B 1 38 ? -13.125 -1.338 26.609 1 74.06 38 ALA B CA 1
ATOM 5588 C C . ALA B 1 38 ? -13.82 -2.535 25.969 1 74.06 38 ALA B C 1
ATOM 5590 O O . ALA B 1 38 ? -13.602 -2.824 24.781 1 74.06 38 ALA B O 1
ATOM 5591 N N . ALA B 1 39 ? -14.633 -3.125 26.688 1 73.06 39 ALA B N 1
ATOM 5592 C CA . ALA B 1 39 ? -15.359 -4.289 26.188 1 73.06 39 ALA B CA 1
ATOM 5593 C C . ALA B 1 39 ? -16.344 -3.893 25.078 1 73.06 39 ALA B C 1
ATOM 5595 O O . ALA B 1 39 ? -16.594 -4.668 24.156 1 73.06 39 ALA B O 1
ATOM 5596 N N . GLU B 1 40 ? -16.75 -2.678 25.219 1 74.38 40 GLU B N 1
ATOM 5597 C CA . GLU B 1 40 ? -17.703 -2.186 24.234 1 74.38 40 GLU B CA 1
ATOM 5598 C C . GLU B 1 40 ? -17.016 -1.832 22.922 1 74.38 40 GLU B C 1
ATOM 5600 O O . GLU B 1 40 ? -17.672 -1.668 21.891 1 74.38 40 GLU B O 1
ATOM 5605 N N . LEU B 1 41 ? -15.781 -1.828 23.078 1 78.31 41 LEU B N 1
ATOM 5606 C CA . LEU B 1 41 ? -15.016 -1.468 21.875 1 78.31 41 LEU B CA 1
ATOM 5607 C C . LEU B 1 41 ? -14.602 -2.713 21.109 1 78.31 41 LEU B C 1
ATOM 5609 O O . LEU B 1 41 ? -14.023 -2.607 20.016 1 78.31 41 LEU B O 1
ATOM 5613 N N . HIS B 1 42 ? -14.969 -3.795 21.719 1 80.44 42 HIS B N 1
ATOM 5614 C CA . HIS B 1 42 ? -14.711 -5.031 20.984 1 80.44 42 HIS B CA 1
ATOM 5615 C C . HIS B 1 42 ? -15.516 -5.086 19.703 1 80.44 42 HIS B C 1
ATOM 5617 O O . HIS B 1 42 ? -16.641 -4.586 19.641 1 80.44 42 HIS B O 1
ATOM 5623 N N . HIS B 1 43 ? -14.914 -5.535 18.734 1 83.31 43 HIS B N 1
ATOM 5624 C CA . HIS B 1 43 ? -15.672 -5.781 17.516 1 83.31 43 HIS B CA 1
ATOM 5625 C C . HIS B 1 43 ? -15.57 -7.242 17.094 1 83.31 43 HIS B C 1
ATOM 5627 O O . HIS B 1 43 ? -14.555 -7.898 17.344 1 83.31 43 HIS B O 1
ATOM 5633 N N . VAL B 1 44 ? -16.656 -7.668 16.562 1 88.12 44 VAL B N 1
ATOM 5634 C CA . VAL B 1 44 ? -16.703 -9.062 16.125 1 88.12 44 VAL B CA 1
ATOM 5635 C C . VAL B 1 44 ? -16.281 -9.164 14.664 1 88.12 44 VAL B C 1
ATOM 5637 O O . VAL B 1 44 ? -16.812 -8.453 13.805 1 88.12 44 VAL B O 1
ATOM 5640 N N . SER B 1 45 ? -15.305 -9.984 14.484 1 89.69 45 SER B N 1
ATOM 5641 C CA . SER B 1 45 ? -14.836 -10.172 13.117 1 89.69 45 SER B CA 1
ATOM 5642 C C . SER B 1 45 ? -15.828 -10.992 12.297 1 89.69 45 SER B C 1
ATOM 5644 O O . SER B 1 45 ? -16.812 -11.516 12.836 1 89.69 45 SER B O 1
ATOM 5646 N N . GLU B 1 46 ? -15.555 -11.094 11.023 1 89.19 46 GLU B N 1
ATOM 5647 C CA . GLU B 1 46 ? -16.391 -11.883 10.125 1 89.19 46 GLU B CA 1
ATOM 5648 C C . GLU B 1 46 ? -16.391 -13.359 10.531 1 89.19 46 GLU B C 1
ATOM 5650 O O . GLU B 1 46 ? -17.359 -14.078 10.258 1 89.19 46 GLU B O 1
ATOM 5655 N N . GLU B 1 47 ? -15.359 -13.789 11.164 1 92.44 47 GLU B N 1
ATOM 5656 C CA . GLU B 1 47 ? -15.219 -15.172 11.609 1 92.44 47 GLU B CA 1
ATOM 5657 C C . GLU B 1 47 ? -15.898 -15.391 12.953 1 92.44 47 GLU B C 1
ATOM 5659 O O . GLU B 1 47 ? -15.922 -16.516 13.469 1 92.44 47 GLU B O 1
ATOM 5664 N N . GLY B 1 48 ? -16.375 -14.32 13.5 1 91.5 48 GLY B N 1
ATOM 5665 C CA . GLY B 1 48 ? -17.016 -14.422 14.805 1 91.5 48 GLY B CA 1
ATOM 5666 C C . GLY B 1 48 ? -16.031 -14.312 15.953 1 91.5 48 GLY B C 1
ATOM 5667 O O . GLY B 1 48 ? -16.344 -14.703 17.078 1 91.5 48 GLY B O 1
ATOM 5668 N N . LEU B 1 49 ? -14.875 -13.859 15.711 1 92.81 49 LEU B N 1
ATOM 5669 C CA . LEU B 1 49 ? -13.875 -13.672 16.75 1 92.81 49 LEU B CA 1
ATOM 5670 C C . LEU B 1 49 ? -14.062 -12.328 17.453 1 92.81 49 LEU B C 1
ATOM 5672 O O . LEU B 1 49 ? -14.391 -11.328 16.812 1 92.81 49 LEU B O 1
ATOM 5676 N N . ASP B 1 50 ? -13.883 -12.375 18.719 1 91.62 50 ASP B N 1
ATOM 5677 C CA . ASP B 1 50 ? -13.945 -11.148 19.5 1 91.62 50 ASP B CA 1
ATOM 5678 C C . ASP B 1 50 ? -12.609 -10.406 19.469 1 91.62 50 ASP B C 1
ATOM 5680 O O . ASP B 1 50 ? -11.68 -10.773 20.188 1 91.62 50 ASP B O 1
ATOM 5684 N N . ILE B 1 51 ? -12.547 -9.359 18.75 1 91.69 51 ILE B N 1
ATOM 5685 C CA . ILE B 1 51 ? -11.312 -8.609 18.578 1 91.69 51 ILE B CA 1
ATOM 5686 C C . ILE B 1 51 ? -11.242 -7.477 19.594 1 91.69 51 ILE B C 1
ATOM 5688 O O . ILE B 1 51 ? -12.141 -6.633 19.656 1 91.69 51 ILE B O 1
ATOM 5692 N N . LYS B 1 52 ? -10.211 -7.402 20.312 1 89.75 52 LYS B N 1
ATOM 5693 C CA . LYS B 1 52 ? -10.023 -6.402 21.359 1 89.75 52 LYS B CA 1
ATOM 5694 C C . LYS B 1 52 ? -9.469 -5.102 20.781 1 89.75 52 LYS B C 1
ATOM 5696 O O . LYS B 1 52 ? -8.797 -5.109 19.75 1 89.75 52 LYS B O 1
ATOM 5701 N N . PRO B 1 53 ? -9.734 -4.008 21.469 1 87.06 53 PRO B N 1
ATOM 5702 C CA . PRO B 1 53 ? -9.156 -2.732 21.047 1 87.06 53 PRO B CA 1
ATOM 5703 C C . PRO B 1 53 ? -7.652 -2.65 21.312 1 87.06 53 PRO B C 1
ATOM 5705 O O . PRO B 1 53 ? -6.949 -1.876 20.656 1 87.06 53 PRO B O 1
ATOM 5708 N N . LEU B 1 54 ? -7.176 -3.426 22.25 1 89.19 54 LEU B N 1
ATOM 5709 C CA . LEU B 1 54 ? -5.754 -3.484 22.594 1 89.19 54 LEU B CA 1
ATOM 5710 C C . LEU B 1 54 ? -5.363 -4.883 23.062 1 89.19 54 LEU B C 1
ATOM 5712 O O . LEU B 1 54 ? -6.074 -5.492 23.859 1 89.19 54 LEU B O 1
ATOM 5716 N N . TYR B 1 55 ? -4.289 -5.328 22.469 1 90.44 55 TYR B N 1
ATOM 5717 C CA . TYR B 1 55 ? -3.74 -6.617 22.891 1 90.44 55 TYR B CA 1
ATOM 5718 C C . TYR B 1 55 ? -2.439 -6.43 23.656 1 90.44 55 TYR B C 1
ATOM 5720 O O . TYR B 1 55 ? -1.684 -5.492 23.391 1 90.44 55 TYR B O 1
ATOM 5728 N N . THR B 1 56 ? -2.201 -7.32 24.641 1 89.06 56 THR B N 1
ATOM 5729 C CA . THR B 1 56 ? -1.007 -7.281 25.469 1 89.06 56 THR B CA 1
ATOM 5730 C C . THR B 1 56 ? -0.355 -8.656 25.547 1 89.06 56 THR B C 1
ATOM 5732 O O . THR B 1 56 ? -0.828 -9.609 24.922 1 89.06 56 THR B O 1
ATOM 5735 N N . ASN B 1 57 ? 0.73 -8.688 26.266 1 84.19 57 ASN B N 1
ATOM 5736 C CA . ASN B 1 57 ? 1.465 -9.938 26.438 1 84.19 57 ASN B CA 1
ATOM 5737 C C . ASN B 1 57 ? 0.598 -11.016 27.078 1 84.19 57 ASN B C 1
ATOM 5739 O O . ASN B 1 57 ? 0.819 -12.211 26.859 1 84.19 57 ASN B O 1
ATOM 5743 N N . LYS B 1 58 ? -0.368 -10.672 27.797 1 84 58 LYS B N 1
ATOM 5744 C CA . LYS B 1 58 ? -1.253 -11.617 28.469 1 84 58 LYS B CA 1
ATOM 5745 C C . LYS B 1 58 ? -2.113 -12.375 27.469 1 84 58 LYS B C 1
ATOM 5747 O O . LYS B 1 58 ? -2.584 -13.477 27.75 1 84 58 LYS B O 1
ATOM 5752 N N . ASP B 1 59 ? -2.285 -11.766 26.312 1 86.81 59 ASP B N 1
ATOM 5753 C CA . ASP B 1 59 ? -3.145 -12.367 25.297 1 86.81 59 ASP B CA 1
ATOM 5754 C C . ASP B 1 59 ? -2.377 -13.383 24.453 1 86.81 59 ASP B C 1
ATOM 5756 O O . ASP B 1 59 ? -2.977 -14.258 23.828 1 86.81 59 ASP B O 1
ATOM 5760 N N . ARG B 1 60 ? -1.125 -13.211 24.453 1 82.75 60 ARG B N 1
ATOM 5761 C CA . ARG B 1 60 ? -0.285 -13.992 23.547 1 82.75 60 ARG B CA 1
ATOM 5762 C C . ARG B 1 60 ? -0.24 -15.453 23.984 1 82.75 60 ARG B C 1
ATOM 5764 O O . ARG B 1 60 ? -0.093 -15.758 25.172 1 82.75 60 ARG B O 1
ATOM 5771 N N . PRO B 1 61 ? -0.347 -16.25 22.938 1 79 61 PRO B N 1
ATOM 5772 C CA . PRO B 1 61 ? -0.209 -17.672 23.266 1 79 61 PRO B CA 1
ATOM 5773 C C . PRO B 1 61 ? 1.192 -18.031 23.75 1 79 61 PRO B C 1
ATOM 5775 O O . PRO B 1 61 ? 2.184 -17.516 23.219 1 79 61 PRO B O 1
ATOM 5778 N N . ALA B 1 62 ? 1.368 -18.781 24.812 1 65.69 62 ALA B N 1
ATOM 5779 C CA . ALA B 1 62 ? 2.639 -19.125 25.438 1 65.69 62 ALA B CA 1
ATOM 5780 C C . ALA B 1 62 ? 3.547 -19.875 24.469 1 65.69 62 ALA B C 1
ATOM 5782 O O . ALA B 1 62 ? 4.75 -19.609 24.406 1 65.69 62 ALA B O 1
ATOM 5783 N N . GLY B 1 63 ? 3.152 -20.812 23.75 1 63.62 63 GLY B N 1
ATOM 5784 C CA . GLY B 1 63 ? 3.984 -21.703 22.953 1 63.62 63 GLY B CA 1
ATOM 5785 C C . GLY B 1 63 ? 4.551 -21.047 21.703 1 63.62 63 GLY B C 1
ATOM 5786 O O . GLY B 1 63 ? 5.555 -21.5 21.156 1 63.62 63 GLY B O 1
ATOM 5787 N N . LEU B 1 64 ? 4.117 -20.016 21.359 1 62.5 64 LEU B N 1
ATOM 5788 C CA . LEU B 1 64 ? 4.492 -19.406 20.078 1 62.5 64 LEU B CA 1
ATOM 5789 C C . LEU B 1 64 ? 5.82 -18.672 20.203 1 62.5 64 LEU B C 1
ATOM 5791 O O . LEU B 1 64 ? 6.531 -18.484 19.219 1 62.5 64 LEU B O 1
ATOM 5795 N N . ASN B 1 65 ? 6.203 -18.359 21.359 1 59.25 65 ASN B N 1
ATOM 5796 C CA . ASN B 1 65 ? 7.391 -17.547 21.609 1 59.25 65 ASN B CA 1
ATOM 5797 C C . ASN B 1 65 ? 8.672 -18.312 21.266 1 59.25 65 ASN B C 1
ATOM 5799 O O . ASN B 1 65 ? 9.734 -17.703 21.109 1 59.25 65 ASN B O 1
ATOM 5803 N N . THR B 1 66 ? 8.484 -19.516 21.047 1 64.38 66 THR B N 1
ATOM 5804 C CA . THR B 1 66 ? 9.711 -20.297 20.891 1 64.38 66 THR B CA 1
ATOM 5805 C C . THR B 1 66 ? 9.844 -20.797 19.453 1 64.38 66 THR B C 1
ATOM 5807 O O . THR B 1 66 ? 10.828 -21.453 19.109 1 64.38 66 THR B O 1
ATOM 5810 N N . MET B 1 67 ? 9.055 -20.406 18.734 1 76.62 67 MET B N 1
ATOM 5811 C CA . MET B 1 67 ? 9.07 -20.922 17.359 1 76.62 67 MET B CA 1
ATOM 5812 C C . MET B 1 67 ? 10.07 -20.141 16.5 1 76.62 67 MET B C 1
ATOM 5814 O O . MET B 1 67 ? 10.266 -18.953 16.703 1 76.62 67 MET B O 1
ATOM 5818 N N . LEU B 1 68 ? 10.789 -20.953 15.68 1 78.38 68 LEU B N 1
ATOM 5819 C CA . LEU B 1 68 ? 11.727 -20.359 14.734 1 78.38 68 LEU B CA 1
ATOM 5820 C C . LEU B 1 68 ? 11.258 -20.562 13.297 1 78.38 68 LEU B C 1
ATOM 5822 O O . LEU B 1 68 ? 10.484 -21.484 13.023 1 78.38 68 LEU B O 1
ATOM 5826 N N . SER B 1 69 ? 11.68 -19.688 12.484 1 80.75 69 SER B N 1
ATOM 5827 C CA . SER B 1 69 ? 11.375 -19.875 11.07 1 80.75 69 SER B CA 1
ATOM 5828 C C . SER B 1 69 ? 12.039 -21.141 10.531 1 80.75 69 SER B C 1
ATOM 5830 O O . SER B 1 69 ? 13.188 -21.438 10.859 1 80.75 69 SER B O 1
ATOM 5832 N N . GLY B 1 70 ? 11.312 -21.844 9.719 1 84.12 70 GLY B N 1
ATOM 5833 C CA . GLY B 1 70 ? 11.852 -23.047 9.117 1 84.12 70 GLY B CA 1
ATOM 5834 C C . GLY B 1 70 ? 11.75 -24.266 10.016 1 84.12 70 GLY B C 1
ATOM 5835 O O . GLY B 1 70 ? 12.234 -25.344 9.664 1 84.12 70 GLY B O 1
ATOM 5836 N N . ASP B 1 71 ? 11.094 -24.031 11.109 1 84.81 71 ASP B N 1
ATOM 5837 C CA . ASP B 1 71 ? 10.93 -25.141 12.039 1 84.81 71 ASP B CA 1
ATOM 5838 C C . ASP B 1 71 ? 9.453 -25.469 12.242 1 84.81 71 ASP B C 1
ATOM 5840 O O . ASP B 1 71 ? 8.594 -24.578 12.172 1 84.81 71 ASP B O 1
ATOM 5844 N N . PHE B 1 72 ? 9.297 -26.812 12.469 1 87.12 72 PHE B N 1
ATOM 5845 C CA . PHE B 1 72 ? 7.945 -27.266 12.781 1 87.12 72 PHE B CA 1
ATOM 5846 C C . PHE B 1 72 ? 7.355 -26.453 13.93 1 87.12 72 PHE B C 1
ATOM 5848 O O . PHE B 1 72 ? 8.031 -26.219 14.938 1 87.12 72 PHE B O 1
ATOM 5855 N N . PRO B 1 73 ? 6.148 -25.906 13.82 1 89.31 73 PRO B N 1
ATOM 5856 C CA . PRO B 1 73 ? 5.133 -26.188 12.805 1 89.31 73 PRO B CA 1
ATOM 5857 C C . PRO B 1 73 ? 5.105 -25.141 11.688 1 89.31 73 PRO B C 1
ATOM 5859 O O . PRO B 1 73 ? 4.055 -24.906 11.094 1 89.31 73 PRO B O 1
ATOM 5862 N N . TYR B 1 74 ? 6.195 -24.359 11.531 1 90 74 TYR B N 1
ATOM 5863 C CA . TYR B 1 74 ? 6.473 -23.5 10.391 1 90 74 TYR B CA 1
ATOM 5864 C C . TYR B 1 74 ? 5.578 -22.266 10.414 1 90 74 TYR B C 1
ATOM 5866 O O . TYR B 1 74 ? 5.355 -21.641 9.375 1 90 74 TYR B O 1
ATOM 5874 N N . THR B 1 75 ? 5.074 -21.969 11.594 1 89.31 75 THR B N 1
ATOM 5875 C CA . THR B 1 75 ? 4.211 -20.797 11.758 1 89.31 75 THR B CA 1
ATOM 5876 C C . THR B 1 75 ? 4.93 -19.531 11.328 1 89.31 75 THR B C 1
ATOM 5878 O O . THR B 1 75 ? 4.316 -18.625 10.766 1 89.31 75 THR B O 1
ATOM 5881 N N . ARG B 1 76 ? 6.238 -19.484 11.562 1 89.94 76 ARG B N 1
ATOM 5882 C CA . ARG B 1 76 ? 6.992 -18.266 11.312 1 89.94 76 ARG B CA 1
ATOM 5883 C C . ARG B 1 76 ? 7.605 -18.281 9.914 1 89.94 76 ARG B C 1
ATOM 5885 O O . ARG B 1 76 ? 8.367 -17.375 9.547 1 89.94 76 ARG B O 1
ATOM 5892 N N . GLY B 1 77 ? 7.387 -19.359 9.18 1 88.5 77 GLY B N 1
ATOM 5893 C CA . GLY B 1 77 ? 7.898 -19.484 7.82 1 88.5 77 GLY B CA 1
ATOM 5894 C C . GLY B 1 77 ? 8.305 -20.891 7.457 1 88.5 77 GLY B C 1
ATOM 5895 O O . GLY B 1 77 ? 8.758 -21.656 8.312 1 88.5 77 GLY B O 1
ATOM 5896 N N . SER B 1 78 ? 8.258 -21.156 6.254 1 86.5 78 SER B N 1
ATOM 5897 C CA . SER B 1 78 ? 8.516 -22.516 5.781 1 86.5 78 SER B CA 1
ATOM 5898 C C . SER B 1 78 ? 10.008 -22.812 5.73 1 86.5 78 SER B C 1
ATOM 5900 O O . SER B 1 78 ? 10.414 -23.969 5.785 1 86.5 78 SER B O 1
ATOM 5902 N N . ARG B 1 79 ? 10.781 -21.766 5.645 1 81.62 79 ARG B N 1
ATOM 5903 C CA . ARG B 1 79 ? 12.227 -21.938 5.531 1 81.62 79 ARG B CA 1
ATOM 5904 C C . ARG B 1 79 ? 12.953 -21.172 6.633 1 81.62 79 ARG B C 1
ATOM 5906 O O . ARG B 1 79 ? 12.43 -20.203 7.176 1 81.62 79 ARG B O 1
ATOM 5913 N N . ALA B 1 80 ? 14.086 -21.812 7.02 1 74.75 80 ALA B N 1
ATOM 5914 C CA . ALA B 1 80 ? 14.883 -21.125 8.023 1 74.75 80 ALA B CA 1
ATOM 5915 C C . ALA B 1 80 ? 15.227 -19.703 7.562 1 74.75 80 ALA B C 1
ATOM 5917 O O . ALA B 1 80 ? 15.141 -18.75 8.344 1 74.75 80 ALA B O 1
ATOM 5918 N N . PHE B 1 81 ? 15.602 -19.609 6.496 1 69.31 81 PHE B N 1
ATOM 5919 C CA . PHE B 1 81 ? 15.852 -18.312 5.879 1 69.31 81 PHE B CA 1
ATOM 5920 C C . PHE B 1 81 ? 15.484 -18.328 4.402 1 69.31 81 PHE B C 1
ATOM 5922 O O . PHE B 1 81 ? 15.594 -19.375 3.746 1 69.31 81 PHE B O 1
ATOM 5929 N N . GLN B 1 82 ? 14.734 -17.297 4.191 1 58.88 82 GLN B N 1
ATOM 5930 C CA . GLN B 1 82 ? 14.383 -17.219 2.779 1 58.88 82 GLN B CA 1
ATOM 5931 C C . GLN B 1 82 ? 15.625 -17.266 1.895 1 58.88 82 GLN B C 1
ATOM 5933 O O . GLN B 1 82 ? 16.719 -16.938 2.342 1 58.88 82 GLN B O 1
ATOM 5938 N N . ASN B 1 83 ? 15.531 -17.969 0.768 1 53.47 83 ASN B N 1
ATOM 5939 C CA . ASN B 1 83 ? 16.625 -18.188 -0.172 1 53.47 83 ASN B CA 1
ATOM 5940 C C . ASN B 1 83 ? 17.547 -16.969 -0.271 1 53.47 83 ASN B C 1
ATOM 5942 O O . ASN B 1 83 ? 17.141 -15.859 0.078 1 53.47 83 ASN B O 1
ATOM 5946 N N . GLN B 1 84 ? 18.859 -17.203 -0.371 1 50.12 84 GLN B N 1
ATOM 5947 C CA . GLN B 1 84 ? 19.969 -16.266 -0.505 1 50.12 84 GLN B CA 1
ATOM 5948 C C . GLN B 1 84 ? 19.562 -15.016 -1.279 1 50.12 84 GLN B C 1
ATOM 5950 O O . GLN B 1 84 ? 20.062 -13.922 -1.023 1 50.12 84 GLN B O 1
ATOM 5955 N N . LYS B 1 85 ? 18.5 -15.219 -2.143 1 60.12 85 LYS B N 1
ATOM 5956 C CA . LYS B 1 85 ? 18.516 -14.117 -3.098 1 60.12 85 LYS B CA 1
ATOM 5957 C C . LYS B 1 85 ? 17.25 -13.289 -3.004 1 60.12 85 LYS B C 1
ATOM 5959 O O . LYS B 1 85 ? 17.297 -12.055 -3.082 1 60.12 85 LYS B O 1
ATOM 5964 N N . LYS B 1 86 ? 16.047 -14.016 -2.742 1 78.56 86 LYS B N 1
ATOM 5965 C CA . LYS B 1 86 ? 14.828 -13.203 -2.732 1 78.56 86 LYS B CA 1
ATOM 5966 C C . LYS B 1 86 ? 13.867 -13.656 -1.64 1 78.56 86 LYS B C 1
ATOM 5968 O O . LYS B 1 86 ? 13.742 -14.859 -1.378 1 78.56 86 LYS B O 1
ATOM 5973 N N . PRO B 1 87 ? 13.266 -12.773 -1.018 1 87.19 87 PRO B N 1
ATOM 5974 C CA . PRO B 1 87 ? 12.305 -13.109 0.031 1 87.19 87 PRO B CA 1
ATOM 5975 C C . PRO B 1 87 ? 11.125 -13.93 -0.496 1 87.19 87 PRO B C 1
ATOM 5977 O O . PRO B 1 87 ? 10.633 -14.828 0.19 1 87.19 87 PRO B O 1
ATOM 5980 N N . TRP B 1 88 ? 10.664 -13.664 -1.662 1 93.81 88 TRP B N 1
ATOM 5981 C CA . TRP B 1 88 ? 9.688 -14.445 -2.404 1 93.81 88 TRP B CA 1
ATOM 5982 C C . TRP B 1 88 ? 9.922 -14.328 -3.908 1 93.81 88 TRP B C 1
ATOM 5984 O O . TRP B 1 88 ? 10.664 -13.453 -4.359 1 93.81 88 TRP B O 1
ATOM 5994 N N . GLU B 1 89 ? 9.359 -15.227 -4.645 1 95.19 89 GLU B N 1
ATOM 5995 C CA . GLU B 1 89 ? 9.477 -15.156 -6.098 1 95.19 89 GLU B CA 1
ATOM 5996 C C . GLU B 1 89 ? 8.328 -14.344 -6.703 1 95.19 89 GLU B C 1
ATOM 5998 O O . GLU B 1 89 ? 7.164 -14.547 -6.352 1 95.19 89 GLU B O 1
ATOM 6003 N N . ILE B 1 90 ? 8.703 -13.469 -7.555 1 97.06 90 ILE B N 1
ATOM 6004 C CA . ILE B 1 90 ? 7.723 -12.688 -8.297 1 97.06 90 ILE B CA 1
ATOM 6005 C C . ILE B 1 90 ? 7.25 -13.469 -9.516 1 97.06 90 ILE B C 1
ATOM 6007 O O . ILE B 1 90 ? 7.949 -13.523 -10.531 1 97.06 90 ILE B O 1
ATOM 6011 N N . VAL B 1 91 ? 6.133 -14.062 -9.383 1 97.06 91 VAL B N 1
ATOM 6012 C CA . VAL B 1 91 ? 5.547 -14.852 -10.461 1 97.06 91 VAL B CA 1
ATOM 6013 C C . VAL B 1 91 ? 4.191 -14.273 -10.852 1 97.06 91 VAL B C 1
ATOM 6015 O O . VAL B 1 91 ? 3.219 -14.391 -10.102 1 97.06 91 VAL B O 1
ATOM 6018 N N . GLN B 1 92 ? 4.148 -13.703 -12.016 1 97.44 92 GLN B N 1
ATOM 6019 C CA . GLN B 1 92 ? 2.941 -13.016 -12.461 1 97.44 92 GLN B CA 1
ATOM 6020 C C . GLN B 1 92 ? 2.17 -13.859 -13.477 1 97.44 92 GLN B C 1
ATOM 6022 O O . GLN B 1 92 ? 2.77 -14.531 -14.312 1 97.44 92 GLN B O 1
ATOM 6027 N N . ARG B 1 93 ? 0.916 -13.75 -13.359 1 95.31 93 ARG B N 1
ATOM 6028 C CA . ARG B 1 93 ? 0.044 -14.453 -14.297 1 95.31 93 ARG B CA 1
ATOM 6029 C C . ARG B 1 93 ? 0.037 -13.773 -15.656 1 95.31 93 ARG B C 1
ATOM 6031 O O . ARG B 1 93 ? 0.037 -12.547 -15.742 1 95.31 93 ARG B O 1
ATOM 6038 N N . THR B 1 94 ? -0.049 -14.602 -16.703 1 94.75 94 THR B N 1
ATOM 6039 C CA . THR B 1 94 ? -0.202 -14.078 -18.062 1 94.75 94 THR B CA 1
ATOM 6040 C C . THR B 1 94 ? -1.677 -13.969 -18.438 1 94.75 94 THR B C 1
ATOM 6042 O O . THR B 1 94 ? -2.514 -14.703 -17.906 1 94.75 94 THR B O 1
ATOM 6045 N N . PHE B 1 95 ? -1.961 -13.086 -19.391 1 90.75 95 PHE B N 1
ATOM 6046 C CA . PHE B 1 95 ? -3.357 -12.828 -19.719 1 90.75 95 PHE B CA 1
ATOM 6047 C C . PHE B 1 95 ? -3.584 -12.898 -21.219 1 90.75 95 PHE B C 1
ATOM 6049 O O . PHE B 1 95 ? -4.727 -12.914 -21.688 1 90.75 95 PHE B O 1
ATOM 6056 N N . GLU B 1 96 ? -2.512 -12.984 -21.969 1 89.44 96 GLU B N 1
ATOM 6057 C CA . GLU B 1 96 ? -2.645 -13.086 -23.422 1 89.44 96 GLU B CA 1
ATOM 6058 C C . GLU B 1 96 ? -3.277 -14.414 -23.828 1 89.44 96 GLU B C 1
ATOM 6060 O O . GLU B 1 96 ? -3.236 -15.383 -23.062 1 89.44 96 GLU B O 1
ATOM 6065 N N . ARG B 1 97 ? -3.809 -14.469 -25.062 1 85.62 97 ARG B N 1
ATOM 6066 C CA . ARG B 1 97 ? -4.625 -15.617 -25.438 1 85.62 97 ARG B CA 1
ATOM 6067 C C . ARG B 1 97 ? -3.936 -16.438 -26.531 1 85.62 97 ARG B C 1
ATOM 6069 O O . ARG B 1 97 ? -4.32 -17.578 -26.781 1 85.62 97 ARG B O 1
ATOM 6076 N N . LEU B 1 98 ? -2.969 -15.859 -27.172 1 86.88 98 LEU B N 1
ATOM 6077 C CA . LEU B 1 98 ? -2.227 -16.578 -28.219 1 86.88 98 LEU B CA 1
ATOM 6078 C C . LEU B 1 98 ? -0.872 -17.031 -27.688 1 86.88 98 LEU B C 1
ATOM 6080 O O . LEU B 1 98 ? -0.212 -16.312 -26.938 1 86.88 98 LEU B O 1
ATOM 6084 N N . PRO B 1 99 ? -0.438 -18.25 -28.078 1 90.88 99 PRO B N 1
ATOM 6085 C CA . PRO B 1 99 ? 0.804 -18.812 -27.547 1 90.88 99 PRO B CA 1
ATOM 6086 C C . PRO B 1 99 ? 1.997 -17.875 -27.719 1 90.88 99 PRO B C 1
ATOM 6088 O O . PRO B 1 99 ? 2.752 -17.656 -26.766 1 90.88 99 PRO B O 1
ATOM 6091 N N . GLU B 1 100 ? 2.113 -17.297 -28.906 1 92.5 100 GLU B N 1
ATOM 6092 C CA . GLU B 1 100 ? 3.262 -16.438 -29.172 1 92.5 100 GLU B CA 1
ATOM 6093 C C . GLU B 1 100 ? 3.195 -15.156 -28.344 1 92.5 100 GLU B C 1
ATOM 6095 O O . GLU B 1 100 ? 4.227 -14.641 -27.922 1 92.5 100 GLU B O 1
ATOM 6100 N N . LYS B 1 101 ? 1.992 -14.664 -28.156 1 91.62 101 LYS B N 1
ATOM 6101 C CA . LYS B 1 101 ? 1.825 -13.445 -27.375 1 91.62 101 LYS B CA 1
ATOM 6102 C C . LYS B 1 101 ? 2.092 -13.703 -25.891 1 91.62 101 LYS B C 1
ATOM 6104 O O . LYS B 1 101 ? 2.617 -12.844 -25.188 1 91.62 101 LYS B O 1
ATOM 6109 N N . VAL B 1 102 ? 1.671 -14.852 -25.453 1 94.44 102 VAL B N 1
ATOM 6110 C CA . VAL B 1 102 ? 1.969 -15.242 -24.078 1 94.44 102 VAL B CA 1
ATOM 6111 C C . VAL B 1 102 ? 3.48 -15.32 -23.875 1 94.44 102 VAL B C 1
ATOM 6113 O O . VAL B 1 102 ? 4.008 -14.852 -22.859 1 94.44 102 VAL B O 1
ATOM 6116 N N . ASN B 1 103 ? 4.137 -15.977 -24.844 1 96.5 103 ASN B N 1
ATOM 6117 C CA . ASN B 1 103 ? 5.594 -16.078 -24.797 1 96.5 103 ASN B CA 1
ATOM 6118 C C . ASN B 1 103 ? 6.242 -14.695 -24.703 1 96.5 103 ASN B C 1
ATOM 6120 O O . ASN B 1 103 ? 7.148 -14.484 -23.891 1 96.5 103 ASN B O 1
ATOM 6124 N N . GLU B 1 104 ? 5.762 -13.781 -25.484 1 95.12 104 GLU B N 1
ATOM 6125 C CA . GLU B 1 104 ? 6.277 -12.414 -25.469 1 95.12 104 GLU B CA 1
ATOM 6126 C C . GLU B 1 104 ? 6.02 -11.758 -24.109 1 95.12 104 GLU B C 1
ATOM 6128 O O . GLU B 1 104 ? 6.887 -11.062 -23.578 1 95.12 104 GLU B O 1
ATOM 6133 N N . GLU B 1 105 ? 4.863 -11.953 -23.656 1 95.25 105 GLU B N 1
ATOM 6134 C CA . GLU B 1 105 ? 4.48 -11.414 -22.344 1 95.25 105 GLU B CA 1
ATOM 6135 C C . GLU B 1 105 ? 5.402 -11.93 -21.25 1 95.25 105 GLU B C 1
ATOM 6137 O O . GLU B 1 105 ? 5.844 -11.164 -20.391 1 95.25 105 GLU B O 1
ATOM 6142 N N . MET B 1 106 ? 5.672 -13.172 -21.281 1 96.75 106 MET B N 1
ATOM 6143 C CA . MET B 1 106 ? 6.539 -13.797 -20.281 1 96.75 106 MET B CA 1
ATOM 6144 C C . MET B 1 106 ? 7.953 -13.234 -20.375 1 96.75 106 MET B C 1
ATOM 6146 O O . MET B 1 106 ? 8.547 -12.867 -19.359 1 96.75 106 MET B O 1
ATOM 6150 N N . LYS B 1 107 ? 8.477 -13.188 -21.562 1 93.19 107 LYS B N 1
ATOM 6151 C CA . LYS B 1 107 ? 9.844 -12.695 -21.766 1 93.19 107 LYS B CA 1
ATOM 6152 C C . LYS B 1 107 ? 9.969 -11.25 -21.312 1 93.19 107 LYS B C 1
ATOM 6154 O O . LYS B 1 107 ? 10.961 -10.883 -20.672 1 93.19 107 LYS B O 1
ATOM 6159 N N . GLU B 1 108 ? 9.016 -10.508 -21.594 1 91.69 108 GLU B N 1
ATOM 6160 C CA . GLU B 1 108 ? 9.031 -9.109 -21.188 1 91.69 108 GLU B CA 1
ATOM 6161 C C . GLU B 1 108 ? 9.023 -8.977 -19.656 1 91.69 108 GLU B C 1
ATOM 6163 O O . GLU B 1 108 ? 9.75 -8.156 -19.094 1 91.69 108 GLU B O 1
ATOM 6168 N N . GLY B 1 109 ? 8.172 -9.75 -19.062 1 93.88 109 GLY B N 1
ATOM 6169 C CA . GLY B 1 109 ? 8.133 -9.734 -17.609 1 93.88 109 GLY B CA 1
ATOM 6170 C C . GLY B 1 109 ? 9.438 -10.156 -16.969 1 93.88 109 GLY B C 1
ATOM 6171 O O . GLY B 1 109 ? 9.898 -9.531 -16 1 93.88 109 GLY B O 1
ATOM 6172 N N . MET B 1 110 ? 10.016 -11.133 -17.484 1 92.81 110 MET B N 1
ATOM 6173 C CA . MET B 1 110 ? 11.258 -11.672 -16.922 1 92.81 110 MET B CA 1
ATOM 6174 C C . MET B 1 110 ? 12.398 -10.68 -17.094 1 92.81 110 MET B C 1
ATOM 6176 O O . MET B 1 110 ? 13.234 -10.539 -16.203 1 92.81 110 MET B O 1
ATOM 6180 N N . LYS B 1 111 ? 12.367 -9.969 -18.172 1 87.31 111 LYS B N 1
ATOM 6181 C CA . LYS B 1 111 ? 13.352 -8.922 -18.406 1 87.31 111 LYS B CA 1
ATOM 6182 C C . LYS B 1 111 ? 13.203 -7.781 -17.406 1 87.31 111 LYS B C 1
ATOM 6184 O O . LYS B 1 111 ? 14.172 -7.07 -17.125 1 87.31 111 LYS B O 1
ATOM 6189 N N . LYS B 1 112 ? 12.062 -7.746 -16.875 1 90.25 112 LYS B N 1
ATOM 6190 C CA . LYS B 1 112 ? 11.766 -6.586 -16.031 1 90.25 112 LYS B CA 1
ATOM 6191 C C . LYS B 1 112 ? 11.625 -6.988 -14.57 1 90.25 112 LYS B C 1
ATOM 6193 O O . LYS B 1 112 ? 10.906 -6.336 -13.812 1 90.25 112 LYS B O 1
ATOM 6198 N N . GLY B 1 113 ? 12.156 -8.07 -14.227 1 90.06 113 GLY B N 1
ATOM 6199 C CA . GLY B 1 113 ? 12.344 -8.344 -12.812 1 90.06 113 GLY B CA 1
ATOM 6200 C C . GLY B 1 113 ? 11.531 -9.523 -12.312 1 90.06 113 GLY B C 1
ATOM 6201 O O . GLY B 1 113 ? 11.648 -9.914 -11.156 1 90.06 113 GLY B O 1
ATOM 6202 N N . GLN B 1 114 ? 10.758 -10.164 -13.188 1 94.94 114 GLN B N 1
ATOM 6203 C CA . GLN B 1 114 ? 10.016 -11.359 -12.781 1 94.94 114 GLN B CA 1
ATOM 6204 C C . GLN B 1 114 ? 10.945 -12.562 -12.648 1 94.94 114 GLN B C 1
ATOM 6206 O O . GLN B 1 114 ? 11.906 -12.695 -13.406 1 94.94 114 GLN B O 1
ATOM 6211 N N . ASP B 1 115 ? 10.547 -13.367 -11.672 1 95.06 115 ASP B N 1
ATOM 6212 C CA . ASP B 1 115 ? 11.281 -14.609 -11.461 1 95.06 115 ASP B CA 1
ATOM 6213 C C . ASP B 1 115 ? 10.625 -15.766 -12.211 1 95.06 115 ASP B C 1
ATOM 6215 O O . ASP B 1 115 ? 11.195 -16.859 -12.297 1 95.06 115 ASP B O 1
ATOM 6219 N N . GLY B 1 116 ? 9.516 -15.508 -12.68 1 96.25 116 GLY B N 1
ATOM 6220 C CA . GLY B 1 116 ? 8.781 -16.531 -13.414 1 96.25 116 GLY B CA 1
ATOM 6221 C C . GLY B 1 116 ? 7.391 -16.078 -13.828 1 96.25 116 GLY B C 1
ATOM 6222 O O . GLY B 1 116 ? 7.094 -14.875 -13.82 1 96.25 116 GLY B O 1
ATOM 6223 N N . SER B 1 117 ? 6.57 -17.062 -14.328 1 96.81 117 SER B N 1
ATOM 6224 C CA . SER B 1 117 ? 5.227 -16.75 -14.812 1 96.81 117 SER B CA 1
ATOM 6225 C C . SER B 1 117 ? 4.242 -17.859 -14.469 1 96.81 117 SER B C 1
ATOM 6227 O O . SER B 1 117 ? 4.602 -19.031 -14.477 1 96.81 117 SER B O 1
ATOM 6229 N N . ASP B 1 118 ? 3.096 -17.422 -14.047 1 95.88 118 ASP B N 1
ATOM 6230 C CA . ASP B 1 118 ? 1.925 -18.281 -13.961 1 95.88 118 ASP B CA 1
ATOM 6231 C C . ASP B 1 118 ? 1.084 -18.203 -15.227 1 95.88 118 ASP B C 1
ATOM 6233 O O . ASP B 1 118 ? 0.393 -17.203 -15.461 1 95.88 118 ASP B O 1
ATOM 6237 N N . ILE B 1 119 ? 1.118 -19.25 -16.031 1 93.69 119 ILE B N 1
ATOM 6238 C CA . ILE B 1 119 ? 0.498 -19.203 -17.344 1 93.69 119 ILE B CA 1
ATOM 6239 C C . ILE B 1 119 ? -1.014 -19.375 -17.203 1 93.69 119 ILE B C 1
ATOM 6241 O O . ILE B 1 119 ? -1.489 -20.438 -16.828 1 93.69 119 ILE B O 1
ATOM 6245 N N . GLY B 1 120 ? -1.689 -18.297 -17.5 1 88.88 120 GLY B N 1
ATOM 6246 C CA . GLY B 1 120 ? -3.141 -18.391 -17.531 1 88.88 120 GLY B CA 1
ATOM 6247 C C . GLY B 1 120 ? -3.654 -19.266 -18.656 1 88.88 120 GLY B C 1
ATOM 6248 O O . GLY B 1 120 ? -3.283 -19.062 -19.828 1 88.88 120 GLY B O 1
ATOM 6249 N N . ILE B 1 121 ? -4.469 -20.266 -18.266 1 84 121 ILE B N 1
ATOM 6250 C CA . ILE B 1 121 ? -4.988 -21.219 -19.25 1 84 121 ILE B CA 1
ATOM 6251 C C . ILE B 1 121 ? -6.488 -20.984 -19.438 1 84 121 ILE B C 1
ATOM 6253 O O . ILE B 1 121 ? -7.211 -20.75 -18.469 1 84 121 ILE B O 1
ATOM 6257 N N . ASN B 1 122 ? -6.879 -20.797 -20.719 1 73.81 122 ASN B N 1
ATOM 6258 C CA . ASN B 1 122 ? -8.297 -20.719 -21.062 1 73.81 122 ASN B CA 1
ATOM 6259 C C . ASN B 1 122 ? -8.836 -22.078 -21.531 1 73.81 122 ASN B C 1
ATOM 6261 O O . ASN B 1 122 ? -8.297 -22.688 -22.453 1 73.81 122 ASN B O 1
ATOM 6265 N N . ARG B 1 123 ? -9.875 -22.469 -20.859 1 58 123 ARG B N 1
ATOM 6266 C CA . ARG B 1 123 ? -10.422 -23.797 -21.141 1 58 123 ARG B CA 1
ATOM 6267 C C . ARG B 1 123 ? -11.117 -23.812 -22.5 1 58 123 ARG B C 1
ATOM 6269 O O . ARG B 1 123 ? -12.219 -23.281 -22.656 1 58 123 ARG B O 1
ATOM 6276 N N . GLY B 1 124 ? -10.656 -23.188 -23.484 1 51.88 124 GLY B N 1
ATOM 6277 C CA . GLY B 1 124 ? -11.266 -23.219 -24.797 1 51.88 124 GLY B CA 1
ATOM 6278 C C . GLY B 1 124 ? -12.516 -24.062 -24.859 1 51.88 124 GLY B C 1
ATOM 6279 O O . GLY B 1 124 ? -13.125 -24.219 -25.922 1 51.88 124 GLY B O 1
ATOM 6280 N N . PHE B 1 125 ? -12.594 -25.094 -23.938 1 44.44 125 PHE B N 1
ATOM 6281 C CA . PHE B 1 125 ? -13.625 -26.094 -24.25 1 44.44 125 PHE B CA 1
ATOM 6282 C C . PHE B 1 125 ? -14.969 -25.422 -24.484 1 44.44 125 PHE B C 1
ATOM 6284 O O . PHE B 1 125 ? -15.781 -25.906 -25.266 1 44.44 125 PHE B O 1
ATOM 6291 N N . GLN B 1 126 ? -15.367 -24.625 -23.609 1 41.88 126 GLN B N 1
ATOM 6292 C CA . GLN B 1 126 ? -16.703 -24.094 -23.859 1 41.88 126 GLN B CA 1
ATOM 6293 C C . GLN B 1 126 ? -16.641 -22.75 -24.578 1 41.88 126 GLN B C 1
ATOM 6295 O O . GLN B 1 126 ? -15.898 -21.859 -24.156 1 41.88 126 GLN B O 1
ATOM 6300 N N . ARG B 1 127 ? -16.734 -22.859 -25.953 1 39.19 127 ARG B N 1
ATOM 6301 C CA . ARG B 1 127 ? -17.047 -21.641 -26.703 1 39.19 127 ARG B CA 1
ATOM 6302 C C . ARG B 1 127 ? -17.641 -20.578 -25.781 1 39.19 127 ARG B C 1
ATOM 6304 O O . ARG B 1 127 ? -18.844 -20.594 -25.5 1 39.19 127 ARG B O 1
ATOM 6311 N N . GLN B 1 128 ? -17.156 -20.328 -24.797 1 40.34 128 GLN B N 1
ATOM 6312 C CA . GLN B 1 128 ? -17.906 -19.297 -24.078 1 40.34 128 GLN B CA 1
ATOM 6313 C C . GLN B 1 128 ? -17.891 -17.969 -24.844 1 40.34 128 GLN B C 1
ATOM 6315 O O . GLN B 1 128 ? -16.828 -17.438 -25.141 1 40.34 128 GLN B O 1
ATOM 6320 N N . GLU B 1 129 ? -18.797 -17.875 -25.781 1 39.81 129 GLU B N 1
ATOM 6321 C CA . GLU B 1 129 ? -19.094 -16.656 -26.531 1 39.81 129 GLU B CA 1
ATOM 6322 C C . GLU B 1 129 ? -18.719 -15.406 -25.719 1 39.81 129 GLU B C 1
ATOM 6324 O O . GLU B 1 129 ? -18.219 -14.43 -26.281 1 39.81 129 GLU B O 1
ATOM 6329 N N . LYS B 1 130 ? -19.391 -15.109 -24.688 1 40.44 130 LYS B N 1
ATOM 6330 C CA . LYS B 1 130 ? -19.547 -13.789 -24.094 1 40.44 130 LYS B CA 1
ATOM 6331 C C . LYS B 1 130 ? -18.438 -13.492 -23.094 1 40.44 130 LYS B C 1
ATOM 6333 O O . LYS B 1 130 ? -18.453 -12.461 -22.438 1 40.44 130 LYS B O 1
ATOM 6338 N N . ALA B 1 131 ? -17.609 -14.469 -22.734 1 41.91 131 ALA B N 1
ATOM 6339 C CA . ALA B 1 131 ? -17 -13.953 -21.5 1 41.91 131 ALA B CA 1
ATOM 6340 C C . ALA B 1 131 ? -15.828 -13.023 -21.828 1 41.91 131 ALA B C 1
ATOM 6342 O O . ALA B 1 131 ? -14.805 -13.469 -22.344 1 41.91 131 ALA B O 1
ATOM 6343 N N . VAL B 1 132 ? -16.062 -11.812 -22.344 1 39.16 132 VAL B N 1
ATOM 6344 C CA . VAL B 1 132 ? -15.188 -10.648 -22.438 1 39.16 132 VAL B CA 1
ATOM 6345 C C . VAL B 1 132 ? -13.891 -10.914 -21.688 1 39.16 132 VAL B C 1
ATOM 6347 O O . VAL B 1 132 ? -12.82 -10.469 -22.109 1 39.16 132 VAL B O 1
ATOM 6350 N N . SER B 1 133 ? -13.977 -11.445 -20.484 1 49.31 133 SER B N 1
ATOM 6351 C CA . SER B 1 133 ? -12.898 -11.453 -19.5 1 49.31 133 SER B CA 1
ATOM 6352 C C . SER B 1 133 ? -12.062 -12.727 -19.609 1 49.31 133 SER B C 1
ATOM 6354 O O . SER B 1 133 ? -11.219 -13 -18.75 1 49.31 133 SER B O 1
ATOM 6356 N N . ALA B 1 134 ? -12.352 -13.469 -20.75 1 61.25 134 ALA B N 1
ATOM 6357 C CA . ALA B 1 134 ? -11.648 -14.75 -20.766 1 61.25 134 ALA B CA 1
ATOM 6358 C C . ALA B 1 134 ? -10.172 -14.562 -21.125 1 61.25 134 ALA B C 1
ATOM 6360 O O . ALA B 1 134 ? -9.836 -14.203 -22.25 1 61.25 134 ALA B O 1
ATOM 6361 N N . THR B 1 135 ? -9.414 -14.352 -20.25 1 75 135 THR B N 1
ATOM 6362 C CA . THR B 1 135 ? -7.965 -14.25 -20.375 1 75 135 THR B CA 1
ATOM 6363 C C . THR B 1 135 ? -7.309 -15.617 -20.219 1 75 135 THR B C 1
ATOM 6365 O O . THR B 1 135 ? -7.973 -16.594 -19.859 1 75 135 THR B O 1
ATOM 6368 N N . GLY B 1 136 ? -6.156 -15.758 -20.828 1 83.56 136 GLY B N 1
ATOM 6369 C CA . GLY B 1 136 ? -5.363 -16.969 -20.75 1 83.56 136 GLY B CA 1
ATOM 6370 C C . GLY B 1 136 ? -5.184 -17.656 -22.094 1 83.56 136 GLY B C 1
ATOM 6371 O O . GLY B 1 136 ? -6.043 -17.547 -22.969 1 83.56 136 GLY B O 1
ATOM 6372 N N . VAL B 1 137 ? -4.246 -18.469 -22.297 1 86.06 137 VAL B N 1
ATOM 6373 C CA . VAL B 1 137 ? -3.873 -19.078 -23.578 1 86.06 137 VAL B CA 1
ATOM 6374 C C . VAL B 1 137 ? -4.641 -20.391 -23.766 1 86.06 137 VAL B C 1
ATOM 6376 O O . VAL B 1 137 ? -4.887 -21.125 -22.797 1 86.06 137 VAL B O 1
ATOM 6379 N N . CYS B 1 138 ? -5.02 -20.609 -24.938 1 79.06 138 CYS B N 1
ATOM 6380 C CA . CYS B 1 138 ? -5.59 -21.906 -25.328 1 79.06 138 CYS B CA 1
ATOM 6381 C C . CYS B 1 138 ? -4.539 -22.797 -25.984 1 79.06 138 CYS B C 1
ATOM 6383 O O . CYS B 1 138 ? -4 -22.438 -27.031 1 79.06 138 CYS B O 1
ATOM 6385 N N . VAL B 1 139 ? -4.172 -23.891 -25.344 1 83.81 139 VAL B N 1
ATOM 6386 C CA . VAL B 1 139 ? -3.168 -24.812 -25.859 1 83.81 139 VAL B CA 1
ATOM 6387 C C . VAL B 1 139 ? -3.791 -26.203 -26.047 1 83.81 139 VAL B C 1
ATOM 6389 O O . VAL B 1 139 ? -4.375 -26.75 -25.109 1 83.81 139 VAL B O 1
ATOM 6392 N N . SER B 1 140 ? -3.713 -26.734 -27.281 1 82.69 140 SER B N 1
ATOM 6393 C CA . SER B 1 140 ? -4.285 -28.047 -27.547 1 82.69 140 SER B CA 1
ATOM 6394 C C . SER B 1 140 ? -3.246 -29 -28.125 1 82.69 140 SER B C 1
ATOM 6396 O O . SER B 1 140 ? -3.537 -30.172 -28.375 1 82.69 140 SER B O 1
ATOM 6398 N N . SER B 1 141 ? -2.072 -28.469 -28.344 1 87.75 141 SER B N 1
ATOM 6399 C CA . SER B 1 141 ? -1.047 -29.312 -28.953 1 87.75 141 SER B CA 1
ATOM 6400 C C . SER B 1 141 ? 0.332 -29 -28.391 1 87.75 141 SER B C 1
ATOM 6402 O O . SER B 1 141 ? 0.537 -27.938 -27.781 1 87.75 141 SER B O 1
ATOM 6404 N N . THR B 1 142 ? 1.196 -29.969 -28.672 1 93.38 142 THR B N 1
ATOM 6405 C CA . THR B 1 142 ? 2.582 -29.797 -28.25 1 93.38 142 THR B CA 1
ATOM 6406 C C . THR B 1 142 ? 3.209 -28.578 -28.938 1 93.38 142 THR B C 1
ATOM 6408 O O . THR B 1 142 ? 3.996 -27.859 -28.344 1 93.38 142 THR B O 1
ATOM 6411 N N . GLN B 1 143 ? 2.879 -28.391 -30.188 1 92.12 143 GLN B N 1
ATOM 6412 C CA . GLN B 1 143 ? 3.434 -27.266 -30.953 1 92.12 143 GLN B CA 1
ATOM 6413 C C . GLN B 1 143 ? 3.082 -25.938 -30.297 1 92.12 143 GLN B C 1
ATOM 6415 O O . GLN B 1 143 ? 3.941 -25.062 -30.156 1 92.12 143 GLN B O 1
ATOM 6420 N N . GLU B 1 144 ? 1.871 -25.812 -29.938 1 90.94 144 GLU B N 1
ATOM 6421 C CA . GLU B 1 144 ? 1.419 -24.562 -29.312 1 90.94 144 GLU B CA 1
ATOM 6422 C C . GLU B 1 144 ? 2.07 -24.375 -27.953 1 90.94 144 GLU B C 1
ATOM 6424 O O . GLU B 1 144 ? 2.494 -23.266 -27.609 1 90.94 144 GLU B O 1
ATOM 6429 N N . ALA B 1 145 ? 2.084 -25.406 -27.188 1 94.06 145 ALA B N 1
ATOM 6430 C CA . ALA B 1 145 ? 2.721 -25.328 -25.875 1 94.06 145 ALA B CA 1
ATOM 6431 C C . ALA B 1 145 ? 4.199 -24.984 -26 1 94.06 145 ALA B C 1
ATOM 6433 O O . ALA B 1 145 ? 4.738 -24.234 -25.188 1 94.06 145 ALA B O 1
ATOM 6434 N N . SER B 1 146 ? 4.844 -25.578 -26.984 1 95.38 146 SER B N 1
ATOM 6435 C CA . SER B 1 146 ? 6.25 -25.297 -27.219 1 95.38 146 SER B CA 1
ATOM 6436 C C . SER B 1 146 ? 6.457 -23.828 -27.609 1 95.38 146 SER B C 1
ATOM 6438 O O . SER B 1 146 ? 7.473 -23.234 -27.266 1 95.38 146 SER B O 1
ATOM 6440 N N . ALA B 1 147 ? 5.488 -23.328 -28.344 1 94.81 147 ALA B N 1
ATOM 6441 C CA . ALA B 1 147 ? 5.562 -21.922 -28.734 1 94.81 147 ALA B CA 1
ATOM 6442 C C . ALA B 1 147 ? 5.512 -21.016 -27.5 1 94.81 147 ALA B C 1
ATOM 6444 O O . ALA B 1 147 ? 6.18 -19.984 -27.453 1 94.81 147 ALA B O 1
ATOM 6445 N N . VAL B 1 148 ? 4.75 -21.344 -26.5 1 95.62 148 VAL B N 1
ATOM 6446 C CA . VAL B 1 148 ? 4.637 -20.578 -25.266 1 95.62 148 VAL B CA 1
ATOM 6447 C C . VAL B 1 148 ? 5.98 -20.578 -24.531 1 95.62 148 VAL B C 1
ATOM 6449 O O . VAL B 1 148 ? 6.383 -19.547 -23.969 1 95.62 148 VAL B O 1
ATOM 6452 N N . LEU B 1 149 ? 6.738 -21.656 -24.594 1 95.81 149 LEU B N 1
ATOM 6453 C CA . LEU B 1 149 ? 7.945 -21.828 -23.797 1 95.81 149 LEU B CA 1
ATOM 6454 C C . LEU B 1 149 ? 9.195 -21.5 -24.609 1 95.81 149 LEU B C 1
ATOM 6456 O O . LEU B 1 149 ? 10.312 -21.562 -24.094 1 95.81 149 LEU B O 1
ATOM 6460 N N . GLU B 1 150 ? 8.992 -21.141 -25.828 1 93.69 150 GLU B N 1
ATOM 6461 C CA . GLU B 1 150 ? 10.117 -20.938 -26.734 1 93.69 150 GLU B CA 1
ATOM 6462 C C . GLU B 1 150 ? 11.102 -19.922 -26.172 1 93.69 150 GLU B C 1
ATOM 6464 O O . GLU B 1 150 ? 10.727 -18.797 -25.844 1 93.69 150 GLU B O 1
ATOM 6469 N N . GLY B 1 151 ? 12.312 -20.344 -26.031 1 88.81 151 GLY B N 1
ATOM 6470 C CA . GLY B 1 151 ? 13.383 -19.438 -25.641 1 88.81 151 GLY B CA 1
ATOM 6471 C C . GLY B 1 151 ? 13.414 -19.156 -24.141 1 88.81 151 GLY B C 1
ATOM 6472 O O . GLY B 1 151 ? 14.203 -18.328 -23.688 1 88.81 151 GLY B O 1
ATOM 6473 N N . ILE B 1 152 ? 12.617 -19.75 -23.359 1 92.19 152 ILE B N 1
ATOM 6474 C CA . ILE B 1 152 ? 12.57 -19.531 -21.922 1 92.19 152 ILE B CA 1
ATOM 6475 C C . ILE B 1 152 ? 13.328 -20.641 -21.203 1 92.19 152 ILE B C 1
ATOM 6477 O O . ILE B 1 152 ? 13.086 -21.828 -21.438 1 92.19 152 ILE B O 1
ATOM 6481 N N . ASP B 1 153 ? 14.266 -20.25 -20.422 1 90 153 ASP B N 1
ATOM 6482 C CA . ASP B 1 153 ? 15 -21.219 -19.594 1 90 153 ASP B CA 1
ATOM 6483 C C . ASP B 1 153 ? 14.148 -21.688 -18.422 1 90 153 ASP B C 1
ATOM 6485 O O . ASP B 1 153 ? 14.125 -21.062 -17.359 1 90 153 ASP B O 1
ATOM 6489 N N . VAL B 1 154 ? 13.586 -22.875 -18.516 1 92.94 154 VAL B N 1
ATOM 6490 C CA . VAL B 1 154 ? 12.625 -23.391 -17.547 1 92.94 154 VAL B CA 1
ATOM 6491 C C . VAL B 1 154 ? 13.359 -23.875 -16.297 1 92.94 154 VAL B C 1
ATOM 6493 O O . VAL B 1 154 ? 12.734 -24.219 -15.289 1 92.94 154 VAL B O 1
ATOM 6496 N N . GLY B 1 155 ? 14.641 -23.906 -16.312 1 88.88 155 GLY B N 1
ATOM 6497 C CA . GLY B 1 155 ? 15.453 -24.203 -15.148 1 88.88 155 GLY B CA 1
ATOM 6498 C C . GLY B 1 155 ? 15.773 -22.969 -14.32 1 88.88 155 GLY B C 1
ATOM 6499 O O . GLY B 1 155 ? 16.109 -23.078 -13.141 1 88.88 155 GLY B O 1
ATOM 6500 N N . LYS B 1 156 ? 15.625 -21.875 -14.938 1 87.38 156 LYS B N 1
ATOM 6501 C CA . LYS B 1 156 ? 15.961 -20.625 -14.281 1 87.38 156 LYS B CA 1
ATOM 6502 C C . LYS B 1 156 ? 14.711 -19.906 -13.805 1 87.38 156 LYS B C 1
ATOM 6504 O O . LYS B 1 156 ? 14.688 -19.344 -12.695 1 87.38 156 LYS B O 1
ATOM 6509 N N . TYR B 1 157 ? 13.727 -19.875 -14.609 1 92.69 157 TYR B N 1
ATOM 6510 C CA . TYR B 1 157 ? 12.492 -19.156 -14.305 1 92.69 157 TYR B CA 1
ATOM 6511 C C . TYR B 1 157 ? 11.414 -20.109 -13.812 1 92.69 157 TYR B C 1
ATOM 6513 O O . TYR B 1 157 ? 11.25 -21.219 -14.352 1 92.69 157 TYR B O 1
ATOM 6521 N N . THR B 1 158 ? 10.711 -19.672 -12.797 1 94.44 158 THR B N 1
ATOM 6522 C CA . THR B 1 158 ? 9.617 -20.484 -12.266 1 94.44 158 THR B CA 1
ATOM 6523 C C . THR B 1 158 ? 8.398 -20.422 -13.18 1 94.44 158 THR B C 1
ATOM 6525 O O . THR B 1 158 ? 7.801 -19.344 -13.344 1 94.44 158 THR B O 1
ATOM 6528 N N . ILE B 1 159 ? 8.047 -21.547 -13.766 1 95.31 159 ILE B N 1
ATOM 6529 C CA . ILE B 1 159 ? 6.867 -21.641 -14.625 1 95.31 159 ILE B CA 1
ATOM 6530 C C . ILE B 1 159 ? 5.77 -22.422 -13.914 1 95.31 159 ILE B C 1
ATOM 6532 O O . ILE B 1 159 ? 5.98 -23.578 -13.516 1 95.31 159 ILE B O 1
ATOM 6536 N N . ALA B 1 160 ? 4.684 -21.766 -13.703 1 95.56 160 ALA B N 1
ATOM 6537 C CA . ALA B 1 160 ? 3.547 -22.438 -13.07 1 95.56 160 ALA B CA 1
ATOM 6538 C C . ALA B 1 160 ? 2.41 -22.641 -14.07 1 95.56 160 ALA B C 1
ATOM 6540 O O . ALA B 1 160 ? 2.043 -21.719 -14.797 1 95.56 160 ALA B O 1
ATOM 6541 N N . LEU B 1 161 ? 1.951 -23.875 -14.109 1 93 161 LEU B N 1
ATOM 6542 C CA . LEU B 1 161 ? 0.82 -24.266 -14.945 1 93 161 LEU B CA 1
ATOM 6543 C C . LEU B 1 161 ? -0.273 -24.922 -14.109 1 93 161 LEU B C 1
ATOM 6545 O O . LEU B 1 161 ? 0.013 -25.766 -13.258 1 93 161 LEU B O 1
ATOM 6549 N N . HIS B 1 162 ? -1.46 -24.453 -14.297 1 88.12 162 HIS B N 1
ATOM 6550 C CA . HIS B 1 162 ? -2.594 -25.047 -13.594 1 88.12 162 HIS B CA 1
ATOM 6551 C C . HIS B 1 162 ? -3.66 -25.516 -14.578 1 88.12 162 HIS B C 1
ATOM 6553 O O . HIS B 1 162 ? -4.191 -24.719 -15.359 1 88.12 162 HIS B O 1
ATOM 6559 N N . ALA B 1 163 ? -3.857 -26.797 -14.547 1 74.94 163 ALA B N 1
ATOM 6560 C CA . ALA B 1 163 ? -4.762 -27.453 -15.492 1 74.94 163 ALA B CA 1
ATOM 6561 C C . ALA B 1 163 ? -6.219 -27.188 -15.125 1 74.94 163 ALA B C 1
ATOM 6563 O O . ALA B 1 163 ? -6.566 -27.141 -13.945 1 74.94 163 ALA B O 1
ATOM 6564 N N . GLU B 1 164 ? -7.074 -26.734 -16.188 1 67.19 164 GLU B N 1
ATOM 6565 C CA . GLU B 1 164 ? -8.523 -26.734 -16.047 1 67.19 164 GLU B CA 1
ATOM 6566 C C . GLU B 1 164 ? -9.172 -27.766 -16.969 1 67.19 164 GLU B C 1
ATOM 6568 O O . GLU B 1 164 ? -9.523 -27.453 -18.109 1 67.19 164 GLU B O 1
ATOM 6573 N N . GLY B 1 165 ? -8.766 -29.031 -17.062 1 65.88 165 GLY B N 1
ATOM 6574 C CA . GLY B 1 165 ? -9.289 -30.062 -17.953 1 65.88 165 GLY B CA 1
ATOM 6575 C C . GLY B 1 165 ? -8.812 -31.453 -17.594 1 65.88 165 GLY B C 1
ATOM 6576 O O . GLY B 1 165 ? -8.398 -31.703 -16.453 1 65.88 165 GLY B O 1
ATOM 6577 N N . PRO B 1 166 ? -9.07 -32.219 -18.578 1 74.62 166 PRO B N 1
ATOM 6578 C CA . PRO B 1 166 ? -8.633 -33.594 -18.297 1 74.62 166 PRO B CA 1
ATOM 6579 C C . PRO B 1 166 ? -7.148 -33.688 -17.969 1 74.62 166 PRO B C 1
ATOM 6581 O O . PRO B 1 166 ? -6.316 -33.125 -18.688 1 74.62 166 PRO B O 1
ATOM 6584 N N . VAL B 1 167 ? -6.82 -34.344 -16.969 1 82.75 167 VAL B N 1
ATOM 6585 C CA . VAL B 1 167 ? -5.512 -34.375 -16.328 1 82.75 167 VAL B CA 1
ATOM 6586 C C . VAL B 1 167 ? -4.469 -34.938 -17.281 1 82.75 167 VAL B C 1
ATOM 6588 O O . VAL B 1 167 ? -3.471 -34.281 -17.594 1 82.75 167 VAL B O 1
ATOM 6591 N N . LEU B 1 168 ? -4.785 -36.094 -17.891 1 86.12 168 LEU B N 1
ATOM 6592 C CA . LEU B 1 168 ? -3.797 -36.844 -18.656 1 86.12 168 LEU B CA 1
ATOM 6593 C C . LEU B 1 168 ? -3.396 -36.062 -19.922 1 86.12 168 LEU B C 1
ATOM 6595 O O . LEU B 1 168 ? -2.209 -35.875 -20.172 1 86.12 168 LEU B O 1
ATOM 6599 N N . PRO B 1 169 ? -4.395 -35.594 -20.719 1 86.75 169 PRO B N 1
ATOM 6600 C CA . PRO B 1 169 ? -4.004 -34.875 -21.938 1 86.75 169 PRO B CA 1
ATOM 6601 C C . PRO B 1 169 ? -3.248 -33.562 -21.641 1 86.75 169 PRO B C 1
ATOM 6603 O O . PRO B 1 169 ? -2.311 -33.219 -22.359 1 86.75 169 PRO B O 1
ATOM 6606 N N . PHE B 1 170 ? -3.662 -32.938 -20.641 1 88.69 170 PHE B N 1
ATOM 6607 C CA . PHE B 1 170 ? -3.027 -31.656 -20.266 1 88.69 170 PHE B CA 1
ATOM 6608 C C . PHE B 1 170 ? -1.558 -31.875 -19.938 1 88.69 170 PHE B C 1
ATOM 6610 O O . PHE B 1 170 ? -0.683 -31.219 -20.5 1 88.69 170 PHE B O 1
ATOM 6617 N N . PHE B 1 171 ? -1.277 -32.781 -19.078 1 92.62 171 PHE B N 1
ATOM 6618 C CA . PHE B 1 171 ? 0.091 -33.062 -18.656 1 92.62 171 PHE B CA 1
ATOM 6619 C C . PHE B 1 171 ? 0.923 -33.562 -19.828 1 92.62 171 PHE B C 1
ATOM 6621 O O . PHE B 1 171 ? 2.084 -33.156 -19.984 1 92.62 171 PHE B O 1
ATOM 6628 N N . SER B 1 172 ? 0.309 -34.438 -20.656 1 93.06 172 SER B N 1
ATOM 6629 C CA . SER B 1 172 ? 1.056 -35.031 -21.75 1 93.06 172 SER B CA 1
ATOM 6630 C C . SER B 1 172 ? 1.551 -33.969 -22.734 1 93.06 172 SER B C 1
ATOM 6632 O O . SER B 1 172 ? 2.697 -34.031 -23.188 1 93.06 172 SER B O 1
ATOM 6634 N N . ILE B 1 173 ? 0.694 -33.031 -22.969 1 91.88 173 ILE B N 1
ATOM 6635 C CA . ILE B 1 173 ? 1.028 -31.969 -23.922 1 91.88 173 ILE B CA 1
ATOM 6636 C C . ILE B 1 173 ? 2.143 -31.094 -23.359 1 91.88 173 ILE B C 1
ATOM 6638 O O . ILE B 1 173 ? 3.133 -30.812 -24.031 1 91.88 173 ILE B O 1
ATOM 6642 N N . TRP B 1 174 ? 2.012 -30.672 -22.156 1 93.25 174 TRP B N 1
ATOM 6643 C CA . TRP B 1 174 ? 2.957 -29.734 -21.562 1 93.25 174 TRP B CA 1
ATOM 6644 C C . TRP B 1 174 ? 4.289 -30.406 -21.266 1 93.25 174 TRP B C 1
ATOM 6646 O O . TRP B 1 174 ? 5.348 -29.797 -21.375 1 93.25 174 TRP B O 1
ATOM 6656 N N . ILE B 1 175 ? 4.273 -31.656 -20.859 1 93.62 175 ILE B N 1
ATOM 6657 C CA . ILE B 1 175 ? 5.512 -32.406 -20.641 1 93.62 175 ILE B CA 1
ATOM 6658 C C . ILE B 1 175 ? 6.246 -32.594 -21.969 1 93.62 175 ILE B C 1
ATOM 6660 O O . ILE B 1 175 ? 7.469 -32.438 -22.031 1 93.62 175 ILE B O 1
ATOM 6664 N N . SER B 1 176 ? 5.453 -32.969 -23.031 1 95 176 SER B N 1
ATOM 6665 C CA . SER B 1 176 ? 6.047 -33.062 -24.359 1 95 176 SER B CA 1
ATOM 6666 C C . SER B 1 176 ? 6.73 -31.781 -24.781 1 95 176 SER B C 1
ATOM 6668 O O . SER B 1 176 ? 7.84 -31.797 -25.312 1 95 176 SER B O 1
ATOM 6670 N N . ALA B 1 177 ? 6.066 -30.688 -24.516 1 94.94 177 ALA B N 1
ATOM 6671 C CA . ALA B 1 177 ? 6.641 -29.375 -24.828 1 94.94 177 ALA B CA 1
ATOM 6672 C C . ALA B 1 177 ? 7.879 -29.094 -23.984 1 94.94 177 ALA B C 1
ATOM 6674 O O . ALA B 1 177 ? 8.875 -28.578 -24.484 1 94.94 177 ALA B O 1
ATOM 6675 N N . LEU B 1 178 ? 7.852 -29.391 -22.688 1 93.81 178 LEU B N 1
ATOM 6676 C CA . LEU B 1 178 ? 8.961 -29.188 -21.766 1 93.81 178 LEU B CA 1
ATOM 6677 C C . LEU B 1 178 ? 10.195 -29.953 -22.219 1 93.81 178 LEU B C 1
ATOM 6679 O O . LEU B 1 178 ? 11.32 -29.453 -22.125 1 93.81 178 LEU B O 1
ATOM 6683 N N . ARG B 1 179 ? 9.984 -31.141 -22.688 1 92.31 179 ARG B N 1
ATOM 6684 C CA . ARG B 1 179 ? 11.086 -32 -23.094 1 92.31 179 ARG B CA 1
ATOM 6685 C C . ARG B 1 179 ? 11.82 -31.422 -24.297 1 92.31 179 ARG B C 1
ATOM 6687 O O . ARG B 1 179 ? 12.977 -31.766 -24.547 1 92.31 179 ARG B O 1
ATOM 6694 N N . GLN B 1 180 ? 11.125 -30.594 -25 1 91.31 180 GLN B N 1
ATOM 6695 C CA . GLN B 1 180 ? 11.742 -29.953 -26.141 1 91.31 180 GLN B CA 1
ATOM 6696 C C . GLN B 1 180 ? 12.562 -28.734 -25.719 1 91.31 180 GLN B C 1
ATOM 6698 O O . GLN B 1 180 ? 13.32 -28.172 -26.516 1 91.31 180 GLN B O 1
ATOM 6703 N N . ASN B 1 181 ? 12.484 -28.359 -24.5 1 88.44 181 ASN B N 1
ATOM 6704 C CA . ASN B 1 181 ? 13.219 -27.234 -23.938 1 88.44 181 ASN B CA 1
ATOM 6705 C C . ASN B 1 181 ? 14.57 -27.672 -23.375 1 88.44 181 ASN B C 1
ATOM 6707 O O . ASN B 1 181 ? 14.672 -28.719 -22.75 1 88.44 181 ASN B O 1
ATOM 6711 N N . GLU B 1 182 ? 15.734 -27.031 -23.656 1 78.5 182 GLU B N 1
ATOM 6712 C CA . GLU B 1 182 ? 17.094 -27.422 -23.281 1 78.5 182 GLU B CA 1
ATOM 6713 C C . GLU B 1 182 ? 17.234 -27.578 -21.766 1 78.5 182 GLU B C 1
ATOM 6715 O O . GLU B 1 182 ? 17.984 -28.422 -21.281 1 78.5 182 GLU B O 1
ATOM 6720 N N . GLY B 1 183 ? 16.484 -26.984 -20.922 1 80.25 183 GLY B N 1
ATOM 6721 C CA . GLY B 1 183 ? 16.609 -27 -19.469 1 80.25 183 GLY B CA 1
ATOM 6722 C C . GLY B 1 183 ? 15.484 -27.766 -18.781 1 80.25 183 GLY B C 1
ATOM 6723 O O . GLY B 1 183 ? 15.266 -27.594 -17.594 1 80.25 183 GLY B O 1
ATOM 6724 N N . TRP B 1 184 ? 14.891 -28.781 -19.484 1 87.81 184 TRP B N 1
ATOM 6725 C CA . TRP B 1 184 ? 13.664 -29.359 -18.953 1 87.81 184 TRP B CA 1
ATOM 6726 C C . TRP B 1 184 ? 13.969 -30.234 -17.734 1 87.81 184 TRP B C 1
ATOM 6728 O O . TRP B 1 184 ? 13.141 -30.359 -16.828 1 87.81 184 TRP B O 1
ATOM 6738 N N . LYS B 1 185 ? 15.195 -30.797 -17.531 1 86.88 185 LYS B N 1
ATOM 6739 C CA . LYS B 1 185 ? 15.547 -31.656 -16.406 1 86.88 185 LYS B CA 1
ATOM 6740 C C . LYS B 1 185 ? 15.703 -30.844 -15.125 1 86.88 185 LYS B C 1
ATOM 6742 O O . LYS B 1 185 ? 15.633 -31.375 -14.016 1 86.88 185 LYS B O 1
ATOM 6747 N N . GLN B 1 186 ? 15.875 -29.578 -15.344 1 88.75 186 GLN B N 1
ATOM 6748 C CA . GLN B 1 186 ? 16.016 -28.672 -14.203 1 88.75 186 GLN B CA 1
ATOM 6749 C C . GLN B 1 186 ? 14.75 -27.859 -13.977 1 88.75 186 GLN B C 1
ATOM 6751 O O . GLN B 1 186 ? 14.789 -26.797 -13.359 1 88.75 186 GLN B O 1
ATOM 6756 N N . PHE B 1 187 ? 13.711 -28.406 -14.477 1 92.31 187 PHE B N 1
ATOM 6757 C CA . PHE B 1 187 ? 12.438 -27.703 -14.391 1 92.31 187 PHE B CA 1
ATOM 6758 C C . PHE B 1 187 ? 12.109 -27.359 -12.938 1 92.31 187 PHE B C 1
ATOM 6760 O O . PHE B 1 187 ? 12.086 -28.25 -12.078 1 92.31 187 PHE B O 1
ATOM 6767 N N . LYS B 1 188 ? 11.875 -26 -12.531 1 83.06 188 LYS B N 1
ATOM 6768 C CA . LYS B 1 188 ? 11.625 -25.484 -11.188 1 83.06 188 LYS B CA 1
ATOM 6769 C C . LYS B 1 188 ? 10.156 -25.141 -11 1 83.06 188 LYS B C 1
ATOM 6771 O O . LYS B 1 188 ? 9.734 -24.781 -9.898 1 83.06 188 LYS B O 1
ATOM 6776 N N . GLY B 1 189 ? 9.406 -25.328 -11.875 1 91.94 189 GLY B N 1
ATOM 6777 C CA . GLY B 1 189 ? 8.031 -24.875 -11.789 1 91.94 189 GLY B CA 1
ATOM 6778 C C . GLY B 1 189 ? 7.066 -25.953 -11.344 1 91.94 189 GLY B C 1
ATOM 6779 O O . GLY B 1 189 ? 7.406 -26.781 -10.484 1 91.94 189 GLY B O 1
ATOM 6780 N N . SER B 1 190 ? 5.848 -25.781 -11.688 1 95.38 190 SER B N 1
ATOM 6781 C CA . SER B 1 190 ? 4.801 -26.719 -11.328 1 95.38 190 SER B CA 1
ATOM 6782 C C . SER B 1 190 ? 3.803 -26.906 -12.469 1 95.38 190 SER B C 1
ATOM 6784 O O . SER B 1 190 ? 3.551 -25.969 -13.234 1 95.38 190 SER B O 1
ATOM 6786 N N . ILE B 1 191 ? 3.373 -28.062 -12.625 1 95.19 191 ILE B N 1
ATOM 6787 C CA . ILE B 1 191 ? 2.217 -28.422 -13.438 1 95.19 191 ILE B CA 1
ATOM 6788 C C . ILE B 1 191 ? 1.176 -29.125 -12.57 1 95.19 191 ILE B C 1
ATOM 6790 O O . ILE B 1 191 ? 1.379 -30.266 -12.148 1 95.19 191 ILE B O 1
ATOM 6794 N N . THR B 1 192 ? 0.136 -28.375 -12.336 1 95.44 192 THR B N 1
ATOM 6795 C CA . THR B 1 192 ? -0.728 -28.891 -11.281 1 95.44 192 THR B CA 1
ATOM 6796 C C . THR B 1 192 ? -2.174 -28.969 -11.758 1 95.44 192 THR B C 1
ATOM 6798 O O . THR B 1 192 ? -2.541 -28.359 -12.758 1 95.44 192 THR B O 1
ATOM 6801 N N . VAL B 1 193 ? -2.896 -29.781 -11.086 1 91.5 193 VAL B N 1
ATOM 6802 C CA . VAL B 1 193 ? -4.348 -29.859 -11.203 1 91.5 193 VAL B CA 1
ATOM 6803 C C . VAL B 1 193 ? -4.988 -29.703 -9.828 1 91.5 193 VAL B C 1
ATOM 6805 O O . VAL B 1 193 ? -4.336 -29.906 -8.805 1 91.5 193 VAL B O 1
ATOM 6808 N N . ASP B 1 194 ? -6.16 -29.25 -9.828 1 92.88 194 ASP B N 1
ATOM 6809 C CA . ASP B 1 194 ? -6.965 -29.125 -8.617 1 92.88 194 ASP B CA 1
ATOM 6810 C C . ASP B 1 194 ? -8.422 -29.516 -8.891 1 92.88 194 ASP B C 1
ATOM 6812 O O . ASP B 1 194 ? -9.297 -28.641 -8.93 1 92.88 194 ASP B O 1
ATOM 6816 N N . PRO B 1 195 ? -8.602 -30.812 -9 1 90.94 195 PRO B N 1
ATOM 6817 C CA . PRO B 1 195 ? -9.953 -31.25 -9.383 1 90.94 195 PRO B CA 1
ATOM 6818 C C . PRO B 1 195 ? -11.016 -30.828 -8.367 1 90.94 195 PRO B C 1
ATOM 6820 O O . PRO B 1 195 ? -12.164 -30.578 -8.742 1 90.94 195 PRO B O 1
ATOM 6823 N N . LEU B 1 196 ? -10.68 -30.75 -7.105 1 93.06 196 LEU B N 1
ATOM 6824 C CA . LEU B 1 196 ? -11.656 -30.375 -6.094 1 93.06 196 LEU B CA 1
ATOM 6825 C C . LEU B 1 196 ? -12.109 -28.938 -6.293 1 93.06 196 LEU B C 1
ATOM 6827 O O . LEU B 1 196 ? -13.305 -28.641 -6.223 1 93.06 196 LEU B O 1
ATOM 6831 N N . SER B 1 197 ? -11.172 -28.062 -6.461 1 92.06 197 SER B N 1
ATOM 6832 C CA . SER B 1 197 ? -11.516 -26.656 -6.691 1 92.06 197 SER B CA 1
ATOM 6833 C C . SER B 1 197 ? -12.328 -26.5 -7.969 1 92.06 197 SER B C 1
ATOM 6835 O O . SER B 1 197 ? -13.242 -25.672 -8.023 1 92.06 197 SER B O 1
ATOM 6837 N N . GLU B 1 198 ? -11.938 -27.234 -8.992 1 89.5 198 GLU B N 1
ATOM 6838 C CA . GLU B 1 198 ? -12.688 -27.172 -10.25 1 89.5 198 GLU B CA 1
ATOM 6839 C C . GLU B 1 198 ? -14.117 -27.656 -10.062 1 89.5 198 GLU B C 1
ATOM 6841 O O . GLU B 1 198 ? -15.055 -27.047 -10.586 1 89.5 198 GLU B O 1
ATOM 6846 N N . LEU B 1 199 ? -14.234 -28.734 -9.375 1 91.44 199 LEU B N 1
ATOM 6847 C CA . LEU B 1 199 ? -15.562 -29.25 -9.07 1 91.44 199 LEU B CA 1
ATOM 6848 C C . LEU B 1 199 ? -16.391 -28.203 -8.328 1 91.44 199 LEU B C 1
ATOM 6850 O O . LEU B 1 199 ? -17.547 -27.969 -8.672 1 91.44 199 LEU B O 1
ATOM 6854 N N . ALA B 1 200 ? -15.805 -27.609 -7.344 1 94.88 200 ALA B N 1
ATOM 6855 C CA . ALA B 1 200 ? -16.516 -26.609 -6.547 1 94.88 200 ALA B CA 1
ATOM 6856 C C . ALA B 1 200 ? -16.875 -25.406 -7.395 1 94.88 200 ALA B C 1
ATOM 6858 O O . ALA B 1 200 ? -17.969 -24.844 -7.25 1 94.88 200 ALA B O 1
ATOM 6859 N N . GLU B 1 201 ? -16.031 -24.984 -8.258 1 91.69 201 GLU B N 1
ATOM 6860 C CA . GLU B 1 201 ? -16.234 -23.766 -9.047 1 91.69 201 GLU B CA 1
ATOM 6861 C C . GLU B 1 201 ? -17.281 -23.984 -10.125 1 91.69 201 GLU B C 1
ATOM 6863 O O . GLU B 1 201 ? -18.109 -23.094 -10.375 1 91.69 201 GLU B O 1
ATOM 6868 N N . THR B 1 202 ? -17.266 -25.172 -10.781 1 88.31 202 THR B N 1
ATOM 6869 C CA . THR B 1 202 ? -18.078 -25.359 -11.977 1 88.31 202 THR B CA 1
ATOM 6870 C C . THR B 1 202 ? -19.281 -26.234 -11.672 1 88.31 202 THR B C 1
ATOM 6872 O O . THR B 1 202 ? -20.25 -26.266 -12.438 1 88.31 202 THR B O 1
ATOM 6875 N N . GLY B 1 203 ? -19.203 -27.016 -10.641 1 91 203 GLY B N 1
ATOM 6876 C CA . GLY B 1 203 ? -20.281 -27.906 -10.258 1 91 203 GLY B CA 1
ATOM 6877 C C . GLY B 1 203 ? -20.141 -29.312 -10.82 1 91 203 GLY B C 1
ATOM 6878 O O . GLY B 1 203 ? -20.828 -30.234 -10.383 1 91 203 GLY B O 1
ATOM 6879 N N . SER B 1 204 ? -19.203 -29.438 -11.781 1 87.5 204 SER B N 1
ATOM 6880 C CA . SER B 1 204 ? -18.969 -30.734 -12.391 1 87.5 204 SER B CA 1
ATOM 6881 C C . SER B 1 204 ? -17.547 -30.828 -12.953 1 87.5 204 SER B C 1
ATOM 6883 O O . SER B 1 204 ? -16.875 -29.797 -13.117 1 87.5 204 SER B O 1
ATOM 6885 N N . LEU B 1 205 ? -17.094 -32.031 -13.164 1 83.56 205 LEU B N 1
ATOM 6886 C CA . LEU B 1 205 ? -15.773 -32.281 -13.742 1 83.56 205 LEU B CA 1
ATOM 6887 C C . LEU B 1 205 ? -15.898 -33.031 -15.07 1 83.56 205 LEU B C 1
ATOM 6889 O O . LEU B 1 205 ? -16.844 -33.812 -15.266 1 83.56 205 LEU B O 1
ATOM 6893 N N . ALA B 1 206 ? -15.008 -32.75 -15.906 1 74.12 206 ALA B N 1
ATOM 6894 C CA . ALA B 1 206 ? -14.938 -33.469 -17.156 1 74.12 206 ALA B CA 1
ATOM 6895 C C . ALA B 1 206 ? -14.547 -34.938 -16.922 1 74.12 206 ALA B C 1
ATOM 6897 O O . ALA B 1 206 ? -14.914 -35.812 -17.688 1 74.12 206 ALA B O 1
ATOM 6898 N N . THR B 1 207 ? -13.781 -35.125 -15.914 1 77.31 207 THR B N 1
ATOM 6899 C CA . THR B 1 207 ? -13.344 -36.438 -15.461 1 77.31 207 THR B CA 1
ATOM 6900 C C . THR B 1 207 ? -13.672 -36.625 -13.984 1 77.31 207 THR B C 1
ATOM 6902 O O . THR B 1 207 ? -13.523 -35.688 -13.18 1 77.31 207 THR B O 1
ATOM 6905 N N . SER B 1 208 ? -14.117 -37.906 -13.719 1 84.44 208 SER B N 1
ATOM 6906 C CA . SER B 1 208 ? -14.469 -38.156 -12.32 1 84.44 208 SER B CA 1
ATOM 6907 C C . SER B 1 208 ? -13.281 -37.906 -11.398 1 84.44 208 SER B C 1
ATOM 6909 O O . SER B 1 208 ? -12.125 -37.969 -11.828 1 84.44 208 SER B O 1
ATOM 6911 N N . LEU B 1 209 ? -13.539 -37.656 -10.148 1 89.62 209 LEU B N 1
ATOM 6912 C CA . LEU B 1 209 ? -12.492 -37.438 -9.148 1 89.62 209 LEU B CA 1
ATOM 6913 C C . LEU B 1 209 ? -11.586 -38.688 -9.062 1 89.62 209 LEU B C 1
ATOM 6915 O O . LEU B 1 209 ? -10.367 -38.531 -8.953 1 89.62 209 LEU B O 1
ATOM 6919 N N . ASP B 1 210 ? -12.219 -39.812 -9.156 1 89 210 ASP B N 1
ATOM 6920 C CA . ASP B 1 210 ? -11.461 -41.062 -9.07 1 89 210 ASP B CA 1
ATOM 6921 C C . ASP B 1 210 ? -10.5 -41.188 -10.25 1 89 210 ASP B C 1
ATOM 6923 O O . ASP B 1 210 ? -9.336 -41.531 -10.07 1 89 210 ASP B O 1
ATOM 6927 N N . THR B 1 211 ? -11.055 -40.969 -11.375 1 86.38 211 THR B N 1
ATOM 6928 C CA . THR B 1 211 ? -10.227 -41.062 -12.578 1 86.38 211 THR B CA 1
ATOM 6929 C C . THR B 1 211 ? -9.094 -40.031 -12.523 1 86.38 211 THR B C 1
ATOM 6931 O O . THR B 1 211 ? -7.961 -40.344 -12.906 1 86.38 211 THR B O 1
ATOM 6934 N N . ALA B 1 212 ? -9.43 -38.812 -12.102 1 88.88 212 ALA B N 1
ATOM 6935 C CA . ALA B 1 212 ? -8.414 -37.781 -11.984 1 88.88 212 ALA B CA 1
ATOM 6936 C C . ALA B 1 212 ? -7.293 -38.219 -11.047 1 88.88 212 ALA B C 1
ATOM 6938 O O . ALA B 1 212 ? -6.113 -37.969 -11.32 1 88.88 212 ALA B O 1
ATOM 6939 N N . MET B 1 213 ? -7.602 -38.844 -9.938 1 92.31 213 MET B N 1
ATOM 6940 C CA . MET B 1 213 ? -6.602 -39.281 -8.977 1 92.31 213 MET B CA 1
ATOM 6941 C C . MET B 1 213 ? -5.773 -40.438 -9.539 1 92.31 213 MET B C 1
ATOM 6943 O O . MET B 1 213 ? -4.562 -40.5 -9.32 1 92.31 213 MET B O 1
ATOM 6947 N N . ASP B 1 214 ? -6.473 -41.344 -10.258 1 91.69 214 ASP B N 1
ATOM 6948 C CA . ASP B 1 214 ? -5.754 -42.438 -10.898 1 91.69 214 ASP B CA 1
ATOM 6949 C C . ASP B 1 214 ? -4.719 -41.938 -11.883 1 91.69 214 ASP B C 1
ATOM 6951 O O . ASP B 1 214 ? -3.586 -42.406 -11.922 1 91.69 214 ASP B O 1
ATOM 6955 N N . GLN B 1 215 ? -5.203 -41 -12.68 1 90 215 GLN B N 1
ATOM 6956 C CA . GLN B 1 215 ? -4.312 -40.375 -13.664 1 90 215 GLN B CA 1
ATOM 6957 C C . GLN B 1 215 ? -3.158 -39.656 -12.984 1 90 215 GLN B C 1
ATOM 6959 O O . GLN B 1 215 ? -2.033 -39.656 -13.484 1 90 215 GLN B O 1
ATOM 6964 N N . THR B 1 216 ? -3.42 -39.031 -11.852 1 93.31 216 THR B N 1
ATOM 6965 C CA . THR B 1 216 ? -2.385 -38.312 -11.086 1 93.31 216 THR B CA 1
ATOM 6966 C C . THR B 1 216 ? -1.321 -39.312 -10.609 1 93.31 216 THR B C 1
ATOM 6968 O O . THR B 1 216 ? -0.127 -39 -10.648 1 93.31 216 THR B O 1
ATOM 6971 N N . VAL B 1 217 ? -1.736 -40.469 -10.164 1 94.75 217 VAL B N 1
ATOM 6972 C CA . VAL B 1 217 ? -0.81 -41.5 -9.711 1 94.75 217 VAL B CA 1
ATOM 6973 C C . VAL B 1 217 ? 0.103 -41.906 -10.859 1 94.75 217 VAL B C 1
ATOM 6975 O O . VAL B 1 217 ? 1.304 -42.125 -10.672 1 94.75 217 VAL B O 1
ATOM 6978 N N . GLU B 1 218 ? -0.501 -42.031 -12.047 1 93.06 218 GLU B N 1
ATOM 6979 C CA . GLU B 1 218 ? 0.292 -42.406 -13.219 1 93.06 218 GLU B CA 1
ATOM 6980 C C . GLU B 1 218 ? 1.364 -41.344 -13.492 1 93.06 218 GLU B C 1
ATOM 6982 O O . GLU B 1 218 ? 2.486 -41.688 -13.875 1 93.06 218 GLU B O 1
ATOM 6987 N N . ILE B 1 219 ? 1.02 -40.156 -13.328 1 94.44 219 ILE B N 1
ATOM 6988 C CA . ILE B 1 219 ? 1.95 -39.031 -13.547 1 94.44 219 ILE B CA 1
ATOM 6989 C C . ILE B 1 219 ? 3.076 -39.094 -12.516 1 94.44 219 ILE B C 1
ATOM 6991 O O . ILE B 1 219 ? 4.246 -38.906 -12.859 1 94.44 219 ILE B O 1
ATOM 6995 N N . LEU B 1 220 ? 2.783 -39.375 -11.266 1 95.5 220 LEU B N 1
ATOM 6996 C CA . LEU B 1 220 ? 3.783 -39.469 -10.211 1 95.5 220 LEU B CA 1
ATOM 6997 C C . LEU B 1 220 ? 4.742 -40.625 -10.469 1 95.5 220 LEU B C 1
ATOM 6999 O O . LEU B 1 220 ? 5.945 -40.5 -10.227 1 95.5 220 LEU B O 1
ATOM 7003 N N . LYS B 1 221 ? 4.188 -41.719 -10.969 1 93.38 221 LYS B N 1
ATOM 7004 C CA . LYS B 1 221 ? 5.035 -42.844 -11.328 1 93.38 221 LYS B CA 1
ATOM 7005 C C . LYS B 1 221 ? 5.996 -42.469 -12.453 1 93.38 221 LYS B C 1
ATOM 7007 O O . LYS B 1 221 ? 7.172 -42.844 -12.414 1 93.38 221 LYS B O 1
ATOM 7012 N N . TRP B 1 222 ? 5.387 -41.844 -13.375 1 92.69 222 TRP B N 1
ATOM 7013 C CA . TRP B 1 222 ? 6.211 -41.375 -14.484 1 92.69 222 TRP B CA 1
ATOM 7014 C C . TRP B 1 222 ? 7.324 -40.469 -13.992 1 92.69 222 TRP B C 1
ATOM 7016 O O . TRP B 1 222 ? 8.461 -40.531 -14.469 1 92.69 222 TRP B O 1
ATOM 7026 N N . GLN B 1 223 ? 7.078 -39.5 -13.078 1 92.62 223 GLN B N 1
ATOM 7027 C CA . GLN B 1 223 ? 8.062 -38.594 -12.5 1 92.62 223 GLN B CA 1
ATOM 7028 C C . GLN B 1 223 ? 9.219 -39.375 -11.875 1 92.62 223 GLN B C 1
ATOM 7030 O O . GLN B 1 223 ? 10.383 -38.969 -12.008 1 92.62 223 GLN B O 1
ATOM 7035 N N . ASP B 1 224 ? 8.891 -40.406 -11.203 1 91.88 224 ASP B N 1
ATOM 7036 C CA . ASP B 1 224 ? 9.914 -41.219 -10.57 1 91.88 224 ASP B CA 1
ATOM 7037 C C . ASP B 1 224 ? 10.844 -41.844 -11.617 1 91.88 224 ASP B C 1
ATOM 7039 O O . ASP B 1 224 ? 12.062 -41.875 -11.422 1 91.88 224 ASP B O 1
ATOM 7043 N N . GLN B 1 225 ? 10.211 -42.25 -12.633 1 90.69 225 GLN B N 1
ATOM 7044 C CA . GLN B 1 225 ? 10.984 -42.906 -13.695 1 90.69 225 GLN B CA 1
ATOM 7045 C C . GLN B 1 225 ? 11.906 -41.906 -14.383 1 90.69 225 GLN B C 1
ATOM 7047 O O . GLN B 1 225 ? 13.031 -42.25 -14.758 1 90.69 225 GLN B O 1
ATOM 7052 N N . GLU B 1 226 ? 11.414 -40.688 -14.539 1 89.19 226 GLU B N 1
ATOM 7053 C CA . GLU B 1 226 ? 12.172 -39.688 -15.258 1 89.19 226 GLU B CA 1
ATOM 7054 C C . GLU B 1 226 ? 13.023 -38.844 -14.297 1 89.19 226 GLU B C 1
ATOM 7056 O O . GLU B 1 226 ? 13.727 -37.938 -14.719 1 89.19 226 GLU B O 1
ATOM 7061 N N . GLU B 1 227 ? 12.93 -39.094 -13.016 1 89.75 227 GLU B N 1
ATOM 7062 C CA . GLU B 1 227 ? 13.672 -38.406 -11.977 1 89.75 227 GLU B CA 1
ATOM 7063 C C . GLU B 1 227 ? 13.336 -36.906 -11.977 1 89.75 227 GLU B C 1
ATOM 7065 O O . GLU B 1 227 ? 14.227 -36.062 -11.977 1 89.75 227 GLU B O 1
ATOM 7070 N N . MET B 1 228 ? 12.148 -36.656 -12.172 1 89.12 228 MET B N 1
ATOM 7071 C CA . MET B 1 228 ? 11.617 -35.312 -12.047 1 89.12 228 MET B CA 1
ATOM 7072 C C . MET B 1 228 ? 10.859 -35.156 -10.734 1 89.12 228 MET B C 1
ATOM 7074 O O . MET B 1 228 ? 10.398 -36.125 -10.148 1 89.12 228 MET B O 1
ATOM 7078 N N . ASP B 1 229 ? 10.898 -33.875 -10.188 1 89.19 229 ASP B N 1
ATOM 7079 C CA . ASP B 1 229 ? 10.266 -33.656 -8.891 1 89.19 229 ASP B CA 1
ATOM 7080 C C . ASP B 1 229 ? 9.578 -32.281 -8.859 1 89.19 229 ASP B C 1
ATOM 7082 O O . ASP B 1 229 ? 10.156 -31.297 -8.375 1 89.19 229 ASP B O 1
ATOM 7086 N N . PHE B 1 230 ? 8.453 -32.156 -9.453 1 93.75 230 PHE B N 1
ATOM 7087 C CA . PHE B 1 230 ? 7.664 -30.922 -9.383 1 93.75 230 PHE B CA 1
ATOM 7088 C C . PHE B 1 230 ? 6.254 -31.219 -8.883 1 93.75 230 PHE B C 1
ATOM 7090 O O . PHE B 1 230 ? 5.754 -32.344 -9.031 1 93.75 230 PHE B O 1
ATOM 7097 N N . PRO B 1 231 ? 5.594 -30.219 -8.234 1 96.06 231 PRO B N 1
ATOM 7098 C CA . PRO B 1 231 ? 4.234 -30.422 -7.73 1 96.06 231 PRO B CA 1
ATOM 7099 C C . PRO B 1 231 ? 3.232 -30.719 -8.844 1 96.06 231 PRO B C 1
ATOM 7101 O O . PRO B 1 231 ? 3.311 -30.141 -9.922 1 96.06 231 PRO B O 1
ATOM 7104 N N . VAL B 1 232 ? 2.289 -31.609 -8.531 1 95.75 232 VAL B N 1
ATOM 7105 C CA . VAL B 1 232 ? 1.318 -32 -9.547 1 95.75 232 VAL B CA 1
ATOM 7106 C C . VAL B 1 232 ? -0.095 -31.703 -9.055 1 95.75 232 VAL B C 1
ATOM 7108 O O . VAL B 1 232 ? -1.058 -31.781 -9.82 1 95.75 232 VAL B O 1
ATOM 7111 N N . ILE B 1 233 ? -0.188 -31.328 -7.785 1 96.31 233 ILE B N 1
ATOM 7112 C CA . ILE B 1 233 ? -1.492 -30.984 -7.23 1 96.31 233 ILE B CA 1
ATOM 7113 C C . ILE B 1 233 ? -1.424 -29.594 -6.578 1 96.31 233 ILE B C 1
ATOM 7115 O O . ILE B 1 233 ? -0.516 -29.328 -5.793 1 96.31 233 ILE B O 1
ATOM 7119 N N . ARG B 1 234 ? -2.283 -28.781 -6.93 1 96.31 234 ARG B N 1
ATOM 7120 C CA . ARG B 1 234 ? -2.445 -27.484 -6.273 1 96.31 234 ARG B CA 1
ATOM 7121 C C . ARG B 1 234 ? -3.625 -27.516 -5.305 1 96.31 234 ARG B C 1
ATOM 7123 O O . ARG B 1 234 ? -4.738 -27.875 -5.688 1 96.31 234 ARG B O 1
ATOM 7130 N N . VAL B 1 235 ? -3.381 -27.281 -4.105 1 97.56 235 VAL B N 1
ATOM 7131 C CA . VAL B 1 235 ? -4.426 -27.109 -3.102 1 97.56 235 VAL B CA 1
ATOM 7132 C C . VAL B 1 235 ? -4.723 -25.625 -2.914 1 97.56 235 VAL B C 1
ATOM 7134 O O . VAL B 1 235 ? -3.988 -24.922 -2.215 1 97.56 235 VAL B O 1
ATOM 7137 N N . SER B 1 236 ? -5.781 -25.188 -3.479 1 96.31 236 SER B N 1
ATOM 7138 C CA . SER B 1 236 ? -6.047 -23.75 -3.508 1 96.31 236 SER B CA 1
ATOM 7139 C C . SER B 1 236 ? -7.297 -23.406 -2.707 1 96.31 236 SER B C 1
ATOM 7141 O O . SER B 1 236 ? -8.289 -24.141 -2.746 1 96.31 236 SER B O 1
ATOM 7143 N N . SER B 1 237 ? -7.227 -22.281 -2.02 1 97.25 237 SER B N 1
ATOM 7144 C CA . SER B 1 237 ? -8.406 -21.797 -1.308 1 97.25 237 SER B CA 1
ATOM 7145 C C . SER B 1 237 ? -9.133 -20.719 -2.115 1 97.25 237 SER B C 1
ATOM 7147 O O . SER B 1 237 ? -10.125 -20.156 -1.647 1 97.25 237 SER B O 1
ATOM 7149 N N . GLU B 1 238 ? -8.68 -20.438 -3.297 1 95.94 238 GLU B N 1
ATOM 7150 C CA . GLU B 1 238 ? -9.164 -19.312 -4.086 1 95.94 238 GLU B CA 1
ATOM 7151 C C . GLU B 1 238 ? -10.664 -19.453 -4.363 1 95.94 238 GLU B C 1
ATOM 7153 O O . GLU B 1 238 ? -11.398 -18.469 -4.281 1 95.94 238 GLU B O 1
ATOM 7158 N N . THR B 1 239 ? -11.102 -20.672 -4.707 1 95.38 239 THR B N 1
ATOM 7159 C CA . THR B 1 239 ? -12.508 -20.891 -5.023 1 95.38 239 THR B CA 1
ATOM 7160 C C . THR B 1 239 ? -13.398 -20.531 -3.832 1 95.38 239 THR B C 1
ATOM 7162 O O . THR B 1 239 ? -14.43 -19.875 -3.988 1 95.38 239 THR B O 1
ATOM 7165 N N . TRP B 1 240 ? -13 -20.984 -2.674 1 97.06 240 TRP B N 1
ATOM 7166 C CA . TRP B 1 240 ? -13.766 -20.703 -1.464 1 97.06 240 TRP B CA 1
ATOM 7167 C C . TRP B 1 240 ? -13.734 -19.219 -1.123 1 97.06 240 TRP B C 1
ATOM 7169 O O . TRP B 1 240 ? -14.766 -18.625 -0.796 1 97.06 240 TRP B O 1
ATOM 7179 N N . HIS B 1 241 ? -12.578 -18.656 -1.209 1 97.5 241 HIS B N 1
ATOM 7180 C CA . HIS B 1 241 ? -12.406 -17.219 -0.985 1 97.5 241 HIS B CA 1
ATOM 7181 C C . HIS B 1 241 ? -13.289 -16.406 -1.923 1 97.5 241 HIS B C 1
ATOM 7183 O O . HIS B 1 241 ? -14.008 -15.508 -1.48 1 97.5 241 HIS B O 1
ATOM 7189 N N . ASN B 1 242 ? -13.258 -16.719 -3.188 1 96.62 242 ASN B N 1
ATOM 7190 C CA . ASN B 1 242 ? -13.977 -15.984 -4.223 1 96.62 242 ASN B CA 1
ATOM 7191 C C . ASN B 1 242 ? -15.484 -16.094 -4.035 1 96.62 242 ASN B C 1
ATOM 7193 O O . ASN B 1 242 ? -16.219 -15.172 -4.41 1 96.62 242 ASN B O 1
ATOM 7197 N N . ASN B 1 243 ? -15.883 -17.188 -3.473 1 97.44 243 ASN B N 1
ATOM 7198 C CA . ASN B 1 243 ? -17.312 -17.391 -3.297 1 97.44 243 ASN B CA 1
ATOM 7199 C C . ASN B 1 243 ? -17.812 -16.797 -1.98 1 97.44 243 ASN B C 1
ATOM 7201 O O . ASN B 1 243 ? -19.016 -16.812 -1.694 1 97.44 243 ASN B O 1
ATOM 7205 N N . GLY B 1 244 ? -16.906 -16.312 -1.14 1 96.5 244 GLY B N 1
ATOM 7206 C CA . GLY B 1 244 ? -17.344 -15.523 0.002 1 96.5 244 GLY B CA 1
ATOM 7207 C C . GLY B 1 244 ? -17.031 -16.188 1.334 1 96.5 244 GLY B C 1
ATOM 7208 O O . GLY B 1 244 ? -17.5 -15.727 2.381 1 96.5 244 GLY B O 1
ATOM 7209 N N . ALA B 1 245 ? -16.219 -17.172 1.379 1 97.75 245 ALA B N 1
ATOM 7210 C CA . ALA B 1 245 ? -15.82 -17.797 2.639 1 97.75 245 ALA B CA 1
ATOM 7211 C C . ALA B 1 245 ? -15.062 -16.828 3.525 1 97.75 245 ALA B C 1
ATOM 7213 O O . ALA B 1 245 ? -14.281 -16 3.033 1 97.75 245 ALA B O 1
ATOM 7214 N N . ASP B 1 246 ? -15.375 -16.891 4.832 1 97.06 246 ASP B N 1
ATOM 7215 C CA . ASP B 1 246 ? -14.508 -16.125 5.73 1 97.06 246 ASP B CA 1
ATOM 7216 C C . ASP B 1 246 ? -13.156 -16.828 5.898 1 97.06 246 ASP B C 1
ATOM 7218 O O . ASP B 1 246 ? -12.914 -17.875 5.293 1 97.06 246 ASP B O 1
ATOM 7222 N N . MET B 1 247 ? -12.289 -16.297 6.676 1 97.75 247 MET B N 1
ATOM 7223 C CA . MET B 1 247 ? -10.914 -16.797 6.738 1 97.75 247 MET B CA 1
ATOM 7224 C C . MET B 1 247 ? -10.859 -18.172 7.395 1 97.75 247 MET B C 1
ATOM 7226 O O . MET B 1 247 ? -10.047 -19.016 7.004 1 97.75 247 MET B O 1
ATOM 7230 N N . ALA B 1 248 ? -11.656 -18.391 8.422 1 97.88 248 ALA B N 1
ATOM 7231 C CA . ALA B 1 248 ? -11.672 -19.688 9.086 1 97.88 248 ALA B CA 1
ATOM 7232 C C . ALA B 1 248 ? -12.211 -20.766 8.156 1 97.88 248 ALA B C 1
ATOM 7234 O O . ALA B 1 248 ? -11.68 -21.875 8.102 1 97.88 248 ALA B O 1
ATOM 7235 N N . GLN B 1 249 ? -13.242 -20.453 7.465 1 98.38 249 GLN B N 1
ATOM 7236 C CA . GLN B 1 249 ? -13.828 -21.375 6.492 1 98.38 249 GLN B CA 1
ATOM 7237 C C . GLN B 1 249 ? -12.828 -21.703 5.383 1 98.38 249 GLN B C 1
ATOM 7239 O O . GLN B 1 249 ? -12.719 -22.859 4.965 1 98.38 249 GLN B O 1
ATOM 7244 N N . GLU B 1 250 ? -12.234 -20.656 4.906 1 98.12 250 GLU B N 1
ATOM 7245 C CA . GLU B 1 250 ? -11.227 -20.812 3.863 1 98.12 250 GLU B CA 1
ATOM 7246 C C . GLU B 1 250 ? -10.117 -21.766 4.309 1 98.12 250 GLU B C 1
ATOM 7248 O O . GLU B 1 250 ? -9.742 -22.672 3.576 1 98.12 250 GLU B O 1
ATOM 7253 N N . LEU B 1 251 ? -9.594 -21.547 5.488 1 98.5 251 LEU B N 1
ATOM 7254 C CA . LEU B 1 251 ? -8.523 -22.359 6.055 1 98.5 251 LEU B CA 1
ATOM 7255 C C . LEU B 1 251 ? -8.984 -23.797 6.254 1 98.5 251 LEU B C 1
ATOM 7257 O O . LEU B 1 251 ? -8.234 -24.734 5.98 1 98.5 251 LEU B O 1
ATOM 7261 N N . ALA B 1 252 ? -10.156 -23.969 6.746 1 98.31 252 ALA B N 1
ATOM 7262 C CA . ALA B 1 252 ? -10.703 -25.297 6.977 1 98.31 252 ALA B CA 1
ATOM 7263 C C . ALA B 1 252 ? -10.828 -26.078 5.668 1 98.31 252 ALA B C 1
ATOM 7265 O O . ALA B 1 252 ? -10.445 -27.234 5.586 1 98.31 252 ALA B O 1
ATOM 7266 N N . ALA B 1 253 ? -11.367 -25.391 4.672 1 98.31 253 ALA B N 1
ATOM 7267 C CA . ALA B 1 253 ? -11.562 -26.031 3.375 1 98.31 253 ALA B CA 1
ATOM 7268 C C . ALA B 1 253 ? -10.219 -26.359 2.725 1 98.31 253 ALA B C 1
ATOM 7270 O O . ALA B 1 253 ? -10.086 -27.406 2.078 1 98.31 253 ALA B O 1
ATOM 7271 N N . LEU B 1 254 ? -9.289 -25.453 2.848 1 98.25 254 LEU B N 1
ATOM 7272 C CA . LEU B 1 254 ? -7.949 -25.703 2.336 1 98.25 254 LEU B CA 1
ATOM 7273 C C . LEU B 1 254 ? -7.336 -26.938 2.99 1 98.25 254 LEU B C 1
ATOM 7275 O O . LEU B 1 254 ? -6.793 -27.812 2.305 1 98.25 254 LEU B O 1
ATOM 7279 N N . THR B 1 255 ? -7.422 -27.016 4.293 1 98.06 255 THR B N 1
ATOM 7280 C CA . THR B 1 255 ? -6.871 -28.141 5.043 1 98.06 255 THR B CA 1
ATOM 7281 C C . THR B 1 255 ? -7.566 -29.438 4.652 1 98.06 255 THR B C 1
ATOM 7283 O O . THR B 1 255 ? -6.91 -30.453 4.406 1 98.06 255 THR B O 1
ATOM 7286 N N . ALA B 1 256 ? -8.828 -29.375 4.551 1 98.19 256 ALA B N 1
ATOM 7287 C CA . ALA B 1 256 ? -9.609 -30.547 4.18 1 98.19 256 ALA B CA 1
ATOM 7288 C C . ALA B 1 256 ? -9.258 -31.016 2.768 1 98.19 256 ALA B C 1
ATOM 7290 O O . ALA B 1 256 ? -9.219 -32.219 2.496 1 98.19 256 ALA B O 1
ATOM 7291 N N . SER B 1 257 ? -9.094 -30.078 1.879 1 98.06 257 SER B N 1
ATOM 7292 C CA . SER B 1 257 ? -8.711 -30.406 0.511 1 98.06 257 SER B CA 1
ATOM 7293 C C . SER B 1 257 ? -7.359 -31.109 0.471 1 98.06 257 SER B C 1
ATOM 7295 O O . SER B 1 257 ? -7.195 -32.125 -0.226 1 98.06 257 SER B O 1
ATOM 7297 N N . GLY B 1 258 ? -6.422 -30.547 1.196 1 97.94 258 GLY B N 1
ATOM 7298 C CA . GLY B 1 258 ? -5.129 -31.203 1.283 1 97.94 258 GLY B CA 1
ATOM 7299 C C . GLY B 1 258 ? -5.219 -32.625 1.817 1 97.94 258 GLY B C 1
ATOM 7300 O O . GLY B 1 258 ? -4.609 -33.531 1.263 1 97.94 258 GLY B O 1
ATOM 7301 N N . VAL B 1 259 ? -5.98 -32.812 2.834 1 97.69 259 VAL B N 1
ATOM 7302 C CA . VAL B 1 259 ? -6.148 -34.094 3.463 1 97.69 259 VAL B CA 1
ATOM 7303 C C . VAL B 1 259 ? -6.801 -35.062 2.477 1 97.69 259 VAL B C 1
ATOM 7305 O O . VAL B 1 259 ? -6.426 -36.25 2.408 1 97.69 259 VAL B O 1
ATOM 7308 N N . TYR B 1 260 ? -7.742 -34.625 1.747 1 97.5 260 TYR B N 1
ATOM 7309 C CA . TYR B 1 260 ? -8.383 -35.438 0.725 1 97.5 260 TYR B CA 1
ATOM 7310 C C . TYR B 1 260 ? -7.352 -35.969 -0.263 1 97.5 260 TYR B C 1
ATOM 7312 O O . TYR B 1 260 ? -7.336 -37.188 -0.557 1 97.5 260 TYR B O 1
ATOM 7320 N N . TYR B 1 261 ? -6.543 -35.125 -0.808 1 97.56 261 TYR B N 1
ATOM 7321 C CA . TYR B 1 261 ? -5.559 -35.562 -1.8 1 97.56 261 TYR B CA 1
ATOM 7322 C C . TYR B 1 261 ? -4.555 -36.531 -1.197 1 97.56 261 TYR B C 1
ATOM 7324 O O . TYR B 1 261 ? -4.152 -37.5 -1.849 1 97.56 261 TYR B O 1
ATOM 7332 N N . VAL B 1 262 ? -4.152 -36.281 0.093 1 97.44 262 VAL B N 1
ATOM 7333 C CA . VAL B 1 262 ? -3.229 -37.188 0.757 1 97.44 262 VAL B CA 1
ATOM 7334 C C . VAL B 1 262 ? -3.869 -38.562 0.889 1 97.44 262 VAL B C 1
ATOM 7336 O O . VAL B 1 262 ? -3.264 -39.594 0.521 1 97.44 262 VAL B O 1
ATOM 7339 N N . ASN B 1 263 ? -5.055 -38.625 1.371 1 97 263 ASN B N 1
ATOM 7340 C CA . ASN B 1 263 ? -5.758 -39.906 1.54 1 97 263 ASN B CA 1
ATOM 7341 C C . ASN B 1 263 ? -5.891 -40.656 0.216 1 97 263 ASN B C 1
ATOM 7343 O O . ASN B 1 263 ? -5.605 -41.844 0.14 1 97 263 ASN B O 1
ATOM 7347 N N . GLU B 1 264 ? -6.344 -40 -0.803 1 96.5 264 GLU B N 1
ATOM 7348 C CA . GLU B 1 264 ? -6.586 -40.594 -2.105 1 96.5 264 GLU B CA 1
ATOM 7349 C C . GLU B 1 264 ? -5.305 -41.188 -2.693 1 96.5 264 GLU B C 1
ATOM 7351 O O . GLU B 1 264 ? -5.312 -42.25 -3.275 1 96.5 264 GLU B O 1
ATOM 7356 N N . LEU B 1 265 ? -4.25 -40.438 -2.582 1 97.38 265 LEU B N 1
ATOM 7357 C CA . LEU B 1 265 ? -2.988 -40.906 -3.162 1 97.38 265 LEU B CA 1
ATOM 7358 C C . LEU B 1 265 ? -2.377 -42.031 -2.33 1 97.38 265 LEU B C 1
ATOM 7360 O O . LEU B 1 265 ? -1.818 -42.969 -2.879 1 97.38 265 LEU B O 1
ATOM 7364 N N . LEU B 1 266 ? -2.508 -41.906 -0.971 1 97.06 266 LEU B N 1
ATOM 7365 C CA . LEU B 1 266 ? -2.035 -42.969 -0.106 1 97.06 266 LEU B CA 1
ATOM 7366 C C . LEU B 1 266 ? -2.787 -44.281 -0.39 1 97.06 266 LEU B C 1
ATOM 7368 O O . LEU B 1 266 ? -2.178 -45.344 -0.485 1 97.06 266 LEU B O 1
ATOM 7372 N N . ASP B 1 267 ? -4.039 -44.188 -0.546 1 96.69 267 ASP B N 1
ATOM 7373 C CA . ASP B 1 267 ? -4.887 -45.344 -0.819 1 96.69 267 ASP B CA 1
ATOM 7374 C C . ASP B 1 267 ? -4.492 -46 -2.131 1 96.69 267 ASP B C 1
ATOM 7376 O O . ASP B 1 267 ? -4.738 -47.219 -2.324 1 96.69 267 ASP B O 1
ATOM 7380 N N . ARG B 1 268 ? -3.857 -45.312 -2.961 1 96.75 268 ARG B N 1
ATOM 7381 C CA . ARG B 1 268 ? -3.484 -45.812 -4.281 1 96.75 268 ARG B CA 1
ATOM 7382 C C . ARG B 1 268 ? -2.014 -46.219 -4.316 1 96.75 268 ARG B C 1
ATOM 7384 O O . ARG B 1 268 ? -1.454 -46.438 -5.391 1 96.75 268 ARG B O 1
ATOM 7391 N N . GLY B 1 269 ? -1.389 -46.125 -3.156 1 96.06 269 GLY B N 1
ATOM 7392 C CA . GLY B 1 269 ? -0.08 -46.75 -2.998 1 96.06 269 GLY B CA 1
ATOM 7393 C C . GLY B 1 269 ? 1.064 -45.75 -3.137 1 96.06 269 GLY B C 1
ATOM 7394 O O . GLY B 1 269 ? 2.23 -46.156 -3.184 1 96.06 269 GLY B O 1
ATOM 7395 N N . VAL B 1 270 ? 0.846 -44.5 -3.211 1 97.44 270 VAL B N 1
ATOM 7396 C CA . VAL B 1 270 ? 1.907 -43.5 -3.256 1 97.44 270 VAL B CA 1
ATOM 7397 C C . VAL B 1 270 ? 2.473 -43.281 -1.854 1 97.44 270 VAL B C 1
ATOM 7399 O O . VAL B 1 270 ? 1.723 -43.25 -0.875 1 97.44 270 VAL B O 1
ATOM 7402 N N . SER B 1 271 ? 3.807 -43.156 -1.695 1 96.56 271 SER B N 1
ATOM 7403 C CA . SER B 1 271 ? 4.414 -42.938 -0.388 1 96.56 271 SER B CA 1
ATOM 7404 C C . SER B 1 271 ? 4.043 -41.562 0.156 1 96.56 271 SER B C 1
ATOM 7406 O O . SER B 1 271 ? 3.814 -40.625 -0.612 1 96.56 271 SER B O 1
ATOM 7408 N N . LEU B 1 272 ? 3.967 -41.438 1.441 1 96.62 272 LEU B N 1
ATOM 7409 C CA . LEU B 1 272 ? 3.596 -40.188 2.078 1 96.62 272 LEU B CA 1
ATOM 7410 C C . LEU B 1 272 ? 4.547 -39.062 1.668 1 96.62 272 LEU B C 1
ATOM 7412 O O . LEU B 1 272 ? 4.113 -37.938 1.381 1 96.62 272 LEU B O 1
ATOM 7416 N N . GLN B 1 273 ? 5.836 -39.344 1.649 1 95.88 273 GLN B N 1
ATOM 7417 C CA . GLN B 1 273 ? 6.836 -38.375 1.268 1 95.88 273 GLN B CA 1
ATOM 7418 C C . GLN B 1 273 ? 6.582 -37.844 -0.143 1 95.88 273 GLN B C 1
ATOM 7420 O O . GLN B 1 273 ? 6.633 -36.625 -0.38 1 95.88 273 GLN B O 1
ATOM 7425 N N . LYS B 1 274 ? 6.324 -38.75 -1.018 1 96.06 274 LYS B N 1
ATOM 7426 C CA . LYS B 1 274 ? 6.059 -38.375 -2.4 1 96.06 274 LYS B CA 1
ATOM 7427 C C . LYS B 1 274 ? 4.77 -37.562 -2.506 1 96.06 274 LYS B C 1
ATOM 7429 O O . LYS B 1 274 ? 4.703 -36.594 -3.27 1 96.06 274 LYS B O 1
ATOM 7434 N N . VAL B 1 275 ? 3.766 -37.938 -1.749 1 97.06 275 VAL B N 1
ATOM 7435 C CA . VAL B 1 275 ? 2.496 -37.219 -1.759 1 97.06 275 VAL B CA 1
ATOM 7436 C C . VAL B 1 275 ? 2.715 -35.781 -1.302 1 97.06 275 VAL B C 1
ATOM 7438 O O . VAL B 1 275 ? 2.279 -34.844 -1.969 1 97.06 275 VAL B O 1
ATOM 7441 N N . LEU B 1 276 ? 3.412 -35.594 -0.209 1 97 276 LEU B N 1
ATOM 7442 C CA . LEU B 1 276 ? 3.596 -34.281 0.383 1 97 276 LEU B CA 1
ATOM 7443 C C . LEU B 1 276 ? 4.418 -33.375 -0.536 1 97 276 LEU B C 1
ATOM 7445 O O . LEU B 1 276 ? 4.152 -32.188 -0.636 1 97 276 LEU B O 1
ATOM 7449 N N . ARG B 1 277 ? 5.332 -33.938 -1.241 1 94.62 277 ARG B N 1
ATOM 7450 C CA . ARG B 1 277 ? 6.172 -33.156 -2.156 1 94.62 277 ARG B CA 1
ATOM 7451 C C . ARG B 1 277 ? 5.406 -32.781 -3.424 1 94.62 277 ARG B C 1
ATOM 7453 O O . ARG B 1 277 ? 5.805 -31.891 -4.152 1 94.62 277 ARG B O 1
ATOM 7460 N N . SER B 1 278 ? 4.328 -33.5 -3.668 1 96.12 278 SER B N 1
ATOM 7461 C CA . SER B 1 278 ? 3.564 -33.281 -4.891 1 96.12 278 SER B CA 1
ATOM 7462 C C . SER B 1 278 ? 2.527 -32.188 -4.707 1 96.12 278 SER B C 1
ATOM 7464 O O . SER B 1 278 ? 1.851 -31.797 -5.66 1 96.12 278 SER B O 1
ATOM 7466 N N . LEU B 1 279 ? 2.467 -31.625 -3.469 1 97.12 279 LEU B N 1
ATOM 7467 C CA . LEU B 1 279 ? 1.437 -30.641 -3.168 1 97.12 279 LEU B CA 1
ATOM 7468 C C . LEU B 1 279 ? 2.021 -29.234 -3.156 1 97.12 279 LEU B C 1
ATOM 7470 O O . LEU B 1 279 ? 3.145 -29.031 -2.689 1 97.12 279 LEU B O 1
ATOM 7474 N N . VAL B 1 280 ? 1.325 -28.297 -3.691 1 96.75 280 VAL B N 1
ATOM 7475 C CA . VAL B 1 280 ? 1.583 -26.875 -3.533 1 96.75 280 VAL B CA 1
ATOM 7476 C C . VAL B 1 280 ? 0.304 -26.156 -3.096 1 96.75 280 VAL B C 1
ATOM 7478 O O . VAL B 1 280 ? -0.792 -26.516 -3.535 1 96.75 280 VAL B O 1
ATOM 7481 N N . PHE B 1 281 ? 0.445 -25.234 -2.178 1 97.81 281 PHE B N 1
ATOM 7482 C CA . PHE B 1 281 ? -0.721 -24.562 -1.616 1 97.81 281 PHE B CA 1
ATOM 7483 C C . PHE B 1 281 ? -0.842 -23.141 -2.16 1 97.81 281 PHE B C 1
ATOM 7485 O O . PHE B 1 281 ? 0.167 -22.469 -2.396 1 97.81 281 PHE B O 1
ATOM 7492 N N . HIS B 1 282 ? -2.006 -22.719 -2.412 1 97.62 282 HIS B N 1
ATOM 7493 C CA . HIS B 1 282 ? -2.254 -21.375 -2.922 1 97.62 282 HIS B CA 1
ATOM 7494 C C . HIS B 1 282 ? -3.363 -20.688 -2.137 1 97.62 282 HIS B C 1
ATOM 7496 O O . HIS B 1 282 ? -4.41 -21.281 -1.874 1 97.62 282 HIS B O 1
ATOM 7502 N N . MET B 1 283 ? -3.117 -19.469 -1.732 1 98 283 MET B N 1
ATOM 7503 C CA . MET B 1 283 ? -4.121 -18.688 -1.014 1 98 283 MET B CA 1
ATOM 7504 C C . MET B 1 283 ? -4.129 -17.234 -1.485 1 98 283 MET B C 1
ATOM 7506 O O . MET B 1 283 ? -3.068 -16.609 -1.615 1 98 283 MET B O 1
ATOM 7510 N N . PRO B 1 284 ? -5.316 -16.672 -1.712 1 97.75 284 PRO B N 1
ATOM 7511 C CA . PRO B 1 284 ? -5.406 -15.242 -1.976 1 97.75 284 PRO B CA 1
ATOM 7512 C C . PRO B 1 284 ? -5.383 -14.406 -0.698 1 97.75 284 PRO B C 1
ATOM 7514 O O . PRO B 1 284 ? -5.816 -14.875 0.358 1 97.75 284 PRO B O 1
ATOM 7517 N N . ALA B 1 285 ? -4.855 -13.234 -0.779 1 97.25 285 ALA B N 1
ATOM 7518 C CA . ALA B 1 285 ? -4.871 -12.281 0.326 1 97.25 285 ALA B CA 1
ATOM 7519 C C . ALA B 1 285 ? -5.879 -11.156 0.067 1 97.25 285 ALA B C 1
ATOM 7521 O O . ALA B 1 285 ? -5.836 -10.508 -0.98 1 97.25 285 ALA B O 1
ATOM 7522 N N . GLY B 1 286 ? -6.738 -10.922 1.049 1 94.31 286 GLY B N 1
ATOM 7523 C CA . GLY B 1 286 ? -7.727 -9.867 0.954 1 94.31 286 GLY B CA 1
ATOM 7524 C C . GLY B 1 286 ? -7.27 -8.562 1.577 1 94.31 286 GLY B C 1
ATOM 7525 O O . GLY B 1 286 ? -6.066 -8.336 1.74 1 94.31 286 GLY B O 1
ATOM 7526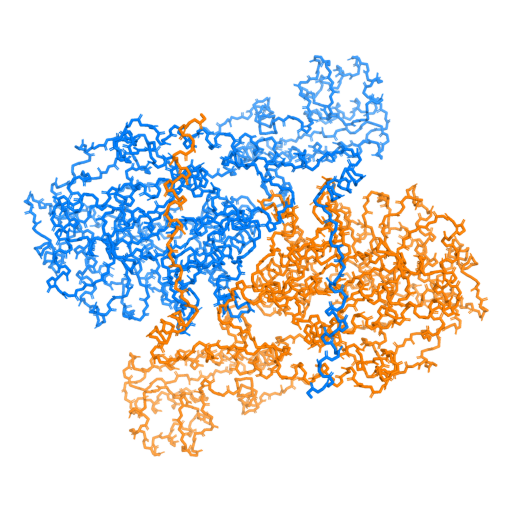 N N . GLY B 1 287 ? -8.227 -7.723 1.883 1 90 287 GLY B N 1
ATOM 7527 C CA . GLY B 1 287 ? -7.918 -6.332 2.184 1 90 287 GLY B CA 1
ATOM 7528 C C . GLY B 1 287 ? -7.691 -6.078 3.66 1 90 287 GLY B C 1
ATOM 7529 O O . GLY B 1 287 ? -7.328 -4.969 4.055 1 90 287 GLY B O 1
ATOM 7530 N N . ARG B 1 288 ? -7.781 -7.105 4.527 1 89 288 ARG B N 1
ATOM 7531 C CA . ARG B 1 288 ? -7.559 -6.879 5.953 1 89 288 ARG B CA 1
ATOM 7532 C C . ARG B 1 288 ? -6.113 -7.172 6.336 1 89 288 ARG B C 1
ATOM 7534 O O . ARG B 1 288 ? -5.75 -8.32 6.578 1 89 288 ARG B O 1
ATOM 7541 N N . TYR B 1 289 ? -5.242 -6.312 6.465 1 87.56 289 TYR B N 1
ATOM 7542 C CA . TYR B 1 289 ? -3.789 -6.352 6.551 1 87.56 289 TYR B CA 1
ATOM 7543 C C . TYR B 1 289 ? -3.33 -7.414 7.547 1 87.56 289 TYR B C 1
ATOM 7545 O O . TYR B 1 289 ? -2.951 -8.523 7.152 1 87.56 289 TYR B O 1
ATOM 7553 N N . PHE B 1 290 ? -3.553 -7.191 8.812 1 90.88 290 PHE B N 1
ATOM 7554 C CA . PHE B 1 290 ? -2.975 -8.031 9.852 1 90.88 290 PHE B CA 1
ATOM 7555 C C . PHE B 1 290 ? -3.688 -9.375 9.922 1 90.88 290 PHE B C 1
ATOM 7557 O O . PHE B 1 290 ? -3.043 -10.422 10.016 1 90.88 290 PHE B O 1
ATOM 7564 N N . PRO B 1 291 ? -4.996 -9.367 9.703 1 95.25 291 PRO B N 1
ATOM 7565 C CA . PRO B 1 291 ? -5.668 -10.664 9.68 1 95.25 291 PRO B CA 1
ATOM 7566 C C . PRO B 1 291 ? -5.18 -11.562 8.547 1 95.25 291 PRO B C 1
ATOM 7568 O O . PRO B 1 291 ? -5.105 -12.781 8.703 1 95.25 291 PRO B O 1
ATOM 7571 N N . GLU B 1 292 ? -4.875 -10.984 7.426 1 96.62 292 GLU B N 1
ATOM 7572 C CA . GLU B 1 292 ? -4.383 -11.781 6.312 1 96.62 292 GLU B CA 1
ATOM 7573 C C . GLU B 1 292 ? -3.033 -12.414 6.637 1 96.62 292 GLU B C 1
ATOM 7575 O O . GLU B 1 292 ? -2.748 -13.539 6.223 1 96.62 292 GLU B O 1
ATOM 7580 N N . MET B 1 293 ? -2.178 -11.703 7.336 1 95.19 293 MET B N 1
ATOM 7581 C CA . MET B 1 293 ? -0.909 -12.266 7.793 1 95.19 293 MET B CA 1
ATOM 7582 C C . MET B 1 293 ? -1.142 -13.453 8.719 1 95.19 293 MET B C 1
ATOM 7584 O O . MET B 1 293 ? -0.507 -14.5 8.57 1 95.19 293 MET B O 1
ATOM 7588 N N . ALA B 1 294 ? -2.041 -13.219 9.633 1 96.12 294 ALA B N 1
ATOM 7589 C CA . ALA B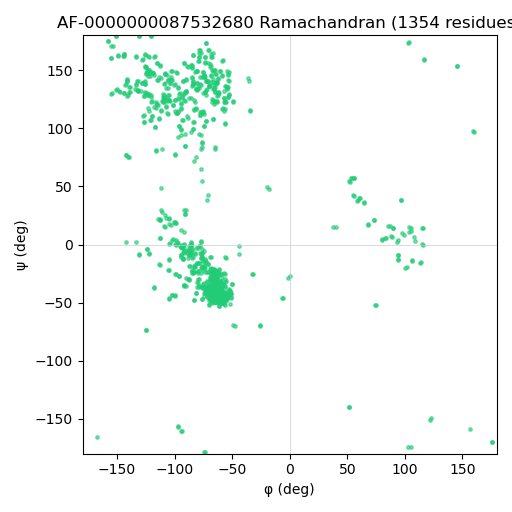 1 294 ? -2.373 -14.273 10.586 1 96.12 294 ALA B CA 1
ATOM 7590 C C . ALA B 1 294 ? -2.932 -15.5 9.867 1 96.12 294 ALA B C 1
ATOM 7592 O O . ALA B 1 294 ? -2.637 -16.641 10.25 1 96.12 294 ALA B O 1
ATOM 7593 N N . LYS B 1 295 ? -3.725 -15.258 8.875 1 97.69 295 LYS B N 1
ATOM 7594 C CA . LYS B 1 295 ? -4.328 -16.328 8.094 1 97.69 295 LYS B CA 1
ATOM 7595 C C . LYS B 1 295 ? -3.262 -17.219 7.453 1 97.69 295 LYS B C 1
ATOM 7597 O O . LYS B 1 295 ? -3.348 -18.438 7.508 1 97.69 295 LYS B O 1
ATOM 7602 N N . LEU B 1 296 ? -2.254 -16.609 6.875 1 97.44 296 LEU B N 1
ATOM 7603 C CA . LEU B 1 296 ? -1.192 -17.359 6.203 1 97.44 296 LEU B CA 1
ATOM 7604 C C . LEU B 1 296 ? -0.35 -18.125 7.211 1 97.44 296 LEU B C 1
ATOM 7606 O O . LEU B 1 296 ? 0.065 -19.266 6.941 1 97.44 296 LEU B O 1
ATOM 7610 N N . ARG B 1 297 ? -0.122 -17.562 8.352 1 95 297 ARG B N 1
ATOM 7611 C CA . ARG B 1 297 ? 0.566 -18.25 9.445 1 95 297 ARG B CA 1
ATOM 7612 C C . ARG B 1 297 ? -0.247 -19.438 9.945 1 95 297 ARG B C 1
ATOM 7614 O O . ARG B 1 297 ? 0.296 -20.516 10.156 1 95 297 ARG B O 1
ATOM 7621 N N . ALA B 1 298 ? -1.488 -19.203 10.07 1 95.94 298 ALA B N 1
ATOM 7622 C CA . ALA B 1 298 ? -2.389 -20.266 10.516 1 95.94 298 ALA B CA 1
ATOM 7623 C C . ALA B 1 298 ? -2.438 -21.406 9.516 1 95.94 298 ALA B C 1
ATOM 7625 O O . ALA B 1 298 ? -2.562 -22.578 9.898 1 95.94 298 ALA B O 1
ATOM 7626 N N . ALA B 1 299 ? -2.375 -21.062 8.242 1 97.62 299 ALA B N 1
ATOM 7627 C CA . ALA B 1 299 ? -2.389 -22.094 7.207 1 97.62 299 ALA B CA 1
ATOM 7628 C C . ALA B 1 299 ? -1.225 -23.062 7.379 1 97.62 299 ALA B C 1
ATOM 7630 O O . ALA B 1 299 ? -1.405 -24.281 7.293 1 97.62 299 ALA B O 1
ATOM 7631 N N . ARG B 1 300 ? -0.029 -22.578 7.605 1 95.44 300 ARG B N 1
ATOM 7632 C CA . ARG B 1 300 ? 1.145 -23.422 7.805 1 95.44 300 ARG B CA 1
ATOM 7633 C C . ARG B 1 300 ? 1.008 -24.25 9.07 1 95.44 300 ARG B C 1
ATOM 7635 O O . ARG B 1 300 ? 1.331 -25.453 9.078 1 95.44 300 ARG B O 1
ATOM 7642 N N . LEU B 1 301 ? 0.48 -23.625 10.086 1 92.62 301 LEU B N 1
ATOM 7643 C CA . LEU B 1 301 ? 0.279 -24.312 11.352 1 92.62 301 LEU B CA 1
ATOM 7644 C C . LEU B 1 301 ? -0.703 -25.469 11.195 1 92.62 301 LEU B C 1
ATOM 7646 O O . LEU B 1 301 ? -0.434 -26.578 11.656 1 92.62 301 LEU B O 1
ATOM 7650 N N . LEU B 1 302 ? -1.811 -25.188 10.578 1 95.38 302 LEU B N 1
ATOM 7651 C CA . LEU B 1 302 ? -2.857 -26.188 10.398 1 95.38 302 LEU B CA 1
ATOM 7652 C C . LEU B 1 302 ? -2.357 -27.344 9.555 1 95.38 302 LEU B C 1
ATOM 7654 O O . LEU B 1 302 ? -2.553 -28.516 9.914 1 95.38 302 LEU B O 1
ATOM 7658 N N . TRP B 1 303 ? -1.728 -27.031 8.484 1 96.44 303 TRP B N 1
ATOM 7659 C CA . TRP B 1 303 ? -1.266 -28.094 7.598 1 96.44 303 TRP B CA 1
ATOM 7660 C C . TRP B 1 303 ? -0.206 -28.953 8.281 1 96.44 303 TRP B C 1
ATOM 7662 O O . TRP B 1 303 ? -0.195 -30.172 8.125 1 96.44 303 TRP B O 1
ATOM 7672 N N . ALA B 1 304 ? 0.748 -28.328 8.922 1 93.44 304 ALA B N 1
ATOM 7673 C CA . ALA B 1 304 ? 1.788 -29.062 9.625 1 93.44 304 ALA B CA 1
ATOM 7674 C C . ALA B 1 304 ? 1.18 -30.109 10.57 1 93.44 304 ALA B C 1
ATOM 7676 O O . ALA B 1 304 ? 1.651 -31.234 10.641 1 93.44 304 ALA B O 1
ATOM 7677 N N . ASN B 1 305 ? 0.182 -29.703 11.211 1 91.62 305 ASN B N 1
ATOM 7678 C CA . ASN B 1 305 ? -0.483 -30.609 12.133 1 91.62 305 ASN B CA 1
ATOM 7679 C C . ASN B 1 305 ? -1.231 -31.719 11.383 1 91.62 305 ASN B C 1
ATOM 7681 O O . ASN B 1 305 ? -1.233 -32.875 11.812 1 91.62 305 ASN B O 1
ATOM 7685 N N . ALA B 1 306 ? -1.866 -31.375 10.352 1 94.31 306 ALA B N 1
ATOM 7686 C CA . ALA B 1 306 ? -2.561 -32.375 9.531 1 94.31 306 ALA B CA 1
ATOM 7687 C C . ALA B 1 306 ? -1.582 -33.375 8.961 1 94.31 306 ALA B C 1
ATOM 7689 O O . ALA B 1 306 ? -1.828 -34.594 9.023 1 94.31 306 ALA B O 1
ATOM 7690 N N . ALA B 1 307 ? -0.484 -32.906 8.414 1 94.69 307 ALA B N 1
ATOM 7691 C CA . ALA B 1 307 ? 0.529 -33.781 7.84 1 94.69 307 ALA B CA 1
ATOM 7692 C C . ALA B 1 307 ? 1.134 -34.688 8.906 1 94.69 307 ALA B C 1
ATOM 7694 O O . ALA B 1 307 ? 1.397 -35.875 8.648 1 94.69 307 ALA B O 1
ATOM 7695 N N . LYS B 1 308 ? 1.343 -34.156 10.039 1 91.44 308 LYS B N 1
ATOM 7696 C CA . LYS B 1 308 ? 1.906 -34.906 11.141 1 91.44 308 LYS B CA 1
ATOM 7697 C C . LYS B 1 308 ? 0.992 -36.062 11.531 1 91.44 308 LYS B C 1
ATOM 7699 O O . LYS B 1 308 ? 1.466 -37.156 11.891 1 91.44 308 LYS B O 1
ATOM 7704 N N . ALA B 1 309 ? -0.254 -35.844 11.453 1 91.12 309 ALA B N 1
ATOM 7705 C CA . ALA B 1 309 ? -1.24 -36.875 11.789 1 91.12 309 ALA B CA 1
ATOM 7706 C C . ALA B 1 309 ? -1.153 -38.062 10.828 1 91.12 309 ALA B C 1
ATOM 7708 O O . ALA B 1 309 ? -1.518 -39.156 11.188 1 91.12 309 ALA B O 1
ATOM 7709 N N . PHE B 1 310 ? -0.64 -37.875 9.672 1 94.25 310 PHE B N 1
ATOM 7710 C CA . PHE B 1 310 ? -0.452 -38.938 8.703 1 94.25 310 PHE B CA 1
ATOM 7711 C C . PHE B 1 310 ? 0.856 -39.688 8.961 1 94.25 310 PHE B C 1
ATOM 7713 O O . PHE B 1 310 ? 1.141 -40.719 8.32 1 94.25 310 PHE B O 1
ATOM 7720 N N . GLY B 1 311 ? 1.676 -39.094 9.867 1 92 311 GLY B N 1
ATOM 7721 C CA . GLY B 1 311 ? 2.939 -39.719 10.195 1 92 311 GLY B CA 1
ATOM 7722 C C . GLY B 1 311 ? 4.137 -39.062 9.547 1 92 311 GLY B C 1
ATOM 7723 O O . GLY B 1 311 ? 5.238 -39.594 9.539 1 92 311 GLY B O 1
ATOM 7724 N N . ALA B 1 312 ? 3.99 -37.906 9.047 1 94.44 312 ALA B N 1
ATOM 7725 C CA . ALA B 1 312 ? 5.082 -37.188 8.391 1 94.44 312 ALA B CA 1
ATOM 7726 C C . ALA B 1 312 ? 6.148 -36.781 9.398 1 94.44 312 ALA B C 1
ATOM 7728 O O . ALA B 1 312 ? 5.832 -36.406 10.539 1 94.44 312 ALA B O 1
ATOM 7729 N N . ALA B 1 313 ? 7.406 -36.781 8.953 1 92.88 313 ALA B N 1
ATOM 7730 C CA . ALA B 1 313 ? 8.477 -36.188 9.75 1 92.88 313 ALA B CA 1
ATOM 7731 C C . ALA B 1 313 ? 8.359 -34.656 9.773 1 92.88 313 ALA B C 1
ATOM 7733 O O . ALA B 1 313 ? 7.738 -34.062 8.891 1 92.88 313 ALA B O 1
ATOM 7734 N N . ASN B 1 314 ? 8.922 -34.062 10.812 1 87.56 314 ASN B N 1
ATOM 7735 C CA . ASN B 1 314 ? 8.828 -32.625 10.977 1 87.56 314 ASN B CA 1
ATOM 7736 C C . ASN B 1 314 ? 9.266 -31.891 9.719 1 87.56 314 ASN B C 1
ATOM 7738 O O . ASN B 1 314 ? 8.609 -30.922 9.289 1 87.56 314 ASN B O 1
ATOM 7742 N N . GLU B 1 315 ? 10.273 -32.344 9.078 1 88.06 315 GLU B N 1
ATOM 7743 C CA . GLU B 1 315 ? 10.852 -31.656 7.922 1 88.06 315 GLU B CA 1
ATOM 7744 C C . GLU B 1 315 ? 9.961 -31.812 6.691 1 88.06 315 GLU B C 1
ATOM 7746 O O . GLU B 1 315 ? 10.062 -31.031 5.742 1 88.06 315 GLU B O 1
ATOM 7751 N N . GLU B 1 316 ? 9.102 -32.812 6.758 1 92.06 316 GLU B N 1
ATOM 7752 C CA . GLU B 1 316 ? 8.242 -33.094 5.617 1 92.06 316 GLU B CA 1
ATOM 7753 C C . GLU B 1 316 ? 6.949 -32.312 5.684 1 92.06 316 GLU B C 1
ATOM 7755 O O . GLU B 1 316 ? 6.203 -32.219 4.707 1 92.06 316 GLU B O 1
ATOM 7760 N N . CYS B 1 317 ? 6.699 -31.609 6.82 1 92.25 317 CYS B N 1
ATOM 7761 C CA . CYS B 1 317 ? 5.434 -30.922 7.047 1 92.25 317 CYS B CA 1
ATOM 7762 C C . CYS B 1 317 ? 5.453 -29.516 6.43 1 92.25 317 CYS B C 1
ATOM 7764 O O . CYS B 1 317 ? 4.434 -28.828 6.418 1 92.25 317 CYS B O 1
ATOM 7766 N N . ARG B 1 318 ? 6.562 -29.172 5.828 1 90 318 ARG B N 1
ATOM 7767 C CA . ARG B 1 318 ? 6.688 -27.844 5.242 1 90 318 ARG B CA 1
ATOM 7768 C C . ARG B 1 318 ? 5.883 -27.75 3.949 1 90 318 ARG B C 1
ATOM 7770 O O . ARG B 1 318 ? 5.797 -28.703 3.186 1 90 318 ARG B O 1
ATOM 7777 N N . ILE B 1 319 ? 5.316 -26.531 3.74 1 91.25 319 ILE B N 1
ATOM 7778 C CA . ILE B 1 319 ? 4.598 -26.344 2.482 1 91.25 319 ILE B CA 1
ATOM 7779 C C . ILE B 1 319 ? 5.164 -25.156 1.727 1 91.25 319 ILE B C 1
ATOM 7781 O O . ILE B 1 319 ? 5.727 -24.234 2.332 1 91.25 319 ILE B O 1
ATOM 7785 N N . GLU B 1 320 ? 5.105 -25.234 0.401 1 93.12 320 GLU B N 1
ATOM 7786 C CA . GLU B 1 320 ? 5.223 -24.047 -0.437 1 93.12 320 GLU B CA 1
ATOM 7787 C C . GLU B 1 320 ? 3.891 -23.312 -0.534 1 93.12 320 GLU B C 1
ATOM 7789 O O . GLU B 1 320 ? 2.887 -23.875 -0.964 1 93.12 320 GLU B O 1
ATOM 7794 N N . LEU B 1 321 ? 3.916 -22.141 -0.052 1 95.75 321 LEU B N 1
ATOM 7795 C CA . LEU B 1 321 ? 2.699 -21.344 -0.036 1 95.75 321 LEU B CA 1
ATOM 7796 C C . LEU B 1 321 ? 2.762 -20.234 -1.09 1 95.75 321 LEU B C 1
ATOM 7798 O O . LEU B 1 321 ? 3.604 -19.344 -1.006 1 95.75 321 LEU B O 1
ATOM 7802 N N . ARG B 1 322 ? 1.913 -20.375 -2.066 1 96.75 322 ARG B N 1
ATOM 7803 C CA . ARG B 1 322 ? 1.791 -19.359 -3.109 1 96.75 322 ARG B CA 1
ATOM 7804 C C . ARG B 1 322 ? 0.637 -18.406 -2.816 1 96.75 322 ARG B C 1
ATOM 7806 O O . ARG B 1 322 ? -0.426 -18.828 -2.361 1 96.75 322 ARG B O 1
ATOM 7813 N N . GLY B 1 323 ? 0.94 -17.141 -3.006 1 97 323 GLY B N 1
ATOM 7814 C CA . GLY B 1 323 ? -0.074 -16.125 -2.74 1 97 323 GLY B CA 1
ATOM 7815 C C . GLY B 1 323 ? -0.496 -15.359 -3.98 1 97 323 GLY B C 1
ATOM 7816 O O . GLY B 1 323 ? 0.232 -15.336 -4.977 1 97 323 GLY B O 1
ATOM 7817 N N . SER B 1 324 ? -1.682 -14.789 -3.975 1 97.44 324 SER B N 1
ATOM 7818 C CA . SER B 1 324 ? -2.201 -13.844 -4.957 1 97.44 324 SER B CA 1
ATOM 7819 C C . SER B 1 324 ? -3.096 -12.797 -4.301 1 97.44 324 SER B C 1
ATOM 7821 O O . SER B 1 324 ? -3.502 -12.953 -3.146 1 97.44 324 SER B O 1
ATOM 7823 N N . THR B 1 325 ? -3.326 -11.719 -4.961 1 97.5 325 THR B N 1
ATOM 7824 C CA . THR B 1 325 ? -4.297 -10.75 -4.465 1 97.5 325 THR B CA 1
ATOM 7825 C C . THR B 1 325 ? -5.719 -11.203 -4.766 1 97.5 325 THR B C 1
ATOM 7827 O O . THR B 1 325 ? -5.934 -12.055 -5.629 1 97.5 325 THR B O 1
ATOM 7830 N N . SER B 1 326 ? -6.652 -10.664 -4.086 1 97 326 SER B N 1
ATOM 7831 C CA . SER B 1 326 ? -8.047 -11.109 -4.113 1 97 326 SER B CA 1
ATOM 7832 C C . SER B 1 326 ? -8.781 -10.547 -5.324 1 97 326 SER B C 1
ATOM 7834 O O . SER B 1 326 ? -8.68 -9.352 -5.621 1 97 326 SER B O 1
ATOM 7836 N N . LYS B 1 327 ? -9.516 -11.375 -6.008 1 95.44 327 LYS B N 1
ATOM 7837 C CA . LYS B 1 327 ? -10.43 -10.914 -7.047 1 95.44 327 LYS B CA 1
ATOM 7838 C C . LYS B 1 327 ? -11.727 -10.375 -6.441 1 95.44 327 LYS B C 1
ATOM 7840 O O . LYS B 1 327 ? -12.352 -9.477 -7.004 1 95.44 327 LYS B O 1
ATOM 7845 N N . ARG B 1 328 ? -12.062 -10.891 -5.359 1 96 328 ARG B N 1
ATOM 7846 C CA . ARG B 1 328 ? -13.328 -10.562 -4.695 1 96 328 ARG B CA 1
ATOM 7847 C C . ARG B 1 328 ? -13.367 -9.086 -4.309 1 96 328 ARG B C 1
ATOM 7849 O O . ARG B 1 328 ? -14.43 -8.461 -4.348 1 96 328 ARG B O 1
ATOM 7856 N N . THR B 1 329 ? -12.281 -8.484 -3.996 1 96.44 329 THR B N 1
ATOM 7857 C CA . THR B 1 329 ? -12.227 -7.141 -3.441 1 96.44 329 THR B CA 1
ATOM 7858 C C . THR B 1 329 ? -12.086 -6.102 -4.551 1 96.44 329 THR B C 1
ATOM 7860 O O . THR B 1 329 ? -12.094 -4.898 -4.289 1 96.44 329 THR B O 1
ATOM 7863 N N . LYS B 1 330 ? -11.93 -6.477 -5.781 1 96.56 330 LYS B N 1
ATOM 7864 C CA . LYS B 1 330 ? -11.664 -5.547 -6.875 1 96.56 330 LYS B CA 1
ATOM 7865 C C . LYS B 1 330 ? -12.953 -4.957 -7.426 1 96.56 330 LYS B C 1
ATOM 7867 O O . LYS B 1 330 ? -14.023 -5.562 -7.301 1 96.56 330 LYS B O 1
ATOM 7872 N N . THR B 1 331 ? -12.883 -3.789 -7.961 1 95.19 331 THR B N 1
ATOM 7873 C CA . THR B 1 331 ? -14.047 -3.051 -8.43 1 95.19 331 THR B CA 1
ATOM 7874 C C . THR B 1 331 ? -13.914 -2.707 -9.906 1 95.19 331 THR B C 1
ATOM 7876 O O . THR B 1 331 ? -12.805 -2.535 -10.414 1 95.19 331 THR B O 1
ATOM 7879 N N . VAL B 1 332 ? -15.039 -2.617 -10.539 1 92.5 332 VAL B N 1
ATOM 7880 C CA . VAL B 1 332 ? -15.086 -2.178 -11.93 1 92.5 332 VAL B CA 1
ATOM 7881 C C . VAL B 1 332 ? -15.031 -0.652 -11.992 1 92.5 332 VAL B C 1
ATOM 7883 O O . VAL B 1 332 ? -14.359 -0.082 -12.852 1 92.5 332 VAL B O 1
ATOM 7886 N N . TYR B 1 333 ? -15.805 -0.032 -11.023 1 92.38 333 TYR B N 1
ATOM 7887 C CA . TYR B 1 333 ? -15.789 1.425 -10.945 1 92.38 333 TYR B CA 1
ATOM 7888 C C . TYR B 1 333 ? -14.617 1.915 -10.109 1 92.38 333 TYR B C 1
ATOM 7890 O O . TYR B 1 333 ? -14.234 1.277 -9.125 1 92.38 333 TYR B O 1
ATOM 7898 N N . ASP B 1 334 ? -14.023 3.057 -10.523 1 92.62 334 ASP B N 1
ATOM 7899 C CA . ASP B 1 334 ? -12.867 3.65 -9.867 1 92.62 334 ASP B CA 1
ATOM 7900 C C . ASP B 1 334 ? -11.734 2.637 -9.734 1 92.62 334 ASP B C 1
ATOM 7902 O O . ASP B 1 334 ? -11.219 2.412 -8.633 1 92.62 334 ASP B O 1
ATOM 7906 N N . PRO B 1 335 ? -11.305 2.086 -10.852 1 92.25 335 PRO B N 1
ATOM 7907 C CA . PRO B 1 335 ? -10.406 0.934 -10.82 1 92.25 335 PRO B CA 1
ATOM 7908 C C . PRO B 1 335 ? -9.016 1.287 -10.289 1 92.25 335 PRO B C 1
ATOM 7910 O O . PRO B 1 335 ? -8.273 0.403 -9.852 1 92.25 335 PRO B O 1
ATOM 7913 N N . PHE B 1 336 ? -8.586 2.551 -10.297 1 92.56 336 PHE B N 1
ATOM 7914 C CA . PHE B 1 336 ? -7.27 2.928 -9.789 1 92.56 336 PHE B CA 1
ATOM 7915 C C . PHE B 1 336 ? -7.172 2.654 -8.297 1 92.56 336 PHE B C 1
ATOM 7917 O O . PHE B 1 336 ? -6.074 2.471 -7.766 1 92.56 336 PHE B O 1
ATOM 7924 N N . ASN B 1 337 ? -8.352 2.619 -7.633 1 95.06 337 ASN B N 1
ATOM 7925 C CA . ASN B 1 337 ? -8.352 2.209 -6.234 1 95.06 337 ASN B CA 1
ATOM 7926 C C . ASN B 1 337 ? -7.852 0.778 -6.066 1 95.06 337 ASN B C 1
ATOM 7928 O O . ASN B 1 337 ? -7.34 0.414 -5.008 1 95.06 337 ASN B O 1
ATOM 7932 N N . ASN B 1 338 ? -7.988 -0.013 -7.164 1 96.31 338 ASN B N 1
ATOM 7933 C CA . ASN B 1 338 ? -7.52 -1.394 -7.109 1 96.31 338 ASN B CA 1
ATOM 7934 C C . ASN B 1 338 ? -6 -1.464 -7.004 1 96.31 338 ASN B C 1
ATOM 7936 O O . ASN B 1 338 ? -5.453 -2.451 -6.504 1 96.31 338 ASN B O 1
ATOM 7940 N N . MET B 1 339 ? -5.297 -0.436 -7.52 1 95 339 MET B N 1
ATOM 7941 C CA . MET B 1 339 ? -3.846 -0.378 -7.359 1 95 339 MET B CA 1
ATOM 7942 C C . MET B 1 339 ? -3.463 -0.281 -5.887 1 95 339 MET B C 1
ATOM 7944 O O . MET B 1 339 ? -2.504 -0.917 -5.445 1 95 339 MET B O 1
ATOM 7948 N N . LEU B 1 340 ? -4.254 0.506 -5.223 1 95.06 340 LEU B N 1
ATOM 7949 C CA . LEU B 1 340 ? -4.016 0.682 -3.793 1 95.06 340 LEU B CA 1
ATOM 7950 C C . LEU B 1 340 ? -4.355 -0.591 -3.025 1 95.06 340 LEU B C 1
ATOM 7952 O O . LEU B 1 340 ? -3.572 -1.044 -2.188 1 95.06 340 LEU B O 1
ATOM 7956 N N . ARG B 1 341 ? -5.473 -1.205 -3.398 1 96.44 341 ARG B N 1
ATOM 7957 C CA . ARG B 1 341 ? -5.879 -2.461 -2.777 1 96.44 341 ARG B CA 1
ATOM 7958 C C . ARG B 1 341 ? -4.84 -3.553 -3.016 1 96.44 341 ARG B C 1
ATOM 7960 O O . ARG B 1 341 ? -4.457 -4.266 -2.088 1 96.44 341 ARG B O 1
ATOM 7967 N N . GLY B 1 342 ? -4.418 -3.623 -4.277 1 95.5 342 GLY B N 1
ATOM 7968 C CA . GLY B 1 342 ? -3.412 -4.613 -4.621 1 95.5 342 GLY B CA 1
ATOM 7969 C C . GLY B 1 342 ? -2.113 -4.438 -3.857 1 95.5 342 GLY B C 1
ATOM 7970 O O . GLY B 1 342 ? -1.481 -5.418 -3.463 1 95.5 342 GLY B O 1
ATOM 7971 N N . SER B 1 343 ? -1.699 -3.221 -3.656 1 93.88 343 SER B N 1
ATOM 7972 C CA . SER B 1 343 ? -0.478 -2.939 -2.906 1 93.88 343 SER B CA 1
ATOM 7973 C C . SER B 1 343 ? -0.597 -3.41 -1.46 1 93.88 343 SER B C 1
ATOM 7975 O O . SER B 1 343 ? 0.331 -4.02 -0.922 1 93.88 343 SER B O 1
ATOM 7977 N N . ILE B 1 344 ? -1.75 -3.201 -0.926 1 90.94 344 ILE B N 1
ATOM 7978 C CA . ILE B 1 344 ? -2.033 -3.574 0.456 1 90.94 344 ILE B CA 1
ATOM 7979 C C . ILE B 1 344 ? -2.064 -5.094 0.583 1 90.94 344 ILE B C 1
ATOM 7981 O O . ILE B 1 344 ? -1.435 -5.664 1.478 1 90.94 344 ILE B O 1
ATOM 7985 N N . GLU B 1 345 ? -2.74 -5.672 -0.297 1 96.44 345 GLU B N 1
ATOM 7986 C CA . GLU B 1 345 ? -2.877 -7.125 -0.294 1 96.44 345 GLU B CA 1
ATOM 7987 C C . GLU B 1 345 ? -1.537 -7.809 -0.552 1 96.44 345 GLU B C 1
ATOM 7989 O O . GLU B 1 345 ? -1.21 -8.805 0.091 1 96.44 345 GLU B O 1
ATOM 7994 N N . GLY B 1 346 ? -0.797 -7.246 -1.518 1 96.44 346 GLY B N 1
ATOM 7995 C CA . GLY B 1 346 ? 0.527 -7.773 -1.801 1 96.44 346 GLY B CA 1
ATOM 7996 C C . GLY B 1 346 ? 1.468 -7.695 -0.612 1 96.44 346 GLY B C 1
ATOM 7997 O O . GLY B 1 346 ? 2.201 -8.648 -0.331 1 96.44 346 GLY B O 1
ATOM 7998 N N . PHE B 1 347 ? 1.393 -6.648 0.097 1 94.06 347 PHE B N 1
ATOM 7999 C CA . PHE B 1 347 ? 2.209 -6.492 1.295 1 94.06 347 PHE B CA 1
ATOM 8000 C C . PHE B 1 347 ? 1.823 -7.523 2.352 1 94.06 347 PHE B C 1
ATOM 8002 O O . PHE B 1 347 ? 2.693 -8.141 2.969 1 94.06 347 PHE B O 1
ATOM 8009 N N . ALA B 1 348 ? 0.544 -7.641 2.627 1 94.81 348 ALA B N 1
ATOM 8010 C CA . ALA B 1 348 ? 0.077 -8.586 3.635 1 94.81 348 ALA B CA 1
ATOM 8011 C C . ALA B 1 348 ? 0.545 -10.008 3.311 1 94.81 348 ALA B C 1
ATOM 8013 O O . ALA B 1 348 ? 0.979 -10.742 4.203 1 94.81 348 ALA B O 1
ATOM 8014 N N . ALA B 1 349 ? 0.459 -10.344 2.047 1 97 349 ALA B N 1
ATOM 8015 C CA . ALA B 1 349 ? 0.892 -11.672 1.62 1 97 349 ALA B CA 1
ATOM 8016 C C . ALA B 1 349 ? 2.389 -11.859 1.842 1 97 349 ALA B C 1
ATOM 8018 O O . ALA B 1 349 ? 2.82 -12.875 2.379 1 97 349 ALA B O 1
ATOM 8019 N N . ALA B 1 350 ? 3.168 -10.844 1.438 1 94.94 350 ALA B N 1
ATOM 8020 C CA . ALA B 1 350 ? 4.621 -10.898 1.581 1 94.94 350 ALA B CA 1
ATOM 8021 C C . ALA B 1 350 ? 5.027 -10.969 3.051 1 94.94 350 ALA B C 1
ATOM 8023 O O . ALA B 1 350 ? 5.848 -11.805 3.436 1 94.94 350 ALA B O 1
ATOM 8024 N N . ALA B 1 351 ? 4.398 -10.133 3.828 1 93.56 351 ALA B N 1
ATOM 8025 C CA . ALA B 1 351 ? 4.715 -10.094 5.254 1 93.56 351 ALA B CA 1
ATOM 8026 C C . ALA B 1 351 ? 4.246 -11.367 5.953 1 93.56 351 ALA B C 1
ATOM 8028 O O . ALA B 1 351 ? 4.793 -11.758 6.988 1 93.56 351 ALA B O 1
ATOM 8029 N N . GLY B 1 352 ? 3.189 -12 5.402 1 93.94 352 GLY B N 1
ATOM 8030 C CA . GLY B 1 352 ? 2.697 -13.25 5.949 1 93.94 352 GLY B CA 1
ATOM 8031 C C . GLY B 1 352 ? 3.568 -14.445 5.594 1 93.94 352 GLY B C 1
ATOM 8032 O O . GLY B 1 352 ? 3.332 -15.555 6.07 1 93.94 352 GLY B O 1
ATOM 8033 N N . GLY B 1 353 ? 4.516 -14.25 4.66 1 93.38 353 GLY B N 1
ATOM 8034 C CA . GLY B 1 353 ? 5.543 -15.25 4.422 1 93.38 353 GLY B CA 1
ATOM 8035 C C . GLY B 1 353 ? 5.215 -16.172 3.264 1 93.38 353 GLY B C 1
ATOM 8036 O O . GLY B 1 353 ? 5.492 -17.375 3.324 1 93.38 353 GLY B O 1
ATOM 8037 N N . VAL B 1 354 ? 4.648 -15.695 2.209 1 95.56 354 VAL B N 1
ATOM 8038 C CA . VAL B 1 354 ? 4.422 -16.531 1.034 1 95.56 354 VAL B CA 1
ATOM 8039 C C . VAL B 1 354 ? 5.742 -16.766 0.308 1 95.56 354 VAL B C 1
ATOM 8041 O O . VAL B 1 354 ? 6.68 -15.977 0.429 1 95.56 354 VAL B O 1
ATOM 8044 N N . ASP B 1 355 ? 5.816 -17.828 -0.448 1 93.75 355 ASP B N 1
ATOM 8045 C CA . ASP B 1 355 ? 7.016 -18.188 -1.199 1 93.75 355 ASP B CA 1
ATOM 8046 C C . ASP B 1 355 ? 6.973 -17.594 -2.607 1 93.75 355 ASP B C 1
ATOM 8048 O O . ASP B 1 355 ? 8.016 -17.328 -3.205 1 93.75 355 ASP B O 1
ATOM 8052 N N . VAL B 1 356 ? 5.828 -17.547 -3.139 1 95.56 356 VAL B N 1
ATOM 8053 C CA . VAL B 1 356 ? 5.543 -17.031 -4.473 1 95.56 356 VAL B CA 1
ATOM 8054 C C . VAL B 1 356 ? 4.352 -16.094 -4.418 1 95.56 356 VAL B C 1
ATOM 8056 O O . VAL B 1 356 ? 3.414 -16.297 -3.641 1 95.56 356 VAL B O 1
ATOM 8059 N N . LEU B 1 357 ? 4.41 -15.008 -5.18 1 97.69 357 LEU B N 1
ATOM 8060 C CA . LEU B 1 357 ? 3.324 -14.039 -5.086 1 97.69 357 LEU B CA 1
ATOM 8061 C C . LEU B 1 357 ? 2.945 -13.508 -6.465 1 97.69 357 LEU B C 1
ATOM 8063 O O . LEU B 1 357 ? 3.822 -13.203 -7.281 1 97.69 357 LEU B O 1
ATOM 8067 N N . HIS B 1 358 ? 1.667 -13.516 -6.742 1 97.81 358 HIS B N 1
ATOM 8068 C CA . HIS B 1 358 ? 1.075 -12.82 -7.883 1 97.81 358 HIS B CA 1
ATOM 8069 C C . HIS B 1 358 ? 0.235 -11.633 -7.43 1 97.81 358 HIS B C 1
ATOM 8071 O O . HIS B 1 358 ? -0.665 -11.781 -6.602 1 97.81 358 HIS B O 1
ATOM 8077 N N . ILE B 1 359 ? 0.535 -10.469 -7.938 1 97.81 359 ILE B N 1
ATOM 8078 C CA . ILE B 1 359 ? -0.323 -9.305 -7.738 1 97.81 359 ILE B CA 1
ATOM 8079 C C . ILE B 1 359 ? -1.104 -9.008 -9.016 1 97.81 359 ILE B C 1
ATOM 8081 O O . ILE B 1 359 ? -0.511 -8.781 -10.07 1 97.81 359 ILE B O 1
ATOM 8085 N N . ALA B 1 360 ? -2.334 -8.969 -8.906 1 96.19 360 ALA B N 1
ATOM 8086 C CA . ALA B 1 360 ? -3.205 -8.781 -10.07 1 96.19 360 ALA B CA 1
ATOM 8087 C C . ALA B 1 360 ? -3.125 -7.352 -10.594 1 96.19 360 ALA B C 1
ATOM 8089 O O . ALA B 1 360 ? -3.062 -6.398 -9.812 1 96.19 360 ALA B O 1
ATOM 8090 N N . PRO B 1 361 ? -3.145 -7.262 -11.961 1 95.5 361 PRO B N 1
ATOM 8091 C CA . PRO B 1 361 ? -3.305 -5.914 -12.508 1 95.5 361 PRO B CA 1
ATOM 8092 C C . PRO B 1 361 ? -4.613 -5.254 -12.086 1 95.5 361 PRO B C 1
ATOM 8094 O O . PRO B 1 361 ? -5.641 -5.93 -11.969 1 95.5 361 PRO B O 1
ATOM 8097 N N . PHE B 1 362 ? -4.613 -3.918 -11.969 1 94.44 362 PHE B N 1
ATOM 8098 C CA . PHE B 1 362 ? -5.73 -3.211 -11.352 1 94.44 362 PHE B CA 1
ATOM 8099 C C . PHE B 1 362 ? -6.961 -3.25 -12.25 1 94.44 362 PHE B C 1
ATOM 8101 O O . PHE B 1 362 ? -8.078 -2.996 -11.797 1 94.44 362 PHE B O 1
ATOM 8108 N N . ASP B 1 363 ? -6.84 -3.564 -13.539 1 91.25 363 ASP B N 1
ATOM 8109 C CA . ASP B 1 363 ? -7.961 -3.521 -14.469 1 91.25 363 ASP B CA 1
ATOM 8110 C C . ASP B 1 363 ? -8.398 -4.93 -14.867 1 91.25 363 ASP B C 1
ATOM 8112 O O . ASP B 1 363 ? -9.141 -5.105 -15.836 1 91.25 363 ASP B O 1
ATOM 8116 N N . GLU B 1 364 ? -7.977 -5.887 -14.148 1 89.31 364 GLU B N 1
ATOM 8117 C CA . GLU B 1 364 ? -8.211 -7.281 -14.508 1 89.31 364 GLU B CA 1
ATOM 8118 C C . GLU B 1 364 ? -9.703 -7.594 -14.562 1 89.31 364 GLU B C 1
ATOM 8120 O O . GLU B 1 364 ? -10.148 -8.398 -15.383 1 89.31 364 GLU B O 1
ATOM 8125 N N . VAL B 1 365 ? -10.516 -6.969 -13.727 1 87.25 365 VAL B N 1
ATOM 8126 C CA . VAL B 1 365 ? -11.93 -7.328 -13.633 1 87.25 365 VAL B CA 1
ATOM 8127 C C . VAL B 1 365 ? -12.727 -6.551 -14.688 1 87.25 365 VAL B C 1
ATOM 8129 O O . VAL B 1 365 ? -13.922 -6.789 -14.867 1 87.25 365 VAL B O 1
ATOM 8132 N N . ILE B 1 366 ? -12.117 -5.66 -15.32 1 85.56 366 ILE B N 1
ATOM 8133 C CA . ILE B 1 366 ? -12.789 -4.805 -16.281 1 85.56 366 ILE B CA 1
ATOM 8134 C C . ILE B 1 366 ? -12.523 -5.32 -17.703 1 85.56 366 ILE B C 1
ATOM 8136 O O . ILE B 1 366 ? -13.43 -5.352 -18.531 1 85.56 366 ILE B O 1
ATOM 8140 N N . GLN B 1 367 ? -11.25 -5.668 -17.906 1 84.12 367 GLN B N 1
ATOM 8141 C CA . GLN B 1 367 ? -10.781 -6.051 -19.234 1 84.12 367 GLN B CA 1
ATOM 8142 C C . GLN B 1 367 ? -9.516 -6.898 -19.156 1 84.12 367 GLN B C 1
ATOM 8144 O O . GLN B 1 367 ? -9.023 -7.176 -18.062 1 84.12 367 GLN B O 1
ATOM 8149 N N . LYS B 1 368 ? -9.109 -7.359 -20.391 1 85.56 368 LYS B N 1
ATOM 8150 C CA . LYS B 1 368 ? -7.758 -7.91 -20.422 1 85.56 368 LYS B CA 1
ATOM 8151 C C . LYS B 1 368 ? -6.73 -6.887 -19.938 1 85.56 368 LYS B C 1
ATOM 8153 O O . LYS B 1 368 ? -6.676 -5.77 -20.469 1 85.56 368 LYS B O 1
ATOM 8158 N N . PRO B 1 369 ? -5.996 -7.238 -19.031 1 90.12 369 PRO B N 1
ATOM 8159 C CA . PRO B 1 369 ? -5.082 -6.258 -18.438 1 90.12 369 PRO B CA 1
ATOM 8160 C C . PRO B 1 369 ? -4.168 -5.605 -19.484 1 90.12 369 PRO B C 1
ATOM 8162 O O . PRO B 1 369 ? -3.656 -6.289 -20.375 1 90.12 369 PRO B O 1
ATOM 8165 N N . SER B 1 370 ? -4.023 -4.324 -19.375 1 88.06 370 SER B N 1
ATOM 8166 C CA . SER B 1 370 ? -3.105 -3.574 -20.219 1 88.06 370 SER B CA 1
ATOM 8167 C C . SER B 1 370 ? -1.655 -3.805 -19.812 1 88.06 370 SER B C 1
ATOM 8169 O O . SER B 1 370 ? -1.387 -4.273 -18.703 1 88.06 370 SER B O 1
ATOM 8171 N N . SER B 1 371 ? -0.774 -3.482 -20.75 1 88.69 371 SER B N 1
ATOM 8172 C CA . SER B 1 371 ? 0.648 -3.562 -20.422 1 88.69 371 SER B CA 1
ATOM 8173 C C . SER B 1 371 ? 1.008 -2.643 -19.266 1 88.69 371 SER B C 1
ATOM 8175 O O . SER B 1 371 ? 1.892 -2.959 -18.469 1 88.69 371 SER B O 1
ATOM 8177 N N . PHE B 1 372 ? 0.29 -1.538 -19.188 1 90.94 372 PHE B N 1
ATOM 8178 C CA . PHE B 1 372 ? 0.5 -0.6 -18.094 1 90.94 372 PHE B CA 1
ATOM 8179 C C . PHE B 1 372 ? 0.119 -1.232 -16.766 1 90.94 372 PHE B C 1
ATOM 8181 O O . PHE B 1 372 ? 0.885 -1.171 -15.805 1 90.94 372 PHE B O 1
ATOM 8188 N N . ALA B 1 373 ? -1.036 -1.8 -16.75 1 93.5 373 ALA B N 1
ATOM 8189 C CA . ALA B 1 373 ? -1.532 -2.41 -15.523 1 93.5 373 ALA B CA 1
ATOM 8190 C C . ALA B 1 373 ? -0.634 -3.561 -15.078 1 93.5 373 ALA B C 1
ATOM 8192 O O . ALA B 1 373 ? -0.334 -3.701 -13.891 1 93.5 373 ALA B O 1
ATOM 8193 N N . SER B 1 374 ? -0.198 -4.375 -16.016 1 94.12 374 SER B N 1
ATOM 8194 C CA . SER B 1 374 ? 0.691 -5.488 -15.711 1 94.12 374 SER B CA 1
ATOM 8195 C C . SER B 1 374 ? 2.027 -4.996 -15.164 1 94.12 374 SER B C 1
ATOM 8197 O O . SER B 1 374 ? 2.58 -5.59 -14.234 1 94.12 374 SER B O 1
ATOM 8199 N N . ARG B 1 375 ? 2.545 -3.996 -15.734 1 94.19 375 ARG B N 1
ATOM 8200 C CA . ARG B 1 375 ? 3.805 -3.418 -15.281 1 94.19 375 ARG B CA 1
ATOM 8201 C C . ARG B 1 375 ? 3.68 -2.887 -13.859 1 94.19 375 ARG B C 1
ATOM 8203 O O . ARG B 1 375 ? 4.562 -3.105 -13.023 1 94.19 375 ARG B O 1
ATOM 8210 N N . ILE B 1 376 ? 2.609 -2.18 -13.562 1 95 376 ILE B N 1
ATOM 8211 C CA . ILE B 1 376 ? 2.4 -1.614 -12.234 1 95 376 ILE B CA 1
ATOM 8212 C C . ILE B 1 376 ? 2.307 -2.738 -11.203 1 95 376 ILE B C 1
ATOM 8214 O O . ILE B 1 376 ? 2.848 -2.623 -10.102 1 95 376 ILE B O 1
ATOM 8218 N N . ALA B 1 377 ? 1.612 -3.756 -11.594 1 97 377 ALA B N 1
ATOM 8219 C CA . ALA B 1 377 ? 1.5 -4.902 -10.695 1 97 377 ALA B CA 1
ATOM 8220 C C . ALA B 1 377 ? 2.873 -5.488 -10.383 1 97 377 ALA B C 1
ATOM 8222 O O . ALA B 1 377 ? 3.189 -5.75 -9.219 1 97 377 ALA B O 1
ATOM 8223 N N . ARG B 1 378 ? 3.678 -5.695 -11.336 1 96.56 378 ARG B N 1
ATOM 8224 C CA . ARG B 1 378 ? 5.031 -6.211 -11.156 1 96.56 378 ARG B CA 1
ATOM 8225 C C . ARG B 1 378 ? 5.879 -5.242 -10.336 1 96.56 378 ARG B C 1
ATOM 8227 O O . ARG B 1 378 ? 6.582 -5.656 -9.406 1 96.56 378 ARG B O 1
ATOM 8234 N N . ASN B 1 379 ? 5.797 -3.961 -10.656 1 96.38 379 ASN B N 1
ATOM 8235 C CA . ASN B 1 379 ? 6.566 -2.945 -9.945 1 96.38 379 ASN B CA 1
ATOM 8236 C C . ASN B 1 379 ? 6.223 -2.926 -8.461 1 96.38 379 ASN B C 1
ATOM 8238 O O . ASN B 1 379 ? 7.09 -2.672 -7.621 1 96.38 379 ASN B O 1
ATOM 8242 N N . THR B 1 380 ? 4.969 -3.111 -8.195 1 96.75 380 THR B N 1
ATOM 8243 C CA . THR B 1 380 ? 4.551 -3.129 -6.797 1 96.75 380 THR B CA 1
ATOM 8244 C C . THR B 1 380 ? 5.352 -4.16 -6.004 1 96.75 380 THR B C 1
ATOM 8246 O O . THR B 1 380 ? 5.836 -3.869 -4.91 1 96.75 380 THR B O 1
ATOM 8249 N N . GLN B 1 381 ? 5.555 -5.312 -6.551 1 96.75 381 GLN B N 1
ATOM 8250 C CA . GLN B 1 381 ? 6.297 -6.363 -5.859 1 96.75 381 GLN B CA 1
ATOM 8251 C C . GLN B 1 381 ? 7.777 -6.008 -5.75 1 96.75 381 GLN B C 1
ATOM 8253 O O . GLN B 1 381 ? 8.398 -6.25 -4.715 1 96.75 381 GLN B O 1
ATOM 8258 N N . ILE B 1 382 ? 8.297 -5.461 -6.82 1 96.56 382 ILE B N 1
ATOM 8259 C CA . ILE B 1 382 ? 9.719 -5.117 -6.805 1 96.56 382 ILE B CA 1
ATOM 8260 C C . ILE B 1 382 ? 9.969 -4 -5.793 1 96.56 382 ILE B C 1
ATOM 8262 O O . ILE B 1 382 ? 10.984 -4.004 -5.098 1 96.56 382 ILE B O 1
ATOM 8266 N N . ILE B 1 383 ? 9.07 -3.045 -5.691 1 96.38 383 ILE B N 1
ATOM 8267 C CA . ILE B 1 383 ? 9.188 -1.97 -4.715 1 96.38 383 ILE B CA 1
ATOM 8268 C C . ILE B 1 383 ? 9.141 -2.549 -3.303 1 96.38 383 ILE B C 1
ATOM 8270 O O . ILE B 1 383 ? 9.922 -2.146 -2.436 1 96.38 383 ILE B O 1
ATOM 8274 N N . LEU B 1 384 ? 8.305 -3.486 -3.057 1 95.56 384 LEU B N 1
ATOM 8275 C CA . LEU B 1 384 ? 8.219 -4.129 -1.75 1 95.56 384 LEU B CA 1
ATOM 8276 C C . LEU B 1 384 ? 9.531 -4.82 -1.396 1 95.56 384 LEU B C 1
ATOM 8278 O O . LEU B 1 384 ? 9.961 -4.793 -0.242 1 95.56 384 LEU B O 1
ATOM 8282 N N . GLN B 1 385 ? 10.203 -5.379 -2.422 1 93.5 385 GLN B N 1
ATOM 8283 C CA . GLN B 1 385 ? 11.445 -6.105 -2.18 1 93.5 385 GLN B CA 1
ATOM 8284 C C . GLN B 1 385 ? 12.633 -5.148 -2.09 1 93.5 385 GLN B C 1
ATOM 8286 O O . GLN B 1 385 ? 13.406 -5.195 -1.127 1 93.5 385 GLN B O 1
ATOM 8291 N N . GLU B 1 386 ? 12.719 -4.211 -3.07 1 92.38 386 GLU B N 1
ATOM 8292 C CA . GLU B 1 386 ? 13.969 -3.488 -3.307 1 92.38 386 GLU B CA 1
ATOM 8293 C C . GLU B 1 386 ? 13.969 -2.143 -2.586 1 92.38 386 GLU B C 1
ATOM 8295 O O . GLU B 1 386 ? 15.031 -1.599 -2.279 1 92.38 386 GLU B O 1
ATOM 8300 N N . GLU B 1 387 ? 12.82 -1.608 -2.379 1 93.62 387 GLU B N 1
ATOM 8301 C CA . GLU B 1 387 ? 12.758 -0.306 -1.724 1 93.62 387 GLU B CA 1
ATOM 8302 C C . GLU B 1 387 ? 12.297 -0.437 -0.275 1 93.62 387 GLU B C 1
ATOM 8304 O O . GLU B 1 387 ? 12.898 0.145 0.629 1 93.62 387 GLU B O 1
ATOM 8309 N N . ALA B 1 388 ? 11.25 -1.212 -0.078 1 91.06 388 ALA B N 1
ATOM 8310 C CA . ALA B 1 388 ? 10.711 -1.379 1.269 1 91.06 388 ALA B CA 1
ATOM 8311 C C . ALA B 1 388 ? 11.484 -2.443 2.041 1 91.06 388 ALA B C 1
ATOM 8313 O O . ALA B 1 388 ? 11.391 -2.52 3.27 1 91.06 388 ALA B O 1
ATOM 8314 N N . HIS B 1 389 ? 12.164 -3.385 1.35 1 88.38 389 HIS B N 1
ATOM 8315 C CA . HIS B 1 389 ? 13.047 -4.414 1.896 1 88.38 389 HIS B CA 1
ATOM 8316 C C . HIS B 1 389 ? 12.266 -5.387 2.775 1 88.38 389 HIS B C 1
ATOM 8318 O O . HIS B 1 389 ? 12.75 -5.797 3.834 1 88.38 389 HIS B O 1
ATOM 8324 N N . ILE B 1 390 ? 11.062 -5.621 2.314 1 90.25 390 ILE B N 1
ATOM 8325 C CA . ILE B 1 390 ? 10.305 -6.68 2.979 1 90.25 390 ILE B CA 1
ATOM 8326 C C . ILE B 1 390 ? 11.023 -8.016 2.799 1 90.25 390 ILE B C 1
ATOM 8328 O O . ILE B 1 390 ? 11.477 -8.344 1.698 1 90.25 390 ILE B O 1
ATOM 8332 N N . GLY B 1 391 ? 11.266 -8.711 3.805 1 85.44 391 GLY B N 1
ATOM 8333 C CA . GLY B 1 391 ? 11.852 -10.039 3.721 1 85.44 391 GLY B CA 1
ATOM 8334 C C . GLY B 1 391 ? 13.305 -10.078 4.152 1 85.44 391 GLY B C 1
ATOM 8335 O O . GLY B 1 391 ? 13.883 -11.156 4.312 1 85.44 391 GLY B O 1
ATOM 8336 N N . LYS B 1 392 ? 13.93 -8.906 4.277 1 84.38 392 LYS B N 1
ATOM 8337 C CA . LYS B 1 392 ? 15.289 -8.906 4.801 1 84.38 392 LYS B CA 1
ATOM 8338 C C . LYS B 1 392 ? 15.336 -9.469 6.219 1 84.38 392 LYS B C 1
ATOM 8340 O O . LYS B 1 392 ? 16.359 -10 6.652 1 84.38 392 LYS B O 1
ATOM 8345 N N . THR B 1 393 ? 14.375 -9.188 6.953 1 88.5 393 THR B N 1
ATOM 8346 C CA . THR B 1 393 ? 14.133 -9.836 8.242 1 88.5 393 THR B CA 1
ATOM 8347 C C . THR B 1 393 ? 12.953 -10.797 8.156 1 88.5 393 THR B C 1
ATOM 8349 O O . THR B 1 393 ? 11.852 -10.406 7.766 1 88.5 393 THR B O 1
ATOM 8352 N N . MET B 1 394 ? 13.258 -12.031 8.523 1 88.94 394 MET B N 1
ATOM 8353 C CA . MET B 1 394 ? 12.219 -13.047 8.43 1 88.94 394 MET B CA 1
ATOM 8354 C C . MET B 1 394 ? 11.133 -12.812 9.477 1 88.94 394 MET B C 1
ATOM 8356 O O . MET B 1 394 ? 11.43 -12.469 10.617 1 88.94 394 MET B O 1
ATOM 8360 N N . ASP B 1 395 ? 9.859 -12.961 9.031 1 90.56 395 ASP B N 1
ATOM 8361 C CA . ASP B 1 395 ? 8.703 -12.922 9.922 1 90.56 395 ASP B CA 1
ATOM 8362 C C . ASP B 1 395 ? 8.727 -11.672 10.805 1 90.56 395 ASP B C 1
ATOM 8364 O O . ASP B 1 395 ? 8.641 -11.773 12.031 1 90.56 395 ASP B O 1
ATOM 8368 N N . ALA B 1 396 ? 8.82 -10.57 10.195 1 91.62 396 ALA B N 1
ATOM 8369 C CA . ALA B 1 396 ? 8.891 -9.289 10.891 1 91.62 396 ALA B CA 1
ATOM 8370 C C . ALA B 1 396 ? 7.695 -9.094 11.82 1 91.62 396 ALA B C 1
ATOM 8372 O O . ALA B 1 396 ? 7.836 -8.57 12.93 1 91.62 396 ALA B O 1
ATOM 8373 N N . PRO B 1 397 ? 6.469 -9.555 11.469 1 91.62 397 PRO B N 1
ATOM 8374 C CA . PRO B 1 397 ? 5.328 -9.367 12.375 1 91.62 397 PRO B CA 1
ATOM 8375 C C . PRO B 1 397 ? 5.359 -10.32 13.562 1 91.62 397 PRO B C 1
ATOM 8377 O O . PRO B 1 397 ? 4.613 -10.133 14.531 1 91.62 397 PRO B O 1
ATOM 8380 N N . GLY B 1 398 ? 6.18 -11.328 13.5 1 91.38 398 GLY B N 1
ATOM 8381 C CA . GLY B 1 398 ? 6.227 -12.32 14.562 1 91.38 398 GLY B CA 1
ATOM 8382 C C . GLY B 1 398 ? 6.469 -11.711 15.938 1 91.38 398 GLY B C 1
ATOM 8383 O O . GLY B 1 398 ? 7.293 -10.805 16.078 1 91.38 398 GLY B O 1
ATOM 8384 N N . GLY B 1 399 ? 5.703 -12.133 16.906 1 90.88 399 GLY B N 1
ATOM 8385 C CA . GLY B 1 399 ? 5.801 -11.648 18.266 1 90.88 399 GLY B CA 1
ATOM 8386 C C . GLY B 1 399 ? 4.727 -10.633 18.625 1 90.88 399 GLY B C 1
ATOM 8387 O O . GLY B 1 399 ? 4.473 -10.367 19.797 1 90.88 399 GLY B O 1
ATOM 8388 N N . SER B 1 400 ? 4.082 -9.992 17.609 1 92.5 400 SER B N 1
ATOM 8389 C CA . SER B 1 400 ? 2.998 -9.047 17.844 1 92.5 400 SER B CA 1
ATOM 8390 C C . SER B 1 400 ? 1.886 -9.664 18.688 1 92.5 400 SER B C 1
ATOM 8392 O O . SER B 1 400 ? 1.453 -10.789 18.422 1 92.5 400 SER B O 1
ATOM 8394 N N . PHE B 1 401 ? 1.396 -8.938 19.672 1 91.62 401 PHE B N 1
ATOM 8395 C CA . PHE B 1 401 ? 0.351 -9.445 20.547 1 91.62 401 PHE B CA 1
ATOM 8396 C C . PHE B 1 401 ? -0.916 -9.758 19.75 1 91.62 401 PHE B C 1
ATOM 8398 O O . PHE B 1 401 ? -1.546 -10.797 19.969 1 91.62 401 PHE B O 1
ATOM 8405 N N . TYR B 1 402 ? -1.205 -8.883 18.906 1 92.94 402 TYR B N 1
ATOM 8406 C CA . TYR B 1 402 ? -2.41 -9.008 18.094 1 92.94 402 TYR B CA 1
ATOM 8407 C C . TYR B 1 402 ? -2.275 -10.141 17.078 1 92.94 402 TYR B C 1
ATOM 8409 O O . TYR B 1 402 ? -3.127 -11.031 17.016 1 92.94 402 TYR B O 1
ATOM 8417 N N . VAL B 1 403 ? -1.217 -10.203 16.281 1 93.69 403 VAL B N 1
ATOM 8418 C CA . VAL B 1 403 ? -1.036 -11.148 15.188 1 93.69 403 VAL B CA 1
ATOM 8419 C C . VAL B 1 403 ? -0.937 -12.57 15.742 1 93.69 403 VAL B C 1
ATOM 8421 O O . VAL B 1 403 ? -1.545 -13.5 15.203 1 93.69 403 VAL B O 1
ATOM 8424 N N . GLU B 1 404 ? -0.199 -12.727 16.812 1 93.56 404 GLU B N 1
ATOM 8425 C CA . GLU B 1 404 ? -0.047 -14.047 17.422 1 93.56 404 GLU B CA 1
ATOM 8426 C C . GLU B 1 404 ? -1.381 -14.57 17.938 1 93.56 404 GLU B C 1
ATOM 8428 O O . GLU B 1 404 ? -1.715 -15.742 17.734 1 93.56 404 GLU B O 1
ATOM 8433 N N . THR B 1 405 ? -2.07 -13.68 18.625 1 93.31 405 THR B N 1
ATOM 8434 C CA . THR B 1 405 ? -3.365 -14.07 19.172 1 93.31 405 THR B CA 1
ATOM 8435 C C . THR B 1 405 ? -4.336 -14.43 18.047 1 93.31 405 THR B C 1
ATOM 8437 O O . THR B 1 405 ? -5.012 -15.461 18.109 1 93.31 405 THR B O 1
ATOM 8440 N N . LEU B 1 406 ? -4.406 -13.633 17.094 1 94.56 406 LEU B N 1
ATOM 8441 C CA . LEU B 1 406 ? -5.312 -13.859 15.969 1 94.56 406 LEU B CA 1
ATOM 8442 C C . LEU B 1 406 ? -4.945 -15.141 15.227 1 94.56 406 LEU B C 1
ATOM 8444 O O . LEU B 1 406 ? -5.824 -15.859 14.75 1 94.56 406 LEU B O 1
ATOM 8448 N N . THR B 1 407 ? -3.625 -15.398 15.016 1 94.44 407 THR B N 1
ATOM 8449 C CA . THR B 1 407 ? -3.172 -16.625 14.359 1 94.44 407 THR B CA 1
ATOM 8450 C C . THR B 1 407 ? -3.713 -17.859 15.086 1 94.44 407 THR B C 1
ATOM 8452 O O . THR B 1 407 ? -4.258 -18.766 14.461 1 94.44 407 THR B O 1
ATOM 8455 N N . GLU B 1 408 ? -3.617 -17.844 16.359 1 92.5 408 GLU B N 1
ATOM 8456 C CA . GLU B 1 408 ? -4.074 -18.969 17.156 1 92.5 408 GLU B CA 1
ATOM 8457 C C . GLU B 1 408 ? -5.594 -19.109 17.094 1 92.5 408 GLU B C 1
ATOM 8459 O O . GLU B 1 408 ? -6.121 -20.203 16.938 1 92.5 408 GLU B O 1
ATOM 8464 N N . GLU B 1 409 ? -6.258 -18.016 17.281 1 93.69 409 GLU B N 1
ATOM 8465 C CA . GLU B 1 409 ? -7.719 -18.047 17.312 1 93.69 409 GLU B CA 1
ATOM 8466 C C . GLU B 1 409 ? -8.281 -18.484 15.961 1 93.69 409 GLU B C 1
ATOM 8468 O O . GLU B 1 409 ? -9.234 -19.25 15.898 1 93.69 409 GLU B O 1
ATOM 8473 N N . LEU B 1 410 ? -7.73 -17.984 14.891 1 95.31 410 LEU B N 1
ATOM 8474 C CA . LEU B 1 410 ? -8.148 -18.391 13.555 1 95.31 410 LEU B CA 1
ATOM 8475 C C . LEU B 1 410 ? -7.883 -19.891 13.328 1 95.31 410 LEU B C 1
ATOM 8477 O O . LEU B 1 410 ? -8.711 -20.594 12.75 1 95.31 410 LEU B O 1
ATOM 8481 N N . ALA B 1 411 ? -6.711 -20.328 13.742 1 94.69 411 ALA B N 1
ATOM 8482 C CA . ALA B 1 411 ? -6.348 -21.734 13.578 1 94.69 411 ALA B CA 1
ATOM 8483 C C . ALA B 1 411 ? -7.312 -22.641 14.344 1 94.69 411 ALA B C 1
ATOM 8485 O O . ALA B 1 411 ? -7.73 -23.672 13.828 1 94.69 411 ALA B O 1
ATOM 8486 N N . GLU B 1 412 ? -7.641 -22.203 15.523 1 93.75 412 GLU B N 1
ATOM 8487 C CA . GLU B 1 412 ? -8.555 -23 16.344 1 93.75 412 GLU B CA 1
ATOM 8488 C C . GLU B 1 412 ? -9.938 -23.094 15.695 1 93.75 412 GLU B C 1
ATOM 8490 O O . GLU B 1 412 ? -10.516 -24.172 15.609 1 93.75 412 GLU B O 1
ATOM 8495 N N . LYS B 1 413 ? -10.375 -22 15.305 1 95.69 413 LYS B N 1
ATOM 8496 C CA . LYS B 1 413 ? -11.688 -21.969 14.656 1 95.69 413 LYS B CA 1
ATOM 8497 C C . LYS B 1 413 ? -11.68 -22.781 13.367 1 95.69 413 LYS B C 1
ATOM 8499 O O . LYS B 1 413 ? -12.617 -23.531 13.094 1 95.69 413 LYS B O 1
ATOM 8504 N N . ALA B 1 414 ? -10.695 -22.625 12.578 1 97.5 414 ALA B N 1
ATOM 8505 C CA . ALA B 1 414 ? -10.555 -23.375 11.32 1 97.5 414 ALA B CA 1
ATOM 8506 C C . ALA B 1 414 ? -10.461 -24.875 11.578 1 97.5 414 ALA B C 1
ATOM 8508 O O . ALA B 1 414 ? -11.023 -25.672 10.82 1 97.5 414 ALA B O 1
ATOM 8509 N N . TRP B 1 415 ? -9.727 -25.25 12.562 1 95.38 415 TRP B N 1
ATOM 8510 C CA . TRP B 1 415 ? -9.578 -26.656 12.906 1 95.38 415 TRP B CA 1
ATOM 8511 C C . TRP B 1 415 ? -10.922 -27.281 13.266 1 95.38 415 TRP B C 1
ATOM 8513 O O . TRP B 1 415 ? -11.234 -28.406 12.859 1 95.38 415 TRP B O 1
ATOM 8523 N N . THR B 1 416 ? -11.664 -26.531 14.023 1 95.44 416 THR B N 1
ATOM 8524 C CA . THR B 1 416 ? -13 -26.984 14.391 1 95.44 416 THR B CA 1
ATOM 8525 C C . THR B 1 416 ? -13.859 -27.203 13.148 1 95.44 416 THR B C 1
ATOM 8527 O O . THR B 1 416 ? -14.531 -28.219 13.023 1 95.44 416 THR B O 1
ATOM 8530 N N . LEU B 1 417 ? -13.812 -26.281 12.289 1 96.62 417 LEU B N 1
ATOM 8531 C CA . LEU B 1 417 ? -14.578 -26.391 11.055 1 96.62 417 LEU B CA 1
ATOM 8532 C C . LEU B 1 417 ? -14.062 -27.547 10.195 1 96.62 417 LEU B C 1
ATOM 8534 O O . LEU B 1 417 ? -14.844 -28.234 9.547 1 96.62 417 LEU B O 1
ATOM 8538 N N . PHE B 1 418 ? -12.789 -27.734 10.148 1 97.06 418 PHE B N 1
ATOM 8539 C CA . PHE B 1 418 ? -12.172 -28.844 9.438 1 97.06 418 PHE B CA 1
ATOM 8540 C C . PHE B 1 418 ? -12.688 -30.188 9.961 1 97.06 418 PHE B C 1
ATOM 8542 O O . PHE B 1 418 ? -13.031 -31.062 9.172 1 97.06 418 PHE B O 1
ATOM 8549 N N . GLN B 1 419 ? -12.781 -30.281 11.242 1 95.44 419 GLN B N 1
ATOM 8550 C CA . GLN B 1 419 ? -13.305 -31.5 11.844 1 95.44 419 GLN B CA 1
ATOM 8551 C C . GLN B 1 419 ? -14.758 -31.734 11.453 1 95.44 419 GLN B C 1
ATOM 8553 O O . GLN B 1 419 ? -15.18 -32.875 11.25 1 95.44 419 GLN B O 1
ATOM 8558 N N . GLU B 1 420 ? -15.484 -30.703 11.359 1 96 420 GLU B N 1
ATOM 8559 C CA . GLU B 1 420 ? -16.875 -30.828 10.922 1 96 420 GLU B CA 1
ATOM 8560 C C . GLU B 1 420 ? -16.953 -31.328 9.477 1 96 420 GLU B C 1
ATOM 8562 O O . GLU B 1 420 ? -17.812 -32.156 9.148 1 96 420 GLU B O 1
ATOM 8567 N N . ILE B 1 421 ? -16.078 -30.828 8.656 1 97.19 421 ILE B N 1
ATOM 8568 C CA . ILE B 1 421 ? -16.016 -31.281 7.273 1 97.19 421 ILE B CA 1
ATOM 8569 C C . ILE B 1 421 ? -15.688 -32.781 7.234 1 97.19 421 ILE B C 1
ATOM 8571 O O . ILE B 1 421 ? -16.297 -33.531 6.48 1 97.19 421 ILE B O 1
ATOM 8575 N N . GLU B 1 422 ? -14.742 -33.156 8.062 1 95.25 422 GLU B N 1
ATOM 8576 C CA . GLU B 1 422 ? -14.359 -34.562 8.125 1 95.25 422 GLU B CA 1
ATOM 8577 C C . GLU B 1 422 ? -15.523 -35.438 8.609 1 95.25 422 GLU B C 1
ATOM 8579 O O . GLU B 1 422 ? -15.695 -36.562 8.148 1 95.25 422 GLU B O 1
ATOM 8584 N N . LYS B 1 423 ? -16.281 -34.906 9.5 1 94.94 423 LYS B N 1
ATOM 8585 C CA . LYS B 1 423 ? -17.438 -35.625 10.008 1 94.94 423 LYS B CA 1
ATOM 8586 C C . LYS B 1 423 ? -18.484 -35.844 8.914 1 94.94 423 LYS B C 1
ATOM 8588 O O . LYS B 1 423 ? -19.25 -36.812 8.945 1 94.94 423 LYS B O 1
ATOM 8593 N N . GLU B 1 424 ? -18.516 -34.938 7.977 1 95.75 424 GLU B N 1
ATOM 8594 C CA . GLU B 1 424 ? -19.406 -35.062 6.832 1 95.75 424 GLU B CA 1
ATOM 8595 C C . GLU B 1 424 ? -18.906 -36.125 5.844 1 95.75 424 GLU B C 1
ATOM 8597 O O . GLU B 1 424 ? -19.562 -36.406 4.848 1 95.75 424 GLU B O 1
ATOM 8602 N N . GLY B 1 425 ? -17.75 -36.656 6.109 1 93.94 425 GLY B N 1
ATOM 8603 C CA . GLY B 1 425 ? -17.188 -37.656 5.215 1 93.94 425 GLY B CA 1
ATOM 8604 C C . GLY B 1 425 ? -16.047 -37.094 4.367 1 93.94 425 GLY B C 1
ATOM 8605 O O . GLY B 1 425 ? -15.68 -37.719 3.357 1 93.94 425 GLY B O 1
ATOM 8606 N N . GLY B 1 426 ? -15.625 -35.938 4.738 1 96.31 426 GLY B N 1
ATOM 8607 C CA . GLY B 1 426 ? -14.562 -35.312 3.979 1 96.31 426 GLY B CA 1
ATOM 8608 C C . GLY B 1 426 ? -15.062 -34.219 3.053 1 96.31 426 GLY B C 1
ATOM 8609 O O . GLY B 1 426 ? -16.266 -34 2.92 1 96.31 426 GLY B O 1
ATOM 8610 N N . ILE B 1 427 ? -14.172 -33.5 2.412 1 97.75 427 ILE B N 1
ATOM 8611 C CA . ILE B 1 427 ? -14.5 -32.312 1.669 1 97.75 427 ILE B CA 1
ATOM 8612 C C . ILE B 1 427 ? -15.344 -32.656 0.451 1 97.75 427 ILE B C 1
ATOM 8614 O O . ILE B 1 427 ? -16.266 -31.906 0.088 1 97.75 427 ILE B O 1
ATOM 8618 N N . ALA B 1 428 ? -15.023 -33.781 -0.276 1 95.94 428 ALA B N 1
ATOM 8619 C CA . ALA B 1 428 ? -15.812 -34.188 -1.438 1 95.94 428 ALA B CA 1
ATOM 8620 C C . ALA B 1 428 ? -17.266 -34.438 -1.049 1 95.94 428 ALA B C 1
ATOM 8622 O O . ALA B 1 428 ? -18.188 -34 -1.728 1 95.94 428 ALA B O 1
ATOM 8623 N N . SER B 1 429 ? -17.438 -35.156 0.027 1 96 429 SER B N 1
ATOM 8624 C CA . SER B 1 429 ? -18.766 -35.438 0.539 1 96 429 SER B CA 1
ATOM 8625 C C . SER B 1 429 ? -19.469 -34.188 1.016 1 96 429 SER B C 1
ATOM 8627 O O . SER B 1 429 ? -20.672 -34.031 0.847 1 96 429 SER B O 1
ATOM 8629 N N . ALA B 1 430 ? -18.703 -33.344 1.69 1 97.69 430 ALA B N 1
ATOM 8630 C CA . ALA B 1 430 ? -19.25 -32.062 2.186 1 97.69 430 ALA B CA 1
ATOM 8631 C C . ALA B 1 430 ? -19.719 -31.188 1.034 1 97.69 430 ALA B C 1
ATOM 8633 O O . ALA B 1 430 ? -20.719 -30.484 1.162 1 97.69 430 ALA B O 1
ATOM 8634 N N . LEU B 1 431 ? -19.016 -31.203 -0.106 1 97.44 431 LEU B N 1
ATOM 8635 C CA . LEU B 1 431 ? -19.453 -30.484 -1.302 1 97.44 431 LEU B CA 1
ATOM 8636 C C . LEU B 1 431 ? -20.719 -31.094 -1.878 1 97.44 431 LEU B C 1
ATOM 8638 O O . LEU B 1 431 ? -21.641 -30.359 -2.262 1 97.44 431 LEU B O 1
ATOM 8642 N N . ALA B 1 432 ? -20.766 -32.406 -1.895 1 95.94 432 ALA B N 1
ATOM 8643 C CA . ALA B 1 432 ? -21.922 -33.094 -2.453 1 95.94 432 ALA B CA 1
ATOM 8644 C C . ALA B 1 432 ? -23.188 -32.812 -1.647 1 95.94 432 ALA B C 1
ATOM 8646 O O . ALA B 1 432 ? -24.266 -32.656 -2.215 1 95.94 432 ALA B O 1
ATOM 8647 N N . SER B 1 433 ? -23.062 -32.719 -0.354 1 96.81 433 SER B N 1
ATOM 8648 C CA . SER B 1 433 ? -24.203 -32.5 0.518 1 96.81 433 SER B CA 1
ATOM 8649 C C . SER B 1 433 ? -24.609 -31.016 0.539 1 96.81 433 SER B C 1
ATOM 8651 O O . SER B 1 433 ? -25.703 -30.672 1.01 1 96.81 433 SER B O 1
ATOM 8653 N N . GLY B 1 434 ? -23.688 -30.203 0.06 1 97.31 434 GLY B N 1
ATOM 8654 C CA . GLY B 1 434 ? -23.953 -28.766 0.067 1 97.31 434 GLY B CA 1
ATOM 8655 C C . GLY B 1 434 ? -23.531 -28.094 1.354 1 97.31 434 GLY B C 1
ATOM 8656 O O . GLY B 1 434 ? -23.812 -26.906 1.56 1 97.31 434 GLY B O 1
ATOM 8657 N N . PHE B 1 435 ? -22.891 -28.828 2.176 1 97.44 435 PHE B N 1
ATOM 8658 C CA . PHE B 1 435 ? -22.484 -28.328 3.484 1 97.44 435 PHE B CA 1
ATOM 8659 C C . PHE B 1 435 ? -21.594 -27.094 3.344 1 97.44 435 PHE B C 1
ATOM 8661 O O . PHE B 1 435 ? -21.828 -26.062 3.979 1 97.44 435 PHE B O 1
ATOM 8668 N N . ILE B 1 436 ? -20.578 -27.172 2.498 1 97.38 436 ILE B N 1
ATOM 8669 C CA . ILE B 1 436 ? -19.625 -26.094 2.297 1 97.38 436 ILE B CA 1
ATOM 8670 C C . ILE B 1 436 ? -20.328 -24.891 1.676 1 97.38 436 ILE B C 1
ATOM 8672 O O . ILE B 1 436 ? -20.125 -23.75 2.109 1 97.38 436 ILE B O 1
ATOM 8676 N N . GLN B 1 437 ? -21.125 -25.156 0.663 1 97.75 437 GLN B N 1
ATOM 8677 C CA . GLN B 1 437 ? -21.844 -24.109 -0.039 1 97.75 437 GLN B CA 1
ATOM 8678 C C . GLN B 1 437 ? -22.734 -23.312 0.918 1 97.75 437 GLN B C 1
ATOM 8680 O O . GLN B 1 437 ? -22.766 -22.094 0.874 1 97.75 437 GLN B O 1
ATOM 8685 N N . LYS B 1 438 ? -23.375 -24.047 1.767 1 97.25 438 LYS B N 1
ATOM 8686 C CA . LYS B 1 438 ? -24.281 -23.406 2.713 1 97.25 438 LYS B CA 1
ATOM 8687 C C . LYS B 1 438 ? -23.531 -22.516 3.691 1 97.25 438 LYS B C 1
ATOM 8689 O O . LYS B 1 438 ? -23.953 -21.391 3.992 1 97.25 438 LYS B O 1
ATOM 8694 N N . GLN B 1 439 ? -22.453 -22.984 4.188 1 95.94 439 GLN B N 1
ATOM 8695 C CA . GLN B 1 439 ? -21.641 -22.219 5.133 1 95.94 439 GLN B CA 1
ATOM 8696 C C . GLN B 1 439 ? -21.078 -20.953 4.484 1 95.94 439 GLN B C 1
ATOM 8698 O O . GLN B 1 439 ? -21.109 -19.875 5.078 1 95.94 439 GLN B O 1
ATOM 8703 N N . THR B 1 440 ? -20.578 -21.109 3.314 1 96.94 440 THR B N 1
ATOM 8704 C CA . THR B 1 440 ? -19.984 -19.984 2.605 1 96.94 440 THR B CA 1
ATOM 8705 C C . THR B 1 440 ? -21.047 -18.953 2.232 1 96.94 440 THR B C 1
ATOM 8707 O O . THR B 1 440 ? -20.812 -17.75 2.324 1 96.94 440 THR B O 1
ATOM 8710 N N . GLU B 1 441 ? -22.188 -19.438 1.79 1 96.94 441 GLU B N 1
ATOM 8711 C CA . GLU B 1 441 ? -23.297 -18.547 1.435 1 96.94 441 GLU B CA 1
ATOM 8712 C C . GLU B 1 441 ? -23.75 -17.719 2.635 1 96.94 441 GLU B C 1
ATOM 8714 O O . GLU B 1 441 ? -24.047 -16.531 2.502 1 96.94 441 GLU B O 1
ATOM 8719 N N . ALA B 1 442 ? -23.812 -18.344 3.748 1 96.44 442 ALA B N 1
ATOM 8720 C CA . ALA B 1 442 ? -24.219 -17.641 4.961 1 96.44 442 ALA B CA 1
ATOM 8721 C C . ALA B 1 442 ? -23.266 -16.516 5.293 1 96.44 442 ALA B C 1
ATOM 8723 O O . ALA B 1 442 ? -23.688 -15.398 5.617 1 96.44 442 ALA B O 1
ATOM 8724 N N . SER B 1 443 ? -22 -16.797 5.246 1 96.12 443 SER B N 1
ATOM 8725 C CA . SER B 1 443 ? -20.984 -15.789 5.516 1 96.12 443 SER B CA 1
ATOM 8726 C C . SER B 1 443 ? -21.016 -14.68 4.465 1 96.12 443 SER B C 1
ATOM 8728 O O . SER B 1 443 ? -20.875 -13.5 4.793 1 96.12 443 SER B O 1
ATOM 8730 N N . ARG B 1 444 ? -21.125 -15 3.23 1 96.81 444 ARG B N 1
ATOM 8731 C CA . ARG B 1 444 ? -21.172 -14.047 2.129 1 96.81 444 ARG B CA 1
ATOM 8732 C C . ARG B 1 444 ? -22.359 -13.094 2.287 1 96.81 444 ARG B C 1
ATOM 8734 O O . ARG B 1 444 ? -22.219 -11.883 2.119 1 96.81 444 ARG B O 1
ATOM 8741 N N . GLU B 1 445 ? -23.5 -13.625 2.646 1 96.62 445 GLU B N 1
ATOM 8742 C CA . GLU B 1 445 ? -24.719 -12.82 2.758 1 96.62 445 GLU B CA 1
ATOM 8743 C C . GLU B 1 445 ? -24.609 -11.82 3.904 1 96.62 445 GLU B C 1
ATOM 8745 O O . GLU B 1 445 ? -25.094 -10.688 3.797 1 96.62 445 GLU B O 1
ATOM 8750 N N . VAL B 1 446 ? -24.031 -12.266 4.957 1 96 446 VAL B N 1
ATOM 8751 C CA . VAL B 1 446 ? -23.812 -11.352 6.074 1 96 446 VAL B CA 1
ATOM 8752 C C . VAL B 1 446 ? -22.906 -10.203 5.625 1 96 446 VAL B C 1
ATOM 8754 O O . VAL B 1 446 ? -23.203 -9.039 5.906 1 96 446 VAL B O 1
ATOM 8757 N N . ARG B 1 447 ? -21.859 -10.477 4.953 1 95.88 447 ARG B N 1
ATOM 8758 C CA . ARG B 1 447 ? -20.922 -9.477 4.461 1 95.88 447 ARG B CA 1
ATOM 8759 C C . ARG B 1 447 ? -21.609 -8.539 3.467 1 95.88 447 ARG B C 1
ATOM 8761 O O . ARG B 1 447 ? -21.438 -7.316 3.543 1 95.88 447 ARG B O 1
ATOM 8768 N N . LEU B 1 448 ? -22.312 -9.109 2.523 1 96.94 448 LEU B N 1
ATOM 8769 C CA . LEU B 1 448 ? -22.984 -8.305 1.506 1 96.94 448 LEU B CA 1
ATOM 8770 C C . LEU B 1 448 ? -24.016 -7.379 2.135 1 96.94 448 LEU B C 1
ATOM 8772 O O . LEU B 1 448 ? -24.172 -6.234 1.703 1 96.94 448 LEU B O 1
ATOM 8776 N N . LYS B 1 449 ? -24.672 -7.879 3.123 1 96.12 449 LYS B N 1
ATOM 8777 C CA . LYS B 1 449 ? -25.641 -7.039 3.822 1 96.12 449 LYS B CA 1
ATOM 8778 C C . LYS B 1 449 ? -24.953 -5.852 4.492 1 96.12 449 LYS B C 1
ATOM 8780 O O . LYS B 1 449 ? -25.469 -4.73 4.453 1 96.12 449 LYS B O 1
ATOM 8785 N N . GLN B 1 450 ? -23.859 -6.098 5.098 1 95.44 450 GLN B N 1
ATOM 8786 C CA . GLN B 1 450 ? -23.094 -5.023 5.715 1 95.44 450 GLN B CA 1
ATOM 8787 C C . GLN B 1 450 ? -22.625 -4.004 4.676 1 95.44 450 GLN B C 1
ATOM 8789 O O . GLN B 1 450 ? -22.578 -2.803 4.957 1 95.44 450 GLN B O 1
ATOM 8794 N N . ILE B 1 451 ? -22.266 -4.461 3.529 1 96.56 451 ILE B N 1
ATOM 8795 C CA . ILE B 1 451 ? -21.859 -3.582 2.438 1 96.56 451 ILE B CA 1
ATOM 8796 C C . ILE B 1 451 ? -23.062 -2.762 1.961 1 96.56 451 ILE B C 1
ATOM 8798 O O . ILE B 1 451 ? -22.938 -1.55 1.759 1 96.56 451 ILE B O 1
ATOM 8802 N N . GLU B 1 452 ? -24.219 -3.41 1.882 1 96.62 452 GLU B N 1
ATOM 8803 C CA . GLU B 1 452 ? -25.438 -2.734 1.451 1 96.62 452 GLU B CA 1
ATOM 8804 C C . GLU B 1 452 ? -25.828 -1.629 2.426 1 96.62 452 GLU B C 1
ATOM 8806 O O . GLU B 1 452 ? -26.359 -0.592 2.018 1 96.62 452 GLU B O 1
ATOM 8811 N N . GLU B 1 453 ? -25.5 -1.873 3.633 1 95.12 453 GLU B N 1
ATOM 8812 C CA . GLU B 1 453 ? -25.844 -0.919 4.68 1 95.12 453 GLU B CA 1
ATOM 8813 C C . GLU B 1 453 ? -24.703 0.045 4.957 1 95.12 453 GLU B C 1
ATOM 8815 O O . GLU B 1 453 ? -24.781 0.867 5.875 1 95.12 453 GLU B O 1
ATOM 8820 N N . ARG B 1 454 ? -23.562 -0.096 4.293 1 93.62 454 ARG B N 1
ATOM 8821 C CA . ARG B 1 454 ? -22.375 0.755 4.375 1 93.62 454 ARG B CA 1
ATOM 8822 C C . ARG B 1 454 ? -21.703 0.622 5.738 1 93.62 454 ARG B C 1
ATOM 8824 O O . ARG B 1 454 ? -20.984 1.523 6.168 1 93.62 454 ARG B O 1
ATOM 8831 N N . LYS B 1 455 ? -22.078 -0.451 6.41 1 92.44 455 LYS B N 1
ATOM 8832 C CA . LYS B 1 455 ? -21.281 -0.792 7.578 1 92.44 455 LYS B CA 1
ATOM 8833 C C . LYS B 1 455 ? -19.875 -1.211 7.172 1 92.44 455 LYS B C 1
ATOM 8835 O O . LYS B 1 455 ? -18.922 -1.048 7.941 1 92.44 455 LYS B O 1
ATOM 8840 N N . LYS B 1 456 ? -19.797 -1.76 6 1 93.25 456 LYS B N 1
ATOM 8841 C CA . LYS B 1 456 ? -18.547 -1.996 5.297 1 93.25 456 LYS B CA 1
ATOM 8842 C C . LYS B 1 456 ? -18.453 -1.164 4.02 1 93.25 456 LYS B C 1
ATOM 8844 O O . LYS B 1 456 ? -19.312 -1.293 3.133 1 93.25 456 LYS B O 1
ATOM 8849 N N . GLY B 1 457 ? -17.438 -0.355 4.023 1 94.19 457 GLY B N 1
ATOM 8850 C CA . GLY B 1 457 ? -17.312 0.53 2.879 1 94.19 457 GLY B CA 1
ATOM 8851 C C . GLY B 1 457 ? -16.438 -0.041 1.777 1 94.19 457 GLY B C 1
ATOM 8852 O O . GLY B 1 457 ? -15.453 -0.721 2.055 1 94.19 457 GLY B O 1
ATOM 8853 N N . ILE B 1 458 ? -16.797 0.155 0.561 1 97.06 458 ILE B N 1
ATOM 8854 C CA . ILE B 1 458 ? -15.977 -0.038 -0.628 1 97.06 458 ILE B CA 1
ATOM 8855 C C . ILE B 1 458 ? -15.781 1.297 -1.343 1 97.06 458 ILE B C 1
ATOM 8857 O O . ILE B 1 458 ? -16.641 1.722 -2.123 1 97.06 458 ILE B O 1
ATOM 8861 N N . ILE B 1 459 ? -14.672 1.869 -1.146 1 96.5 459 ILE B N 1
ATOM 8862 C CA . ILE B 1 459 ? -14.406 3.234 -1.585 1 96.5 459 ILE B CA 1
ATOM 8863 C C . ILE B 1 459 ? -14.438 3.301 -3.109 1 96.5 459 ILE B C 1
ATOM 8865 O O . ILE B 1 459 ? -13.797 2.492 -3.785 1 96.5 459 ILE B O 1
ATOM 8869 N N . GLY B 1 460 ? -15.141 4.242 -3.631 1 94.75 460 GLY B N 1
ATOM 8870 C CA . GLY B 1 460 ? -15.328 4.418 -5.062 1 94.75 460 GLY B CA 1
ATOM 8871 C C . GLY B 1 460 ? -16.594 3.75 -5.586 1 94.75 460 GLY B C 1
ATOM 8872 O O . GLY B 1 460 ? -16.953 3.932 -6.75 1 94.75 460 GLY B O 1
ATOM 8873 N N . VAL B 1 461 ? -17.234 2.928 -4.656 1 95.25 461 VAL B N 1
ATOM 8874 C CA . VAL B 1 461 ? -18.406 2.189 -5.105 1 95.25 461 VAL B CA 1
ATOM 8875 C C . VAL B 1 461 ? -19.594 2.506 -4.203 1 95.25 461 VAL B C 1
ATOM 8877 O O . VAL B 1 461 ? -20.375 3.43 -4.48 1 95.25 461 VAL B O 1
ATOM 8880 N N . ASN B 1 462 ? -19.594 1.971 -2.965 1 95.31 462 ASN B N 1
ATOM 8881 C CA . ASN B 1 462 ? -20.734 2.25 -2.109 1 95.31 462 ASN B CA 1
ATOM 8882 C C . ASN B 1 462 ? -20.5 3.467 -1.221 1 95.31 462 ASN B C 1
ATOM 8884 O O . ASN B 1 462 ? -21.422 3.973 -0.584 1 95.31 462 ASN B O 1
ATOM 8888 N N . MET B 1 463 ? -19.219 3.871 -1.201 1 93.62 463 MET B N 1
ATOM 8889 C CA . MET B 1 463 ? -18.859 5.113 -0.528 1 93.62 463 MET B CA 1
ATOM 8890 C C . MET B 1 463 ? -17.953 5.969 -1.416 1 93.62 463 MET B C 1
ATOM 8892 O O . MET B 1 463 ? -17.016 5.461 -2.016 1 93.62 463 MET B O 1
ATOM 8896 N N . TYR B 1 464 ? -18.266 7.227 -1.518 1 91.56 464 TYR B N 1
ATOM 8897 C CA . TYR B 1 464 ? -17.5 8.234 -2.246 1 91.56 464 TYR B CA 1
ATOM 8898 C C . TYR B 1 464 ? -17.297 7.816 -3.699 1 91.56 464 TYR B C 1
ATOM 8900 O O . TYR B 1 464 ? -16.172 7.773 -4.188 1 91.56 464 TYR B O 1
ATOM 8908 N N . PRO B 1 465 ? -18.344 7.598 -4.359 1 91.06 465 PRO B N 1
ATOM 8909 C CA . PRO B 1 465 ? -18.234 7.242 -5.773 1 91.06 465 PRO B CA 1
ATOM 8910 C C . PRO B 1 465 ? -17.672 8.375 -6.625 1 91.06 465 PRO B C 1
ATOM 8912 O O . PRO B 1 465 ? -17.781 9.547 -6.258 1 91.06 465 PRO B O 1
ATOM 8915 N N . ASN B 1 466 ? -16.969 7.992 -7.719 1 86.56 466 ASN B N 1
ATOM 8916 C CA . ASN B 1 466 ? -16.469 8.969 -8.688 1 86.56 466 ASN B CA 1
ATOM 8917 C C . ASN B 1 466 ? -17.547 9.352 -9.688 1 86.56 466 ASN B C 1
ATOM 8919 O O . ASN B 1 466 ? -17.938 8.539 -10.531 1 86.56 466 ASN B O 1
ATOM 8923 N N . ASP B 1 467 ? -17.953 10.594 -9.68 1 75.81 467 ASP B N 1
ATOM 8924 C CA . ASP B 1 467 ? -19.031 11.055 -10.539 1 75.81 467 ASP B CA 1
ATOM 8925 C C . ASP B 1 467 ? -18.547 11.289 -11.969 1 75.81 467 ASP B C 1
ATOM 8927 O O . ASP B 1 467 ? -19.359 11.398 -12.891 1 75.81 467 ASP B O 1
ATOM 8931 N N . LYS B 1 468 ? -17.219 11.352 -12.078 1 74.81 468 LYS B N 1
ATOM 8932 C CA . LYS B 1 468 ? -16.672 11.648 -13.398 1 74.81 468 LYS B CA 1
ATOM 8933 C C . LYS B 1 468 ? -16.031 10.414 -14.023 1 74.81 468 LYS B C 1
ATOM 8935 O O . LYS B 1 468 ? -15.203 10.531 -14.922 1 74.81 468 LYS B O 1
ATOM 8940 N N . GLU B 1 469 ? -16.5 9.297 -13.523 1 77.69 469 GLU B N 1
ATOM 8941 C CA . GLU B 1 469 ? -15.867 8.047 -13.922 1 77.69 469 GLU B CA 1
ATOM 8942 C C . GLU B 1 469 ? -16.125 7.754 -15.398 1 77.69 469 GLU B C 1
ATOM 8944 O O . GLU B 1 469 ? -17.234 7.938 -15.891 1 77.69 469 GLU B O 1
ATOM 8949 N N . LYS B 1 470 ? -14.906 7.598 -16.203 1 67.19 470 LYS B N 1
ATOM 8950 C CA . LYS B 1 470 ? -15.07 7.094 -17.562 1 67.19 470 LYS B CA 1
ATOM 8951 C C . LYS B 1 470 ? -14.875 5.578 -17.625 1 67.19 470 LYS B C 1
ATOM 8953 O O . LYS B 1 470 ? -13.922 5.051 -17.031 1 67.19 470 LYS B O 1
ATOM 8958 N N . THR B 1 471 ? -15.969 4.902 -18.031 1 62 471 THR B N 1
ATOM 8959 C CA . THR B 1 471 ? -15.828 3.453 -18.062 1 62 471 THR B CA 1
ATOM 8960 C C . THR B 1 471 ? -14.758 3.041 -19.062 1 62 471 THR B C 1
ATOM 8962 O O . THR B 1 471 ? -14.68 3.6 -20.172 1 62 471 THR B O 1
ATOM 8965 N N . ILE B 1 472 ? -13.781 2.334 -18.547 1 60.69 472 ILE B N 1
ATOM 8966 C CA . ILE B 1 472 ? -12.758 1.77 -19.406 1 60.69 472 ILE B CA 1
ATOM 8967 C C . ILE B 1 472 ? -13.367 0.696 -20.312 1 60.69 472 ILE B C 1
ATOM 8969 O O . ILE B 1 472 ? -14.18 -0.112 -19.859 1 60.69 472 ILE B O 1
ATOM 8973 N N . SER B 1 473 ? -13.5 0.992 -21.609 1 58.41 473 SER B N 1
ATOM 8974 C CA . SER B 1 473 ? -14.109 0.076 -22.578 1 58.41 473 SER B CA 1
ATOM 8975 C C . SER B 1 473 ? -13.438 -1.292 -22.531 1 58.41 473 SER B C 1
ATOM 8977 O O . SER B 1 473 ? -12.211 -1.386 -22.484 1 58.41 473 SER B O 1
ATOM 8979 N N . ALA B 1 474 ? -14.438 -2.215 -22.359 1 58.47 474 ALA B N 1
ATOM 8980 C CA . ALA B 1 474 ? -14.164 -3.648 -22.391 1 58.47 474 ALA B CA 1
ATOM 8981 C C . ALA B 1 474 ? -13.961 -4.137 -23.828 1 58.47 474 ALA B C 1
ATOM 8983 O O . ALA B 1 474 ? -14.727 -3.775 -24.719 1 58.47 474 ALA B O 1
ATOM 8984 N N . GLY B 1 475 ? -12.656 -4.016 -24.484 1 58.72 475 GLY B N 1
ATOM 8985 C CA . GLY B 1 475 ? -12.555 -4.672 -25.781 1 58.72 475 GLY B CA 1
ATOM 8986 C C . GLY B 1 475 ? -11.289 -5.488 -25.938 1 58.72 475 GLY B C 1
ATOM 8987 O O . GLY B 1 475 ? -10.281 -5.219 -25.281 1 58.72 475 GLY B O 1
ATOM 8988 N N . TYR B 1 476 ? -11.633 -6.719 -26.469 1 62.47 476 TYR B N 1
ATOM 8989 C CA . TYR B 1 476 ? -10.477 -7.512 -26.859 1 62.47 476 TYR B CA 1
ATOM 8990 C C . TYR B 1 476 ? -10.164 -7.32 -28.344 1 62.47 476 TYR B C 1
ATOM 8992 O O . TYR B 1 476 ? -11.055 -7.434 -29.188 1 62.47 476 TYR B O 1
ATOM 9000 N N . ASP B 1 477 ? -8.992 -6.875 -28.672 1 62.97 477 ASP B N 1
ATOM 9001 C CA . ASP B 1 477 ? -8.594 -6.621 -30.062 1 62.97 477 ASP B CA 1
ATOM 9002 C C . ASP B 1 477 ? -8.289 -7.926 -30.797 1 62.97 477 ASP B C 1
ATOM 9004 O O . ASP B 1 477 ? -8.156 -7.941 -32 1 62.97 477 ASP B O 1
ATOM 9008 N N . ASP B 1 478 ? -8.266 -9.062 -30.141 1 69.38 478 ASP B N 1
ATOM 9009 C CA . ASP B 1 478 ? -7.75 -10.266 -30.797 1 69.38 478 ASP B CA 1
ATOM 9010 C C . ASP B 1 478 ? -8.859 -11.289 -31.016 1 69.38 478 ASP B C 1
ATOM 9012 O O . ASP B 1 478 ? -8.586 -12.484 -31.188 1 69.38 478 ASP B O 1
ATOM 9016 N N . GLU B 1 479 ? -10.062 -10.914 -31.047 1 70.12 479 GLU B N 1
ATOM 9017 C CA . GLU B 1 479 ? -11.18 -11.844 -31.141 1 70.12 479 GLU B CA 1
ATOM 9018 C C . GLU B 1 479 ? -11.117 -12.656 -32.438 1 70.12 479 GLU B C 1
ATOM 9020 O O . GLU B 1 479 ? -11.391 -13.859 -32.406 1 70.12 479 GLU B O 1
ATOM 9025 N N . LYS B 1 480 ? -10.805 -11.93 -33.5 1 69.75 480 LYS B N 1
ATOM 9026 C CA . LYS B 1 480 ? -10.742 -12.617 -34.781 1 69.75 480 LYS B CA 1
ATOM 9027 C C . LYS B 1 480 ? -9.68 -13.703 -34.781 1 69.75 480 LYS B C 1
ATOM 9029 O O . LYS B 1 480 ? -9.914 -14.812 -35.25 1 69.75 480 LYS B O 1
ATOM 9034 N N . GLU B 1 481 ? -8.586 -13.414 -34.25 1 72.5 481 GLU B N 1
ATOM 9035 C CA . GLU B 1 481 ? -7.484 -14.375 -34.219 1 72.5 481 GLU B CA 1
ATOM 9036 C C . GLU B 1 481 ? -7.824 -15.555 -33.312 1 72.5 481 GLU B C 1
ATOM 9038 O O . GLU B 1 481 ? -7.5 -16.703 -33.625 1 72.5 481 GLU B O 1
ATOM 9043 N N . ILE B 1 482 ? -8.57 -15.352 -32.312 1 72.75 482 ILE B N 1
ATOM 9044 C CA . ILE B 1 482 ? -8.922 -16.375 -31.359 1 72.75 482 ILE B CA 1
ATOM 9045 C C . ILE B 1 482 ? -9.938 -17.344 -31.969 1 72.75 482 ILE B C 1
ATOM 9047 O O . ILE B 1 482 ? -9.883 -18.547 -31.719 1 72.75 482 ILE B O 1
ATOM 9051 N N . ASN B 1 483 ? -10.758 -16.797 -32.688 1 69.81 483 ASN B N 1
ATOM 9052 C CA . ASN B 1 483 ? -11.758 -17.656 -33.312 1 69.81 483 ASN B CA 1
ATOM 9053 C C . ASN B 1 483 ? -11.117 -18.609 -34.312 1 69.81 483 ASN B C 1
ATOM 9055 O O . ASN B 1 483 ? -11.5 -19.781 -34.406 1 69.81 483 ASN B O 1
ATOM 9059 N N . LYS B 1 484 ? -10.219 -18.078 -35.031 1 68.44 484 LYS B N 1
ATOM 9060 C CA . LYS B 1 484 ? -9.5 -18.922 -35.969 1 68.44 484 LYS B CA 1
ATOM 9061 C C . LYS B 1 484 ? -8.773 -20.062 -35.25 1 68.44 484 LYS B C 1
ATOM 9063 O O . LYS B 1 484 ? -8.789 -21.203 -35.719 1 68.44 484 LYS B O 1
ATOM 9068 N N . TYR B 1 485 ? -8.211 -19.766 -34.188 1 67.25 485 TYR B N 1
ATOM 9069 C CA . TYR B 1 485 ? -7.504 -20.734 -33.375 1 67.25 485 TYR B CA 1
ATOM 9070 C C . TYR B 1 485 ? -8.453 -21.812 -32.844 1 67.25 485 TYR B C 1
ATOM 9072 O O . TYR B 1 485 ? -8.148 -23.016 -32.938 1 67.25 485 TYR B O 1
ATOM 9080 N N . ASN B 1 486 ? -9.617 -21.453 -32.406 1 66 486 ASN B N 1
ATOM 9081 C CA . ASN B 1 486 ? -10.617 -22.375 -31.891 1 66 486 ASN B CA 1
ATOM 9082 C C . ASN B 1 486 ? -11.148 -23.312 -32.969 1 66 486 ASN B C 1
ATOM 9084 O O . ASN B 1 486 ? -11.367 -24.484 -32.719 1 66 486 ASN B O 1
ATOM 9088 N N . ASP B 1 487 ? -11.391 -22.734 -34.062 1 65.12 487 ASP B N 1
ATOM 9089 C CA . ASP B 1 487 ? -11.898 -23.531 -35.156 1 65.12 487 ASP B CA 1
ATOM 9090 C C . ASP B 1 487 ? -10.914 -24.641 -35.531 1 65.12 487 ASP B C 1
ATOM 9092 O O . ASP B 1 487 ? -11.328 -25.766 -35.812 1 65.12 487 ASP B O 1
ATOM 9096 N N . GLN B 1 488 ? -9.711 -24.328 -35.5 1 62.47 488 GLN B N 1
ATOM 9097 C CA . GLN B 1 488 ? -8.672 -25.297 -35.844 1 62.47 488 GLN B CA 1
ATOM 9098 C C . GLN B 1 488 ? -8.586 -26.406 -34.812 1 62.47 488 GLN B C 1
ATOM 9100 O O . GLN B 1 488 ? -8.32 -27.562 -35.156 1 62.47 488 GLN B O 1
ATOM 9105 N N . MET B 1 489 ? -8.859 -26.094 -33.625 1 60.75 489 MET B N 1
ATOM 9106 C CA . MET B 1 489 ? -8.766 -27.016 -32.5 1 60.75 489 MET B CA 1
ATOM 9107 C C . MET B 1 489 ? -9.914 -28.031 -32.5 1 60.75 489 MET B C 1
ATOM 9109 O O . MET B 1 489 ? -9.711 -29.219 -32.25 1 60.75 489 MET B O 1
ATOM 9113 N N . HIS B 1 490 ? -11.078 -27.516 -32.75 1 58.12 490 HIS B N 1
ATOM 9114 C CA . HIS B 1 490 ? -12.266 -28.359 -32.656 1 58.12 490 HIS B CA 1
ATOM 9115 C C . HIS B 1 490 ? -12.398 -29.281 -33.875 1 58.12 490 HIS B C 1
ATOM 9117 O O . HIS B 1 490 ? -13.055 -30.328 -33.812 1 58.12 490 HIS B O 1
ATOM 9123 N N . ASN B 1 491 ? -11.828 -28.859 -34.875 1 54.25 491 ASN B N 1
ATOM 9124 C CA . ASN B 1 491 ? -12.023 -29.656 -36.094 1 54.25 491 ASN B CA 1
ATOM 9125 C C . ASN B 1 491 ? -11.164 -30.922 -36.094 1 54.25 491 ASN B C 1
ATOM 9127 O O . ASN B 1 491 ? -11.133 -31.672 -37.062 1 54.25 491 ASN B O 1
ATOM 9131 N N . SER B 1 492 ? -10.414 -31.141 -35 1 53.66 492 SER B N 1
ATOM 9132 C CA . SER B 1 492 ? -9.602 -32.344 -35.125 1 53.66 492 SER B CA 1
ATOM 9133 C C . SER B 1 492 ? -10.438 -33.594 -34.875 1 53.66 492 SER B C 1
ATOM 9135 O O . SER B 1 492 ? -11.086 -33.719 -33.812 1 53.66 492 SER B O 1
ATOM 9137 N N . SER B 1 493 ? -10.992 -34.281 -35.906 1 52.41 493 SER B N 1
ATOM 9138 C CA . SER B 1 493 ? -11.852 -35.469 -36.062 1 52.41 493 SER B CA 1
ATOM 9139 C C . SER B 1 493 ? -11.242 -36.688 -35.406 1 52.41 493 SER B C 1
ATOM 9141 O O . SER B 1 493 ? -11.898 -37.719 -35.281 1 52.41 493 SER B O 1
ATOM 9143 N N . LYS B 1 494 ? -10.062 -36.75 -34.969 1 57.69 494 LYS B N 1
ATOM 9144 C CA . LYS B 1 494 ? -9.484 -38.031 -34.594 1 57.69 494 LYS B CA 1
ATOM 9145 C C . LYS B 1 494 ? -9.523 -38.281 -33.094 1 57.69 494 LYS B C 1
ATOM 9147 O O . LYS B 1 494 ? -8.672 -37.75 -32.375 1 57.69 494 LYS B O 1
ATOM 9152 N N . ARG B 1 495 ? -10.742 -38.688 -32.469 1 62.56 495 ARG B N 1
ATOM 9153 C CA . ARG B 1 495 ? -10.797 -39 -31.047 1 62.56 495 ARG B CA 1
ATOM 9154 C C . ARG B 1 495 ? -10.414 -40.438 -30.781 1 62.56 495 ARG B C 1
ATOM 9156 O O . ARG B 1 495 ? -10.898 -41.375 -31.453 1 62.56 495 ARG B O 1
ATOM 9163 N N . ARG B 1 496 ? -9.453 -40.562 -29.891 1 66.12 496 ARG B N 1
ATOM 9164 C CA . ARG B 1 496 ? -9.023 -41.875 -29.469 1 66.12 496 ARG B CA 1
ATOM 9165 C C . ARG B 1 496 ? -10.109 -42.594 -28.641 1 66.12 496 ARG B C 1
ATOM 9167 O O . ARG B 1 496 ? -10.781 -41.938 -27.828 1 66.12 496 ARG B O 1
ATOM 9174 N N . LYS B 1 497 ? -10.289 -43.875 -28.859 1 61.88 497 LYS B N 1
ATOM 9175 C CA . LYS B 1 497 ? -11.32 -44.625 -28.156 1 61.88 497 LYS B CA 1
ATOM 9176 C C . LYS B 1 497 ? -10.719 -45.406 -26.984 1 61.88 497 LYS B C 1
ATOM 9178 O O . LYS B 1 497 ? -11.398 -45.656 -25.984 1 61.88 497 LYS B O 1
ATOM 9183 N N . GLU B 1 498 ? -9.484 -45.75 -27.016 1 65.75 498 GLU B N 1
ATOM 9184 C CA . GLU B 1 498 ? -8.914 -46.625 -25.984 1 65.75 498 GLU B CA 1
ATOM 9185 C C . GLU B 1 498 ? -8.18 -45.812 -24.922 1 65.75 498 GLU B C 1
ATOM 9187 O O . GLU B 1 498 ? -7.672 -44.719 -25.203 1 65.75 498 GLU B O 1
ATOM 9192 N N . ALA B 1 499 ? -8.258 -46.438 -23.609 1 71.44 499 ALA B N 1
ATOM 9193 C CA . ALA B 1 499 ? -7.477 -45.875 -22.531 1 71.44 499 ALA B CA 1
ATOM 9194 C C . ALA B 1 499 ? -5.98 -46 -22.797 1 71.44 499 ALA B C 1
ATOM 9196 O O . ALA B 1 499 ? -5.535 -47 -23.359 1 71.44 499 ALA B O 1
ATOM 9197 N N . VAL B 1 500 ? -5.305 -44.906 -22.531 1 81.62 500 VAL B N 1
ATOM 9198 C CA . VAL B 1 500 ? -3.859 -44.969 -22.734 1 81.62 500 VAL B CA 1
ATOM 9199 C C . VAL B 1 500 ? -3.145 -44.625 -21.422 1 81.62 500 VAL B C 1
ATOM 9201 O O . VAL B 1 500 ? -3.688 -43.938 -20.562 1 81.62 500 VAL B O 1
ATOM 9204 N N . SER B 1 501 ? -1.958 -45.281 -21.266 1 85.25 501 SER B N 1
ATOM 9205 C CA . SER B 1 501 ? -1.088 -44.906 -20.156 1 85.25 501 SER B CA 1
ATOM 9206 C C . SER B 1 501 ? -0.524 -43.5 -20.312 1 85.25 501 SER B C 1
ATOM 9208 O O . SER B 1 501 ? -0.595 -42.938 -21.406 1 85.25 501 SER B O 1
ATOM 9210 N N . PHE B 1 502 ? -0.031 -43.031 -19.25 1 90.81 502 PHE B N 1
ATOM 9211 C CA . PHE B 1 502 ? 0.544 -41.688 -19.312 1 90.81 502 PHE B CA 1
ATOM 9212 C C . PHE B 1 502 ? 1.74 -41.656 -20.266 1 90.81 502 PHE B C 1
ATOM 9214 O O . PHE B 1 502 ? 1.905 -40.719 -21.031 1 90.81 502 PHE B O 1
ATOM 9221 N N . LYS B 1 503 ? 2.574 -42.656 -20.172 1 89.62 503 LYS B N 1
ATOM 9222 C CA . LYS B 1 503 ? 3.73 -42.75 -21.062 1 89.62 503 LYS B CA 1
ATOM 9223 C C . LYS B 1 503 ? 3.303 -42.75 -22.531 1 89.62 503 LYS B C 1
ATOM 9225 O O . LYS B 1 503 ? 3.91 -42.062 -23.344 1 89.62 503 LYS B O 1
ATOM 9230 N N . GLU B 1 504 ? 2.268 -43.469 -22.812 1 90.31 504 GLU B N 1
ATOM 9231 C CA . GLU B 1 504 ? 1.737 -43.531 -24.172 1 90.31 504 GLU B CA 1
ATOM 9232 C C . GLU B 1 504 ? 1.139 -42.188 -24.578 1 90.31 504 GLU B C 1
ATOM 9234 O O . GLU B 1 504 ? 1.261 -41.75 -25.734 1 90.31 504 GLU B O 1
ATOM 9239 N N . ALA B 1 505 ? 0.48 -41.625 -23.656 1 91.81 505 ALA B N 1
ATOM 9240 C CA . ALA B 1 505 ? -0.118 -40.312 -23.922 1 91.81 505 ALA B CA 1
ATOM 9241 C C . ALA B 1 505 ? 0.949 -39.281 -24.281 1 91.81 505 ALA B C 1
ATOM 9243 O O . ALA B 1 505 ? 0.748 -38.469 -25.172 1 91.81 505 ALA B O 1
ATOM 9244 N N . VAL B 1 506 ? 2.061 -39.281 -23.562 1 93.31 506 VAL B N 1
ATOM 9245 C CA . VAL B 1 506 ? 3.162 -38.375 -23.859 1 93.31 506 VAL B CA 1
ATOM 9246 C C . VAL B 1 506 ? 3.707 -38.625 -25.266 1 93.31 506 VAL B C 1
ATOM 9248 O O . VAL B 1 506 ? 4 -37.719 -26.016 1 93.31 506 VAL B O 1
ATOM 9251 N N . GLN B 1 507 ? 3.777 -39.906 -25.609 1 92.81 507 GLN B N 1
ATOM 9252 C CA . GLN B 1 507 ? 4.254 -40.281 -26.938 1 92.81 507 GLN B CA 1
ATOM 9253 C C . GLN B 1 507 ? 3.297 -39.781 -28.031 1 92.81 507 GLN B C 1
ATOM 9255 O O . GLN B 1 507 ? 3.732 -39.312 -29.078 1 92.81 507 GLN B O 1
ATOM 9260 N N . LEU B 1 508 ? 2.07 -39.938 -27.75 1 91.81 508 LEU B N 1
ATOM 9261 C CA . LEU B 1 508 ? 1.068 -39.469 -28.703 1 91.81 508 LEU B CA 1
ATOM 9262 C C . LEU B 1 508 ? 1.179 -37.938 -28.875 1 91.81 508 LEU B C 1
ATOM 9264 O O . LEU B 1 508 ? 1.085 -37.438 -29.984 1 91.81 508 LEU B O 1
ATOM 9268 N N . ALA B 1 509 ? 1.36 -37.25 -27.766 1 93.5 509 ALA B N 1
ATOM 9269 C CA . ALA B 1 509 ? 1.538 -35.812 -27.812 1 93.5 509 ALA B CA 1
ATOM 9270 C C . ALA B 1 509 ? 2.762 -35.438 -28.656 1 93.5 509 ALA B C 1
ATOM 9272 O O . ALA B 1 509 ? 2.715 -34.5 -29.453 1 93.5 509 ALA B O 1
ATOM 9273 N N . GLU B 1 510 ? 3.826 -36.156 -28.484 1 93.75 510 GLU B N 1
ATOM 9274 C CA . GLU B 1 510 ? 5.059 -35.906 -29.219 1 93.75 510 GLU B CA 1
ATOM 9275 C C . GLU B 1 510 ? 4.867 -36.125 -30.719 1 93.75 510 GLU B C 1
ATOM 9277 O O . GLU B 1 510 ? 5.535 -35.5 -31.531 1 93.75 510 GLU B O 1
ATOM 9282 N N . GLN B 1 511 ? 3.875 -37 -31.016 1 91.62 511 GLN B N 1
ATOM 9283 C CA . GLN B 1 511 ? 3.58 -37.312 -32.406 1 91.62 511 GLN B CA 1
ATOM 9284 C C . GLN B 1 511 ? 2.617 -36.281 -33 1 91.62 511 GLN B C 1
ATOM 9286 O O . GLN B 1 511 ? 2.297 -36.375 -34.188 1 91.62 511 GLN B O 1
ATOM 9291 N N . GLY B 1 512 ? 2.105 -35.438 -32.188 1 88.31 512 GLY B N 1
ATOM 9292 C CA . GLY B 1 512 ? 1.328 -34.312 -32.719 1 88.31 512 GLY B CA 1
ATOM 9293 C C . GLY B 1 512 ? -0.16 -34.469 -32.469 1 88.31 512 GLY B C 1
ATOM 9294 O O . GLY B 1 512 ? -0.956 -33.656 -32.938 1 88.31 512 GLY B O 1
ATOM 9295 N N . PHE B 1 513 ? -0.565 -35.5 -31.703 1 87.38 513 PHE B N 1
ATOM 9296 C CA . PHE B 1 513 ? -1.979 -35.625 -31.359 1 87.38 513 PHE B CA 1
ATOM 9297 C C . PHE B 1 513 ? -2.422 -34.469 -30.453 1 87.38 513 PHE B C 1
ATOM 9299 O O . PHE B 1 513 ? -1.675 -34.031 -29.578 1 87.38 513 PHE B O 1
ATOM 9306 N N . SER B 1 514 ? -3.625 -34 -30.734 1 83.62 514 SER B N 1
ATOM 9307 C CA . SER B 1 514 ? -4.176 -32.906 -29.938 1 83.62 514 SER B CA 1
ATOM 9308 C C . SER B 1 514 ? -4.68 -33.406 -28.594 1 83.62 514 SER B C 1
ATOM 9310 O O . SER B 1 514 ? -4.82 -34.594 -28.359 1 83.62 514 SER B O 1
ATOM 9312 N N . LEU B 1 515 ? -4.898 -32.406 -27.703 1 82.81 515 LEU B N 1
ATOM 9313 C CA . LEU B 1 515 ? -5.434 -32.688 -26.375 1 82.81 515 LEU B CA 1
ATOM 9314 C C . LEU B 1 515 ? -6.711 -33.5 -26.453 1 82.81 515 LEU B C 1
ATOM 9316 O O . LEU B 1 515 ? -6.883 -34.469 -25.703 1 82.81 515 LEU B O 1
ATOM 9320 N N . TRP B 1 516 ? -7.527 -33.25 -27.359 1 78 516 TRP B N 1
ATOM 9321 C CA . TRP B 1 516 ? -8.828 -33.906 -27.484 1 78 516 TRP B CA 1
ATOM 9322 C C . TRP B 1 516 ? -8.68 -35.344 -28 1 78 516 TRP B C 1
ATOM 9324 O O . TRP B 1 516 ? -9.438 -36.219 -27.609 1 78 516 TRP B O 1
ATOM 9334 N N . GLU B 1 517 ? -7.758 -35.438 -28.875 1 81 517 GLU B N 1
ATOM 9335 C CA . GLU B 1 517 ? -7.492 -36.781 -29.406 1 81 517 GLU B CA 1
ATOM 9336 C C . GLU B 1 517 ? -6.934 -37.688 -28.328 1 81 517 GLU B C 1
ATOM 9338 O O . GLU B 1 517 ? -7.27 -38.875 -28.281 1 81 517 GLU B O 1
ATOM 9343 N N . ILE B 1 518 ? -6.137 -37.156 -27.531 1 83.5 518 ILE B N 1
ATOM 9344 C CA . ILE B 1 518 ? -5.547 -37.938 -26.453 1 83.5 518 ILE B CA 1
ATOM 9345 C C . ILE B 1 518 ? -6.605 -38.219 -25.391 1 83.5 518 ILE B C 1
ATOM 9347 O O . ILE B 1 518 ? -6.656 -39.344 -24.859 1 83.5 518 ILE B O 1
ATOM 9351 N N . ALA B 1 519 ? -7.398 -37.188 -25.125 1 78.38 519 ALA B N 1
ATOM 9352 C CA . ALA B 1 519 ? -8.445 -37.375 -24.125 1 78.38 519 ALA B CA 1
ATOM 9353 C C . ALA B 1 519 ? -9.453 -38.438 -24.547 1 78.38 519 ALA B C 1
ATOM 9355 O O . ALA B 1 519 ? -9.961 -39.188 -23.703 1 78.38 519 ALA B O 1
ATOM 9356 N N . GLY B 1 520 ? -9.602 -38.625 -25.781 1 70.38 520 GLY B N 1
ATOM 9357 C CA . GLY B 1 520 ? -10.484 -39.656 -26.312 1 70.38 520 GLY B CA 1
ATOM 9358 C C . GLY B 1 520 ? -11.875 -39.594 -25.719 1 70.38 520 GLY B C 1
ATOM 9359 O O . GLY B 1 520 ? -12.445 -38.531 -25.547 1 70.38 520 GLY B O 1
ATOM 9360 N N . SER B 1 521 ? -12.359 -40.812 -25.469 1 59.72 521 SER B N 1
ATOM 9361 C CA . SER B 1 521 ? -13.711 -41.031 -24.953 1 59.72 521 SER B CA 1
ATOM 9362 C C . SER B 1 521 ? -13.789 -40.75 -23.453 1 59.72 521 SER B C 1
ATOM 9364 O O . SER B 1 521 ? -14.852 -40.875 -22.859 1 59.72 521 SER B O 1
ATOM 9366 N N . ASP B 1 522 ? -12.672 -40.406 -22.891 1 61.31 522 ASP B N 1
ATOM 9367 C CA . ASP B 1 522 ? -12.641 -40.156 -21.453 1 61.31 522 ASP B CA 1
ATOM 9368 C C . ASP B 1 522 ? -13.469 -38.938 -21.078 1 61.31 522 ASP B C 1
ATOM 9370 O O . ASP B 1 522 ? -13.867 -38.781 -19.922 1 61.31 522 ASP B O 1
ATOM 9374 N N . LEU B 1 523 ? -13.719 -38.062 -22.016 1 60.91 523 LEU B N 1
ATOM 9375 C CA . LEU B 1 523 ? -14.445 -36.844 -21.734 1 60.91 523 LEU B CA 1
ATOM 9376 C C . LEU B 1 523 ? -15.938 -37.125 -21.609 1 60.91 523 LEU B C 1
ATOM 9378 O O . LEU B 1 523 ? -16.578 -37.531 -22.578 1 60.91 523 LEU B O 1
ATOM 9382 N N . SER B 1 524 ? -16.391 -37.875 -20.641 1 57.16 524 SER B N 1
ATOM 9383 C CA . SER B 1 524 ? -17.828 -38 -20.5 1 57.16 524 SER B CA 1
ATOM 9384 C C . SER B 1 524 ? -18.406 -36.938 -19.547 1 57.16 524 SER B C 1
ATOM 9386 O O . SER B 1 524 ? -17.969 -36.844 -18.406 1 57.16 524 SER B O 1
ATOM 9388 N N . GLU B 1 525 ? -18.922 -35.75 -20.031 1 55.25 525 GLU B N 1
ATOM 9389 C CA . GLU B 1 525 ? -19.438 -34.594 -19.328 1 55.25 525 GLU B CA 1
ATOM 9390 C C . GLU B 1 525 ? -20.359 -35 -18.172 1 55.25 525 GLU B C 1
ATOM 9392 O O . GLU B 1 525 ? -20.469 -34.281 -17.172 1 55.25 525 GLU B O 1
ATOM 9397 N N . ASN B 1 526 ? -20.703 -36.344 -17.828 1 56.44 526 ASN B N 1
ATOM 9398 C CA . ASN B 1 526 ? -21.875 -36.531 -16.984 1 56.44 526 ASN B CA 1
ATOM 9399 C C . ASN B 1 526 ? -21.672 -37.656 -15.977 1 56.44 526 ASN B C 1
ATOM 9401 O O . ASN B 1 526 ? -22.594 -37.969 -15.219 1 56.44 526 ASN B O 1
ATOM 9405 N N . GLU B 1 527 ? -20.547 -38.281 -15.914 1 61 527 GLU B N 1
ATOM 9406 C CA . GLU B 1 527 ? -20.641 -39.5 -15.086 1 61 527 GLU B CA 1
ATOM 9407 C C . GLU B 1 527 ? -20 -39.25 -13.719 1 61 527 GLU B C 1
ATOM 9409 O O . GLU B 1 527 ? -20.062 -40.125 -12.844 1 61 527 GLU B O 1
ATOM 9414 N N . GLY B 1 528 ? -19.766 -37.938 -13.312 1 75.44 528 GLY B N 1
ATOM 9415 C CA . GLY B 1 528 ? -19.109 -37.844 -12.023 1 75.44 528 GLY B CA 1
ATOM 9416 C C . GLY B 1 528 ? -19.938 -37.062 -11 1 75.44 528 GLY B C 1
ATOM 9417 O O . GLY B 1 528 ? -21.125 -36.875 -11.18 1 75.44 528 GLY B O 1
ATOM 9418 N N . LEU B 1 529 ? -19.453 -36.938 -9.82 1 85.25 529 LEU B N 1
ATOM 9419 C CA . LEU B 1 529 ? -20.047 -36.188 -8.719 1 85.25 529 LEU B CA 1
ATOM 9420 C C . LEU B 1 529 ? -20.453 -34.781 -9.156 1 85.25 529 LEU B C 1
ATOM 9422 O O . LEU B 1 529 ? -19.688 -34.094 -9.82 1 85.25 529 LEU B O 1
ATOM 9426 N N . GLN B 1 530 ? -21.734 -34.469 -8.977 1 90.38 530 GLN B N 1
ATOM 9427 C CA . GLN B 1 530 ? -22.25 -33.125 -9.242 1 90.38 530 GLN B CA 1
ATOM 9428 C C . GLN B 1 530 ? -22.531 -32.375 -7.941 1 90.38 530 GLN B C 1
ATOM 9430 O O . GLN B 1 530 ? -23.031 -32.969 -6.973 1 90.38 530 GLN B O 1
ATOM 9435 N N . VAL B 1 531 ? -22.094 -31.156 -7.93 1 95.19 531 VAL B N 1
ATOM 9436 C CA . VAL B 1 531 ? -22.297 -30.344 -6.742 1 95.19 531 VAL B CA 1
ATOM 9437 C C . VAL B 1 531 ? -22.828 -28.969 -7.152 1 95.19 531 VAL B C 1
ATOM 9439 O O . VAL B 1 531 ? -22.828 -28.625 -8.336 1 95.19 531 VAL B O 1
ATOM 9442 N N . THR B 1 532 ? -23.438 -28.203 -6.203 1 96.25 532 THR B N 1
ATOM 9443 C CA . THR B 1 532 ? -23.781 -26.812 -6.469 1 96.25 532 THR B CA 1
ATOM 9444 C C . THR B 1 532 ? -22.531 -25.969 -6.688 1 96.25 532 THR B C 1
ATOM 9446 O O . THR B 1 532 ? -21.625 -25.953 -5.836 1 96.25 532 THR B O 1
ATOM 9449 N N . ALA B 1 533 ? -22.469 -25.344 -7.816 1 95.69 533 ALA B N 1
ATOM 9450 C CA . ALA B 1 533 ? -21.281 -24.562 -8.18 1 95.69 533 ALA B CA 1
ATOM 9451 C C . ALA B 1 533 ? -21.078 -23.391 -7.23 1 95.69 533 ALA B C 1
ATOM 9453 O O . ALA B 1 533 ? -22.047 -22.844 -6.699 1 95.69 533 ALA B O 1
ATOM 9454 N N . MET B 1 534 ? -19.859 -23.047 -6.98 1 96.69 534 MET B N 1
ATOM 9455 C CA . MET B 1 534 ? -19.453 -21.906 -6.164 1 96.69 534 MET B CA 1
ATOM 9456 C C . MET B 1 534 ? -18.703 -20.875 -7 1 96.69 534 MET B C 1
ATOM 9458 O O . MET B 1 534 ? -17.484 -20.75 -6.879 1 96.69 534 MET B O 1
ATOM 9462 N N . PRO B 1 535 ? -19.375 -20.031 -7.734 1 93.75 535 PRO B N 1
ATOM 9463 C CA . PRO B 1 535 ? -18.719 -19.062 -8.617 1 93.75 535 PRO B CA 1
ATOM 9464 C C . PRO B 1 535 ? -18.172 -17.859 -7.855 1 93.75 535 PRO B C 1
ATOM 9466 O O . PRO B 1 535 ? -18.484 -17.656 -6.68 1 93.75 535 PRO B O 1
ATOM 9469 N N . LEU B 1 536 ? -17.375 -17.109 -8.523 1 94.25 536 LEU B N 1
ATOM 9470 C CA . LEU B 1 536 ? -16.891 -15.852 -7.988 1 94.25 536 LEU B CA 1
ATOM 9471 C C . LEU B 1 536 ? -18.031 -14.883 -7.738 1 94.25 536 LEU B C 1
ATOM 9473 O O . LEU B 1 536 ? -18.906 -14.703 -8.594 1 94.25 536 LEU B O 1
ATOM 9477 N N . VAL B 1 537 ? -18.062 -14.305 -6.57 1 96.25 537 VAL B N 1
ATOM 9478 C CA . VAL B 1 537 ? -18.984 -13.227 -6.215 1 96.25 537 VAL B CA 1
ATOM 9479 C C . VAL B 1 537 ? -18.188 -12.039 -5.66 1 96.25 537 VAL B C 1
ATOM 9481 O O . VAL B 1 537 ? -17.75 -12.062 -4.508 1 96.25 537 VAL B O 1
ATOM 9484 N N . ARG B 1 538 ? -18.062 -11.016 -6.465 1 96.31 538 ARG B N 1
ATOM 9485 C CA . ARG B 1 538 ? -17.312 -9.844 -6.004 1 96.31 538 ARG B CA 1
ATOM 9486 C C . ARG B 1 538 ? -18.141 -9.039 -5.008 1 96.31 538 ARG B C 1
ATOM 9488 O O . ARG B 1 538 ? -19.359 -8.914 -5.16 1 96.31 538 ARG B O 1
ATOM 9495 N N . ASP B 1 539 ? -17.5 -8.422 -4.102 1 97 539 ASP B N 1
ATOM 9496 C CA . ASP B 1 539 ? -18.172 -7.672 -3.041 1 97 539 ASP B CA 1
ATOM 9497 C C . ASP B 1 539 ? -18.922 -6.473 -3.604 1 97 539 ASP B C 1
ATOM 9499 O O . ASP B 1 539 ? -19.984 -6.109 -3.1 1 97 539 ASP B O 1
ATOM 9503 N N . ALA B 1 540 ? -18.406 -5.887 -4.648 1 96.69 540 ALA B N 1
ATOM 9504 C CA . ALA B 1 540 ? -18.938 -4.625 -5.16 1 96.69 540 ALA B CA 1
ATOM 9505 C C . ALA B 1 540 ? -19.984 -4.871 -6.242 1 96.69 540 ALA B C 1
ATOM 9507 O O . ALA B 1 540 ? -20.656 -3.939 -6.688 1 96.69 540 ALA B O 1
ATOM 9508 N N . GLU B 1 541 ? -20.172 -6.047 -6.645 1 95.31 541 GLU B N 1
ATOM 9509 C CA . GLU B 1 541 ? -20.891 -6.391 -7.871 1 95.31 541 GLU B CA 1
ATOM 9510 C C . GLU B 1 541 ? -22.328 -5.887 -7.832 1 95.31 541 GLU B C 1
ATOM 9512 O O . GLU B 1 541 ? -22.828 -5.379 -8.828 1 95.31 541 GLU B O 1
ATOM 9517 N N . ARG B 1 542 ? -23.016 -6.012 -6.723 1 94.94 542 ARG B N 1
ATOM 9518 C CA . ARG B 1 542 ? -24.406 -5.598 -6.629 1 94.94 542 ARG B CA 1
ATOM 9519 C C . ARG B 1 542 ? -24.562 -4.102 -6.891 1 94.94 542 ARG B C 1
ATOM 9521 O O . ARG B 1 542 ? -25.406 -3.686 -7.676 1 94.94 542 ARG B O 1
ATOM 9528 N N . PHE B 1 543 ? -23.75 -3.297 -6.234 1 95.81 543 PHE B N 1
ATOM 9529 C CA . PHE B 1 543 ? -23.797 -1.852 -6.43 1 95.81 543 PHE B CA 1
ATOM 9530 C C . PHE B 1 543 ? -23.406 -1.487 -7.855 1 95.81 543 PHE B C 1
ATOM 9532 O O . PHE B 1 543 ? -24 -0.592 -8.461 1 95.81 543 PHE B O 1
ATOM 9539 N N . GLU B 1 544 ? -22.406 -2.164 -8.391 1 93.69 544 GLU B N 1
ATOM 9540 C CA . GLU B 1 544 ? -21.922 -1.866 -9.734 1 93.69 544 GLU B CA 1
ATOM 9541 C C . GLU B 1 544 ? -22.969 -2.189 -10.797 1 93.69 544 GLU B C 1
ATOM 9543 O O . GLU B 1 544 ? -23.141 -1.437 -11.758 1 93.69 544 GLU B O 1
ATOM 9548 N N . ASN B 1 545 ? -23.609 -3.326 -10.625 1 92.44 545 ASN B N 1
ATOM 9549 C CA . ASN B 1 545 ? -24.688 -3.678 -11.547 1 92.44 545 ASN B CA 1
ATOM 9550 C C . ASN B 1 545 ? -25.812 -2.652 -11.5 1 92.44 545 ASN B C 1
ATOM 9552 O O . ASN B 1 545 ? -26.344 -2.252 -12.539 1 92.44 545 ASN B O 1
ATOM 9556 N N . LEU B 1 546 ? -26.172 -2.273 -10.297 1 93.12 546 LEU B N 1
ATOM 9557 C CA . LEU B 1 546 ? -27.219 -1.264 -10.117 1 93.12 546 LEU B CA 1
ATOM 9558 C C . LEU B 1 546 ? -26.828 0.038 -10.812 1 93.12 546 LEU B C 1
ATOM 9560 O O . LEU B 1 546 ? -27.641 0.63 -11.531 1 93.12 546 LEU B O 1
ATOM 9564 N N . ARG B 1 547 ? -25.688 0.501 -10.57 1 90.75 547 ARG B N 1
ATOM 9565 C CA . ARG B 1 547 ? -25.203 1.742 -11.172 1 90.75 547 ARG B CA 1
ATOM 9566 C C . ARG B 1 547 ? -25.188 1.647 -12.695 1 90.75 547 ARG B C 1
ATOM 9568 O O . ARG B 1 547 ? -25.594 2.588 -13.383 1 90.75 547 ARG B O 1
ATOM 9575 N N . THR B 1 548 ? -24.703 0.535 -13.219 1 88.06 548 THR B N 1
ATOM 9576 C CA . THR B 1 548 ? -24.672 0.324 -14.656 1 88.06 548 THR B CA 1
ATOM 9577 C C . THR B 1 548 ? -26.078 0.375 -15.25 1 88.06 548 THR B C 1
ATOM 9579 O O . THR B 1 548 ? -26.281 0.939 -16.328 1 88.06 548 THR B O 1
ATOM 9582 N N . GLU B 1 549 ? -26.984 -0.195 -14.57 1 88.44 549 GLU B N 1
ATOM 9583 C CA . GLU B 1 549 ? -28.375 -0.196 -15.016 1 88.44 549 GLU B CA 1
ATOM 9584 C C . GLU B 1 549 ? -28.953 1.218 -15.031 1 88.44 549 GLU B C 1
ATOM 9586 O O . GLU B 1 549 ? -29.625 1.604 -15.984 1 88.44 549 GLU B O 1
ATOM 9591 N N . ILE B 1 550 ? -28.703 1.874 -14.008 1 88 550 ILE B N 1
ATOM 9592 C CA . ILE B 1 550 ? -29.234 3.229 -13.883 1 88 550 ILE B CA 1
ATOM 9593 C C . ILE B 1 550 ? -28.594 4.129 -14.938 1 88 550 ILE B C 1
ATOM 9595 O O . ILE B 1 550 ? -29.281 4.949 -15.555 1 88 550 ILE B O 1
ATOM 9599 N N . GLU B 1 551 ? -27.344 3.998 -15.133 1 84 551 GLU B N 1
ATOM 9600 C CA . GLU B 1 551 ? -26.656 4.789 -16.156 1 84 551 GLU B CA 1
ATOM 9601 C C . GLU B 1 551 ? -27.188 4.473 -17.547 1 84 551 GLU B C 1
ATOM 9603 O O . GLU B 1 551 ? -27.344 5.375 -18.375 1 84 551 GLU B O 1
ATOM 9608 N N . ALA B 1 552 ? -27.406 3.197 -17.781 1 83.06 552 ALA B N 1
ATOM 9609 C CA . ALA B 1 552 ? -27.984 2.799 -19.062 1 83.06 552 ALA B CA 1
ATOM 9610 C C . ALA B 1 552 ? -29.375 3.4 -19.266 1 83.06 552 ALA B C 1
ATOM 9612 O O . ALA B 1 552 ? -29.703 3.869 -20.344 1 83.06 552 ALA B O 1
ATOM 9613 N N . TYR B 1 553 ? -30.109 3.363 -18.25 1 82.81 553 TYR B N 1
ATOM 9614 C CA . TYR B 1 553 ? -31.453 3.92 -18.281 1 82.81 553 TYR B CA 1
ATOM 9615 C C . TYR B 1 553 ? -31.406 5.43 -18.469 1 82.81 553 TYR B C 1
ATOM 9617 O O . TYR B 1 553 ? -32.219 5.992 -19.203 1 82.81 553 TYR B O 1
ATOM 9625 N N . SER B 1 554 ? -30.578 6.102 -17.75 1 81.56 554 SER B N 1
ATOM 9626 C CA . SER B 1 554 ? -30.438 7.547 -17.859 1 81.56 554 SER B CA 1
ATOM 9627 C C . SER B 1 554 ? -30.031 7.957 -19.266 1 81.56 554 SER B C 1
ATOM 9629 O O . SER B 1 554 ? -30.438 9.016 -19.75 1 81.56 554 SER B O 1
ATOM 9631 N N . ALA B 1 555 ? -29.219 7.184 -19.875 1 77.31 555 ALA B N 1
ATOM 9632 C CA . ALA B 1 555 ? -28.781 7.469 -21.25 1 77.31 555 ALA B CA 1
ATOM 9633 C C . ALA B 1 555 ? -29.953 7.352 -22.219 1 77.31 555 ALA B C 1
ATOM 9635 O O . ALA B 1 555 ? -30.016 8.07 -23.219 1 77.31 555 ALA B O 1
ATOM 9636 N N . GLU B 1 556 ? -30.875 6.445 -21.922 1 77.19 556 GLU B N 1
ATOM 9637 C CA . GLU B 1 556 ? -32.031 6.223 -22.781 1 77.19 556 GLU B CA 1
ATOM 9638 C C . GLU B 1 556 ? -33.062 7.32 -22.609 1 77.19 556 GLU B C 1
ATOM 9640 O O . GLU B 1 556 ? -33.688 7.781 -23.578 1 77.19 556 GLU B O 1
ATOM 9645 N N . LYS B 1 557 ? -33.344 7.629 -21.406 1 72.81 557 LYS B N 1
ATOM 9646 C CA . LYS B 1 557 ? -34.438 8.555 -21.125 1 72.81 557 LYS B CA 1
ATOM 9647 C C . LYS B 1 557 ? -33.938 9.992 -21.031 1 72.81 557 LYS B C 1
ATOM 9649 O O . LYS B 1 557 ? -34.719 10.93 -20.844 1 72.81 557 LYS B O 1
ATOM 9654 N N . GLU B 1 558 ? -32.906 10.453 -21.672 1 57.66 558 GLU B N 1
ATOM 9655 C CA . GLU B 1 558 ? -32.25 11.766 -21.719 1 57.66 558 GLU B CA 1
ATOM 9656 C C . GLU B 1 558 ? -32.25 12.414 -20.328 1 57.66 558 GLU B C 1
ATOM 9658 O O . GLU B 1 558 ? -32.094 13.633 -20.219 1 57.66 558 GLU B O 1
ATOM 9663 N N . SER B 1 559 ? -32.5 11.781 -19.219 1 60.62 559 SER B N 1
ATOM 9664 C CA . SER B 1 559 ? -32.094 12.438 -17.984 1 60.62 559 SER B CA 1
ATOM 9665 C C . SER B 1 559 ? -32.844 11.883 -16.766 1 60.62 559 SER B C 1
ATOM 9667 O O . SER B 1 559 ? -34.062 11.922 -16.719 1 60.62 559 SER B O 1
ATOM 9669 N N . LEU B 1 560 ? -32.375 10.992 -15.992 1 74.5 560 LEU B N 1
ATOM 9670 C CA . LEU B 1 560 ? -32.875 10.602 -14.688 1 74.5 560 LEU B CA 1
ATOM 9671 C C . LEU B 1 560 ? -32.219 11.398 -13.57 1 74.5 560 LEU B C 1
ATOM 9673 O O . LEU B 1 560 ? -31.109 11.055 -13.141 1 74.5 560 LEU B O 1
ATOM 9677 N N . SER B 1 561 ? -32.844 12.633 -13.328 1 86.44 561 SER B N 1
ATOM 9678 C CA . SER B 1 561 ? -32.25 13.461 -12.266 1 86.44 561 SER B CA 1
ATOM 9679 C C . SER B 1 561 ? -33.156 13.492 -11.039 1 86.44 561 SER B C 1
ATOM 9681 O O . SER B 1 561 ? -34.375 13.289 -11.148 1 86.44 561 SER B O 1
ATOM 9683 N N . LEU B 1 562 ? -32.531 13.578 -9.953 1 93.44 562 LEU B N 1
ATOM 9684 C CA . LEU B 1 562 ? -33.25 13.758 -8.688 1 93.44 562 LEU B CA 1
ATOM 9685 C C . LEU B 1 562 ? -32.938 15.133 -8.094 1 93.44 562 LEU B C 1
ATOM 9687 O O . LEU B 1 562 ? -31.828 15.656 -8.258 1 93.44 562 LEU B O 1
ATOM 9691 N N . LEU B 1 563 ? -33.938 15.648 -7.516 1 95.62 563 LEU B N 1
ATOM 9692 C CA . LEU B 1 563 ? -33.781 16.969 -6.898 1 95.62 563 LEU B CA 1
ATOM 9693 C C . LEU B 1 563 ? -33.531 16.844 -5.402 1 95.62 563 LEU B C 1
ATOM 9695 O O . LEU B 1 563 ? -34.375 16.312 -4.668 1 95.62 563 LEU B O 1
ATOM 9699 N N . VAL B 1 564 ? -32.375 17.203 -4.992 1 97.25 564 VAL B N 1
ATOM 9700 C CA . VAL B 1 564 ? -32.094 17.359 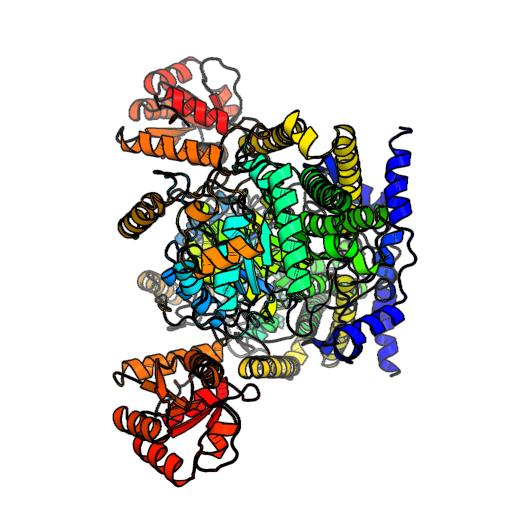-3.572 1 97.25 564 VAL B CA 1
ATOM 9701 C C . VAL B 1 564 ? -32.406 18.781 -3.135 1 97.25 564 VAL B C 1
ATOM 9703 O O . VAL B 1 564 ? -31.703 19.734 -3.502 1 97.25 564 VAL B O 1
ATOM 9706 N N . LEU B 1 565 ? -33.469 18.891 -2.334 1 97 565 LEU B N 1
ATOM 9707 C CA . LEU B 1 565 ? -34.031 20.188 -2.014 1 97 565 LEU B CA 1
ATOM 9708 C C . LEU B 1 565 ? -33.844 20.516 -0.534 1 97 565 LEU B C 1
ATOM 9710 O O . LEU B 1 565 ? -34.531 19.938 0.318 1 97 565 LEU B O 1
ATOM 9714 N N . GLY B 1 566 ? -32.969 21.453 -0.259 1 96.88 566 GLY B N 1
ATOM 9715 C CA . GLY B 1 566 ? -32.781 21.938 1.102 1 96.88 566 GLY B CA 1
ATOM 9716 C C . GLY B 1 566 ? -33.844 22.938 1.53 1 96.88 566 GLY B C 1
ATOM 9717 O O . GLY B 1 566 ? -34.219 23.812 0.752 1 96.88 566 GLY B O 1
ATOM 9718 N N . ILE B 1 567 ? -34.312 22.719 2.746 1 95.19 567 ILE B N 1
ATOM 9719 C CA . ILE B 1 567 ? -35.281 23.641 3.295 1 95.19 567 ILE B CA 1
ATOM 9720 C C . ILE B 1 567 ? -34.688 24.344 4.52 1 95.19 567 ILE B C 1
ATOM 9722 O O . ILE B 1 567 ? -34.344 23.703 5.512 1 95.19 567 ILE B O 1
ATOM 9726 N N . GLY B 1 568 ? -34.656 25.625 4.453 1 91.69 568 GLY B N 1
ATOM 9727 C CA . GLY B 1 568 ? -34.062 26.406 5.547 1 91.69 568 GLY B CA 1
ATOM 9728 C C . GLY B 1 568 ? -32.688 26.922 5.25 1 91.69 568 GLY B C 1
ATOM 9729 O O . GLY B 1 568 ? -32.219 26.859 4.109 1 91.69 568 GLY B O 1
ATOM 9730 N N . PRO B 1 569 ? -32.094 27.516 6.262 1 88.19 569 PRO B N 1
ATOM 9731 C CA . PRO B 1 569 ? -30.75 28.047 6.066 1 88.19 569 PRO B CA 1
ATOM 9732 C C . PRO B 1 569 ? -29.75 26.969 5.641 1 88.19 569 PRO B C 1
ATOM 9734 O O . PRO B 1 569 ? -29.828 25.828 6.121 1 88.19 569 PRO B O 1
ATOM 9737 N N . LEU B 1 570 ? -28.812 27.391 4.797 1 85.06 570 LEU B N 1
ATOM 9738 C CA . LEU B 1 570 ? -27.859 26.469 4.195 1 85.06 570 LEU B CA 1
ATOM 9739 C C . LEU B 1 570 ? -27.094 25.719 5.27 1 85.06 570 LEU B C 1
ATOM 9741 O O . LEU B 1 570 ? -26.875 24.5 5.16 1 85.06 570 LEU B O 1
ATOM 9745 N N . ALA B 1 571 ? -26.625 26.391 6.27 1 77.25 571 ALA B N 1
ATOM 9746 C CA . ALA B 1 571 ? -25.828 25.797 7.332 1 77.25 571 ALA B CA 1
ATOM 9747 C C . ALA B 1 571 ? -26.562 24.641 8 1 77.25 571 ALA B C 1
ATOM 9749 O O . ALA B 1 571 ? -25.953 23.672 8.43 1 77.25 571 ALA B O 1
ATOM 9750 N N . SER B 1 572 ? -27.891 24.766 7.992 1 83.94 572 SER B N 1
ATOM 9751 C CA . SER B 1 572 ? -28.703 23.797 8.703 1 83.94 572 SER B CA 1
ATOM 9752 C C . SER B 1 572 ? -29.031 22.594 7.812 1 83.94 572 SER B C 1
ATOM 9754 O O . SER B 1 572 ? -29.219 21.484 8.305 1 83.94 572 SER B O 1
ATOM 9756 N N . CYS B 1 573 ? -29.109 22.859 6.574 1 91.12 573 CYS B N 1
ATOM 9757 C CA . CYS B 1 573 ? -29.594 21.766 5.723 1 91.12 573 CYS B CA 1
ATOM 9758 C C . CYS B 1 573 ? -28.453 21.141 4.941 1 91.12 573 CYS B C 1
ATOM 9760 O O . CYS B 1 573 ? -28.578 20.047 4.402 1 91.12 573 CYS B O 1
ATOM 9762 N N . LYS B 1 574 ? -27.328 21.766 4.914 1 87.62 574 LYS B N 1
ATOM 9763 C CA . LYS B 1 574 ? -26.219 21.359 4.055 1 87.62 574 LYS B CA 1
ATOM 9764 C C . LYS B 1 574 ? -25.766 19.938 4.383 1 87.62 574 LYS B C 1
ATOM 9766 O O . LYS B 1 574 ? -25.578 19.125 3.484 1 87.62 574 LYS B O 1
ATOM 9771 N N . PRO B 1 575 ? -25.578 19.609 5.668 1 85.88 575 PRO B N 1
ATOM 9772 C CA . PRO B 1 575 ? -25.109 18.25 5.98 1 85.88 575 PRO B CA 1
ATOM 9773 C C . PRO B 1 575 ? -26.016 17.172 5.406 1 85.88 575 PRO B C 1
ATOM 9775 O O . PRO B 1 575 ? -25.531 16.188 4.859 1 85.88 575 PRO B O 1
ATOM 9778 N N . ARG B 1 576 ? -27.312 17.422 5.523 1 93.44 576 ARG B N 1
ATOM 9779 C CA . ARG B 1 576 ? -28.25 16.422 5.02 1 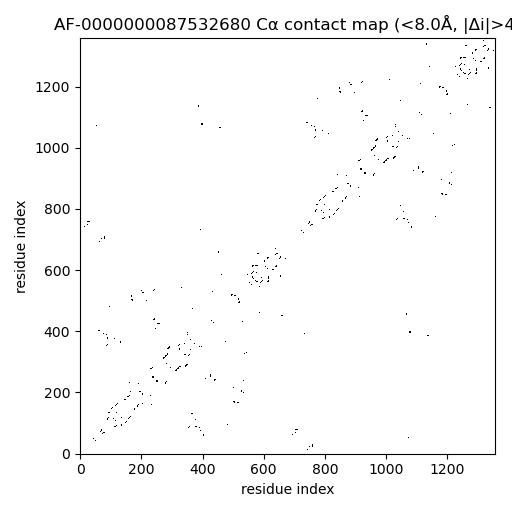93.44 576 ARG B CA 1
ATOM 9780 C C . ARG B 1 576 ? -28.312 16.453 3.496 1 93.44 576 ARG B C 1
ATOM 9782 O O . ARG B 1 576 ? -28.531 15.422 2.859 1 93.44 576 ARG B O 1
ATOM 9789 N N . MET B 1 577 ? -28.172 17.625 2.932 1 93.69 577 MET B N 1
ATOM 9790 C CA . MET B 1 577 ? -28.094 17.719 1.477 1 93.69 577 MET B CA 1
ATOM 9791 C C . MET B 1 577 ? -26.906 16.922 0.947 1 93.69 577 MET B C 1
ATOM 9793 O O . MET B 1 577 ? -27.047 16.156 -0.013 1 93.69 577 MET B O 1
ATOM 9797 N N . ASP B 1 578 ? -25.781 17.078 1.641 1 89.06 578 ASP B N 1
ATOM 9798 C CA . ASP B 1 578 ? -24.578 16.359 1.237 1 89.06 578 ASP B CA 1
ATOM 9799 C C . ASP B 1 578 ? -24.75 14.852 1.423 1 89.06 578 ASP B C 1
ATOM 9801 O O . ASP B 1 578 ? -24.297 14.062 0.585 1 89.06 578 ASP B O 1
ATOM 9805 N N . PHE B 1 579 ? -25.328 14.492 2.49 1 91 579 PHE B N 1
ATOM 9806 C CA . PHE B 1 579 ? -25.594 13.086 2.762 1 91 579 PHE B CA 1
ATOM 9807 C C . PHE B 1 579 ? -26.484 12.477 1.684 1 91 579 PHE B C 1
ATOM 9809 O O . PHE B 1 579 ? -26.172 11.414 1.143 1 91 579 PHE B O 1
ATOM 9816 N N . ALA B 1 580 ? -27.562 13.148 1.403 1 94.88 580 ALA B N 1
ATOM 9817 C CA . ALA B 1 580 ? -28.516 12.656 0.415 1 94.88 580 ALA B CA 1
ATOM 9818 C C . ALA B 1 580 ? -27.875 12.555 -0.964 1 94.88 580 ALA B C 1
ATOM 9820 O O . ALA B 1 580 ? -28.062 11.562 -1.671 1 94.88 580 ALA B O 1
ATOM 9821 N N . ALA B 1 581 ? -27.188 13.547 -1.312 1 92.12 581 ALA B N 1
ATOM 9822 C CA . ALA B 1 581 ? -26.5 13.531 -2.604 1 92.12 581 ALA B CA 1
ATOM 9823 C C . ALA B 1 581 ? -25.531 12.352 -2.705 1 92.12 581 ALA B C 1
ATOM 9825 O O . ALA B 1 581 ? -25.516 11.648 -3.715 1 92.12 581 ALA B O 1
ATOM 9826 N N . GLY B 1 582 ? -24.719 12.18 -1.657 1 89.62 582 GLY B N 1
ATOM 9827 C CA . GLY B 1 582 ? -23.797 11.062 -1.633 1 89.62 582 GLY B CA 1
ATOM 9828 C C . GLY B 1 582 ? -24.484 9.711 -1.69 1 89.62 582 GLY B C 1
ATOM 9829 O O . GLY B 1 582 ? -24 8.789 -2.352 1 89.62 582 GLY B O 1
ATOM 9830 N N . PHE B 1 583 ? -25.562 9.695 -0.985 1 92.81 583 PHE B N 1
ATOM 9831 C CA . PHE B 1 583 ? -26.391 8.492 -0.964 1 92.81 583 PHE B CA 1
ATOM 9832 C C . PHE B 1 583 ? -26.875 8.148 -2.365 1 92.81 583 PHE B C 1
ATOM 9834 O O . PHE B 1 583 ? -26.719 7.016 -2.824 1 92.81 583 PHE B O 1
ATOM 9841 N N . LEU B 1 584 ? -27.375 9.086 -3.07 1 93.31 584 LEU B N 1
ATOM 9842 C CA . LEU B 1 584 ? -28 8.875 -4.375 1 93.31 584 LEU B CA 1
ATOM 9843 C C . LEU B 1 584 ? -26.938 8.68 -5.457 1 93.31 584 LEU B C 1
ATOM 9845 O O . LEU B 1 584 ? -27.141 7.902 -6.391 1 93.31 584 LEU B O 1
ATOM 9849 N N . LYS B 1 585 ? -25.875 9.375 -5.301 1 90.5 585 LYS B N 1
ATOM 9850 C CA . LYS B 1 585 ? -24.797 9.273 -6.285 1 90.5 585 LYS B CA 1
ATOM 9851 C C . LYS B 1 585 ? -24.188 7.871 -6.289 1 90.5 585 LYS B C 1
ATOM 9853 O O . LYS B 1 585 ? -23.656 7.426 -7.305 1 90.5 585 LYS B O 1
ATOM 9858 N N . THR B 1 586 ? -24.312 7.223 -5.246 1 92.5 586 THR B N 1
ATOM 9859 C CA . THR B 1 586 ? -23.828 5.852 -5.141 1 92.5 586 THR B CA 1
ATOM 9860 C C . THR B 1 586 ? -24.547 4.949 -6.145 1 92.5 586 THR B C 1
ATOM 9862 O O . THR B 1 586 ? -23.953 3.994 -6.656 1 92.5 586 THR B O 1
ATOM 9865 N N . GLY B 1 587 ? -25.766 5.312 -6.402 1 91.06 587 GLY B N 1
ATOM 9866 C CA . GLY B 1 587 ? -26.531 4.547 -7.371 1 91.06 587 GLY B CA 1
ATOM 9867 C C . GLY B 1 587 ? -26.344 5.027 -8.797 1 91.06 587 GLY B C 1
ATOM 9868 O O . GLY B 1 587 ? -26.812 4.395 -9.742 1 91.06 587 GLY B O 1
ATOM 9869 N N . GLY B 1 588 ? -25.594 6.109 -8.953 1 88.75 588 GLY B N 1
ATOM 9870 C CA . GLY B 1 588 ? -25.344 6.648 -10.281 1 88.75 588 GLY B CA 1
ATOM 9871 C C . GLY B 1 588 ? -26.375 7.668 -10.711 1 88.75 588 GLY B C 1
ATOM 9872 O O . GLY B 1 588 ? -26.438 8.047 -11.883 1 88.75 588 GLY B O 1
ATOM 9873 N N . TYR B 1 589 ? -27.156 8.148 -9.844 1 90.44 589 TYR B N 1
ATOM 9874 C CA . TYR B 1 589 ? -28.188 9.125 -10.18 1 90.44 589 TYR B CA 1
ATOM 9875 C C . TYR B 1 589 ? -27.578 10.508 -10.383 1 90.44 589 TYR B C 1
ATOM 9877 O O . TYR B 1 589 ? -26.641 10.891 -9.688 1 90.44 589 TYR B O 1
ATOM 9885 N N . SER B 1 590 ? -28.109 11.203 -11.281 1 89.56 590 SER B N 1
ATOM 9886 C CA . SER B 1 590 ? -27.781 12.617 -11.43 1 89.56 590 SER B CA 1
ATOM 9887 C C . SER B 1 590 ? -28.562 13.469 -10.43 1 89.56 590 SER B C 1
ATOM 9889 O O . SER B 1 590 ? -29.75 13.258 -10.219 1 89.56 590 SER B O 1
ATOM 9891 N N . ILE B 1 591 ? -27.844 14.461 -9.867 1 92.25 591 ILE B N 1
ATOM 9892 C CA . ILE B 1 591 ? -28.453 15.188 -8.758 1 92.25 591 ILE B CA 1
ATOM 9893 C C . ILE B 1 591 ? -28.438 16.688 -9.047 1 92.25 591 ILE B C 1
ATOM 9895 O O . ILE B 1 591 ? -27.438 17.219 -9.516 1 92.25 591 ILE B O 1
ATOM 9899 N N . ILE B 1 592 ? -29.547 17.234 -8.875 1 93.31 592 ILE B N 1
ATOM 9900 C CA . ILE B 1 592 ? -29.672 18.688 -8.836 1 93.31 592 ILE B CA 1
ATOM 9901 C C . ILE B 1 592 ? -29.875 19.156 -7.398 1 93.31 592 ILE B C 1
ATOM 9903 O O . ILE B 1 592 ? -30.75 18.641 -6.688 1 93.31 592 ILE B O 1
ATOM 9907 N N . THR B 1 593 ? -29.031 20.031 -6.957 1 94.56 593 THR B N 1
ATOM 9908 C CA . THR B 1 593 ? -29.141 20.516 -5.582 1 94.56 593 THR B CA 1
ATOM 9909 C C . THR B 1 593 ? -29.625 21.953 -5.543 1 94.56 593 THR B C 1
ATOM 9911 O O . THR B 1 593 ? -29.094 22.812 -6.25 1 94.56 593 THR B O 1
ATOM 9914 N N . ILE B 1 594 ? -30.703 22.172 -4.754 1 95.5 594 ILE B N 1
ATOM 9915 C CA . ILE B 1 594 ? -31.25 23.516 -4.562 1 95.5 594 ILE B CA 1
ATOM 9916 C C . ILE B 1 594 ? -31.5 23.75 -3.078 1 95.5 594 ILE B C 1
ATOM 9918 O O . ILE B 1 594 ? -31.953 22.859 -2.363 1 95.5 594 ILE B O 1
ATOM 9922 N N . GLN B 1 595 ? -31.172 24.891 -2.611 1 95.25 595 GLN B N 1
ATOM 9923 C CA . GLN B 1 595 ? -31.5 25.297 -1.252 1 95.25 595 GLN B CA 1
ATOM 9924 C C . GLN B 1 595 ? -32.562 26.391 -1.254 1 95.25 595 GLN B C 1
ATOM 9926 O O . GLN B 1 595 ? -32.438 27.406 -1.938 1 95.25 595 GLN B O 1
ATOM 9931 N N . ALA B 1 596 ? -33.656 26.109 -0.578 1 95.5 596 ALA B N 1
ATOM 9932 C CA . ALA B 1 596 ? -34.719 27.078 -0.41 1 95.5 596 ALA B CA 1
ATOM 9933 C C . ALA B 1 596 ? -34.781 27.609 1.02 1 95.5 596 ALA B C 1
ATOM 9935 O O . ALA B 1 596 ? -34.688 26.828 1.978 1 95.5 596 ALA B O 1
ATOM 9936 N N . ASP B 1 597 ? -35 28.859 1.18 1 92.62 597 ASP B N 1
ATOM 9937 C CA . ASP B 1 597 ? -35 29.453 2.51 1 92.62 597 ASP B CA 1
ATOM 9938 C C . ASP B 1 597 ? -36.344 29.203 3.199 1 92.62 597 ASP B C 1
ATOM 9940 O O . ASP B 1 597 ? -36.406 29.109 4.426 1 92.62 597 ASP B O 1
ATOM 9944 N N . THR B 1 598 ? -37.406 29.172 2.299 1 92.94 598 THR B N 1
ATOM 9945 C CA . THR B 1 598 ? -38.75 29 2.859 1 92.94 598 THR B CA 1
ATOM 9946 C C . THR B 1 598 ? -39.438 27.781 2.256 1 92.94 598 THR B C 1
ATOM 9948 O O . THR B 1 598 ? -39.031 27.281 1.21 1 92.94 598 THR B O 1
ATOM 9951 N N . ILE B 1 599 ? -40.469 27.359 2.961 1 93.62 599 ILE B N 1
ATOM 9952 C CA . ILE B 1 599 ? -41.25 26.203 2.514 1 93.62 599 ILE B CA 1
ATOM 9953 C C . ILE B 1 599 ? -41.938 26.531 1.19 1 93.62 599 ILE B C 1
ATOM 9955 O O . ILE B 1 599 ? -42.031 25.672 0.309 1 93.62 599 ILE B O 1
ATOM 9959 N N . GLN B 1 600 ? -42.375 27.75 1.021 1 93.5 600 GLN B N 1
ATOM 9960 C CA . GLN B 1 600 ? -43.031 28.172 -0.21 1 93.5 600 GLN B CA 1
ATOM 9961 C C . GLN B 1 600 ? -42.062 28.125 -1.393 1 93.5 600 GLN B C 1
ATOM 9963 O O . GLN B 1 600 ? -42.438 27.719 -2.49 1 93.5 600 GLN B O 1
ATOM 9968 N N . GLU B 1 601 ? -40.906 28.5 -1.124 1 95.75 601 GLU B N 1
ATOM 9969 C CA . GLU B 1 601 ? -39.875 28.438 -2.164 1 95.75 601 GLU B CA 1
ATOM 9970 C C . GLU B 1 601 ? -39.562 27 -2.551 1 95.75 601 GLU B C 1
ATOM 9972 O O . GLU B 1 601 ? -39.281 26.703 -3.715 1 95.75 601 GLU B O 1
ATOM 9977 N N . ALA B 1 602 ? -39.562 26.234 -1.551 1 95.12 602 ALA B N 1
ATOM 9978 C CA . ALA B 1 602 ? -39.344 24.812 -1.798 1 95.12 602 ALA B CA 1
ATOM 9979 C C . ALA B 1 602 ? -40.438 24.219 -2.672 1 95.12 602 ALA B C 1
ATOM 9981 O O . ALA B 1 602 ? -40.156 23.438 -3.588 1 95.12 602 ALA B O 1
ATOM 9982 N N . GLU B 1 603 ? -41.656 24.547 -2.408 1 95.25 603 GLU B N 1
ATOM 9983 C CA . GLU B 1 603 ? -42.781 24.094 -3.215 1 95.25 603 GLU B CA 1
ATOM 9984 C C . GLU B 1 603 ? -42.656 24.547 -4.664 1 95.25 603 GLU B C 1
ATOM 9986 O O . GLU B 1 603 ? -42.875 23.766 -5.59 1 95.25 603 GLU B O 1
ATOM 9991 N N . LYS B 1 604 ? -42.219 25.75 -4.785 1 95.38 604 LYS B N 1
ATOM 9992 C CA . LYS B 1 604 ? -42.031 26.312 -6.121 1 95.38 604 LYS B CA 1
ATOM 9993 C C . LYS B 1 604 ? -40.938 25.594 -6.883 1 95.38 604 LYS B C 1
ATOM 9995 O O . LYS B 1 604 ? -41.062 25.297 -8.07 1 95.38 604 LYS B O 1
ATOM 10000 N N . SER B 1 605 ? -39.844 25.359 -6.195 1 95.12 605 SER B N 1
ATOM 10001 C CA . SER B 1 605 ? -38.719 24.672 -6.82 1 95.12 605 SER B CA 1
ATOM 10002 C C . SER B 1 605 ? -39.125 23.266 -7.262 1 95.12 605 SER B C 1
ATOM 10004 O O . SER B 1 605 ? -38.719 22.812 -8.336 1 95.12 605 SER B O 1
ATOM 10006 N N . ALA B 1 606 ? -39.844 22.562 -6.438 1 94.88 606 ALA B N 1
ATOM 10007 C CA . ALA B 1 606 ? -40.281 21.219 -6.773 1 94.88 606 ALA B CA 1
ATOM 10008 C C . ALA B 1 606 ? -41.219 21.234 -7.992 1 94.88 606 ALA B C 1
ATOM 10010 O O . ALA B 1 606 ? -41.156 20.344 -8.844 1 94.88 606 ALA B O 1
ATOM 10011 N N . GLU B 1 607 ? -42.031 22.234 -8.047 1 93.94 607 GLU B N 1
ATOM 10012 C CA . GLU B 1 607 ? -42.938 22.391 -9.172 1 93.94 607 GLU B CA 1
ATOM 10013 C C . GLU B 1 607 ? -42.188 22.672 -10.469 1 93.94 607 GLU B C 1
ATOM 10015 O O . GLU B 1 607 ? -42.531 22.125 -11.523 1 93.94 607 GLU B O 1
ATOM 10020 N N . GLU B 1 608 ? -41.25 23.453 -10.375 1 93.69 608 GLU B N 1
ATOM 10021 C CA . GLU B 1 608 ? -40.469 23.875 -11.539 1 93.69 608 GLU B CA 1
ATOM 10022 C C . GLU B 1 608 ? -39.688 22.719 -12.141 1 93.69 608 GLU B C 1
ATOM 10024 O O . GLU B 1 608 ? -39.562 22.609 -13.359 1 93.69 608 GLU B O 1
ATOM 10029 N N . HIS B 1 609 ? -39.156 21.859 -11.367 1 92.06 609 HIS B N 1
ATOM 10030 C CA . HIS B 1 609 ? -38.25 20.812 -11.852 1 92.06 609 HIS B CA 1
ATOM 10031 C C . HIS B 1 609 ? -39.031 19.547 -12.188 1 92.06 609 HIS B C 1
ATOM 10033 O O . HIS B 1 609 ? -38.656 18.797 -13.086 1 92.06 609 HIS B O 1
ATOM 10039 N N . ASN B 1 610 ? -40.125 19.203 -11.438 1 90.94 610 ASN B N 1
ATOM 10040 C CA . ASN B 1 610 ? -41.062 18.109 -11.727 1 90.94 610 ASN B CA 1
ATOM 10041 C C . ASN B 1 610 ? -40.344 16.766 -11.805 1 90.94 610 ASN B C 1
ATOM 10043 O O . ASN B 1 610 ? -40.531 16.016 -12.766 1 90.94 610 ASN B O 1
ATOM 10047 N N . ILE B 1 611 ? -39.375 16.547 -10.977 1 91.62 611 ILE B N 1
ATOM 10048 C CA . ILE B 1 611 ? -38.656 15.289 -10.828 1 91.62 611 ILE B CA 1
ATOM 10049 C C . ILE B 1 611 ? -38.688 14.836 -9.367 1 91.62 611 ILE B C 1
ATOM 10051 O O . ILE B 1 611 ? -39.062 15.617 -8.484 1 91.62 611 ILE B O 1
ATOM 10055 N N . PRO B 1 612 ? -38.375 13.57 -9.094 1 93.31 612 PRO B N 1
ATOM 10056 C CA . PRO B 1 612 ? -38.406 13.109 -7.707 1 93.31 612 PRO B CA 1
ATOM 10057 C C . PRO B 1 612 ? -37.562 13.977 -6.781 1 93.31 612 PRO B C 1
ATOM 10059 O O . PRO B 1 612 ? -36.469 14.43 -7.172 1 93.31 612 PRO B O 1
ATOM 10062 N N . VAL B 1 613 ? -38.062 14.086 -5.535 1 96 613 VAL B N 1
ATOM 10063 C CA . VAL B 1 613 ? -37.469 15.062 -4.637 1 96 613 VAL B CA 1
ATOM 10064 C C . VAL B 1 613 ? -37.031 14.383 -3.336 1 96 613 VAL B C 1
ATOM 10066 O O . VAL B 1 613 ? -37.75 13.516 -2.826 1 96 613 VAL B O 1
ATOM 10069 N N . VAL B 1 614 ? -35.875 14.773 -2.871 1 97.31 614 VAL B N 1
ATOM 10070 C CA . VAL B 1 614 ? -35.438 14.469 -1.512 1 97.31 614 VAL B CA 1
ATOM 10071 C C . VAL B 1 614 ? -35.375 15.758 -0.688 1 97.31 614 VAL B C 1
ATOM 10073 O O . VAL B 1 614 ? -34.562 16.641 -0.963 1 97.31 614 VAL B O 1
ATOM 10076 N N . LEU B 1 615 ? -36.219 15.805 0.301 1 96.88 615 LEU B N 1
ATOM 10077 C CA . LEU B 1 615 ? -36.219 16.969 1.182 1 96.88 615 LEU B CA 1
ATOM 10078 C C . LEU B 1 615 ? -35.125 16.875 2.221 1 96.88 615 LEU B C 1
ATOM 10080 O O . LEU B 1 615 ? -34.906 15.82 2.832 1 96.88 615 LEU B O 1
ATOM 10084 N N . CYS B 1 616 ? -34.406 17.922 2.389 1 97.19 616 CYS B N 1
ATOM 10085 C CA . CYS B 1 616 ? -33.312 18 3.352 1 97.19 616 CYS B CA 1
ATOM 10086 C C . CYS B 1 616 ? -33.469 19.203 4.273 1 97.19 616 CYS B C 1
ATOM 10088 O O . CYS B 1 616 ? -33.375 20.344 3.83 1 97.19 616 CYS B O 1
ATOM 10090 N N . GLY B 1 617 ? -33.719 19.031 5.477 1 93.56 617 GLY B N 1
ATOM 10091 C CA . GLY B 1 617 ? -33.844 20.047 6.5 1 93.56 617 GLY B CA 1
ATOM 10092 C C . GLY B 1 617 ? -33.562 19.547 7.895 1 93.56 617 GLY B C 1
ATOM 10093 O O . GLY B 1 617 ? -33.312 18.344 8.086 1 93.56 617 GLY B O 1
ATOM 10094 N N . SER B 1 618 ? -33.469 20.438 8.844 1 91.12 618 SER B N 1
ATOM 10095 C CA . SER B 1 618 ? -33.312 20.031 10.242 1 91.12 618 SER B CA 1
ATOM 10096 C C . SER B 1 618 ? -34.625 19.422 10.773 1 91.12 618 SER B C 1
ATOM 10098 O O . SER B 1 618 ? -35.656 19.547 10.156 1 91.12 618 SER B O 1
ATOM 10100 N N . ASP B 1 619 ? -34.562 18.797 11.898 1 91.06 619 ASP B N 1
ATOM 10101 C CA . ASP B 1 619 ? -35.719 18.203 12.539 1 91.06 619 ASP B CA 1
ATOM 10102 C C . ASP B 1 619 ? -36.781 19.266 12.844 1 91.06 619 ASP B C 1
ATOM 10104 O O . ASP B 1 619 ? -37.969 19.016 12.734 1 91.06 619 ASP B O 1
ATOM 10108 N N . GLU B 1 620 ? -36.281 20.438 13.164 1 89.94 620 GLU B N 1
ATOM 10109 C CA . GLU B 1 620 ? -37.188 21.547 13.453 1 89.94 620 GLU B CA 1
ATOM 10110 C C . GLU B 1 620 ? -37.938 22 12.203 1 89.94 620 GLU B C 1
ATOM 10112 O O . GLU B 1 620 ? -39.125 22.312 12.258 1 89.94 620 GLU B O 1
ATOM 10117 N N . GLN B 1 621 ? -37.219 21.969 11.125 1 90.5 621 GLN B N 1
ATOM 10118 C CA . GLN B 1 621 ? -37.844 22.375 9.867 1 90.5 621 GLN B CA 1
ATOM 10119 C C . GLN B 1 621 ? -38.906 21.359 9.43 1 90.5 621 GLN B C 1
ATOM 10121 O O . GLN B 1 621 ? -39.938 21.734 8.867 1 90.5 621 GLN B O 1
ATOM 10126 N N . TYR B 1 622 ? -38.656 20.109 9.625 1 93.06 622 TYR B N 1
ATOM 10127 C CA . TYR B 1 622 ? -39.562 19.047 9.227 1 93.06 622 TYR B CA 1
ATOM 10128 C C . TYR B 1 622 ? -40.906 19.188 9.992 1 93.06 622 TYR B C 1
ATOM 10130 O O . TYR B 1 622 ? -41.969 18.844 9.461 1 93.06 622 TYR B O 1
ATOM 10138 N N . LYS B 1 623 ? -40.781 19.641 11.281 1 91.5 623 LYS B N 1
ATOM 10139 C CA . LYS B 1 623 ? -41.969 19.828 12.094 1 91.5 623 LYS B CA 1
ATOM 10140 C C . LYS B 1 623 ? -42.844 20.969 11.539 1 91.5 623 LYS B C 1
ATOM 10142 O O . LYS B 1 623 ? -44.062 20.984 11.742 1 91.5 623 LYS B O 1
ATOM 10147 N N . LEU B 1 624 ? -42.25 21.828 10.859 1 91.88 624 LEU B N 1
ATOM 10148 C CA . LEU B 1 624 ? -42.938 22.969 10.305 1 91.88 624 LEU B CA 1
ATOM 10149 C C . LEU B 1 624 ? -43.625 22.609 8.992 1 91.88 624 LEU B C 1
ATOM 10151 O O . LEU B 1 624 ? -44.531 23.328 8.531 1 91.88 624 LEU B O 1
ATOM 10155 N N . LEU B 1 625 ? -43.25 21.578 8.391 1 93.44 625 LEU B N 1
ATOM 10156 C CA . LEU B 1 625 ? -43.844 21.125 7.137 1 93.44 625 LEU B CA 1
ATOM 10157 C C . LEU B 1 625 ? -45.219 20.516 7.379 1 93.44 625 LEU B C 1
ATOM 10159 O O . LEU B 1 625 ? -45.344 19.406 7.895 1 93.44 625 LEU B O 1
ATOM 10163 N N . LYS B 1 626 ? -46.219 21.172 6.91 1 93.12 626 LYS B N 1
ATOM 10164 C CA . LYS B 1 626 ? -47.562 20.641 7.027 1 93.12 626 LYS B CA 1
ATOM 10165 C C . LYS B 1 626 ? -47.875 19.656 5.91 1 93.12 626 LYS B C 1
ATOM 10167 O O . LYS B 1 626 ? -47.156 19.578 4.918 1 93.12 626 LYS B O 1
ATOM 10172 N N . GLU B 1 627 ? -48.875 18.906 6.121 1 93.81 627 GLU B N 1
ATOM 10173 C CA . GLU B 1 627 ? -49.281 17.891 5.145 1 93.81 627 GLU B CA 1
ATOM 10174 C C . GLU B 1 627 ? -49.594 18.516 3.791 1 93.81 627 GLU B C 1
ATOM 10176 O O . GLU B 1 627 ? -49.312 17.922 2.746 1 93.81 627 GLU B O 1
ATOM 10181 N N . GLU B 1 628 ? -50.156 19.703 3.848 1 93.5 628 GLU B N 1
ATOM 10182 C CA . GLU B 1 628 ? -50.5 20.406 2.613 1 93.5 628 GLU B CA 1
ATOM 10183 C C . GLU B 1 628 ? -49.219 20.75 1.817 1 93.5 628 GLU B C 1
ATOM 10185 O O . GLU B 1 628 ? -49.25 20.703 0.586 1 93.5 628 GLU B O 1
ATOM 10190 N N . ASN B 1 629 ? -48.25 21.109 2.506 1 95.12 629 ASN B N 1
ATOM 10191 C CA . ASN B 1 629 ? -46.969 21.438 1.848 1 95.12 629 ASN B CA 1
ATOM 10192 C C . ASN B 1 629 ? -46.375 20.203 1.169 1 95.12 629 ASN B C 1
ATOM 10194 O O . ASN B 1 629 ? -45.906 20.281 0.034 1 95.12 629 ASN B O 1
ATOM 10198 N N . LEU B 1 630 ? -46.375 19.125 1.893 1 95.5 630 LEU B N 1
ATOM 10199 C CA . LEU B 1 630 ? -45.844 17.875 1.375 1 95.5 630 LEU B CA 1
ATOM 10200 C C . LEU B 1 630 ? -46.625 17.391 0.164 1 95.5 630 LEU B C 1
ATOM 10202 O O . LEU B 1 630 ? -46.031 16.875 -0.793 1 95.5 630 LEU B O 1
ATOM 10206 N N . GLN B 1 631 ? -47.906 17.531 0.223 1 95.38 631 GLN B N 1
ATOM 10207 C CA . GLN B 1 631 ? -48.719 17.156 -0.905 1 95.38 631 GLN B CA 1
ATOM 10208 C C . GLN B 1 631 ? -48.406 17.984 -2.139 1 95.38 631 GLN B C 1
ATOM 10210 O O . GLN B 1 631 ? -48.375 17.469 -3.256 1 95.38 631 GLN B O 1
ATOM 10215 N N . ALA B 1 632 ? -48.219 19.203 -1.897 1 94.56 632 ALA B N 1
ATOM 10216 C CA . ALA B 1 632 ? -47.906 20.094 -3 1 94.56 632 ALA B CA 1
ATOM 10217 C C . ALA B 1 632 ? -46.594 19.703 -3.66 1 94.56 632 ALA B C 1
ATOM 10219 O O . ALA B 1 632 ? -46.469 19.719 -4.887 1 94.56 632 ALA B O 1
ATOM 10220 N N . ILE B 1 633 ? -45.656 19.344 -2.889 1 94.88 633 ILE B N 1
ATOM 10221 C CA . ILE B 1 633 ? -44.312 18.969 -3.387 1 94.88 633 ILE B CA 1
ATOM 10222 C C . ILE B 1 633 ? -44.406 17.609 -4.094 1 94.88 633 ILE B C 1
ATOM 10224 O O . ILE B 1 633 ? -43.875 17.453 -5.188 1 94.88 633 ILE B O 1
ATOM 10228 N N . LYS B 1 634 ? -45.094 16.672 -3.469 1 93.94 634 LYS B N 1
ATOM 10229 C CA . LYS B 1 634 ? -45.188 15.328 -4.012 1 93.94 634 LYS B CA 1
ATOM 10230 C C . LYS B 1 634 ? -45.938 15.32 -5.332 1 93.94 634 LYS B C 1
ATOM 10232 O O . LYS B 1 634 ? -45.625 14.539 -6.234 1 93.94 634 LYS B O 1
ATOM 10237 N N . LYS B 1 635 ? -46.969 16.141 -5.41 1 91.38 635 LYS B N 1
ATOM 10238 C CA . LYS B 1 635 ? -47.812 16.188 -6.59 1 91.38 635 LYS B CA 1
ATOM 10239 C C . LYS B 1 635 ? -47 16.359 -7.859 1 91.38 635 LYS B C 1
ATOM 10241 O O . LYS B 1 635 ? -47.25 15.695 -8.867 1 91.38 635 LYS B O 1
ATOM 10246 N N . ASN B 1 636 ? -46.062 17.172 -7.832 1 84.19 636 ASN B N 1
ATOM 10247 C CA . ASN B 1 636 ? -45.219 17.469 -9 1 84.19 636 ASN B CA 1
ATOM 10248 C C . ASN B 1 636 ? -44.031 16.531 -9.086 1 84.19 636 ASN B C 1
ATOM 10250 O O . ASN B 1 636 ? -43.531 16.234 -10.18 1 84.19 636 ASN B O 1
ATOM 10254 N N . ALA B 1 637 ? -43.531 16.031 -8.016 1 88.06 637 ALA B N 1
ATOM 10255 C CA . ALA B 1 637 ? -42.312 15.234 -7.945 1 88.06 637 ALA B CA 1
ATOM 10256 C C . ALA B 1 637 ? -42.594 13.766 -8.242 1 88.06 637 ALA B C 1
ATOM 10258 O O . ALA B 1 637 ? -41.719 13.047 -8.711 1 88.06 637 ALA B O 1
ATOM 10259 N N . GLY B 1 638 ? -43.875 13.297 -8.023 1 87.44 638 GLY B N 1
ATOM 10260 C CA . GLY B 1 638 ? -44.219 11.883 -8.125 1 87.44 638 GLY B CA 1
ATOM 10261 C C . GLY B 1 638 ? -43.719 11.062 -6.961 1 87.44 638 GLY B C 1
ATOM 10262 O O . GLY B 1 638 ? -44.469 10.297 -6.363 1 87.44 638 GLY B O 1
ATOM 10263 N N . THR B 1 639 ? -42.438 11.188 -6.68 1 92.94 639 THR B N 1
ATOM 10264 C CA . THR B 1 639 ? -41.812 10.508 -5.551 1 92.94 639 THR B CA 1
ATOM 10265 C C . THR B 1 639 ? -41.188 11.516 -4.574 1 92.94 639 THR B C 1
ATOM 10267 O O . THR B 1 639 ? -40.438 12.398 -4.973 1 92.94 639 THR B O 1
ATOM 10270 N N . LEU B 1 640 ? -41.594 11.352 -3.336 1 96.06 640 LEU B N 1
ATOM 10271 C CA . LEU B 1 640 ? -41.125 12.258 -2.293 1 96.06 640 LEU B CA 1
ATOM 10272 C C . LEU B 1 640 ? -40.281 11.508 -1.249 1 96.06 640 LEU B C 1
ATOM 10274 O O . LEU B 1 640 ? -40.812 10.617 -0.566 1 96.06 640 LEU B O 1
ATOM 10278 N N . MET B 1 641 ? -39.031 11.883 -1.13 1 96.69 641 MET B N 1
ATOM 10279 C CA . MET B 1 641 ? -38.125 11.305 -0.152 1 96.69 641 MET B CA 1
ATOM 10280 C C . MET B 1 641 ? -37.656 12.359 0.847 1 96.69 641 MET B C 1
ATOM 10282 O O . MET B 1 641 ? -37.875 13.555 0.639 1 96.69 641 MET B O 1
ATOM 10286 N N . LEU B 1 642 ? -37.156 11.875 1.913 1 96.62 642 LEU B N 1
ATOM 10287 C CA . LEU B 1 642 ? -36.719 12.781 2.967 1 96.62 642 LEU B CA 1
ATOM 10288 C C . LEU B 1 642 ? -35.438 12.281 3.617 1 96.62 642 LEU B C 1
ATOM 10290 O O . LEU B 1 642 ? -35.344 11.102 3.967 1 96.62 642 LEU B O 1
ATOM 10294 N N . ALA B 1 643 ? -34.406 13.125 3.715 1 96.62 643 ALA B N 1
ATOM 10295 C CA . ALA B 1 643 ? -33.188 12.781 4.441 1 96.62 643 ALA B CA 1
ATOM 10296 C C . ALA B 1 643 ? -33.375 12.906 5.945 1 96.62 643 ALA B C 1
ATOM 10298 O O . ALA B 1 643 ? -33.625 14 6.461 1 96.62 643 ALA B O 1
ATOM 10299 N N . GLY B 1 644 ? -33.312 11.891 6.59 1 94.31 644 GLY B N 1
ATOM 10300 C CA . GLY B 1 644 ? -33.625 11.836 8.008 1 94.31 644 GLY B CA 1
ATOM 10301 C C . GLY B 1 644 ? -34.75 10.852 8.336 1 94.31 644 GLY B C 1
ATOM 10302 O O . GLY B 1 644 ? -34.844 9.789 7.719 1 94.31 644 GLY B O 1
ATOM 10303 N N . GLU B 1 645 ? -35.469 11.188 9.422 1 91.75 645 GLU B N 1
ATOM 10304 C CA . GLU B 1 645 ? -36.562 10.312 9.852 1 91.75 645 GLU B CA 1
ATOM 10305 C C . GLU B 1 645 ? -37.906 11.07 9.898 1 91.75 645 GLU B C 1
ATOM 10307 O O . GLU B 1 645 ? -37.938 12.234 10.312 1 91.75 645 GLU B O 1
ATOM 10312 N N . ASP B 1 646 ? -38.812 10.469 9.289 1 89.81 646 ASP B N 1
ATOM 10313 C CA . ASP B 1 646 ? -40.188 10.977 9.305 1 89.81 646 ASP B CA 1
ATOM 10314 C C . ASP B 1 646 ? -41.188 9.844 9.156 1 89.81 646 ASP B C 1
ATOM 10316 O O . ASP B 1 646 ? -41.031 8.969 8.312 1 89.81 646 ASP B O 1
ATOM 10320 N N . SER B 1 647 ? -42.219 9.852 10.008 1 88.12 647 SER B N 1
ATOM 10321 C CA . SER B 1 647 ? -43.125 8.727 10.07 1 88.12 647 SER B CA 1
ATOM 10322 C C . SER B 1 647 ? -44.375 8.984 9.219 1 88.12 647 SER B C 1
ATOM 10324 O O . SER B 1 647 ? -45.25 8.117 9.102 1 88.12 647 SER B O 1
ATOM 10326 N N . ARG B 1 648 ? -44.438 10.133 8.555 1 91.88 648 ARG B N 1
ATOM 10327 C CA . ARG B 1 648 ? -45.656 10.438 7.793 1 91.88 648 ARG B CA 1
ATOM 10328 C C . ARG B 1 648 ? -45.75 9.578 6.535 1 91.88 648 ARG B C 1
ATOM 10330 O O . ARG B 1 648 ? -44.75 9.414 5.824 1 91.88 648 ARG B O 1
ATOM 10337 N N . ASP B 1 649 ? -46.844 9.125 6.176 1 92.06 649 ASP B N 1
ATOM 10338 C CA . ASP B 1 649 ? -47.094 8.18 5.09 1 92.06 649 ASP B CA 1
ATOM 10339 C C . ASP B 1 649 ? -46.812 8.82 3.73 1 92.06 649 ASP B C 1
ATOM 10341 O O . ASP B 1 649 ? -46.531 8.125 2.756 1 92.06 649 ASP B O 1
ATOM 10345 N N . ILE B 1 650 ? -46.938 10.055 3.623 1 94.38 650 ILE B N 1
ATOM 10346 C CA . ILE B 1 650 ? -46.781 10.766 2.357 1 94.38 650 ILE B CA 1
ATOM 10347 C C . ILE B 1 650 ? -45.344 10.695 1.892 1 94.38 650 ILE B C 1
ATOM 10349 O O . ILE B 1 650 ? -45.031 10.867 0.705 1 94.38 650 ILE B O 1
ATOM 10353 N N . ILE B 1 651 ? -44.469 10.453 2.781 1 95.69 651 ILE B N 1
ATOM 10354 C CA . ILE B 1 651 ? -43.062 10.305 2.445 1 95.69 651 ILE B CA 1
ATOM 10355 C C . ILE B 1 651 ? -42.781 8.883 1.948 1 95.69 651 ILE B C 1
ATOM 10357 O O . ILE B 1 651 ? -43.031 7.914 2.672 1 95.69 651 ILE B O 1
ATOM 10361 N N . ASP B 1 652 ? -42.281 8.727 0.812 1 94.94 652 ASP B N 1
ATOM 10362 C CA . ASP B 1 652 ? -42.125 7.414 0.189 1 94.94 652 ASP B CA 1
ATOM 10363 C C . ASP B 1 652 ? -40.906 6.672 0.754 1 94.94 652 ASP B C 1
ATOM 10365 O O . ASP B 1 652 ? -40.906 5.441 0.799 1 94.94 652 ASP B O 1
ATOM 10369 N N . LEU B 1 653 ? -39.844 7.398 1.052 1 95.25 653 LEU B N 1
ATOM 10370 C CA . LEU B 1 653 ? -38.594 6.793 1.523 1 95.25 653 LEU B CA 1
ATOM 10371 C C . LEU B 1 653 ? -37.781 7.789 2.352 1 95.25 653 LEU B C 1
ATOM 10373 O O . LEU B 1 653 ? -37.625 8.945 1.958 1 95.25 653 LEU B O 1
ATOM 10377 N N . CYS B 1 654 ? -37.375 7.391 3.457 1 95.94 654 CYS B N 1
ATOM 10378 C CA . CYS B 1 654 ? -36.438 8.172 4.277 1 95.94 654 CYS B CA 1
ATOM 10379 C C . CYS B 1 654 ? -35 7.723 4.051 1 95.94 654 CYS B C 1
ATOM 10381 O O . CYS B 1 654 ? -34.75 6.523 3.969 1 95.94 654 CYS B O 1
ATOM 10383 N N . LEU B 1 655 ? -34.156 8.641 3.803 1 95.31 655 LEU B N 1
ATOM 10384 C CA . LEU B 1 655 ? -32.719 8.352 3.672 1 95.31 655 LEU B CA 1
ATOM 10385 C C . LEU B 1 655 ? -31.984 8.633 4.98 1 95.31 655 LEU B C 1
ATOM 10387 O O . LEU B 1 655 ? -31.984 9.773 5.457 1 95.31 655 LEU B O 1
ATOM 10391 N N . ASN B 1 656 ? -31.469 7.699 5.605 1 92.75 656 ASN B N 1
ATOM 10392 C CA . ASN B 1 656 ? -30.672 7.875 6.816 1 92.75 656 ASN B CA 1
ATOM 10393 C C . ASN B 1 656 ? -29.625 6.781 6.961 1 92.75 656 ASN B C 1
ATOM 10395 O O . ASN B 1 656 ? -29.5 5.918 6.094 1 92.75 656 ASN B O 1
ATOM 10399 N N . LYS B 1 657 ? -28.812 6.801 7.992 1 88.19 657 LYS B N 1
ATOM 10400 C CA . LYS B 1 657 ? -27.641 5.945 8.156 1 88.19 657 LYS B CA 1
ATOM 10401 C C . LYS B 1 657 ? -28.047 4.512 8.477 1 88.19 657 LYS B C 1
ATOM 10403 O O . LYS B 1 657 ? -27.25 3.584 8.312 1 88.19 657 LYS B O 1
ATOM 10408 N N . LYS B 1 658 ? -29.266 4.316 8.844 1 89.19 658 LYS B N 1
ATOM 10409 C CA . LYS B 1 658 ? -29.719 2.986 9.258 1 89.19 658 LYS B CA 1
ATOM 10410 C C . LYS B 1 658 ? -30.312 2.219 8.086 1 89.19 658 LYS B C 1
ATOM 10412 O O . LYS B 1 658 ? -30.5 1.003 8.156 1 89.19 658 LYS B O 1
ATOM 10417 N N . LYS B 1 659 ? -30.516 2.932 7.047 1 90.31 659 LYS B N 1
ATOM 10418 C CA . LYS B 1 659 ? -31.188 2.312 5.91 1 90.31 659 LYS B CA 1
ATOM 10419 C C . LYS B 1 659 ? -30.203 1.47 5.09 1 90.31 659 LYS B C 1
ATOM 10421 O O . LYS B 1 659 ? -29 1.719 5.102 1 90.31 659 LYS B O 1
ATOM 10426 N N . ASN B 1 660 ? -30.797 0.459 4.52 1 95.12 660 ASN B N 1
ATOM 10427 C CA . ASN B 1 660 ? -30.062 -0.283 3.5 1 95.12 660 ASN B CA 1
ATOM 10428 C C . ASN B 1 660 ? -29.938 0.514 2.205 1 95.12 660 ASN B C 1
ATOM 10430 O O . ASN B 1 660 ? -30.922 0.672 1.472 1 95.12 660 ASN B O 1
ATOM 10434 N N . VAL B 1 661 ? -28.812 0.98 1.974 1 95.94 661 VAL B N 1
ATOM 10435 C CA . VAL B 1 661 ? -28.562 1.916 0.881 1 95.94 661 VAL B CA 1
ATOM 10436 C C . VAL B 1 661 ? -28.859 1.236 -0.456 1 95.94 661 VAL B C 1
ATOM 10438 O O . VAL B 1 661 ? -29.516 1.809 -1.322 1 95.94 661 VAL B O 1
ATOM 10441 N N . TYR B 1 662 ? -28.375 0.008 -0.658 1 96.31 662 TYR B N 1
ATOM 10442 C CA . TYR B 1 662 ? -28.578 -0.72 -1.906 1 96.31 662 TYR B CA 1
ATOM 10443 C C . TYR B 1 662 ? -30.062 -0.915 -2.189 1 96.31 662 TYR B C 1
ATOM 10445 O O . TYR B 1 662 ? -30.531 -0.631 -3.293 1 96.31 662 TYR B O 1
ATOM 10453 N N . GLN B 1 663 ? -30.766 -1.376 -1.21 1 95.56 663 GLN B N 1
ATOM 10454 C CA . GLN B 1 663 ? -32.188 -1.641 -1.383 1 95.56 663 GLN B CA 1
ATOM 10455 C C . GLN B 1 663 ? -32.969 -0.353 -1.661 1 95.56 663 GLN B C 1
ATOM 10457 O O . GLN B 1 663 ? -33.906 -0.346 -2.455 1 95.56 663 GLN B O 1
ATOM 10462 N N . SER B 1 664 ? -32.562 0.698 -0.969 1 95.5 664 SER B N 1
ATOM 10463 C CA . SER B 1 664 ? -33.219 1.991 -1.188 1 95.5 664 SER B CA 1
ATOM 10464 C C . SER B 1 664 ? -33 2.479 -2.617 1 95.5 664 SER B C 1
ATOM 10466 O O . SER B 1 664 ? -33.938 2.965 -3.258 1 95.5 664 SER B O 1
ATOM 10468 N N . LEU B 1 665 ? -31.844 2.35 -3.08 1 94.69 665 LEU B N 1
ATOM 10469 C CA . LEU B 1 665 ? -31.516 2.791 -4.43 1 94.69 665 LEU B CA 1
ATOM 10470 C C . LEU B 1 665 ? -32.219 1.922 -5.473 1 94.69 665 LEU B C 1
ATOM 10472 O O . LEU B 1 665 ? -32.656 2.424 -6.508 1 94.69 665 LEU B O 1
ATOM 10476 N N . ALA B 1 666 ? -32.188 0.606 -5.238 1 93.88 666 ALA B N 1
ATOM 10477 C CA . ALA B 1 666 ? -32.875 -0.311 -6.141 1 93.88 666 ALA B CA 1
ATOM 10478 C C . ALA B 1 666 ? -34.375 -0.001 -6.199 1 93.88 666 ALA B C 1
ATOM 10480 O O . ALA B 1 666 ? -35 -0.075 -7.262 1 93.88 666 ALA B O 1
ATOM 10481 N N . TRP B 1 667 ? -34.938 0.287 -5.051 1 93.69 667 TRP B N 1
ATOM 10482 C CA . TRP B 1 667 ? -36.312 0.679 -4.98 1 93.69 667 TRP B CA 1
ATOM 10483 C C . TRP B 1 667 ? -36.594 1.92 -5.828 1 93.69 667 TRP B C 1
ATOM 10485 O O . TRP B 1 667 ? -37.562 1.979 -6.562 1 93.69 667 TRP B O 1
ATOM 10495 N N . LEU B 1 668 ? -35.781 2.877 -5.664 1 92.25 668 LEU B N 1
ATOM 10496 C CA . LEU B 1 668 ? -35.906 4.117 -6.422 1 92.25 668 LEU B CA 1
ATOM 10497 C C . LEU B 1 668 ? -35.812 3.846 -7.922 1 92.25 668 LEU B C 1
ATOM 10499 O O . LEU B 1 668 ? -36.562 4.449 -8.711 1 92.25 668 LEU B O 1
ATOM 10503 N N . ARG B 1 669 ? -34.906 2.996 -8.352 1 89.75 669 ARG B N 1
ATOM 10504 C CA . ARG B 1 669 ? -34.781 2.621 -9.75 1 89.75 669 ARG B CA 1
ATOM 10505 C C . ARG B 1 669 ? -36.094 2.055 -10.289 1 89.75 669 ARG B C 1
ATOM 10507 O O . ARG B 1 669 ? -36.531 2.406 -11.383 1 89.75 669 ARG B O 1
ATOM 10514 N N . GLU B 1 670 ? -36.656 1.197 -9.516 1 89 670 GLU B N 1
ATOM 10515 C CA . GLU B 1 670 ? -37.938 0.591 -9.914 1 89 670 GLU B CA 1
ATOM 10516 C C . GLU B 1 670 ? -39.031 1.639 -10.016 1 89 670 GLU B C 1
ATOM 10518 O O . GLU B 1 670 ? -39.844 1.607 -10.938 1 89 670 GLU B O 1
ATOM 10523 N N . LYS B 1 671 ? -39.062 2.506 -9.102 1 87.69 671 LYS B N 1
ATOM 10524 C CA . LYS B 1 671 ? -40.062 3.555 -9.07 1 87.69 671 LYS B CA 1
ATOM 10525 C C . LYS B 1 671 ? -39.938 4.484 -10.273 1 87.69 671 LYS B C 1
ATOM 10527 O O . LYS B 1 671 ? -40.938 5.035 -10.75 1 87.69 671 LYS B O 1
ATOM 10532 N N . MET B 1 672 ? -38.781 4.645 -10.641 1 83.69 672 MET B N 1
ATOM 10533 C CA . MET B 1 672 ? -38.531 5.555 -11.758 1 83.69 672 MET B CA 1
ATOM 10534 C C . MET B 1 672 ? -38.688 4.84 -13.094 1 83.69 672 MET B C 1
ATOM 10536 O O . MET B 1 672 ? -38.469 5.43 -14.148 1 83.69 672 MET B O 1
ATOM 10540 N N . GLY B 1 673 ? -39.062 3.533 -13.055 1 74.69 673 GLY B N 1
ATOM 10541 C CA . GLY B 1 673 ? -39.344 2.793 -14.273 1 74.69 673 GLY B CA 1
ATOM 10542 C C . GLY B 1 673 ? -38.156 2.037 -14.812 1 74.69 673 GLY B C 1
ATOM 10543 O O . GLY B 1 673 ? -38.188 1.517 -15.93 1 74.69 673 GLY B O 1
ATOM 10544 N N . GLY B 1 674 ? -37.094 2.139 -14.07 1 66.19 674 GLY B N 1
ATOM 10545 C CA . GLY B 1 674 ? -35.938 1.402 -14.523 1 66.19 674 GLY B CA 1
ATOM 10546 C C . GLY B 1 674 ? -36.062 -0.098 -14.344 1 66.19 674 GLY B C 1
ATOM 10547 O O . GLY B 1 674 ? -36.75 -0.558 -13.422 1 66.19 674 GLY B O 1
ATOM 10548 N N . LYS B 1 675 ? -35.688 -0.917 -15.453 1 60.31 675 LYS B N 1
ATOM 10549 C CA . LYS B 1 675 ? -35.719 -2.375 -15.367 1 60.31 675 LYS B CA 1
ATOM 10550 C C . LYS B 1 675 ? -34.406 -2.957 -14.922 1 60.31 675 LYS B C 1
ATOM 10552 O O . LYS B 1 675 ? -33.344 -2.387 -15.195 1 60.31 675 LYS B O 1
ATOM 10557 N N . ALA B 1 676 ? -34.469 -3.859 -13.914 1 56.91 676 ALA B N 1
ATOM 10558 C CA . ALA B 1 676 ? -33.281 -4.629 -13.539 1 56.91 676 ALA B CA 1
ATOM 10559 C C . ALA B 1 676 ? -32.75 -5.414 -14.727 1 56.91 676 ALA B C 1
ATOM 10561 O O . ALA B 1 676 ? -33.531 -5.965 -15.523 1 56.91 676 ALA B O 1
ATOM 10562 N N . TYR B 1 677 ? -31.516 -5.105 -15.148 1 48.22 677 TYR B N 1
ATOM 10563 C CA . TYR B 1 677 ? -30.969 -5.973 -16.188 1 48.22 677 TYR B CA 1
ATOM 10564 C C . TYR B 1 677 ? -30.969 -7.426 -15.727 1 48.22 677 TYR B C 1
ATOM 10566 O O . TYR B 1 677 ? -30.703 -7.715 -14.555 1 48.22 677 TYR B O 1
ATOM 10574 N N . ALA B 1 678 ? -31.844 -8.172 -16.219 1 36.12 678 ALA B N 1
ATOM 10575 C CA . ALA B 1 678 ? -31.797 -9.609 -15.992 1 36.12 678 ALA B CA 1
ATOM 10576 C C . ALA B 1 678 ? -30.359 -10.109 -15.93 1 36.12 678 ALA B C 1
ATOM 10578 O O . ALA B 1 678 ? -29.516 -9.695 -16.734 1 36.12 678 ALA B O 1
ATOM 10579 N N . ASP B 1 679 ? -29.844 -10.703 -14.555 1 36.41 679 ASP B N 1
ATOM 10580 C CA . ASP B 1 679 ? -28.625 -11.516 -14.461 1 36.41 679 ASP B CA 1
ATOM 10581 C C . ASP B 1 679 ? -28.422 -12.328 -15.742 1 36.41 679 ASP B C 1
ATOM 10583 O O . ASP B 1 679 ? -29.375 -12.867 -16.297 1 36.41 679 ASP B O 1
#

InterPro domains:
  IPR006099 Methylmalonyl-CoA mutase, alpha/beta chain, catalytic [PF01642] (46-506)
  IPR016176 Cobalamin (vitamin B12)-dependent enzyme, catalytic [SSF51703] (16-489)
  IPR036724 Cobalamin-binding domain superfamily [SSF52242] (530-671)